Protein 4RK0 (pdb70)

B-factor: mean 39.03, std 18.85, range [16.07, 200.0]

Sequence (1072 aa):
SKTIGVIVPDITNPFFAQLIRGIESVLYKENFILILCNADQDVTREHEYLTELIRRSVDGFVIASSEISNQQTINETLRAKKIPFIVLDQKKAEGFSDAVLTDDYRGGQLAAKHLQEQRHEQVIVVMPPHAPVNIQQRLKGFCSVYTEKVQLIETELSKTGGYQAVPEILKTESTGIFAINDEIAFGLYRGLAEAGKKIPEDYSIIGYDNVDMCEYVSPPLTTIAQPVFQLGQTTATLLLERIHQPAKDWEEQTLPVQLIERFSTAPLKKTIGVIVPDITNPFFAQLIRGIESVLYKENFILILCNADQDVTREHEYLTELIRRSVDGFVIASSEISNQTINETLRAKKIPFIVLDQKKAEGFSDAVLTDDYRGGQLAAKHLQQEQRHEQQVIVVMPPHAPVNIQQRLKGFCSVYTEKVQLIETELSKTGGYQQAVPEILKTESTGIFAINDEIAFGLYRGLAEAGKKIPEDYSIIGYDNVDDMCEYVSPPLTTIAQPVFQLGQTTATLLLERIHQPAKDWEEQTLPVQLIERFSTAPLKSKTIGVIVPDITNPFFAQLIRGIESVLYKENFILILCNADQDVTREHEYLTELIRRRSVDGFVIASSEISNQQTINETLRAKKIPFIVLDQKKAEGFSDAVLTDDYRGGQLAAKHLQEQRHEQVIVVMPPHAPVNIQQRLKGFCSVYTEKVQLIETELSKTGGYQAVPEILKTESTGIFAINDEIAFGLYRGLAEAGKKIPEDYSIIGYDNVDMCEYVSPPLTTIAQPVFQLGQTTATLLLERIHQPAKDWEEQTLPVQLIERFSTAPLKKSKTIGVIVPDITNPFFAQLIRGIESVLYKENFILILCNADQDVTREHEYLTELIRRSVDGFVIASSEISNQTINETLRAKKIPFIVLDQKKAEGFSDAVLTDDYRGGQLAAKHLQEQRHEQVIVVMPPHAPVNIQQRLKGFCSVYTEKVQLIETELSKTGGYQAVPEILKTESTGIFAINDEIAFGLYRGLAEAGKKIPEDYSIIGYDNVDMCEYVSSPPLTTIAQPVFQLGQTTATLLLERIHQPAKDWEEQTLPVQLIERFSTAPLK

Radius of gyration: 39.19 Å; Cα contacts (8 Å, |Δi|>4): 2428; chains: 4; bounding box: 61×109×114 Å

Solvent-accessible surface area: 43331 Å² total; per-residue (Å²): 97,107,16,0,0,0,1,0,22,29,1,46,10,41,6,8,1,39,0,0,61,0,0,0,20,26,1,17,181,81,53,6,5,0,5,0,0,0,6,56,12,11,99,32,218,141,53,110,9,1,52,87,1,0,114,50,99,17,46,0,0,0,0,0,3,66,74,3,49,56,135,19,1,68,94,6,0,67,71,93,182,16,26,9,0,3,2,22,24,16,119,14,84,38,140,3,0,0,0,66,11,46,10,51,95,0,0,12,27,0,0,81,5,0,8,86,15,65,5,49,63,1,0,0,0,4,14,62,189,15,27,72,18,6,70,53,7,29,95,0,0,60,7,13,10,32,32,148,53,80,79,14,102,16,105,52,23,20,61,0,0,61,115,4,4,79,92,0,62,166,33,139,13,30,0,0,0,0,0,6,0,15,0,0,2,0,0,12,54,6,0,63,117,41,62,86,131,23,28,130,66,20,1,0,0,0,0,8,47,13,87,11,0,62,12,4,58,24,43,0,0,0,0,12,12,34,21,72,87,2,0,62,25,0,1,58,8,1,9,70,10,37,118,105,104,103,35,124,120,63,104,58,77,14,98,19,111,53,43,107,37,143,0,14,32,70,70,135,122,33,0,0,0,0,0,16,12,1,42,26,35,7,10,1,47,0,0,51,0,0,0,30,29,0,11,133,88,44,5,11,0,6,0,0,0,5,86,24,5,136,62,241,132,56,99,6,3,49,63,2,0,145,49,105,17,60,0,1,0,0,0,3,64,89,4,52,62,125,34,4,68,89,11,0,84,78,98,188,17,25,12,0,4,1,23,25,16,114,30,91,42,136,5,0,0,0,74,13,43,12,81,107,0,0,40,31,0,0,103,4,0,106,126,18,152,8,113,63,0,0,0,0,3,12,62,178,14,30,75,18,5,52,59,8,25,112,0,0,45,49,40,18,112,124,113,42,84,80,13,101,15,101,55,27,33,64,0,0,63,117,3,4,76,81,0,66,153,27,140,11,31,0,0,0,0,0,6,0,15,0,0,1,0,0,13,53,5,0,58,114,45,56,86,128,24,30,130,65,17,1,0,0,0,0,7,49,11,83,15,0,63,11,5,65,21,44,0,0,0,0,15,9,37,23,71,107,2,0,62,23,0,0,58,7,1,14,75,8,38,137,98,96,91,50,125,98,65,84,78,79,10,98,6,108,53,47,102,37,144,0,13,23,47,67,203,89,82,16,0,0,0,0,0,24,28,1,39,10,31,7,8,2,46,0,0,63,0,0,0,21,20,1,21,171,89,61,17,0,0,9,0,0,0,6,56,14,11,105,35,226,140,58,111,12,0,53,68,5,0,88,61,98,13,43,0,0,0,0,0,3,65,76,3,52,59,121,24,4,54,104,8,0,70,77,95,186,20,26,12,0,4,2,22,25,16,129,32,73,37,123,3,1,0,0,80,12,45,9,89,103,0,0,41,32,0,0,89,8,0,89,136,25,160,8,125,58,0,0,0,0,6,12,64,185,17,25,76,18,5,56,66,8,19,114,0,0,50,54,27,16,118,135,103,37,84,88,13,112,17,108,49,22,22,68,0,0,70,104,1,5,66,81,0,64,165,28,143,10,32,0,0,0,0,0,6,0,16,0,0,2,0,0,10,67,5,0,71,118,43,60,83,127,24,28,129,66,15,1,0,0,0,0,9,47,12,59,8,0,66,15,4,61,24,43,0,0,0,0,11,11,36,20,70,89,3,0,65,20,0,1,55,7,1,16,68,7,54,148,105,99,104,42,127,102,59,99,68,83,14,92,5,107,54,41,118,44,138,0,16,30,77,64,239,248,49,71,23,0,0,0,0,0,16,28,1,37,18,30,7,7,1,45,0,0,54,0,0,0,24,27,0,11,132,81,59,3,12,0,11,0,0,0,3,79,26,6,131,63,229,132,58,111,7,4,47,57,0,0,147,66,103,11,56,0,1,0,0,0,3,62,93,4,50,51,124,38,2,59,116,14,0,74,76,96,185,19,28,14,0,4,2,22,26,15,126,28,71,52,136,8,0,2,0,66,11,7,9,32,25,0,0,2,27,0,0,65,13,0,94,133,25,166,11,108,76,0,0,0,0,4,14,55,176,16,27,69,18,5,54,51,8,21,109,0,0,45,17,21,19,110,119,109,44,83,79,16,107,16,100,54,26,29,63,0,0,66,102,3,3,76,82,0,66,158,28,141,11,35,0,0,0,0,0,6,0,10,0,0,1,0,0,10,57,4,0,71,115,47,62,86,116,22,31,114,61,15,1,0,0,0,0,7,50,11,58,11,0,57,22,4,66,22,40,0,0,0,0,14,11,33,23,50,90,3,0,66,29,0,0,52,5,0,17,73,9,45,139,99,100,95,42,115,120,49,40,61,22,15,78,15,108,52,50,114,37,140,0,15,30,82,74,144

InterPro domains:
  IPR000843 LacI-type HTH domain [PF00356] (7-53)
  IPR000843 LacI-type HTH domain [PS50932] (6-61)
  IPR000843 LacI-type HTH domain [SM00354] (5-76)
  IPR000843 LacI-type HTH domain [cd01392] (9-60)
  IPR001387 Cro/C1-type, helix-turn-helix domain [PS50943] (4-55)
  IPR010982 Lambda repressor-like, DNA-binding domain superfamily [G3DSA:1.10.260.40] (3-64)
  IPR010982 Lambda repressor-like, DNA-binding domain superfamily [SSF47413] (4-64)
  IPR028082 Periplasmic binding protein-like I [SSF53822] (65-329)
  IPR046335 Transcriptional regulator LacI/GalR-like, sensor domain [PF13377] (174-327)

Foldseek 3Di:
DQEEEEEAQDCVPLLVVLLVLLQCVQSVVVVHYYHYHHQPVQPDPLSVVVLVVLQDDHQEYEAAACSCDPVSCCVHCVVVLRAYEYEHLHDDPQQHAYEYAQLLVQLLQLLVVVVVLPWQEEEEEEAPPGRPSLVSSVVSVVVPRDHHYHYHHFDPALCGLLVCQVVVVVDPGAEYEYSAVRSVNNVLVNCVVVVHDFNVRHAYEHEAPRVCQVVDVPRHKYKHDPSSNSSNVRNVVRVVCSVPVPDGHHYYYHYIGIDDTGRHHRDD/DEEEEEAQDCVPLLVVLLVLLQCVPCVVVPYHYHYDNQNPQPDPVSVVVLVVLQDDDQEYEAAAPVCDVVNCCVRCVVVVRAYEYEHLHDDDQQHAYEYAQLLVQLLQLLVVVVVLPWQAEEEEEAPPGRPSLVSSVVNVCVRVVDNYHYHHFDLALCRLLVRQVVVVPDPGAEYEYSAVRSVNNVVVNCVVVVHDFNVRHFYEHEAPRVCLVVDVPRHKYKHDPSSVSSNVRSVVRVVCSVPVVDRHHYHYHYIGIDDTGRHHRDD/DQEEEEEAQACPPLLVVLLVVLQVVQSVVVVHYYHYHHQPPQPDPLSVVVLVVLQDDGQEYEEAACSCDPVSCVVHCVVVLRAYEYEHLHDDPQQHAYEYAQLLQFLLQLLVVQVVLPWQAEEEEEAPPGRPSLVSSVNSVCVRNVPRYHYDHFDLALCRLLVRQVVVVVDPGAEYEYSAVRSVNNVVVNCVVVVHDFNVRHFYEHEAPRVCLVVDVPRHKYKHDPSSVSSNVRNVVSVVCSVVVPDRHHYHYHYIGIDDTGRHHRDD/DAAEEEEEAQACPPLLVVLLVLLQCVPQVVVRYHYHYHNQVPQPDPLSVVVLVVLQDPHQEYEAAACSCDPVNCVVHCVVVVRAYEYEHLHDDPPQAAYEAAQLLCFLLQLLVVVVVLVWQAEEEEEAPPGRPSLVSSVNSVCVRVVDNYHYDHFDLALCRLLVCQVVVVPDPGAEYEYSAVRSVNSVVVNCVVVVHDFNVRHAYEHEAPRVCLVVDVPRHKYKHDPSSNSSNVRSVVSVVCSVPVVDGHHYYYHYIDIDDTGRHHRDD

CATH classification: 3.40.50.2300 (+1 more: 3.40.50.2300)

Secondary structure (DSSP, 8-state):
--EEEEEES-SSSHHHHHHHHHHHHHHHHTT-EEEEEEGGG--STT-HHHHHHTTS--SEEEE--TTS-HHHHIIIIIHHT--EEEETTS---SSSEEEEE-HHHHHHHHHHHHHHTT--EEEEEE-SS--HHHHHHHHHHHHH--SEEEEEE--SSHHHHHHHHHHHHTS---EEEESSHHHHHHHHHHHHHTT--TTTT-EEE-SB--GGGGTSSSPPBEEEP-HHHHHHHHHHHHHHHHHSTTPPP-EEEE--EEE--SS-----/-EEEEEES-TTSHHHHHHHHHHHHHHTTTT-EEEEEEGGG--STT-HHHHHHHTS--SEEEE--TTS-HHHIIIIIIHHT--EEEETTS---TTSEEEEE-HHHHHHHHHHHHHHTT--SEEEEE-TT--HHHHHHHHHHHHH--SSEEEEE--SSHHHHHHHHHHHHTS---EEEESSHHHHHHHHHHHHHTT--TTTT-EEE-SB--GGGGTSSSPPBEEE--HHHHHHHHHHHHHHHHH-TT----EEEE--EEE--SS-----/--EEEEEES-SSSHHHHHHHHHHHHHHHHHT-EEEEEEGGG--STT-HHHHHHTTS--SEEEE--TTS-HHHHIIIIIHHT--EEEETTS---SSSEEEEE-HHHHHHHHHHHHHHTT--SEEEEE-SS--HHHHHHHHHHHTT--SSEEEEE--SSHHHHHHTHHHHHHS---EEEESSHHHHHHHHHHHHHTT--TTTT-EEE-SB--GGGGTSSSPPBEEEP-HHHHHHHHHHHHHHHHHSTTSPP-EEEE--EEE--SS-----/--EEEEEEES-TTSHHHHHHHHHHHHHHTTTTEEEEEEEGGG--STT-HHHHHHHTS--SEEEE--TTS-HHHIIIIIIHHT--EEEETTS---SSSEEEEE-HHHHHHHHHHHHHHTT--SEEEEE-SS--HHHHHHHHHHHTT--SSEEEEE--SSHHHHHHHHHHHHTS---EEEESSHHHHHHHHHHHHHTT--TTTT-EEEEEE--GGGGTSSSPPEEEEP-HHHHHHHHHHHHHHHHH-TTPPP-EEEE--EEE--SS-----

Organism: Enterococcus faecalis (strain ATCC 700802 / V583) (NCBI:txid226185)

Structure (mmCIF, N/CA/C/O backbone):
data_4RK0
#
_entry.id   4RK0
#
_cell.length_a   36.919
_cell.length_b   77.234
_cell.length_c   91.805
_cell.angle_alpha   87.72
_cell.angle_beta   82.57
_cell.angle_gamma   84.33
#
_symmetry.space_group_name_H-M   'P 1'
#
loop_
_entity.id
_entity.type
_entity.pdbx_description
1 polymer 'LacI family sugar-binding transcriptional regulator'
2 non-polymer alpha-D-ribofuranose
3 water water
#
loop_
_atom_site.group_PDB
_atom_site.id
_atom_site.type_symbol
_atom_site.label_atom_id
_atom_site.label_alt_id
_atom_site.label_comp_id
_atom_site.label_asym_id
_atom_site.label_entity_id
_atom_site.label_seq_id
_atom_site.pdbx_PDB_ins_code
_atom_site.Cartn_x
_atom_site.Cartn_y
_atom_site.Cartn_z
_atom_site.occupancy
_atom_site.B_iso_or_equiv
_atom_site.auth_seq_id
_atom_site.auth_comp_id
_atom_site.auth_asym_id
_atom_site.auth_atom_id
_atom_site.pdbx_PDB_model_num
ATOM 1 N N . SER A 1 7 ? -0.669 -1.393 10.500 1.00 70.53 69 SER A N 1
ATOM 2 C CA . SER A 1 7 ? -0.613 -0.727 9.155 1.00 75.25 69 SER A CA 1
ATOM 3 C C . SER A 1 7 ? 0.606 0.197 8.990 1.00 54.58 69 SER A C 1
ATOM 4 O O . SER A 1 7 ? 1.100 0.374 7.874 1.00 57.53 69 SER A O 1
ATOM 7 N N . LYS A 1 8 ? 1.092 0.765 10.099 1.00 66.72 70 LYS A N 1
ATOM 8 C CA . LYS A 1 8 ? 2.249 1.681 10.100 1.00 46.70 70 LYS A CA 1
ATOM 9 C C . LYS A 1 8 ? 2.010 2.904 9.188 1.00 49.93 70 LYS A C 1
ATOM 10 O O . LYS A 1 8 ? 2.804 3.223 8.314 1.00 39.73 70 LYS A O 1
ATOM 16 N N . THR A 1 9 ? 0.895 3.578 9.425 1.00 37.89 71 THR A N 1
ATOM 17 C CA . THR A 1 9 ? 0.474 4.720 8.627 1.00 43.48 71 THR A CA 1
ATOM 18 C C . THR A 1 9 ? 0.498 5.984 9.479 1.00 33.92 71 THR A C 1
ATOM 19 O O . THR A 1 9 ? 0.073 5.969 10.630 1.00 39.04 71 THR A O 1
ATOM 23 N N . ILE A 1 10 ? 1.007 7.091 8.923 1.00 29.40 72 ILE A N 1
ATOM 24 C CA . ILE A 1 10 ? 0.929 8.392 9.576 1.00 24.60 72 ILE A CA 1
ATOM 25 C C . ILE A 1 10 ? 0.179 9.423 8.717 1.00 41.45 72 ILE A C 1
ATOM 26 O O . ILE A 1 10 ? 0.570 9.673 7.584 1.00 39.57 72 ILE A O 1
ATOM 31 N N . GLY A 1 11 ? -0.865 10.053 9.257 1.00 30.58 73 GLY A N 1
ATOM 32 C CA . GLY A 1 11 ? -1.592 11.105 8.507 1.00 32.61 73 GLY A CA 1
ATOM 33 C C . GLY A 1 11 ? -0.970 12.473 8.687 1.00 36.60 73 GLY A C 1
ATOM 34 O O . GLY A 1 11 ? -0.651 12.839 9.786 1.00 30.37 73 GLY A O 1
ATOM 35 N N . VAL A 1 12 ? -0.752 13.212 7.594 1.00 33.04 74 VAL A N 1
ATOM 36 C CA . VAL A 1 12 ? -0.099 14.498 7.676 1.00 30.47 74 VAL A CA 1
ATOM 37 C C . VAL A 1 12 ? -1.005 15.541 7.060 1.00 26.25 74 VAL A C 1
ATOM 38 O O . VAL A 1 12 ? -1.353 15.420 5.896 1.00 31.32 74 VAL A O 1
ATOM 42 N N . ILE A 1 13 ? -1.412 16.509 7.877 1.00 27.66 75 ILE A N 1
ATOM 43 C CA . ILE A 1 13 ? -2.366 17.521 7.501 1.00 28.31 75 ILE A CA 1
ATOM 44 C C . ILE A 1 13 ? -1.650 18.861 7.446 1.00 28.10 75 ILE A C 1
ATOM 45 O O . ILE A 1 13 ? -1.250 19.416 8.465 1.00 30.62 75 ILE A O 1
ATOM 50 N N . VAL A 1 14 ? -1.484 19.394 6.237 1.00 28.56 76 VAL A N 1
ATOM 51 C CA . VAL A 1 14 ? -0.843 20.698 6.080 1.00 22.49 76 VAL A CA 1
ATOM 52 C C . VAL A 1 14 ? -1.766 21.636 5.287 1.00 20.63 76 VAL A C 1
ATOM 53 O O . VAL A 1 14 ? -2.666 21.160 4.613 1.00 32.04 76 VAL A O 1
ATOM 57 N N . PRO A 1 15 ? -1.522 22.944 5.364 1.00 28.36 77 PRO A N 1
ATOM 58 C CA . PRO A 1 15 ? -2.334 23.917 4.658 1.00 41.85 77 PRO A CA 1
ATOM 59 C C . PRO A 1 15 ? -2.294 23.755 3.156 1.00 37.99 77 PRO A C 1
ATOM 60 O O . PRO A 1 15 ? -3.323 23.917 2.521 1.00 41.71 77 PRO A O 1
ATOM 64 N N . ASP A 1 16 ? -1.113 23.471 2.601 1.00 33.00 78 ASP A N 1
ATOM 65 C CA . ASP A 1 16 ? -0.944 23.279 1.172 1.00 27.11 78 ASP A CA 1
ATOM 66 C C . ASP A 1 16 ? 0.386 22.583 0.894 1.00 38.82 78 ASP A C 1
ATOM 67 O O . ASP A 1 16 ? 1.204 22.428 1.792 1.00 42.89 78 ASP A O 1
ATOM 72 N N . ILE A 1 17 ? 0.603 22.166 -0.347 1.00 34.66 79 ILE A N 1
ATOM 73 C CA . ILE A 1 17 ? 1.886 21.585 -0.731 1.00 42.59 79 ILE A CA 1
ATOM 74 C C . ILE A 1 17 ? 2.590 22.383 -1.827 1.00 35.23 79 ILE A C 1
ATOM 75 O O . ILE A 1 17 ? 3.687 22.038 -2.252 1.00 37.73 79 ILE A O 1
ATOM 80 N N . THR A 1 18 ? 1.967 23.451 -2.263 1.00 29.01 80 THR A N 1
ATOM 81 C CA . THR A 1 18 ? 2.547 24.273 -3.315 1.00 33.15 80 THR A CA 1
ATOM 82 C C . THR A 1 18 ? 3.522 25.289 -2.747 1.00 36.29 80 THR A C 1
ATOM 83 O O . THR A 1 18 ? 4.412 25.751 -3.461 1.00 36.52 80 THR A O 1
ATOM 87 N N . ASN A 1 19 ? 3.361 25.637 -1.467 1.00 28.30 81 ASN A N 1
ATOM 88 C CA . ASN A 1 19 ? 4.285 26.541 -0.823 1.00 25.32 81 ASN A CA 1
ATOM 89 C C . ASN A 1 19 ? 5.538 25.701 -0.558 1.00 29.73 81 ASN A C 1
ATOM 90 O O . ASN A 1 19 ? 5.463 24.663 0.117 1.00 29.75 81 ASN A O 1
ATOM 95 N N . PRO A 1 20 ? 6.672 26.094 -1.130 1.00 28.14 82 PRO A N 1
ATOM 96 C CA . PRO A 1 20 ? 7.909 25.306 -0.899 1.00 30.36 82 PRO A CA 1
ATOM 97 C C . PRO A 1 20 ? 8.175 25.039 0.593 1.00 28.31 82 PRO A C 1
ATOM 98 O O . PRO A 1 20 ? 8.815 24.047 0.920 1.00 24.26 82 PRO A O 1
ATOM 102 N N . PHE A 1 21 ? 7.717 25.927 1.483 1.00 25.16 83 PHE A N 1
ATOM 103 C CA . PHE A 1 21 ? 7.835 25.674 2.919 1.00 23.45 83 PHE A CA 1
ATOM 104 C C . PHE A 1 21 ? 7.237 24.336 3.312 1.00 24.12 83 PHE A C 1
ATOM 105 O O . PHE A 1 21 ? 7.893 23.547 4.018 1.00 24.77 83 PHE A O 1
ATOM 113 N N . PHE A 1 22 ? 6.000 24.067 2.910 1.00 27.89 84 PHE A N 1
ATOM 114 C CA . PHE A 1 22 ? 5.323 22.840 3.355 1.00 25.67 84 PHE A CA 1
ATOM 115 C C . PHE A 1 22 ? 5.800 21.639 2.583 1.00 23.28 84 PHE A C 1
ATOM 116 O O . PHE A 1 22 ? 5.806 20.544 3.098 1.00 23.76 84 PHE A O 1
ATOM 124 N N . ALA A 1 23 ? 6.293 21.856 1.379 1.00 25.29 85 ALA A N 1
ATOM 125 C CA . ALA A 1 23 ? 6.904 20.736 0.657 1.00 29.85 85 ALA A CA 1
ATOM 126 C C . ALA A 1 23 ? 8.163 20.240 1.360 1.00 29.99 85 ALA A C 1
ATOM 127 O O . ALA A 1 23 ? 8.390 19.027 1.448 1.00 26.01 85 ALA A O 1
ATOM 129 N N . GLN A 1 24 ? 8.972 21.170 1.877 1.00 25.37 86 GLN A N 1
ATOM 130 C CA . GLN A 1 24 ? 10.200 20.797 2.578 1.00 30.49 86 GLN A CA 1
ATOM 131 C C . GLN A 1 24 ? 9.883 20.226 3.937 1.00 29.43 86 GLN A C 1
ATOM 132 O O . GLN A 1 24 ? 10.577 19.344 4.419 1.00 25.12 86 GLN A O 1
ATOM 138 N N . LEU A 1 25 ? 8.831 20.720 4.580 1.00 26.94 87 LEU A N 1
ATOM 139 C CA . LEU A 1 25 ? 8.322 20.057 5.804 1.00 25.65 87 LEU A CA 1
ATOM 140 C C . LEU A 1 25 ? 8.020 18.587 5.557 1.00 24.18 87 LEU A C 1
ATOM 141 O O . LEU A 1 25 ? 8.423 17.673 6.350 1.00 25.18 87 LEU A O 1
ATOM 146 N N . ILE A 1 26 ? 7.304 18.312 4.479 1.00 28.56 88 ILE A N 1
ATOM 147 C CA . ILE A 1 26 ? 6.965 16.948 4.136 1.00 24.28 88 ILE A CA 1
ATOM 148 C C . ILE A 1 26 ? 8.234 16.090 3.885 1.00 32.33 88 ILE A C 1
ATOM 149 O O . ILE A 1 26 ? 8.335 14.999 4.408 1.00 28.50 88 ILE A O 1
ATOM 154 N N . ARG A 1 27 ? 9.190 16.575 3.104 1.00 24.85 89 ARG A N 1
ATOM 155 C CA . ARG A 1 27 ? 10.460 15.847 2.967 1.00 23.96 89 ARG A CA 1
ATOM 156 C C . ARG A 1 27 ? 11.128 15.526 4.295 1.00 27.77 89 ARG A C 1
ATOM 157 O O . ARG A 1 27 ? 11.683 14.450 4.471 1.00 30.73 89 ARG A O 1
ATOM 165 N N . GLY A 1 28 ? 11.123 16.490 5.200 1.00 27.68 90 GLY A N 1
ATOM 166 C CA . GLY A 1 28 ? 11.668 16.295 6.542 1.00 28.79 90 GLY A CA 1
ATOM 167 C C . GLY A 1 28 ? 10.989 15.137 7.238 1.00 41.20 90 GLY A C 1
ATOM 168 O O . GLY A 1 28 ? 11.643 14.234 7.738 1.00 30.53 90 GLY A O 1
ATOM 169 N N . ILE A 1 29 ? 9.666 15.130 7.215 1.00 34.60 91 ILE A N 1
ATOM 170 C CA . ILE A 1 29 ? 8.884 14.026 7.797 1.00 30.46 91 ILE A CA 1
ATOM 171 C C . ILE A 1 29 ? 9.139 12.709 7.082 1.00 35.70 91 ILE A C 1
ATOM 172 O O . ILE A 1 29 ? 9.392 11.669 7.736 1.00 33.95 91 ILE A O 1
ATOM 177 N N . GLU A 1 30 ? 9.091 12.747 5.749 1.00 27.30 92 GLU A N 1
ATOM 178 C CA . GLU A 1 30 ? 9.269 11.553 4.919 1.00 31.24 92 GLU A CA 1
ATOM 179 C C . GLU A 1 30 ? 10.607 10.899 5.242 1.00 36.25 92 GLU A C 1
ATOM 180 O O . GLU A 1 30 ? 10.743 9.664 5.208 1.00 39.40 92 GLU A O 1
ATOM 186 N N . SER A 1 31 ? 11.604 11.728 5.519 1.00 31.81 93 SER A N 1
ATOM 187 C CA . SER A 1 31 ? 12.967 11.218 5.725 1.00 39.65 93 SER A CA 1
ATOM 188 C C . SER A 1 31 ? 13.047 10.339 6.947 1.00 39.33 93 SER A C 1
ATOM 189 O O . SER A 1 31 ? 13.850 9.412 7.003 1.00 35.69 93 SER A O 1
ATOM 192 N N . VAL A 1 32 ? 12.243 10.662 7.951 1.00 35.36 94 VAL A N 1
ATOM 193 C CA . VAL A 1 32 ? 12.204 9.882 9.190 1.00 37.17 94 VAL A CA 1
ATOM 194 C C . VAL A 1 32 ? 11.330 8.648 9.037 1.00 37.55 94 VAL A C 1
ATOM 195 O O . VAL A 1 32 ? 11.768 7.518 9.340 1.00 34.90 94 VAL A O 1
ATOM 199 N N . LEU A 1 33 ? 10.115 8.845 8.531 1.00 32.16 95 LEU A N 1
ATOM 200 C CA . LEU A 1 33 ? 9.177 7.749 8.276 1.00 37.17 95 LEU A CA 1
ATOM 201 C C . LEU A 1 33 ? 9.759 6.625 7.432 1.00 29.64 95 LEU A C 1
ATOM 202 O O . LEU A 1 33 ? 9.561 5.468 7.772 1.00 39.26 95 LEU A O 1
ATOM 207 N N . TYR A 1 34 ? 10.448 6.958 6.343 1.00 34.05 96 TYR A N 1
ATOM 208 C CA . TYR A 1 34 ? 11.017 5.948 5.410 1.00 35.19 96 TYR A CA 1
ATOM 209 C C . TYR A 1 34 ? 11.876 4.941 6.122 1.00 38.43 96 TYR A C 1
ATOM 210 O O . TYR A 1 34 ? 11.858 3.748 5.805 1.00 33.93 96 TYR A O 1
ATOM 219 N N . LYS A 1 35 ? 12.630 5.429 7.080 1.00 32.20 97 LYS A N 1
ATOM 220 C CA . LYS A 1 35 ? 13.593 4.581 7.774 1.00 50.42 97 LYS A CA 1
ATOM 221 C C . LYS A 1 35 ? 12.912 3.559 8.667 1.00 43.07 97 LYS A C 1
ATOM 222 O O . LYS A 1 35 ? 13.524 2.550 9.014 1.00 42.24 97 LYS A O 1
ATOM 228 N N . GLU A 1 36 ? 11.642 3.786 9.004 1.00 41.80 98 GLU A N 1
ATOM 229 C CA . GLU A 1 36 ? 10.911 2.882 9.890 1.00 34.99 98 GLU A CA 1
ATOM 230 C C . GLU A 1 36 ? 9.787 2.162 9.188 1.00 39.36 98 GLU A C 1
ATOM 231 O O . GLU A 1 36 ? 8.976 1.493 9.840 1.00 43.11 98 GLU A O 1
ATOM 237 N N . ASN A 1 37 ? 9.734 2.293 7.854 1.00 32.61 99 ASN A N 1
ATOM 238 C CA . ASN A 1 37 ? 8.688 1.684 7.014 1.00 52.26 99 ASN A CA 1
ATOM 239 C C . ASN A 1 37 ? 7.262 2.185 7.318 1.00 49.09 99 ASN A C 1
ATOM 240 O O . ASN A 1 37 ? 6.280 1.453 7.126 1.00 52.97 99 ASN A O 1
ATOM 245 N N . PHE A 1 38 ? 7.161 3.438 7.768 1.00 35.28 100 PHE A N 1
ATOM 246 C CA . PHE A 1 38 ? 5.857 4.116 7.869 1.00 33.32 100 PHE A CA 1
ATOM 247 C C . PHE A 1 38 ? 5.494 4.782 6.557 1.00 38.78 100 PHE A C 1
ATOM 248 O O . PHE A 1 38 ? 6.370 5.312 5.856 1.00 35.18 100 PHE A O 1
ATOM 256 N N . ILE A 1 39 ? 4.207 4.742 6.216 1.00 35.31 101 ILE A N 1
ATOM 257 C CA . ILE A 1 39 ? 3.724 5.413 5.021 1.00 29.81 101 ILE A CA 1
ATOM 258 C C . ILE A 1 39 ? 2.982 6.719 5.389 1.00 47.54 101 ILE A C 1
ATOM 259 O O . ILE A 1 39 ? 2.333 6.812 6.428 1.00 36.99 101 ILE A O 1
ATOM 264 N N . LEU A 1 40 ? 3.122 7.729 4.533 1.00 29.83 102 LEU A N 1
ATOM 265 C CA . LEU A 1 40 ? 2.616 9.069 4.791 1.00 32.95 102 LEU A CA 1
ATOM 266 C C . LEU A 1 40 ? 1.307 9.231 4.049 1.00 29.47 102 LEU A C 1
ATOM 267 O O . LEU A 1 40 ? 1.261 9.096 2.832 1.00 33.85 102 LEU A O 1
ATOM 272 N N . ILE A 1 41 ? 0.244 9.460 4.801 1.00 29.19 103 ILE A N 1
ATOM 273 C CA . ILE A 1 41 ? -1.069 9.789 4.233 1.00 28.99 103 ILE A CA 1
ATOM 274 C C . ILE A 1 41 ? -1.128 11.302 4.100 1.00 26.26 103 ILE A C 1
ATOM 275 O O . ILE A 1 41 ? -1.032 12.003 5.084 1.00 29.77 103 ILE A O 1
ATOM 280 N N . LEU A 1 42 ? -1.278 11.802 2.879 1.00 33.09 104 LEU A N 1
ATOM 281 C CA . LEU A 1 42 ? -1.158 13.227 2.675 1.00 34.14 104 LEU A CA 1
ATOM 282 C C . LEU A 1 42 ? -2.521 13.875 2.583 1.00 27.97 104 LEU A C 1
ATOM 283 O O . LEU A 1 42 ? -3.345 13.493 1.755 1.00 33.86 104 LEU A O 1
ATOM 288 N N . CYS A 1 43 ? -2.700 14.909 3.384 1.00 30.76 105 CYS A N 1
ATOM 289 C CA . CYS A 1 43 ? -3.913 15.693 3.367 1.00 30.08 105 CYS A CA 1
ATOM 290 C C . CYS A 1 43 ? -3.566 17.180 3.388 1.00 30.44 105 CYS A C 1
ATOM 291 O O . CYS A 1 43 ? -3.309 17.765 4.427 1.00 37.19 105 CYS A O 1
ATOM 294 N N . ASN A 1 44 ? -3.581 17.806 2.225 1.00 33.27 106 ASN A N 1
ATOM 295 C CA . ASN A 1 44 ? -3.404 19.243 2.210 1.00 34.94 106 ASN A CA 1
ATOM 296 C C . ASN A 1 44 ? -4.767 19.888 2.128 1.00 31.92 106 ASN A C 1
ATOM 297 O O . ASN A 1 44 ? -5.594 19.566 1.260 1.00 35.06 106 ASN A O 1
ATOM 302 N N . ALA A 1 45 ? -4.988 20.806 3.052 1.00 31.08 107 ALA A N 1
ATOM 303 C CA . ALA A 1 45 ? -6.318 21.322 3.299 1.00 52.46 107 ALA A CA 1
ATOM 304 C C . ALA A 1 45 ? -6.867 22.146 2.133 1.00 47.98 107 ALA A C 1
ATOM 305 O O . ALA A 1 45 ? -8.080 22.169 1.908 1.00 42.26 107 ALA A O 1
ATOM 307 N N . ASP A 1 46 ? -5.981 22.793 1.373 1.00 42.13 108 ASP A N 1
ATOM 308 C CA . ASP A 1 46 ? -6.401 23.663 0.259 1.00 50.91 108 ASP A CA 1
ATOM 309 C C . ASP A 1 46 ? -7.188 22.910 -0.816 1.00 39.53 108 ASP A C 1
ATOM 310 O O . ASP A 1 46 ? -8.033 23.506 -1.497 1.00 44.05 108 ASP A O 1
ATOM 315 N N . GLN A 1 47 ? -6.945 21.611 -0.973 1.00 32.58 109 GLN A N 1
ATOM 316 C CA . GLN A 1 47 ? -7.666 20.822 -1.980 1.00 36.36 109 GLN A CA 1
ATOM 317 C C . GLN A 1 47 ? -8.964 20.199 -1.485 1.00 39.85 109 GLN A C 1
ATOM 318 O O . GLN A 1 47 ? -9.613 19.472 -2.246 1.00 36.73 109 GLN A O 1
ATOM 324 N N . ASP A 1 48 ? -9.304 20.446 -0.222 1.00 39.41 110 ASP A N 1
ATOM 325 C CA . ASP A 1 48 ? -10.634 20.139 0.324 1.00 41.08 110 ASP A CA 1
ATOM 326 C C . ASP A 1 48 ? -11.468 21.398 0.112 1.00 25.15 110 ASP A C 1
ATOM 327 O O . ASP A 1 48 ? -11.407 22.360 0.901 1.00 38.36 110 ASP A O 1
ATOM 332 N N . VAL A 1 49 ? -12.192 21.398 -1.015 1.00 36.32 111 VAL A N 1
ATOM 333 C CA . VAL A 1 49 ? -12.929 22.598 -1.462 1.00 59.61 111 VAL A CA 1
ATOM 334 C C . VAL A 1 49 ? -14.317 22.727 -0.850 1.00 57.95 111 VAL A C 1
ATOM 335 O O . VAL A 1 49 ? -14.987 23.749 -1.035 1.00 53.12 111 VAL A O 1
ATOM 339 N N . THR A 1 50 ? -14.756 21.705 -0.125 1.00 47.00 112 THR A N 1
ATOM 340 C CA . THR A 1 50 ? -16.016 21.819 0.610 1.00 42.69 112 THR A CA 1
ATOM 341 C C . THR A 1 50 ? -15.931 22.907 1.663 1.00 44.79 112 THR A C 1
ATOM 342 O O . THR A 1 50 ? -14.882 23.148 2.251 1.00 49.65 112 THR A O 1
ATOM 346 N N . ARG A 1 51 ? -17.079 23.533 1.901 1.00 36.52 113 ARG A N 1
ATOM 347 C CA . ARG A 1 51 ? -17.256 24.596 2.869 1.00 43.48 113 ARG A CA 1
ATOM 348 C C . ARG A 1 51 ? -16.854 24.273 4.285 1.00 49.14 113 ARG A C 1
ATOM 349 O O . ARG A 1 51 ? -16.360 25.133 4.989 1.00 34.18 113 ARG A O 1
ATOM 357 N N . GLU A 1 52 ? -17.136 23.052 4.723 1.00 46.45 114 GLU A N 1
ATOM 358 C CA . GLU A 1 52 ? -16.902 22.696 6.116 1.00 38.66 114 GLU A CA 1
ATOM 359 C C . GLU A 1 52 ? -15.901 21.558 6.264 1.00 39.40 114 GLU A C 1
ATOM 360 O O . GLU A 1 52 ? -15.941 20.823 7.227 1.00 37.81 114 GLU A O 1
ATOM 366 N N . HIS A 1 53 ? -15.010 21.451 5.295 1.00 34.64 115 HIS A N 1
ATOM 367 C CA . HIS A 1 53 ? -13.854 20.583 5.355 1.00 37.77 115 HIS A CA 1
ATOM 368 C C . HIS A 1 53 ? -14.259 19.151 5.614 1.00 38.39 115 HIS A C 1
ATOM 369 O O . HIS A 1 53 ? -13.747 18.516 6.523 1.00 43.28 115 HIS A O 1
ATOM 376 N N . GLU A 1 54 ? -15.163 18.646 4.777 1.00 33.69 116 GLU A N 1
ATOM 377 C CA . GLU A 1 54 ? -15.732 17.316 4.918 1.00 35.31 116 GLU A CA 1
ATOM 378 C C . GLU A 1 54 ? -14.661 16.237 4.811 1.00 45.91 116 GLU A C 1
ATOM 379 O O . GLU A 1 54 ? -14.708 15.199 5.476 1.00 39.21 116 GLU A O 1
ATOM 385 N N . TYR A 1 55 ? -13.691 16.468 3.946 1.00 35.68 117 TYR A N 1
ATOM 386 C CA . TYR A 1 55 ? -12.648 15.482 3.761 1.00 42.11 117 TYR A CA 1
ATOM 387 C C . TYR A 1 55 ? -11.732 15.419 4.968 1.00 32.78 117 TYR A C 1
ATOM 388 O O . TYR A 1 55 ? -11.331 14.315 5.397 1.00 37.32 117 TYR A O 1
ATOM 397 N N . LEU A 1 56 ? -11.391 16.585 5.507 1.00 28.68 118 LEU A N 1
ATOM 398 C CA . LEU A 1 56 ? -10.598 16.660 6.718 1.00 35.13 118 LEU A CA 1
ATOM 399 C C . LEU A 1 56 ? -11.286 15.963 7.872 1.00 55.12 118 LEU A C 1
ATOM 400 O O . LEU A 1 56 ? -10.667 15.155 8.538 1.00 33.41 118 LEU A O 1
ATOM 405 N N . THR A 1 57 ? -12.560 16.278 8.114 1.00 34.11 119 THR A N 1
ATOM 406 C CA . THR A 1 57 ? -13.291 15.651 9.227 1.00 31.39 119 THR A CA 1
ATOM 407 C C . THR A 1 57 ? -13.386 14.138 9.062 1.00 33.52 119 THR A C 1
ATOM 408 O O . THR A 1 57 ? -13.338 13.402 10.045 1.00 47.06 119 THR A O 1
ATOM 412 N N . GLU A 1 58 ? -13.483 13.651 7.835 1.00 30.96 120 GLU A N 1
ATOM 413 C CA . GLU A 1 58 ? -13.519 12.213 7.605 1.00 33.84 120 GLU A CA 1
ATOM 414 C C . GLU A 1 58 ? -12.128 11.584 7.715 1.00 49.04 120 GLU A C 1
ATOM 415 O O . GLU A 1 58 ? -11.976 10.439 8.143 1.00 35.04 120 GLU A O 1
ATOM 421 N N . LEU A 1 59 ? -11.103 12.334 7.335 1.00 39.08 121 LEU A N 1
ATOM 422 C CA . LEU A 1 59 ? -9.750 11.814 7.428 1.00 36.03 121 LEU A CA 1
ATOM 423 C C . LEU A 1 59 ? -9.317 11.698 8.881 1.00 39.81 121 LEU A C 1
ATOM 424 O O . LEU A 1 59 ? -8.783 10.653 9.310 1.00 36.20 121 LEU A O 1
ATOM 429 N N . ILE A 1 60 ? -9.563 12.736 9.667 1.00 34.77 122 ILE A N 1
ATOM 430 C CA . ILE A 1 60 ? -9.163 12.711 11.064 1.00 43.84 122 ILE A CA 1
ATOM 431 C C . ILE A 1 60 ? -9.834 11.546 11.824 1.00 56.96 122 ILE A C 1
ATOM 432 O O . ILE A 1 60 ? -9.373 11.194 12.891 1.00 38.46 122 ILE A O 1
ATOM 437 N N . ARG A 1 61 ? -10.873 10.916 11.256 1.00 41.08 123 ARG A N 1
ATOM 438 C CA . ARG A 1 61 ? -11.545 9.784 11.909 1.00 47.38 123 ARG A CA 1
ATOM 439 C C . ARG A 1 61 ? -11.067 8.391 11.424 1.00 44.25 123 ARG A C 1
ATOM 440 O O . ARG A 1 61 ? -11.629 7.380 11.837 1.00 48.57 123 ARG A O 1
ATOM 448 N N . ARG A 1 62 ? -10.085 8.342 10.529 1.00 42.56 124 ARG A N 1
ATOM 449 C CA . ARG A 1 62 ? -9.518 7.073 10.082 1.00 52.07 124 ARG A CA 1
ATOM 450 C C . ARG A 1 62 ? -8.658 6.511 11.190 1.00 44.61 124 ARG A C 1
ATOM 451 O O . ARG A 1 62 ? -8.092 7.274 11.992 1.00 47.19 124 ARG A O 1
ATOM 459 N N . SER A 1 63 ? -8.515 5.188 11.196 1.00 46.68 125 SER A N 1
ATOM 460 C CA . SER A 1 63 ? -7.712 4.514 12.217 1.00 73.82 125 SER A CA 1
ATOM 461 C C . SER A 1 63 ? -6.250 4.335 11.754 1.00 63.80 125 SER A C 1
ATOM 462 O O . SER A 1 63 ? -5.817 3.252 11.343 1.00 53.48 125 SER A O 1
ATOM 465 N N . VAL A 1 64 ? -5.502 5.432 11.828 1.00 48.75 126 VAL A N 1
ATOM 466 C CA . VAL A 1 64 ? -4.074 5.437 11.508 1.00 47.84 126 VAL A CA 1
ATOM 467 C C . VAL A 1 64 ? -3.301 5.380 12.800 1.00 41.80 126 VAL A C 1
ATOM 468 O O . VAL A 1 64 ? -3.844 5.605 13.888 1.00 42.61 126 VAL A O 1
ATOM 472 N N . ASP A 1 65 ? -2.006 5.113 12.668 1.00 43.20 127 ASP A N 1
ATOM 473 C CA . ASP A 1 65 ? -1.142 4.993 13.813 1.00 33.78 127 ASP A CA 1
ATOM 474 C C . ASP A 1 65 ? -0.809 6.341 14.421 1.00 34.37 127 ASP A C 1
ATOM 475 O O . ASP A 1 65 ? -0.510 6.434 15.609 1.00 38.97 127 ASP A O 1
ATOM 480 N N . GLY A 1 66 ? -0.895 7.417 13.639 1.00 34.10 128 GLY A N 1
ATOM 481 C CA . GLY A 1 66 ? -0.626 8.730 14.218 1.00 30.02 128 GLY A CA 1
ATOM 482 C C . GLY A 1 66 ? -0.821 9.861 13.214 1.00 28.70 128 GLY A C 1
ATOM 483 O O . GLY A 1 66 ? -0.868 9.609 12.017 1.00 33.46 128 GLY A O 1
ATOM 484 N N . PHE A 1 67 ? -0.992 11.065 13.739 1.00 28.70 129 PHE A N 1
ATOM 485 C CA . PHE A 1 67 ? -1.276 12.267 12.930 1.00 34.73 129 PHE A CA 1
ATOM 486 C C . PHE A 1 67 ? -0.301 13.396 13.214 1.00 39.08 129 PHE A C 1
ATOM 487 O O . PHE A 1 67 ? -0.034 13.727 14.360 1.00 32.32 129 PHE A O 1
ATOM 495 N N . VAL A 1 68 ? 0.202 14.016 12.147 1.00 30.27 130 VAL A N 1
ATOM 496 C CA . VAL A 1 68 ? 0.897 15.301 12.265 1.00 30.62 130 VAL A CA 1
ATOM 497 C C . VAL A 1 68 ? -0.097 16.379 11.786 1.00 28.34 130 VAL A C 1
ATOM 498 O O . VAL A 1 68 ? -0.574 16.275 10.662 1.00 28.87 130 VAL A O 1
ATOM 502 N N . ILE A 1 69 ? -0.336 17.386 12.611 1.00 25.84 131 ILE A N 1
ATOM 503 C CA . ILE A 1 69 ? -1.373 18.406 12.371 1.00 27.59 131 ILE A CA 1
ATOM 504 C C . ILE A 1 69 ? -0.734 19.788 12.345 1.00 24.99 131 ILE A C 1
ATOM 505 O O . ILE A 1 69 ? -0.315 20.330 13.344 1.00 29.48 131 ILE A O 1
ATOM 510 N N . ALA A 1 70 ? -0.640 20.335 11.134 1.00 29.82 132 ALA A N 1
ATOM 511 C CA . ALA A 1 70 ? -0.041 21.619 10.925 1.00 26.78 132 ALA A CA 1
ATOM 512 C C . ALA A 1 70 ? -1.084 22.673 10.498 1.00 34.57 132 ALA A C 1
ATOM 513 O O . ALA A 1 70 ? -0.707 23.808 10.246 1.00 31.01 132 ALA A O 1
ATOM 515 N N . SER A 1 71 ? -2.358 22.284 10.384 1.00 29.65 133 SER A N 1
ATOM 516 C CA . SER A 1 71 ? -3.438 23.164 9.887 1.00 25.21 133 SER A CA 1
ATOM 517 C C . SER A 1 71 ? -4.392 23.486 11.028 1.00 34.41 133 SER A C 1
ATOM 518 O O . SER A 1 71 ? -4.757 22.593 11.780 1.00 33.26 133 SER A O 1
ATOM 521 N N . SER A 1 72 ? -4.788 24.755 11.152 1.00 30.65 134 SER A N 1
ATOM 522 C CA . SER A 1 72 ? -5.768 25.208 12.165 1.00 37.57 134 SER A CA 1
ATOM 523 C C . SER A 1 72 ? -7.218 24.816 11.848 1.00 40.22 134 SER A C 1
ATOM 524 O O . SER A 1 72 ? -8.094 25.064 12.661 1.00 39.12 134 SER A O 1
ATOM 527 N N . GLU A 1 73 ? -7.451 24.222 10.680 1.00 32.02 135 GLU A N 1
ATOM 528 C CA . GLU A 1 73 ? -8.743 23.672 10.258 1.00 39.14 135 GLU A CA 1
ATOM 529 C C . GLU A 1 73 ? -9.147 22.416 11.030 1.00 38.38 135 GLU A C 1
ATOM 530 O O . GLU A 1 73 ? -10.311 22.060 11.036 1.00 44.04 135 GLU A O 1
ATOM 536 N N . ILE A 1 74 ? -8.210 21.771 11.727 1.00 30.64 136 ILE A N 1
ATOM 537 C CA . ILE A 1 74 ? -8.587 20.718 12.679 1.00 41.24 136 ILE A CA 1
ATOM 538 C C . ILE A 1 74 ? -8.775 21.349 14.057 1.00 29.07 136 ILE A C 1
ATOM 539 O O . ILE A 1 74 ? -7.858 21.970 14.602 1.00 39.66 136 ILE A O 1
ATOM 544 N N . SER A 1 75 ? -9.992 21.243 14.620 1.00 30.11 137 SER A N 1
ATOM 545 C CA . SER A 1 75 ? -10.292 21.955 15.842 1.00 40.54 137 SER A CA 1
ATOM 546 C C . SER A 1 75 ? -9.874 21.113 17.034 1.00 35.86 137 SER A C 1
ATOM 547 O O . SER A 1 75 ? -9.820 19.890 16.947 1.00 40.00 137 SER A O 1
ATOM 550 N N . ASN A 1 76 ? -9.589 21.798 18.130 1.00 36.57 138 ASN A N 1
ATOM 551 C CA . ASN A 1 76 ? -9.353 21.174 19.428 1.00 45.82 138 ASN A CA 1
ATOM 552 C C . ASN A 1 76 ? -10.516 20.289 19.851 1.00 44.59 138 ASN A C 1
ATOM 553 O O . ASN A 1 76 ? -10.289 19.210 20.380 1.00 42.96 138 ASN A O 1
ATOM 558 N N . GLN A 1 77 ? -11.749 20.712 19.576 1.00 55.05 139 GLN A N 1
ATOM 559 C CA A GLN A 1 77 ? -12.920 19.884 19.865 0.50 46.00 139 GLN A CA 1
ATOM 560 C CA B GLN A 1 77 ? -12.907 19.878 19.879 0.50 46.36 139 GLN A CA 1
ATOM 561 C C . GLN A 1 77 ? -12.864 18.607 19.041 1.00 46.08 139 GLN A C 1
ATOM 562 O O . GLN A 1 77 ? -13.031 17.522 19.564 1.00 43.83 139 GLN A O 1
ATOM 573 N N . THR A 1 78 ? -12.612 18.735 17.740 1.00 41.90 140 THR A N 1
ATOM 574 C CA . THR A 1 78 ? -12.492 17.535 16.897 1.00 44.79 140 THR A CA 1
ATOM 575 C C . THR A 1 78 ? -11.409 16.586 17.412 1.00 41.52 140 THR A C 1
ATOM 576 O O . THR A 1 78 ? -11.569 15.370 17.390 1.00 43.69 140 THR A O 1
ATOM 580 N N . ILE A 1 79 ? -10.291 17.151 17.850 1.00 37.28 141 ILE A N 1
ATOM 581 C CA . ILE A 1 79 ? -9.169 16.336 18.281 1.00 47.68 141 ILE A CA 1
ATOM 582 C C . ILE A 1 79 ? -9.550 15.514 19.533 1.00 53.22 141 ILE A C 1
ATOM 583 O O . ILE A 1 79 ? -9.303 14.301 19.607 1.00 48.39 141 ILE A O 1
ATOM 588 N N . ASN A 1 80 ? -10.177 16.181 20.489 1.00 49.36 142 ASN A N 1
ATOM 589 C CA . ASN A 1 80 ? -10.652 15.526 21.707 1.00 55.32 142 ASN A CA 1
ATOM 590 C C . ASN A 1 80 ? -11.624 14.375 21.451 1.00 49.23 142 ASN A C 1
ATOM 591 O O . ASN A 1 80 ? -11.453 13.291 22.004 1.00 59.69 142 ASN A O 1
ATOM 596 N N . GLU A 1 81 ? -12.611 14.593 20.592 1.00 45.08 143 GLU A N 1
ATOM 597 C CA . GLU A 1 81 ? -13.624 13.584 20.314 1.00 53.32 143 GLU A CA 1
ATOM 598 C C . GLU A 1 81 ? -13.178 12.431 19.403 1.00 52.66 143 GLU A C 1
ATOM 599 O O . GLU A 1 81 ? -13.825 11.384 19.373 1.00 52.73 143 GLU A O 1
ATOM 605 N N . THR A 1 82 ? -12.080 12.604 18.665 1.00 40.60 144 THR A N 1
ATOM 606 C CA . THR A 1 82 ? -11.615 11.572 17.756 1.00 43.82 144 THR A CA 1
ATOM 607 C C . THR A 1 82 ? -10.328 10.933 18.268 1.00 67.35 144 THR A C 1
ATOM 608 O O . THR A 1 82 ? -10.303 9.748 18.596 1.00 58.06 144 THR A O 1
ATOM 612 N N . LEU A 1 83 ? -9.262 11.722 18.341 1.00 46.77 145 LEU A N 1
ATOM 613 C CA . LEU A 1 83 ? -7.945 11.176 18.606 1.00 37.62 145 LEU A CA 1
ATOM 614 C C . LEU A 1 83 ? -7.685 10.938 20.103 1.00 35.41 145 LEU A C 1
ATOM 615 O O . LEU A 1 83 ? -7.139 9.904 20.459 1.00 39.17 145 LEU A O 1
ATOM 620 N N . ARG A 1 84 ? -7.988 11.899 20.974 1.00 41.45 146 ARG A N 1
ATOM 621 C CA . ARG A 1 84 ? -7.771 11.659 22.412 1.00 56.86 146 ARG A CA 1
ATOM 622 C C . ARG A 1 84 ? -8.720 10.577 22.911 1.00 44.81 146 ARG A C 1
ATOM 623 O O . ARG A 1 84 ? -8.330 9.752 23.726 1.00 56.58 146 ARG A O 1
ATOM 631 N N . ALA A 1 85 ? -9.949 10.582 22.410 1.00 50.97 147 ALA A N 1
ATOM 632 C CA . ALA A 1 85 ? -10.929 9.567 22.773 1.00 73.43 147 ALA A CA 1
ATOM 633 C C . ALA A 1 85 ? -10.521 8.176 22.291 1.00 84.28 147 ALA A C 1
ATOM 634 O O . ALA A 1 85 ? -10.864 7.181 22.916 1.00 47.70 147 ALA A O 1
ATOM 636 N N . LYS A 1 86 ? -9.788 8.091 21.188 1.00 36.11 148 LYS A N 1
ATOM 637 C CA . LYS A 1 86 ? -9.403 6.772 20.640 1.00 51.85 148 LYS A CA 1
ATOM 638 C C . LYS A 1 86 ? -7.954 6.409 20.983 1.00 33.57 148 LYS A C 1
ATOM 639 O O . LYS A 1 86 ? -7.469 5.344 20.603 1.00 42.97 148 LYS A O 1
ATOM 645 N N . LYS A 1 87 ? -7.285 7.308 21.716 1.00 30.75 149 LYS A N 1
ATOM 646 C CA . LYS A 1 87 ? -5.859 7.164 22.070 1.00 46.38 149 LYS A CA 1
ATOM 647 C C . LYS A 1 87 ? -4.961 7.132 20.825 1.00 49.81 149 LYS A C 1
ATOM 648 O O . LYS A 1 87 ? -3.986 6.361 20.764 1.00 37.66 149 LYS A O 1
ATOM 654 N N . ILE A 1 88 ? -5.283 7.947 19.822 1.00 37.69 150 ILE A N 1
ATOM 655 C CA . ILE A 1 88 ? -4.450 7.980 18.620 1.00 37.43 150 ILE A CA 1
ATOM 656 C C . ILE A 1 88 ? -3.517 9.147 18.823 1.00 31.67 150 ILE A C 1
ATOM 657 O O . ILE A 1 88 ? -3.952 10.266 19.024 1.00 39.73 150 ILE A O 1
ATOM 662 N N . PRO A 1 89 ? -2.218 8.863 18.846 1.00 32.66 151 PRO A N 1
ATOM 663 C CA . PRO A 1 89 ? -1.264 9.914 19.130 1.00 35.42 151 PRO A CA 1
ATOM 664 C C . PRO A 1 89 ? -1.170 10.916 17.966 1.00 25.60 151 PRO A C 1
ATOM 665 O O . PRO A 1 89 ? -1.431 10.559 16.816 1.00 32.58 151 PRO A O 1
ATOM 669 N N . PHE A 1 90 ? -0.873 12.144 18.319 1.00 27.11 152 PHE A N 1
ATOM 670 C CA . PHE A 1 90 ? -0.687 13.221 17.359 1.00 37.92 152 PHE A CA 1
ATOM 671 C C . PHE A 1 90 ? 0.299 14.278 17.851 1.00 40.24 152 PHE A C 1
ATOM 672 O O . PHE A 1 90 ? 0.723 14.298 19.000 1.00 36.72 152 PHE A O 1
ATOM 680 N N . ILE A 1 91 ? 0.679 15.166 16.937 1.00 29.36 153 ILE A N 1
ATOM 681 C CA . ILE A 1 91 ? 1.591 16.235 17.230 1.00 21.88 153 ILE A CA 1
ATOM 682 C C . ILE A 1 91 ? 1.176 17.431 16.351 1.00 23.02 153 ILE A C 1
ATOM 683 O O . ILE A 1 91 ? 0.706 17.232 15.249 1.00 28.40 153 ILE A O 1
ATOM 688 N N . VAL A 1 92 ? 1.277 18.617 16.923 1.00 27.35 154 VAL A N 1
ATOM 689 C CA . VAL A 1 92 ? 0.889 19.868 16.268 1.00 34.53 154 VAL A CA 1
ATOM 690 C C . VAL A 1 92 ? 2.097 20.792 16.040 1.00 36.39 154 VAL A C 1
ATOM 691 O O . VAL A 1 92 ? 3.123 20.740 16.720 1.00 31.60 154 VAL A O 1
ATOM 695 N N . LEU A 1 93 ? 1.963 21.647 15.049 1.00 26.47 155 LEU A N 1
ATOM 696 C CA . LEU A 1 93 ? 2.988 22.563 14.718 1.00 31.46 155 LEU A CA 1
ATOM 697 C C . LEU A 1 93 ? 2.408 23.601 13.780 1.00 32.85 155 LEU A C 1
ATOM 698 O O . LEU A 1 93 ? 1.272 23.485 13.283 1.00 27.27 155 LEU A O 1
ATOM 703 N N . ASP A 1 94 ? 3.227 24.609 13.580 1.00 25.23 156 ASP A N 1
ATOM 704 C CA . ASP A 1 94 ? 3.024 25.634 12.571 1.00 29.82 156 ASP A CA 1
ATOM 705 C C . ASP A 1 94 ? 1.701 26.383 12.807 1.00 22.63 156 ASP A C 1
ATOM 706 O O . ASP A 1 94 ? 1.546 27.000 13.874 1.00 28.58 156 ASP A O 1
ATOM 711 N N . GLN A 1 95 ? 0.788 26.366 11.836 1.00 29.30 157 GLN A N 1
ATOM 712 C CA . GLN A 1 95 ? -0.492 27.113 11.950 1.00 26.46 157 GLN A CA 1
ATOM 713 C C . GLN A 1 95 ? -1.457 26.489 12.930 1.00 33.71 157 GLN A C 1
ATOM 714 O O . GLN A 1 95 ? -2.418 27.142 13.284 1.00 30.37 157 GLN A O 1
ATOM 720 N N . LYS A 1 96 ? -1.237 25.239 13.326 1.00 28.83 158 LYS A N 1
ATOM 721 C CA . LYS A 1 96 ? -2.051 24.630 14.403 1.00 27.44 158 LYS A CA 1
ATOM 722 C C . LYS A 1 96 ? -1.517 24.993 15.771 1.00 32.34 158 LYS A C 1
ATOM 723 O O . LYS A 1 96 ? -0.425 24.569 16.155 1.00 35.33 158 LYS A O 1
ATOM 729 N N . LYS A 1 97 ? -2.303 25.770 16.508 1.00 29.08 159 LYS A N 1
ATOM 730 C CA . LYS A 1 97 ? -1.964 26.218 17.828 1.00 33.70 159 LYS A CA 1
ATOM 731 C C . LYS A 1 97 ? -2.073 25.073 18.865 1.00 40.22 159 LYS A C 1
ATOM 732 O O . LYS A 1 97 ? -3.012 24.293 18.831 1.00 36.94 159 LYS A O 1
ATOM 738 N N . ALA A 1 98 ? -1.073 24.965 19.739 1.00 35.72 160 ALA A N 1
ATOM 739 C CA . ALA A 1 98 ? -1.049 23.939 20.769 1.00 50.96 160 ALA A CA 1
ATOM 740 C C . ALA A 1 98 ? -1.851 24.413 21.973 1.00 43.32 160 ALA A C 1
ATOM 741 O O . ALA A 1 98 ? -1.683 25.540 22.440 1.00 49.35 160 ALA A O 1
ATOM 743 N N . GLU A 1 99 ? -2.695 23.533 22.489 1.00 55.91 161 GLU A N 1
ATOM 744 C CA . GLU A 1 99 ? -3.361 23.789 23.769 1.00 91.31 161 GLU A CA 1
ATOM 745 C C . GLU A 1 99 ? -2.388 23.574 24.951 1.00 159.53 161 GLU A C 1
ATOM 746 O O . GLU A 1 99 ? -2.428 24.309 25.944 1.00 59.83 161 GLU A O 1
ATOM 752 N N . GLY A 1 100 ? -1.491 22.599 24.831 1.00 59.06 162 GLY A N 1
ATOM 753 C CA . GLY A 1 100 ? -0.531 22.303 25.902 1.00 101.08 162 GLY A CA 1
ATOM 754 C C . GLY A 1 100 ? -0.678 20.930 26.541 1.00 122.08 162 GLY A C 1
ATOM 755 O O . GLY A 1 100 ? 0.089 20.586 27.445 1.00 59.51 162 GLY A O 1
ATOM 756 N N . PHE A 1 101 ? -1.669 20.154 26.096 1.00 56.82 163 PHE A N 1
ATOM 757 C CA . PHE A 1 101 ? -1.765 18.726 26.442 1.00 58.10 163 PHE A CA 1
ATOM 758 C C . PHE A 1 101 ? -1.528 17.863 25.200 1.00 37.69 163 PHE A C 1
ATOM 759 O O . PHE A 1 101 ? -2.303 16.980 24.851 1.00 40.99 163 PHE A O 1
ATOM 767 N N . SER A 1 102 ? -0.449 18.177 24.508 1.00 44.30 164 SER A N 1
ATOM 768 C CA . SER A 1 102 ? -0.028 17.391 23.390 1.00 38.50 164 SER A CA 1
ATOM 769 C C . SER A 1 102 ? 1.429 17.703 23.128 1.00 28.30 164 SER A C 1
ATOM 770 O O . SER A 1 102 ? 2.022 18.620 23.707 1.00 35.16 164 SER A O 1
ATOM 773 N N . ASP A 1 103 ? 1.984 16.901 22.246 1.00 37.18 165 ASP A N 1
ATOM 774 C CA . ASP A 1 103 ? 3.250 17.211 21.683 1.00 28.49 165 ASP A CA 1
ATOM 775 C C . ASP A 1 103 ? 3.078 18.365 20.693 1.00 41.87 165 ASP A C 1
ATOM 776 O O . ASP A 1 103 ? 2.013 18.518 20.090 1.00 34.60 165 ASP A O 1
ATOM 781 N N . ALA A 1 104 ? 4.138 19.144 20.537 1.00 35.43 166 ALA A N 1
ATOM 782 C CA . ALA A 1 104 ? 4.200 20.253 19.566 1.00 37.75 166 ALA A CA 1
ATOM 783 C C . ALA A 1 104 ? 5.642 20.640 19.256 1.00 51.50 166 ALA A C 1
ATOM 784 O O . ALA A 1 104 ? 6.517 20.622 20.124 1.00 35.46 166 ALA A O 1
ATOM 786 N N . VAL A 1 105 ? 5.901 21.013 18.013 1.00 28.26 167 VAL A N 1
ATOM 787 C CA . VAL A 1 105 ? 7.220 21.575 17.679 1.00 27.92 167 VAL A CA 1
ATOM 788 C C . VAL A 1 105 ? 7.006 22.932 17.029 1.00 32.22 167 VAL A C 1
ATOM 789 O O . VAL A 1 105 ? 6.409 22.993 15.967 1.00 30.90 167 VAL A O 1
ATOM 793 N N . LEU A 1 106 ? 7.465 23.994 17.683 1.00 26.55 168 LEU A N 1
ATOM 794 C CA . LEU A 1 106 ? 7.317 25.343 17.187 1.00 37.29 168 LEU A CA 1
ATOM 795 C C . LEU A 1 106 ? 8.637 25.825 16.610 1.00 39.04 168 LEU A C 1
ATOM 796 O O . LEU A 1 106 ? 9.687 25.210 16.827 1.00 29.94 168 LEU A O 1
ATOM 801 N N . THR A 1 107 ? 8.596 26.918 15.855 1.00 23.35 169 THR A N 1
ATOM 802 C CA . THR A 1 107 ? 9.791 27.656 15.600 1.00 31.32 169 THR A CA 1
ATOM 803 C C . THR A 1 107 ? 9.578 29.024 16.209 1.00 29.65 169 THR A C 1
ATOM 804 O O . THR A 1 107 ? 8.439 29.410 16.544 1.00 34.28 169 THR A O 1
ATOM 808 N N . ASP A 1 108 ? 10.661 29.768 16.365 1.00 30.58 170 ASP A N 1
ATOM 809 C CA . ASP A 1 108 ? 10.595 30.959 17.168 1.00 29.23 170 ASP A CA 1
ATOM 810 C C . ASP A 1 108 ? 10.115 32.196 16.402 1.00 30.75 170 ASP A C 1
ATOM 811 O O . ASP A 1 108 ? 10.890 33.085 16.114 1.00 28.18 170 ASP A O 1
ATOM 816 N N . ASP A 1 109 ? 8.814 32.251 16.141 1.00 28.35 171 ASP A N 1
ATOM 817 C CA . ASP A 1 109 ? 8.211 33.302 15.319 1.00 31.92 171 ASP A CA 1
ATOM 818 C C . ASP A 1 109 ? 8.401 34.681 15.906 1.00 28.88 171 ASP A C 1
ATOM 819 O O . ASP A 1 109 ? 8.646 35.664 15.205 1.00 30.14 171 ASP A O 1
ATOM 824 N N . TYR A 1 110 ? 8.273 34.758 17.225 1.00 24.87 172 TYR A N 1
ATOM 825 C CA . TYR A 1 110 ? 8.447 36.009 17.907 1.00 23.19 172 TYR A CA 1
ATOM 826 C C . TYR A 1 110 ? 9.829 36.586 17.722 1.00 27.57 172 TYR A C 1
ATOM 827 O O . TYR A 1 110 ? 9.990 37.762 17.426 1.00 25.17 172 TYR A O 1
ATOM 836 N N . ARG A 1 111 ? 10.839 35.761 17.940 1.00 28.84 173 ARG A N 1
ATOM 837 C CA . ARG A 1 111 ? 12.214 36.234 17.756 1.00 30.89 173 ARG A CA 1
ATOM 838 C C . ARG A 1 111 ? 12.482 36.562 16.270 1.00 30.09 173 ARG A C 1
ATOM 839 O O . ARG A 1 111 ? 13.163 37.510 15.973 1.00 27.25 173 ARG A O 1
ATOM 847 N N . GLY A 1 112 ? 11.913 35.789 15.352 1.00 27.85 174 GLY A N 1
ATOM 848 C CA . GLY A 1 112 ? 12.078 36.116 13.910 1.00 32.22 174 GLY A CA 1
ATOM 849 C C . GLY A 1 112 ? 11.562 37.516 13.583 1.00 27.01 174 GLY A C 1
ATOM 850 O O . GLY A 1 112 ? 12.166 38.258 12.827 1.00 26.55 174 GLY A O 1
ATOM 851 N N . GLY A 1 113 ? 10.424 37.882 14.172 1.00 24.71 175 GLY A N 1
ATOM 852 C CA . GLY A 1 113 ? 9.877 39.196 13.943 1.00 23.36 175 GLY A CA 1
ATOM 853 C C . GLY A 1 113 ? 10.772 40.278 14.507 1.00 23.48 175 GLY A C 1
ATOM 854 O O . GLY A 1 113 ? 10.945 41.330 13.882 1.00 25.33 175 GLY A O 1
ATOM 855 N N . GLN A 1 114 ? 11.358 40.008 15.679 1.00 27.08 176 GLN A N 1
ATOM 856 C CA . GLN A 1 114 ? 12.351 40.907 16.273 1.00 30.82 176 GLN A CA 1
ATOM 857 C C . GLN A 1 114 ? 13.576 41.107 15.362 1.00 25.60 176 GLN A C 1
ATOM 858 O O . GLN A 1 114 ? 14.038 42.199 15.186 1.00 26.60 176 GLN A O 1
ATOM 864 N N . LEU A 1 115 ? 14.073 40.029 14.765 1.00 28.91 177 LEU A N 1
ATOM 865 C CA . LEU A 1 115 ? 15.259 40.130 13.911 1.00 22.98 177 LEU A CA 1
ATOM 866 C C . LEU A 1 115 ? 14.976 40.924 12.656 1.00 28.46 177 LEU A C 1
ATOM 867 O O . LEU A 1 115 ? 15.827 41.683 12.207 1.00 29.86 177 LEU A O 1
ATOM 872 N N . ALA A 1 116 ? 13.761 40.769 12.129 1.00 25.51 178 ALA A N 1
ATOM 873 C CA . ALA A 1 116 ? 13.334 41.487 10.929 1.00 24.07 178 ALA A CA 1
ATOM 874 C C . ALA A 1 116 ? 13.266 42.972 11.230 1.00 29.73 178 ALA A C 1
ATOM 875 O O . ALA A 1 116 ? 13.823 43.795 10.504 1.00 29.95 178 ALA A O 1
ATOM 877 N N . ALA A 1 117 ? 12.606 43.312 12.329 1.00 30.13 179 ALA A N 1
ATOM 878 C CA . ALA A 1 117 ? 12.600 44.683 12.823 1.00 27.74 179 ALA A CA 1
ATOM 879 C C . ALA A 1 117 ? 14.005 45.264 13.028 1.00 29.76 179 ALA A C 1
ATOM 880 O O . ALA A 1 117 ? 14.224 46.402 12.671 1.00 29.47 179 ALA A O 1
ATOM 882 N N . LYS A 1 118 ? 14.927 44.482 13.596 1.00 24.80 180 LYS A N 1
ATOM 883 C CA . LYS A 1 118 ? 16.249 44.961 13.944 1.00 34.24 180 LYS A CA 1
ATOM 884 C C . LYS A 1 118 ? 16.977 45.250 12.671 1.00 33.29 180 LYS A C 1
ATOM 885 O O . LYS A 1 118 ? 17.702 46.210 12.573 1.00 28.47 180 LYS A O 1
ATOM 891 N N . HIS A 1 119 ? 16.789 44.388 11.695 1.00 32.59 181 HIS A N 1
ATOM 892 C CA . HIS A 1 119 ? 17.431 44.613 10.429 1.00 29.14 181 HIS A CA 1
ATOM 893 C C . HIS A 1 119 ? 16.989 45.905 9.756 1.00 29.57 181 HIS A C 1
ATOM 894 O O . HIS A 1 119 ? 17.838 46.677 9.278 1.00 29.66 181 HIS A O 1
ATOM 901 N N . LEU A 1 120 ? 15.672 46.140 9.682 1.00 33.50 182 LEU A N 1
ATOM 902 C CA . LEU A 1 120 ? 15.177 47.369 9.020 1.00 29.11 182 LEU A CA 1
ATOM 903 C C . LEU A 1 120 ? 15.613 48.614 9.785 1.00 32.66 182 LEU A C 1
ATOM 904 O O . LEU A 1 120 ? 15.935 49.643 9.188 1.00 31.62 182 LEU A O 1
ATOM 909 N N . GLN A 1 121 ? 15.658 48.516 11.100 1.00 30.52 183 GLN A N 1
ATOM 910 C CA . GLN A 1 121 ? 16.246 49.611 11.915 1.00 29.37 183 GLN A CA 1
ATOM 911 C C . GLN A 1 121 ? 17.734 49.861 11.603 1.00 25.36 183 GLN A C 1
ATOM 912 O O . GLN A 1 121 ? 18.138 51.019 11.455 1.00 29.67 183 GLN A O 1
ATOM 918 N N . GLU A 1 122 ? 18.559 48.807 11.574 1.00 26.05 184 GLU A N 1
ATOM 919 C CA . GLU A 1 122 ? 19.958 48.941 11.148 1.00 31.99 184 GLU A CA 1
ATOM 920 C C . GLU A 1 122 ? 20.112 49.623 9.761 1.00 32.39 184 GLU A C 1
ATOM 921 O O . GLU A 1 122 ? 21.013 50.410 9.552 1.00 37.78 184 GLU A O 1
ATOM 927 N N . GLN A 1 123 ? 19.180 49.367 8.859 1.00 31.74 185 GLN A N 1
ATOM 928 C CA . GLN A 1 123 ? 19.147 50.029 7.557 1.00 34.36 185 GLN A CA 1
ATOM 929 C C . GLN A 1 123 ? 18.420 51.374 7.598 1.00 34.24 185 GLN A C 1
ATOM 930 O O . GLN A 1 123 ? 18.168 51.991 6.570 1.00 33.60 185 GLN A O 1
ATOM 936 N N . ARG A 1 124 ? 18.064 51.829 8.797 1.00 34.81 186 ARG A N 1
ATOM 937 C CA . ARG A 1 124 ? 17.549 53.186 9.023 1.00 35.10 186 ARG A CA 1
ATOM 938 C C . ARG A 1 124 ? 16.183 53.482 8.446 1.00 32.28 186 ARG A C 1
ATOM 939 O O . ARG A 1 124 ? 15.841 54.650 8.252 1.00 34.52 186 ARG A O 1
ATOM 947 N N . HIS A 1 125 ? 15.378 52.458 8.202 1.00 32.16 187 HIS A N 1
ATOM 948 C CA . HIS A 1 125 ? 14.005 52.689 7.758 1.00 28.50 187 HIS A CA 1
ATOM 949 C C . HIS A 1 125 ? 13.123 53.102 8.923 1.00 34.44 187 HIS A C 1
ATOM 950 O O . HIS A 1 125 ? 13.147 52.463 9.961 1.00 35.96 187 HIS A O 1
ATOM 957 N N . GLU A 1 126 ? 12.330 54.153 8.716 1.00 32.61 188 GLU A N 1
ATOM 958 C CA . GLU A 1 126 ? 11.554 54.776 9.762 1.00 36.85 188 GLU A CA 1
ATOM 959 C C . GLU A 1 126 ? 10.066 54.607 9.530 1.00 41.05 188 GLU A C 1
ATOM 960 O O . GLU A 1 126 ? 9.258 54.730 10.468 1.00 34.55 188 GLU A O 1
ATOM 966 N N . GLN A 1 127 ? 9.698 54.339 8.279 1.00 38.60 189 GLN A N 1
ATOM 967 C CA . GLN A 1 127 ? 8.322 54.060 7.915 1.00 29.42 189 GLN A CA 1
ATOM 968 C C . GLN A 1 127 ? 8.302 52.755 7.170 1.00 32.78 189 GLN A C 1
ATOM 969 O O . GLN A 1 127 ? 8.891 52.645 6.085 1.00 29.20 189 GLN A O 1
ATOM 975 N N . VAL A 1 128 ? 7.673 51.770 7.777 1.00 28.42 190 VAL A N 1
ATOM 976 C CA . VAL A 1 128 ? 7.612 50.428 7.207 1.00 35.40 190 VAL A CA 1
ATOM 977 C C . VAL A 1 128 ? 6.213 49.877 7.139 1.00 37.83 190 VAL A C 1
ATOM 978 O O . VAL A 1 128 ? 5.310 50.310 7.848 1.00 35.98 190 VAL A O 1
ATOM 982 N N . ILE A 1 129 ? 6.060 48.884 6.273 1.00 27.07 191 ILE A N 1
ATOM 983 C CA . ILE A 1 129 ? 4.816 48.197 6.078 1.00 29.55 191 ILE A CA 1
ATOM 984 C C . ILE A 1 129 ? 5.045 46.755 6.439 1.00 28.06 191 ILE A C 1
ATOM 985 O O . ILE A 1 129 ? 6.077 46.191 6.083 1.00 29.07 191 ILE A O 1
ATOM 990 N N . VAL A 1 130 ? 4.084 46.155 7.124 1.00 25.90 192 VAL A N 1
ATOM 991 C CA . VAL A 1 130 ? 4.070 44.722 7.328 1.00 31.39 192 VAL A CA 1
ATOM 992 C C . VAL A 1 130 ? 2.933 44.165 6.502 1.00 30.92 192 VAL A C 1
ATOM 993 O O . VAL A 1 130 ? 1.788 44.619 6.616 1.00 31.78 192 VAL A O 1
ATOM 997 N N . VAL A 1 131 ? 3.234 43.197 5.638 1.00 31.29 193 VAL A N 1
ATOM 998 C CA . VAL A 1 131 ? 2.222 42.654 4.745 1.00 30.36 193 VAL A CA 1
ATOM 999 C C . VAL A 1 131 ? 1.918 41.250 5.211 1.00 35.71 193 VAL A C 1
ATOM 1000 O O . VAL A 1 131 ? 2.821 40.372 5.267 1.00 28.34 193 VAL A O 1
ATOM 1004 N N . MET A 1 132 ? 0.654 41.014 5.542 1.00 31.57 194 MET A N 1
ATOM 1005 C CA . MET A 1 132 ? 0.259 39.744 6.187 1.00 26.33 194 MET A CA 1
ATOM 1006 C C . MET A 1 132 ? -1.211 39.410 5.977 1.00 27.08 194 MET A C 1
ATOM 1007 O O . MET A 1 132 ? -1.956 40.283 5.585 1.00 30.67 194 MET A O 1
ATOM 1012 N N . PRO A 1 133 ? -1.636 38.154 6.249 1.00 27.40 195 PRO A N 1
ATOM 1013 C CA . PRO A 1 133 ? -3.032 37.806 6.066 1.00 24.37 195 PRO A CA 1
ATOM 1014 C C . PRO A 1 133 ? -3.894 38.305 7.193 1.00 42.54 195 PRO A C 1
ATOM 1015 O O . PRO A 1 133 ? -3.374 38.565 8.274 1.00 29.19 195 PRO A O 1
ATOM 1019 N N . PRO A 1 134 ? -5.202 38.467 6.929 1.00 36.52 196 PRO A N 1
ATOM 1020 C CA . PRO A 1 134 ? -6.138 38.763 8.017 1.00 32.58 196 PRO A CA 1
ATOM 1021 C C . PRO A 1 134 ? -6.393 37.536 8.843 1.00 25.89 196 PRO A C 1
ATOM 1022 O O . PRO A 1 134 ? -6.170 36.435 8.361 1.00 29.61 196 PRO A O 1
ATOM 1026 N N . HIS A 1 135 ? -6.867 37.706 10.091 1.00 32.51 197 HIS A N 1
ATOM 1027 C CA . HIS A 1 135 ? -7.143 36.590 11.019 1.00 39.83 197 HIS A CA 1
ATOM 1028 C C . HIS A 1 135 ? -6.068 35.542 10.892 1.00 33.05 197 HIS A C 1
ATOM 1029 O O . HIS A 1 135 ? -6.315 34.366 10.634 1.00 34.67 197 HIS A O 1
ATOM 1036 N N . ALA A 1 136 ? -4.857 36.011 11.087 1.00 30.36 198 ALA A N 1
ATOM 1037 C CA . ALA A 1 136 ? -3.674 35.200 10.870 1.00 37.46 198 ALA A CA 1
ATOM 1038 C C . ALA A 1 136 ? -3.600 34.071 11.885 1.00 37.49 198 ALA A C 1
ATOM 1039 O O . ALA A 1 136 ? -4.017 34.254 13.022 1.00 30.39 198 ALA A O 1
ATOM 1041 N N . PRO A 1 137 ? -3.045 32.903 11.496 1.00 33.40 199 PRO A N 1
ATOM 1042 C CA . PRO A 1 137 ? -2.714 31.884 12.486 1.00 30.35 199 PRO A CA 1
ATOM 1043 C C . PRO A 1 137 ? -1.798 32.433 13.554 1.00 30.52 199 PRO A C 1
ATOM 1044 O O . PRO A 1 137 ? -1.107 33.422 13.321 1.00 26.27 199 PRO A O 1
ATOM 1048 N N . VAL A 1 138 ? -1.822 31.824 14.745 1.00 29.24 200 VAL A N 1
ATOM 1049 C CA . VAL A 1 138 ? -1.095 32.395 15.879 1.00 34.35 200 VAL A CA 1
ATOM 1050 C C . VAL A 1 138 ? 0.420 32.511 15.644 1.00 28.19 200 VAL A C 1
ATOM 1051 O O . VAL A 1 138 ? 1.009 33.530 15.979 1.00 25.38 200 VAL A O 1
ATOM 1055 N N . ASN A 1 139 ? 1.018 31.497 15.018 1.00 26.27 201 ASN A N 1
ATOM 1056 C CA . ASN A 1 139 ? 2.429 31.522 14.735 1.00 31.80 201 ASN A CA 1
ATOM 1057 C C . ASN A 1 139 ? 2.797 32.727 13.880 1.00 30.00 201 ASN A C 1
ATOM 1058 O O . ASN A 1 139 ? 3.781 33.406 14.141 1.00 28.04 201 ASN A O 1
ATOM 1063 N N . ILE A 1 140 ? 1.944 33.047 12.917 1.00 23.87 202 ILE A N 1
ATOM 1064 C CA . ILE A 1 140 ? 2.197 34.170 12.036 1.00 26.14 202 ILE A CA 1
ATOM 1065 C C . ILE A 1 140 ? 1.979 35.487 12.769 1.00 28.33 202 ILE A C 1
ATOM 1066 O O . ILE A 1 140 ? 2.812 36.379 12.666 1.00 25.38 202 ILE A O 1
ATOM 1071 N N . GLN A 1 141 ? 0.919 35.548 13.587 1.00 29.06 203 GLN A N 1
ATOM 1072 C CA . GLN A 1 141 ? 0.628 36.715 14.376 1.00 37.78 203 GLN A CA 1
ATOM 1073 C C . GLN A 1 141 ? 1.807 37.020 15.281 1.00 31.75 203 GLN A C 1
ATOM 1074 O O . GLN A 1 141 ? 2.180 38.164 15.428 1.00 29.23 203 GLN A O 1
ATOM 1080 N N . GLN A 1 142 ? 2.408 35.988 15.873 1.00 31.77 204 GLN A N 1
ATOM 1081 C CA . GLN A 1 142 ? 3.616 36.201 16.678 1.00 41.31 204 GLN A CA 1
ATOM 1082 C C . GLN A 1 142 ? 4.763 36.932 15.963 1.00 25.67 204 GLN A C 1
ATOM 1083 O O . GLN A 1 142 ? 5.574 37.594 16.606 1.00 28.12 204 GLN A O 1
ATOM 1089 N N . ARG A 1 143 ? 4.875 36.808 14.647 1.00 28.36 205 ARG A N 1
ATOM 1090 C CA . ARG A 1 143 ? 5.918 37.532 13.941 1.00 28.91 205 ARG A CA 1
ATOM 1091 C C . ARG A 1 143 ? 5.662 39.030 13.972 1.00 28.71 205 ARG A C 1
ATOM 1092 O O . ARG A 1 143 ? 6.577 39.845 14.149 1.00 29.05 205 ARG A O 1
ATOM 1100 N N . LEU A 1 144 ? 4.407 39.418 13.782 1.00 28.62 206 LEU A N 1
ATOM 1101 C CA . LEU A 1 144 ? 4.061 40.816 13.927 1.00 24.46 206 LEU A CA 1
ATOM 1102 C C . LEU A 1 144 ? 4.321 41.277 15.366 1.00 24.68 206 LEU A C 1
ATOM 1103 O O . LEU A 1 144 ? 4.892 42.376 15.605 1.00 35.43 206 LEU A O 1
ATOM 1108 N N . LYS A 1 145 ? 3.854 40.459 16.313 1.00 28.75 207 LYS A N 1
ATOM 1109 C CA . LYS A 1 145 ? 4.035 40.783 17.763 1.00 33.59 207 LYS A CA 1
ATOM 1110 C C . LYS A 1 145 ? 5.511 40.968 18.096 1.00 34.42 207 LYS A C 1
ATOM 1111 O O . LYS A 1 145 ? 5.898 41.940 18.740 1.00 27.41 207 LYS A O 1
ATOM 1117 N N . GLY A 1 146 ? 6.362 40.063 17.622 1.00 29.99 208 GLY A N 1
ATOM 1118 C CA . GLY A 1 146 ? 7.800 40.234 17.866 1.00 26.10 208 GLY A CA 1
ATOM 1119 C C . GLY A 1 146 ? 8.348 41.457 17.168 1.00 28.28 208 GLY A C 1
ATOM 1120 O O . GLY A 1 146 ? 9.171 42.203 17.723 1.00 30.32 208 GLY A O 1
ATOM 1121 N N . PHE A 1 147 ? 7.891 41.694 15.939 1.00 33.37 209 PHE A N 1
ATOM 1122 C CA . PHE A 1 147 ? 8.284 42.884 15.202 1.00 27.07 209 PHE A CA 1
ATOM 1123 C C . PHE A 1 147 ? 7.974 44.163 16.007 1.00 39.04 209 PHE A C 1
ATOM 1124 O O . PHE A 1 147 ? 8.840 45.028 16.188 1.00 32.73 209 PHE A O 1
ATOM 1132 N N . CYS A 1 148 ? 6.755 44.264 16.527 1.00 30.05 210 CYS A N 1
ATOM 1133 C CA . CYS A 1 148 ? 6.346 45.488 17.242 1.00 36.58 210 CYS A CA 1
ATOM 1134 C C . CYS A 1 148 ? 6.918 45.534 18.670 1.00 46.91 210 CYS A C 1
ATOM 1135 O O . CYS A 1 148 ? 6.923 46.577 19.301 1.00 32.67 210 CYS A O 1
ATOM 1138 N N . SER A 1 149 ? 7.445 44.420 19.164 1.00 32.37 211 SER A N 1
ATOM 1139 C CA . SER A 1 149 ? 8.084 44.411 20.488 1.00 33.45 211 SER A CA 1
ATOM 1140 C C . SER A 1 149 ? 9.358 45.281 20.547 1.00 46.20 211 SER A C 1
ATOM 1141 O O . SER A 1 149 ? 9.745 45.747 21.634 1.00 34.71 211 SER A O 1
ATOM 1144 N N . VAL A 1 150 ? 9.996 45.499 19.392 1.00 32.53 212 VAL A N 1
ATOM 1145 C CA . VAL A 1 150 ? 11.262 46.242 19.322 1.00 35.48 212 VAL A CA 1
ATOM 1146 C C . VAL A 1 150 ? 11.266 47.425 18.371 1.00 37.91 212 VAL A C 1
ATOM 1147 O O . VAL A 1 150 ? 12.112 48.307 18.516 1.00 36.38 212 VAL A O 1
ATOM 1151 N N . TYR A 1 151 ? 10.324 47.467 17.432 1.00 37.64 213 TYR A N 1
ATOM 1152 C CA . TYR A 1 151 ? 10.255 48.574 16.469 1.00 44.12 213 TYR A CA 1
ATOM 1153 C C . TYR A 1 151 ? 9.320 49.658 16.977 1.00 46.70 213 TYR A C 1
ATOM 1154 O O . TYR A 1 151 ? 8.135 49.404 17.193 1.00 38.28 213 TYR A O 1
ATOM 1163 N N . THR A 1 152 ? 9.850 50.866 17.154 1.00 42.67 214 THR A N 1
ATOM 1164 C CA . THR A 1 152 ? 9.113 51.958 17.799 1.00 41.66 214 THR A CA 1
ATOM 1165 C C . THR A 1 152 ? 8.838 53.125 16.861 1.00 42.95 214 THR A C 1
ATOM 1166 O O . THR A 1 152 ? 8.338 54.136 17.307 1.00 38.51 214 THR A O 1
ATOM 1170 N N . GLU A 1 153 ? 9.164 52.981 15.577 1.00 32.25 215 GLU A N 1
ATOM 1171 C CA . GLU A 1 153 ? 8.823 53.995 14.562 1.00 37.58 215 GLU A CA 1
ATOM 1172 C C . GLU A 1 153 ? 7.478 53.635 13.868 1.00 32.68 215 GLU A C 1
ATOM 1173 O O . GLU A 1 153 ? 6.721 52.840 14.393 1.00 38.41 215 GLU A O 1
ATOM 1179 N N . LYS A 1 154 ? 7.168 54.249 12.730 1.00 39.73 216 LYS A N 1
ATOM 1180 C CA . LYS A 1 154 ? 5.828 54.148 12.120 1.00 46.34 216 LYS A CA 1
ATOM 1181 C C . LYS A 1 154 ? 5.705 52.844 11.344 1.00 31.27 216 LYS A C 1
ATOM 1182 O O . LYS A 1 154 ? 6.528 52.550 10.476 1.00 41.62 216 LYS A O 1
ATOM 1188 N N . VAL A 1 155 ? 4.720 52.041 11.723 1.00 28.20 217 VAL A N 1
ATOM 1189 C CA . VAL A 1 155 ? 4.423 50.768 11.081 1.00 28.25 217 VAL A CA 1
ATOM 1190 C C . VAL A 1 155 ? 3.007 50.790 10.557 1.00 36.32 217 VAL A C 1
ATOM 1191 O O . VAL A 1 155 ? 2.089 51.149 11.289 1.00 40.06 217 VAL A O 1
ATOM 1195 N N . GLN A 1 156 ? 2.831 50.416 9.289 1.00 28.91 218 GLN A N 1
ATOM 1196 C CA . GLN A 1 156 ? 1.523 50.193 8.747 1.00 32.56 218 GLN A CA 1
ATOM 1197 C C . GLN A 1 156 ? 1.336 48.747 8.303 1.00 40.98 218 GLN A C 1
ATOM 1198 O O . GLN A 1 156 ? 2.229 48.100 7.763 1.00 38.36 218 GLN A O 1
ATOM 1204 N N . LEU A 1 157 ? 0.142 48.272 8.566 1.00 33.60 219 LEU A N 1
ATOM 1205 C CA . LEU A 1 157 ? -0.285 46.910 8.294 1.00 34.75 219 LEU A CA 1
ATOM 1206 C C . LEU A 1 157 ? -1.093 46.880 7.002 1.00 47.08 219 LEU A C 1
ATOM 1207 O O . LEU A 1 157 ? -2.073 47.619 6.867 1.00 40.47 219 LEU A O 1
ATOM 1212 N N . ILE A 1 158 ? -0.685 46.052 6.046 1.00 33.02 220 ILE A N 1
ATOM 1213 C CA . ILE A 1 158 ? -1.551 45.756 4.891 1.00 33.06 220 ILE A CA 1
ATOM 1214 C C . ILE A 1 158 ? -1.903 44.290 4.899 1.00 38.18 220 ILE A C 1
ATOM 1215 O O . ILE A 1 158 ? -1.022 43.443 4.936 1.00 35.57 220 ILE A O 1
ATOM 1220 N N . GLU A 1 159 ? -3.200 43.989 4.905 1.00 28.49 221 GLU A N 1
ATOM 1221 C CA . GLU A 1 159 ? -3.663 42.598 4.895 1.00 27.33 221 GLU A CA 1
ATOM 1222 C C . GLU A 1 159 ? -3.894 42.142 3.486 1.00 40.62 221 GLU A C 1
ATOM 1223 O O . GLU A 1 159 ? -4.405 42.887 2.624 1.00 38.38 221 GLU A O 1
ATOM 1229 N N . THR A 1 160 ? -3.493 40.908 3.245 1.00 29.17 222 THR A N 1
ATOM 1230 C CA . THR A 1 160 ? -3.589 40.340 1.939 1.00 34.27 222 THR A CA 1
ATOM 1231 C C . THR A 1 160 ? -3.453 38.849 2.095 1.00 34.29 222 THR A C 1
ATOM 1232 O O . THR A 1 160 ? -2.995 38.376 3.124 1.00 47.18 222 THR A O 1
ATOM 1236 N N . GLU A 1 161 ? -3.890 38.104 1.084 1.00 25.44 223 GLU A N 1
ATOM 1237 C CA . GLU A 1 161 ? -3.784 36.651 1.087 1.00 25.33 223 GLU A CA 1
ATOM 1238 C C . GLU A 1 161 ? -2.315 36.190 1.265 1.00 26.22 223 GLU A C 1
ATOM 1239 O O . GLU A 1 161 ? -1.364 36.777 0.711 1.00 31.59 223 GLU A O 1
ATOM 1245 N N . LEU A 1 162 ? -2.164 35.124 2.034 1.00 26.71 224 LEU A N 1
ATOM 1246 C CA . LEU A 1 162 ? -0.852 34.515 2.304 1.00 33.26 224 LEU A CA 1
ATOM 1247 C C . LEU A 1 162 ? -0.411 33.687 1.103 1.00 21.85 224 LEU A C 1
ATOM 1248 O O . LEU A 1 162 ? -0.580 32.456 1.067 1.00 32.76 224 LEU A O 1
ATOM 1253 N N . SER A 1 163 ? 0.111 34.370 0.087 1.00 23.26 225 SER A N 1
ATOM 1254 C CA . SER A 1 163 ? 0.389 33.755 -1.189 1.00 22.44 225 SER A CA 1
ATOM 1255 C C . SER A 1 163 ? 1.131 34.754 -2.103 1.00 20.81 225 SER A C 1
ATOM 1256 O O . SER A 1 163 ? 1.202 35.951 -1.800 1.00 25.76 225 SER A O 1
ATOM 1259 N N . LYS A 1 164 ? 1.678 34.246 -3.199 1.00 32.10 226 LYS A N 1
ATOM 1260 C CA . LYS A 1 164 ? 2.329 35.120 -4.163 1.00 32.79 226 LYS A CA 1
ATOM 1261 C C . LYS A 1 164 ? 1.320 36.105 -4.738 1.00 30.27 226 LYS A C 1
ATOM 1262 O O . LYS A 1 164 ? 1.601 37.271 -4.839 1.00 29.02 226 LYS A O 1
ATOM 1268 N N . THR A 1 165 ? 0.118 35.650 -5.097 1.00 30.25 227 THR A N 1
ATOM 1269 C CA . THR A 1 165 ? -0.905 36.563 -5.625 1.00 27.86 227 THR A CA 1
ATOM 1270 C C . THR A 1 165 ? -1.268 37.617 -4.596 1.00 33.48 227 THR A C 1
ATOM 1271 O O . THR A 1 165 ? -1.534 38.785 -4.918 1.00 29.68 227 THR A O 1
ATOM 1275 N N . GLY A 1 166 ? -1.291 37.218 -3.330 1.00 28.80 228 GLY A N 1
ATOM 1276 C CA . GLY A 1 166 ? -1.506 38.190 -2.269 1.00 26.29 228 GLY A CA 1
ATOM 1277 C C . GLY A 1 166 ? -0.508 39.326 -2.203 1.00 23.56 228 GLY A C 1
ATOM 1278 O O . GLY A 1 166 ? -0.889 40.499 -2.055 1.00 25.88 228 GLY A O 1
ATOM 1279 N N . GLY A 1 167 ? 0.783 39.004 -2.262 1.00 25.86 229 GLY A N 1
ATOM 1280 C CA . GLY A 1 167 ? 1.817 40.045 -2.239 1.00 26.29 229 GLY A CA 1
ATOM 1281 C C . GLY A 1 167 ? 1.687 40.952 -3.484 1.00 28.86 229 GLY A C 1
ATOM 1282 O O . GLY A 1 167 ? 1.815 42.182 -3.412 1.00 28.05 229 GLY A O 1
ATOM 1283 N N . TYR A 1 168 ? 1.398 40.328 -4.607 1.00 25.07 230 TYR A N 1
ATOM 1284 C CA . TYR A 1 168 ? 1.180 41.062 -5.863 1.00 29.11 230 TYR A CA 1
ATOM 1285 C C . TYR A 1 168 ? 0.049 42.057 -5.744 1.00 26.09 230 TYR A C 1
ATOM 1286 O O . TYR A 1 168 ? 0.181 43.209 -6.146 1.00 27.46 230 TYR A O 1
ATOM 1295 N N . GLN A 1 169 ? -1.076 41.610 -5.184 1.00 30.62 231 GLN A N 1
ATOM 1296 C CA . GLN A 1 169 ? -2.254 42.457 -5.047 1.00 41.43 231 GLN A CA 1
ATOM 1297 C C . GLN A 1 169 ? -2.107 43.526 -3.984 1.00 37.76 231 GLN A C 1
ATOM 1298 O O . GLN A 1 169 ? -2.900 44.447 -3.964 1.00 33.42 231 GLN A O 1
ATOM 1304 N N . ALA A 1 170 ? -1.108 43.408 -3.097 1.00 29.98 232 ALA A N 1
ATOM 1305 C CA . ALA A 1 170 ? -0.814 44.492 -2.119 1.00 47.40 232 ALA A CA 1
ATOM 1306 C C . ALA A 1 170 ? -0.050 45.689 -2.712 1.00 34.08 232 ALA A C 1
ATOM 1307 O O . ALA A 1 170 ? 0.051 46.761 -2.093 1.00 27.32 232 ALA A O 1
ATOM 1309 N N . VAL A 1 171 ? 0.535 45.521 -3.893 1.00 30.81 233 VAL A N 1
ATOM 1310 C CA . VAL A 1 171 ? 1.458 46.525 -4.379 1.00 23.48 233 VAL A CA 1
ATOM 1311 C C . VAL A 1 171 ? 0.794 47.884 -4.644 1.00 31.68 233 VAL A C 1
ATOM 1312 O O . VAL A 1 171 ? 1.354 48.925 -4.282 1.00 31.04 233 VAL A O 1
ATOM 1316 N N . PRO A 1 172 ? -0.414 47.885 -5.209 1.00 31.17 234 PRO A N 1
ATOM 1317 C CA . PRO A 1 172 ? -1.066 49.199 -5.419 1.00 31.03 234 PRO A CA 1
ATOM 1318 C C . PRO A 1 172 ? -1.248 50.014 -4.132 1.00 42.99 234 PRO A C 1
ATOM 1319 O O . PRO A 1 172 ? -0.997 51.219 -4.118 1.00 37.41 234 PRO A O 1
ATOM 1323 N N . GLU A 1 173 ? -1.644 49.367 -3.040 1.00 36.82 235 GLU A N 1
ATOM 1324 C CA . GLU A 1 173 ? -1.807 50.091 -1.796 1.00 31.76 235 GLU A CA 1
ATOM 1325 C C . GLU A 1 173 ? -0.451 50.582 -1.272 1.00 31.23 235 GLU A C 1
ATOM 1326 O O . GLU A 1 173 ? -0.313 51.717 -0.821 1.00 37.86 235 GLU A O 1
ATOM 1332 N N . ILE A 1 174 ? 0.573 49.748 -1.362 1.00 30.11 236 ILE A N 1
ATOM 1333 C CA . ILE A 1 174 ? 1.908 50.175 -0.895 1.00 38.84 236 ILE A CA 1
ATOM 1334 C C . ILE A 1 174 ? 2.417 51.421 -1.611 1.00 38.72 236 ILE A C 1
ATOM 1335 O O . ILE A 1 174 ? 3.036 52.313 -1.011 1.00 38.39 236 ILE A O 1
ATOM 1340 N N . LEU A 1 175 ? 2.161 51.480 -2.911 1.00 31.77 237 LEU A N 1
ATOM 1341 C CA . LEU A 1 175 ? 2.613 52.605 -3.703 1.00 34.26 237 LEU A CA 1
ATOM 1342 C C . LEU A 1 175 ? 1.962 53.932 -3.314 1.00 36.64 237 LEU A C 1
ATOM 1343 O O . LEU A 1 175 ? 2.509 54.986 -3.605 1.00 41.97 237 LEU A O 1
ATOM 1348 N N . LYS A 1 176 ? 0.818 53.879 -2.635 1.00 38.31 238 LYS A N 1
ATOM 1349 C CA . LYS A 1 176 ? 0.165 55.076 -2.118 1.00 39.80 238 LYS A CA 1
ATOM 1350 C C . LYS A 1 176 ? 0.769 55.583 -0.806 1.00 52.27 238 LYS A C 1
ATOM 1351 O O . LYS A 1 176 ? 0.426 56.665 -0.378 1.00 45.23 238 LYS A O 1
ATOM 1357 N N . THR A 1 177 ? 1.669 54.822 -0.182 1.00 41.56 239 THR A N 1
ATOM 1358 C CA . THR A 1 177 ? 2.180 55.150 1.163 1.00 38.36 239 THR A CA 1
ATOM 1359 C C . THR A 1 177 ? 3.533 55.833 1.058 1.00 39.43 239 THR A C 1
ATOM 1360 O O . THR A 1 177 ? 4.124 55.866 -0.020 1.00 41.33 239 THR A O 1
ATOM 1364 N N . GLU A 1 178 ? 4.024 56.344 2.196 1.00 46.23 240 GLU A N 1
ATOM 1365 C CA . GLU A 1 178 ? 5.361 56.947 2.324 1.00 40.17 240 GLU A CA 1
ATOM 1366 C C . GLU A 1 178 ? 6.434 55.962 2.821 1.00 36.94 240 GLU A C 1
ATOM 1367 O O . GLU A 1 178 ? 7.573 56.360 3.114 1.00 39.87 240 GLU A O 1
ATOM 1373 N N . SER A 1 179 ? 6.064 54.693 2.942 1.00 33.71 241 SER A N 1
ATOM 1374 C CA . SER A 1 179 ? 6.964 53.674 3.482 1.00 35.85 241 SER A CA 1
ATOM 1375 C C . SER A 1 179 ? 8.158 53.359 2.563 1.00 34.65 241 SER A C 1
ATOM 1376 O O . SER A 1 179 ? 8.099 53.544 1.336 1.00 41.07 241 SER A O 1
ATOM 1379 N N . THR A 1 180 ? 9.252 52.910 3.167 1.00 30.88 242 THR A N 1
ATOM 1380 C CA . THR A 1 180 ? 10.491 52.639 2.459 1.00 30.18 242 THR A CA 1
ATOM 1381 C C . THR A 1 180 ? 10.965 51.202 2.639 1.00 32.16 242 THR A C 1
ATOM 1382 O O . THR A 1 180 ? 11.817 50.732 1.899 1.00 30.28 242 THR A O 1
ATOM 1386 N N . GLY A 1 181 ? 10.405 50.501 3.616 1.00 29.87 243 GLY A N 1
ATOM 1387 C CA . GLY A 1 181 ? 10.839 49.156 3.986 1.00 26.90 243 GLY A CA 1
ATOM 1388 C C . GLY A 1 181 ? 9.613 48.284 4.155 1.00 29.25 243 GLY A C 1
ATOM 1389 O O . GLY A 1 181 ? 8.620 48.725 4.675 1.00 26.61 243 GLY A O 1
ATOM 1390 N N . ILE A 1 182 ? 9.681 47.028 3.744 1.00 26.39 244 ILE A N 1
ATOM 1391 C CA . ILE A 1 182 ? 8.510 46.181 3.808 1.00 28.18 244 ILE A CA 1
ATOM 1392 C C . ILE A 1 182 ? 8.917 44.881 4.448 1.00 26.75 244 ILE A C 1
ATOM 1393 O O . ILE A 1 182 ? 9.910 44.285 4.034 1.00 28.29 244 ILE A O 1
ATOM 1398 N N . PHE A 1 183 ? 8.188 44.474 5.497 1.00 24.10 245 PHE A N 1
ATOM 1399 C CA . PHE A 1 183 ? 8.324 43.113 6.062 1.00 26.08 245 PHE A CA 1
ATOM 1400 C C . PHE A 1 183 ? 7.225 42.239 5.501 1.00 31.94 245 PHE A C 1
ATOM 1401 O O . PHE A 1 183 ? 6.063 42.413 5.853 1.00 25.07 245 PHE A O 1
ATOM 1409 N N . ALA A 1 184 ? 7.583 41.298 4.619 1.00 21.96 246 ALA A N 1
ATOM 1410 C CA . ALA A 1 184 ? 6.646 40.360 4.074 1.00 28.22 246 ALA A CA 1
ATOM 1411 C C . ALA A 1 184 ? 6.604 39.163 5.001 1.00 30.77 246 ALA A C 1
ATOM 1412 O O . ALA A 1 184 ? 7.642 38.579 5.296 1.00 27.78 246 ALA A O 1
ATOM 1414 N N . ILE A 1 185 ? 5.409 38.785 5.452 1.00 24.54 247 ILE A N 1
ATOM 1415 C CA . ILE A 1 185 ? 5.315 37.811 6.538 1.00 22.89 247 ILE A CA 1
ATOM 1416 C C . ILE A 1 185 ? 5.633 36.400 6.085 1.00 24.00 247 ILE A C 1
ATOM 1417 O O . ILE A 1 185 ? 5.834 35.518 6.909 1.00 27.49 247 ILE A O 1
ATOM 1422 N N . ASN A 1 186 ? 5.698 36.176 4.774 1.00 26.60 248 ASN A N 1
ATOM 1423 C CA . ASN A 1 186 ? 6.380 34.992 4.266 1.00 21.74 248 ASN A CA 1
ATOM 1424 C C . ASN A 1 186 ? 7.040 35.286 2.917 1.00 25.94 248 ASN A C 1
ATOM 1425 O O . ASN A 1 186 ? 6.778 36.339 2.305 1.00 21.89 248 ASN A O 1
ATOM 1430 N N . ASP A 1 187 ? 7.903 34.371 2.485 1.00 24.06 249 ASP A N 1
ATOM 1431 C CA . ASP A 1 187 ? 8.673 34.570 1.243 1.00 27.65 249 ASP A CA 1
ATOM 1432 C C . ASP A 1 187 ? 7.734 34.605 0.025 1.00 24.02 249 ASP A C 1
ATOM 1433 O O . ASP A 1 187 ? 7.965 35.369 -0.909 1.00 24.62 249 ASP A O 1
ATOM 1438 N N . GLU A 1 188 ? 6.686 33.809 0.023 1.00 26.14 250 GLU A N 1
ATOM 1439 C CA . GLU A 1 188 ? 5.725 33.850 -1.092 1.00 29.89 250 GLU A CA 1
ATOM 1440 C C . GLU A 1 188 ? 5.089 35.240 -1.257 1.00 29.22 250 GLU A C 1
ATOM 1441 O O . GLU A 1 188 ? 5.005 35.761 -2.371 1.00 25.00 250 GLU A O 1
ATOM 1447 N N . ILE A 1 189 ? 4.665 35.870 -0.163 1.00 24.53 251 ILE A N 1
ATOM 1448 C CA . ILE A 1 189 ? 4.231 37.269 -0.259 1.00 25.16 251 ILE A CA 1
ATOM 1449 C C . ILE A 1 189 ? 5.308 38.172 -0.865 1.00 25.37 251 ILE A C 1
ATOM 1450 O O . ILE A 1 189 ? 4.999 39.057 -1.677 1.00 27.65 251 ILE A O 1
ATOM 1455 N N . ALA A 1 190 ? 6.544 38.027 -0.389 1.00 26.23 252 ALA A N 1
ATOM 1456 C CA . ALA A 1 190 ? 7.654 38.807 -0.881 1.00 29.47 252 ALA A CA 1
ATOM 1457 C C . ALA A 1 190 ? 7.847 38.639 -2.399 1.00 26.15 252 ALA A C 1
ATOM 1458 O O . ALA A 1 190 ? 8.148 39.612 -3.107 1.00 24.23 252 ALA A O 1
ATOM 1460 N N . PHE A 1 191 ? 7.737 37.410 -2.871 1.00 23.91 253 PHE A N 1
ATOM 1461 C CA . PHE A 1 191 ? 7.850 37.185 -4.327 1.00 25.42 253 PHE A CA 1
ATOM 1462 C C . PHE A 1 191 ? 6.762 37.930 -5.085 1.00 21.60 253 PHE A C 1
ATOM 1463 O O . PHE A 1 191 ? 6.993 38.477 -6.195 1.00 24.64 253 PHE A O 1
ATOM 1471 N N . GLY A 1 192 ? 5.593 38.024 -4.487 1.00 23.46 254 GLY A N 1
ATOM 1472 C CA . GLY A 1 192 ? 4.474 38.748 -5.095 1.00 26.70 254 GLY A CA 1
ATOM 1473 C C . GLY A 1 192 ? 4.749 40.222 -5.192 1.00 30.47 254 GLY A C 1
ATOM 1474 O O . GLY A 1 192 ? 4.491 40.841 -6.216 1.00 24.31 254 GLY A O 1
ATOM 1475 N N . LEU A 1 193 ? 5.262 40.777 -4.100 1.00 24.44 255 LEU A N 1
ATOM 1476 C CA . LEU A 1 193 ? 5.782 42.146 -4.061 1.00 21.41 255 LEU A CA 1
ATOM 1477 C C . LEU A 1 193 ? 6.783 42.442 -5.146 1.00 23.73 255 LEU A C 1
ATOM 1478 O O . LEU A 1 193 ? 6.651 43.467 -5.861 1.00 24.69 255 LEU A O 1
ATOM 1483 N N . TYR A 1 194 ? 7.779 41.582 -5.263 1.00 23.78 256 TYR A N 1
ATOM 1484 C CA . TYR A 1 194 ? 8.786 41.712 -6.335 1.00 27.27 256 TYR A CA 1
ATOM 1485 C C . TYR A 1 194 ? 8.109 41.896 -7.700 1.00 31.77 256 TYR A C 1
ATOM 1486 O O . TYR A 1 194 ? 8.447 42.813 -8.440 1.00 31.68 256 TYR A O 1
ATOM 1495 N N . ARG A 1 195 ? 7.178 41.009 -8.037 1.00 25.71 257 ARG A N 1
ATOM 1496 C CA . ARG A 1 195 ? 6.504 41.067 -9.323 1.00 27.32 257 ARG A CA 1
ATOM 1497 C C . ARG A 1 195 ? 5.698 42.363 -9.477 1.00 34.13 257 ARG A C 1
ATOM 1498 O O . ARG A 1 195 ? 5.757 43.002 -10.508 1.00 30.91 257 ARG A O 1
ATOM 1506 N N . GLY A 1 196 ? 4.945 42.757 -8.466 1.00 22.88 258 GLY A N 1
ATOM 1507 C CA . GLY A 1 196 ? 4.121 43.934 -8.602 1.00 23.82 258 GLY A CA 1
ATOM 1508 C C . GLY A 1 196 ? 4.954 45.192 -8.684 1.00 32.36 258 GLY A C 1
ATOM 1509 O O . GLY A 1 196 ? 4.653 46.123 -9.475 1.00 31.45 258 GLY A O 1
ATOM 1510 N N . LEU A 1 197 ? 6.008 45.239 -7.862 1.00 33.31 259 LEU A N 1
ATOM 1511 C CA . LEU A 1 197 ? 6.900 46.383 -7.892 1.00 36.01 259 LEU A CA 1
ATOM 1512 C C . LEU A 1 197 ? 7.598 46.463 -9.271 1.00 29.15 259 LEU A C 1
ATOM 1513 O O . LEU A 1 197 ? 7.756 47.554 -9.814 1.00 30.11 259 LEU A O 1
ATOM 1518 N N . ALA A 1 198 ? 7.987 45.325 -9.832 1.00 30.50 260 ALA A N 1
ATOM 1519 C CA . ALA A 1 198 ? 8.644 45.328 -11.135 1.00 33.69 260 ALA A CA 1
ATOM 1520 C C . ALA A 1 198 ? 7.687 45.931 -12.196 1.00 27.79 260 ALA A C 1
ATOM 1521 O O . ALA A 1 198 ? 8.101 46.736 -13.013 1.00 34.10 260 ALA A O 1
ATOM 1523 N N . GLU A 1 199 ? 6.425 45.545 -12.155 1.00 29.82 261 GLU A N 1
ATOM 1524 C CA . GLU A 1 199 ? 5.439 46.075 -13.113 1.00 32.30 261 GLU A CA 1
ATOM 1525 C C . GLU A 1 199 ? 5.246 47.575 -12.978 1.00 49.40 261 GLU A C 1
ATOM 1526 O O . GLU A 1 199 ? 4.858 48.264 -13.931 1.00 29.29 261 GLU A O 1
ATOM 1532 N N . ALA A 1 200 ? 5.539 48.086 -11.795 1.00 30.48 262 ALA A N 1
ATOM 1533 C CA . ALA A 1 200 ? 5.461 49.497 -11.550 1.00 34.24 262 ALA A CA 1
ATOM 1534 C C . ALA A 1 200 ? 6.771 50.212 -11.798 1.00 24.06 262 ALA A C 1
ATOM 1535 O O . ALA A 1 200 ? 6.881 51.392 -11.485 1.00 35.32 262 ALA A O 1
ATOM 1537 N N . GLY A 1 201 ? 7.804 49.513 -12.265 1.00 29.68 263 GLY A N 1
ATOM 1538 C CA . GLY A 1 201 ? 9.133 50.107 -12.459 1.00 35.53 263 GLY A CA 1
ATOM 1539 C C . GLY A 1 201 ? 9.805 50.600 -11.179 1.00 44.74 263 GLY A C 1
ATOM 1540 O O . GLY A 1 201 ? 10.577 51.551 -11.204 1.00 35.03 263 GLY A O 1
ATOM 1541 N N . LYS A 1 202 ? 9.507 49.960 -10.055 1.00 32.54 264 LYS A N 1
ATOM 1542 C CA . LYS A 1 202 ? 10.128 50.331 -8.788 1.00 38.52 264 LYS A CA 1
ATOM 1543 C C . LYS A 1 202 ? 11.237 49.341 -8.514 1.00 40.45 264 LYS A C 1
ATOM 1544 O O . LYS A 1 202 ? 11.110 48.153 -8.768 1.00 42.61 264 LYS A O 1
ATOM 1550 N N . LYS A 1 203 ? 12.352 49.857 -8.045 1.00 32.60 265 LYS A N 1
ATOM 1551 C CA . LYS A 1 203 ? 13.526 49.070 -7.818 1.00 27.36 265 LYS A CA 1
ATOM 1552 C C . LYS A 1 203 ? 13.643 48.558 -6.370 1.00 24.78 265 LYS A C 1
ATOM 1553 O O . LYS A 1 203 ? 13.229 49.223 -5.445 1.00 32.39 265 LYS A O 1
ATOM 1559 N N . ILE A 1 204 ? 14.228 47.382 -6.231 1.00 27.14 266 ILE A N 1
ATOM 1560 C CA . ILE A 1 204 ? 14.569 46.802 -4.941 1.00 29.48 266 ILE A CA 1
ATOM 1561 C C . ILE A 1 204 ? 16.076 46.557 -4.949 1.00 37.85 266 ILE A C 1
ATOM 1562 O O . ILE A 1 204 ? 16.561 45.784 -5.782 1.00 27.36 266 ILE A O 1
ATOM 1567 N N . PRO A 1 205 ? 16.844 47.135 -4.019 1.00 34.61 267 PRO A N 1
ATOM 1568 C CA . PRO A 1 205 ? 16.364 47.868 -2.823 1.00 28.57 267 PRO A CA 1
ATOM 1569 C C . PRO A 1 205 ? 16.374 49.378 -2.983 1.00 39.93 267 PRO A C 1
ATOM 1570 O O . PRO A 1 205 ? 16.127 50.087 -2.004 1.00 34.51 267 PRO A O 1
ATOM 1574 N N . GLU A 1 206 ? 16.649 49.882 -4.190 1.00 30.59 268 GLU A N 1
ATOM 1575 C CA . GLU A 1 206 ? 16.774 51.340 -4.375 1.00 36.57 268 GLU A CA 1
ATOM 1576 C C . GLU A 1 206 ? 15.506 52.101 -4.022 1.00 42.68 268 GLU A C 1
ATOM 1577 O O . GLU A 1 206 ? 15.602 53.191 -3.440 1.00 33.98 268 GLU A O 1
ATOM 1583 N N . ASP A 1 207 ? 14.336 51.576 -4.401 1.00 27.97 269 ASP A N 1
ATOM 1584 C CA . ASP A 1 207 ? 13.063 52.195 -4.026 1.00 32.83 269 ASP A CA 1
ATOM 1585 C C . ASP A 1 207 ? 12.446 51.586 -2.768 1.00 43.14 269 ASP A C 1
ATOM 1586 O O . ASP A 1 207 ? 11.908 52.313 -1.939 1.00 29.68 269 ASP A O 1
ATOM 1591 N N . TYR A 1 208 ? 12.482 50.257 -2.653 1.00 30.92 270 TYR A N 1
ATOM 1592 C CA . TYR A 1 208 ? 11.948 49.589 -1.477 1.00 30.65 270 TYR A CA 1
ATOM 1593 C C . TYR A 1 208 ? 12.877 48.507 -1.011 1.00 33.20 270 TYR A C 1
ATOM 1594 O O . TYR A 1 208 ? 13.381 47.739 -1.806 1.00 33.46 270 TYR A O 1
ATOM 1603 N N . SER A 1 209 ? 13.099 48.495 0.301 1.00 37.78 271 SER A N 1
ATOM 1604 C CA . SER A 1 209 ? 13.826 47.451 0.989 1.00 32.11 271 SER A CA 1
ATOM 1605 C C . SER A 1 209 ? 12.777 46.467 1.412 1.00 26.38 271 SER A C 1
ATOM 1606 O O . SER A 1 209 ? 11.738 46.865 1.967 1.00 30.12 271 SER A O 1
ATOM 1609 N N . ILE A 1 210 ? 13.031 45.189 1.131 1.00 29.73 272 ILE A N 1
ATOM 1610 C CA . ILE A 1 210 ? 12.142 44.124 1.510 1.00 30.37 272 ILE A CA 1
ATOM 1611 C C . ILE A 1 210 ? 12.869 43.023 2.259 1.00 30.90 272 ILE A C 1
ATOM 1612 O O . ILE A 1 210 ? 13.917 42.553 1.832 1.00 28.29 272 ILE A O 1
ATOM 1617 N N . ILE A 1 211 ? 12.229 42.569 3.335 1.00 24.02 273 ILE A N 1
ATOM 1618 C CA . ILE A 1 211 ? 12.657 41.382 4.074 1.00 25.62 273 ILE A CA 1
ATOM 1619 C C . ILE A 1 211 ? 11.486 40.409 4.165 1.00 25.81 273 ILE A C 1
ATOM 1620 O O . ILE A 1 211 ? 10.342 40.801 4.512 1.00 25.91 273 ILE A O 1
ATOM 1625 N N . GLY A 1 212 ? 11.788 39.151 3.854 1.00 22.94 274 GLY A N 1
ATOM 1626 C CA . GLY A 1 212 ? 10.860 38.072 3.852 1.00 21.04 274 GLY A CA 1
ATOM 1627 C C . GLY A 1 212 ? 10.860 37.222 5.107 1.00 22.07 274 GLY A C 1
ATOM 1628 O O . GLY A 1 212 ? 11.437 37.592 6.115 1.00 28.68 274 GLY A O 1
ATOM 1629 N N . TYR A 1 213 ? 10.218 36.056 5.021 1.00 24.48 275 TYR A N 1
ATOM 1630 C CA . TYR A 1 213 ? 10.248 35.082 6.073 1.00 26.77 275 TYR A CA 1
ATOM 1631 C C . TYR A 1 213 ? 10.128 33.638 5.538 1.00 23.34 275 TYR A C 1
ATOM 1632 O O . TYR A 1 213 ? 9.201 33.306 4.789 1.00 28.10 275 TYR A O 1
ATOM 1641 N N . ASP A 1 214 ? 11.091 32.814 5.926 1.00 20.25 276 ASP A N 1
ATOM 1642 C CA . ASP A 1 214 ? 11.143 31.343 5.749 1.00 20.00 276 ASP A CA 1
ATOM 1643 C C . ASP A 1 214 ? 12.510 30.866 5.268 1.00 26.59 276 ASP A C 1
ATOM 1644 O O . ASP A 1 214 ? 12.999 29.822 5.691 1.00 21.95 276 ASP A O 1
ATOM 1649 N N . ASN A 1 215 ? 13.059 31.598 4.324 1.00 24.68 277 ASN A N 1
ATOM 1650 C CA . ASN A 1 215 ? 14.238 31.193 3.587 1.00 22.27 277 ASN A CA 1
ATOM 1651 C C . ASN A 1 215 ? 14.019 29.997 2.724 1.00 33.95 277 ASN A C 1
ATOM 1652 O O . ASN A 1 215 ? 14.824 29.086 2.703 1.00 24.62 277 ASN A O 1
ATOM 1657 N N . VAL A 1 216 ? 12.962 30.042 1.933 1.00 27.24 278 VAL A N 1
ATOM 1658 C CA . VAL A 1 216 ? 12.700 28.959 0.995 1.00 29.20 278 VAL A CA 1
ATOM 1659 C C . VAL A 1 216 ? 13.802 29.037 -0.085 1.00 31.07 278 VAL A C 1
ATOM 1660 O O . VAL A 1 216 ? 14.515 30.027 -0.196 1.00 24.88 278 VAL A O 1
ATOM 1664 N N . ASP A 1 217 ? 13.939 27.994 -0.868 1.00 31.20 279 ASP A N 1
ATOM 1665 C CA . ASP A 1 217 ? 15.102 27.889 -1.763 1.00 37.92 279 ASP A CA 1
ATOM 1666 C C . ASP A 1 217 ? 15.115 28.983 -2.819 1.00 27.65 279 ASP A C 1
ATOM 1667 O O . ASP A 1 217 ? 16.186 29.515 -3.162 1.00 30.70 279 ASP A O 1
ATOM 1672 N N . MET A 1 218 ? 13.925 29.361 -3.283 1.00 28.23 280 MET A N 1
ATOM 1673 C CA . MET A 1 218 ? 13.765 30.429 -4.276 1.00 29.68 280 MET A CA 1
ATOM 1674 C C . MET A 1 218 ? 14.344 31.793 -3.889 1.00 29.29 280 MET A C 1
ATOM 1675 O O . MET A 1 218 ? 14.489 32.642 -4.765 1.00 25.80 280 MET A O 1
ATOM 1680 N N . CYS A 1 219 ? 14.615 32.025 -2.594 1.00 28.55 281 CYS A N 1
ATOM 1681 C CA . CYS A 1 219 ? 15.145 33.318 -2.150 1.00 22.82 281 CYS A CA 1
ATOM 1682 C C . CYS A 1 219 ? 16.426 33.714 -2.913 1.00 19.58 281 CYS A C 1
ATOM 1683 O O . CYS A 1 219 ? 16.687 34.889 -3.150 1.00 24.79 281 CYS A O 1
ATOM 1686 N N . GLU A 1 220 ? 17.227 32.713 -3.253 1.00 23.36 282 GLU A N 1
ATOM 1687 C CA . GLU A 1 220 ? 18.527 32.930 -3.922 1.00 26.72 282 GLU A CA 1
ATOM 1688 C C . GLU A 1 220 ? 18.404 33.036 -5.448 1.00 32.28 282 GLU A C 1
ATOM 1689 O O . GLU A 1 220 ? 19.374 33.362 -6.110 1.00 35.58 282 GLU A O 1
ATOM 1695 N N . TYR A 1 221 ? 17.219 32.760 -5.990 1.00 27.71 283 TYR A N 1
ATOM 1696 C CA . TYR A 1 221 ? 16.941 32.822 -7.432 1.00 29.89 283 TYR A CA 1
ATOM 1697 C C . TYR A 1 221 ? 16.113 34.007 -7.918 1.00 38.03 283 TYR A C 1
ATOM 1698 O O . TYR A 1 221 ? 15.964 34.228 -9.116 1.00 38.64 283 TYR A O 1
ATOM 1707 N N . VAL A 1 222 ? 15.588 34.798 -7.005 1.00 28.42 284 VAL A N 1
ATOM 1708 C CA . VAL A 1 222 ? 14.930 36.040 -7.369 1.00 26.78 284 VAL A CA 1
ATOM 1709 C C . VAL A 1 222 ? 15.982 37.163 -7.440 1.00 25.70 284 VAL A C 1
ATOM 1710 O O . VAL A 1 222 ? 17.113 36.977 -6.994 1.00 28.65 284 VAL A O 1
ATOM 1714 N N . SER A 1 223 ? 15.583 38.303 -7.996 1.00 30.59 285 SER A N 1
ATOM 1715 C CA . SER A 1 223 ? 16.490 39.414 -8.252 1.00 40.74 285 SER A CA 1
ATOM 1716 C C . SER A 1 223 ? 15.912 40.674 -7.668 1.00 32.55 285 SER A C 1
ATOM 1717 O O . SER A 1 223 ? 14.834 41.125 -8.082 1.00 31.24 285 SER A O 1
ATOM 1720 N N . PRO A 1 224 ? 16.578 41.218 -6.651 1.00 27.02 286 PRO A N 1
ATOM 1721 C CA . PRO A 1 224 ? 17.794 40.683 -6.057 1.00 28.89 286 PRO A CA 1
ATOM 1722 C C . PRO A 1 224 ? 17.544 39.533 -5.067 1.00 25.75 286 PRO A C 1
ATOM 1723 O O . PRO A 1 224 ? 16.413 39.367 -4.627 1.00 28.56 286 PRO A O 1
ATOM 1727 N N . PRO A 1 225 ? 18.598 38.771 -4.691 1.00 26.17 287 PRO A N 1
ATOM 1728 C CA . PRO A 1 225 ? 18.398 37.711 -3.714 1.00 23.89 287 PRO A CA 1
ATOM 1729 C C . PRO A 1 225 ? 17.782 38.285 -2.430 1.00 26.53 287 PRO A C 1
ATOM 1730 O O . PRO A 1 225 ? 18.174 39.386 -1.978 1.00 26.79 287 PRO A O 1
ATOM 1734 N N . LEU A 1 226 ? 16.827 37.534 -1.890 1.00 27.03 288 LEU A N 1
ATOM 1735 C CA . LEU A 1 226 ? 15.912 38.017 -0.836 1.00 26.30 288 LEU A CA 1
ATOM 1736 C C . LEU A 1 226 ? 16.480 37.751 0.576 1.00 23.76 288 LEU A C 1
ATOM 1737 O O . LEU A 1 226 ? 16.794 36.601 0.964 1.00 25.23 288 LEU A O 1
ATOM 1742 N N . THR A 1 227 ? 16.592 38.853 1.310 1.00 29.18 289 THR A N 1
ATOM 1743 C CA . THR A 1 227 ? 16.939 38.890 2.716 1.00 22.89 289 THR A CA 1
ATOM 1744 C C . THR A 1 227 ? 15.725 38.404 3.433 1.00 27.64 289 THR A C 1
ATOM 1745 O O . THR A 1 227 ? 14.598 38.847 3.129 1.00 24.44 289 THR A O 1
ATOM 1749 N N . THR A 1 228 ? 15.928 37.507 4.391 1.00 22.62 290 THR A N 1
ATOM 1750 C CA . THR A 1 228 ? 14.811 36.790 4.978 1.00 19.38 290 THR A CA 1
ATOM 1751 C C . THR A 1 228 ? 15.163 36.209 6.347 1.00 26.39 290 THR A C 1
ATOM 1752 O O . THR A 1 228 ? 16.308 36.242 6.765 1.00 31.42 290 THR A O 1
ATOM 1756 N N . ILE A 1 229 ? 14.155 35.734 7.052 1.00 28.68 291 ILE A N 1
ATOM 1757 C CA . ILE A 1 229 ? 14.342 35.010 8.304 1.00 18.30 291 ILE A CA 1
ATOM 1758 C C . ILE A 1 229 ? 14.240 33.553 8.023 1.00 22.27 291 ILE A C 1
ATOM 1759 O O . ILE A 1 229 ? 13.225 33.111 7.499 1.00 26.82 291 ILE A O 1
ATOM 1764 N N . ALA A 1 230 ? 15.281 32.789 8.350 1.00 23.18 292 ALA A N 1
ATOM 1765 C CA . ALA A 1 230 ? 15.289 31.382 8.048 1.00 24.21 292 ALA A CA 1
ATOM 1766 C C . ALA A 1 230 ? 14.636 30.541 9.148 1.00 26.61 292 ALA A C 1
ATOM 1767 O O . ALA A 1 230 ? 15.026 30.610 10.303 1.00 28.56 292 ALA A O 1
ATOM 1769 N N . GLN A 1 231 ? 13.664 29.737 8.747 1.00 24.79 293 GLN A N 1
ATOM 1770 C CA . GLN A 1 231 ? 13.123 28.657 9.579 1.00 33.01 293 GLN A CA 1
ATOM 1771 C C . GLN A 1 231 ? 13.789 27.353 9.193 1.00 32.23 293 GLN A C 1
ATOM 1772 O O . GLN A 1 231 ? 13.968 27.108 8.022 1.00 28.77 293 GLN A O 1
ATOM 1778 N N . PRO A 1 232 ? 14.100 26.492 10.180 1.00 26.90 294 PRO A N 1
ATOM 1779 C CA . PRO A 1 232 ? 14.741 25.213 9.921 1.00 31.65 294 PRO A CA 1
ATOM 1780 C C . PRO A 1 232 ? 13.723 24.150 9.600 1.00 30.64 294 PRO A C 1
ATOM 1781 O O . PRO A 1 232 ? 13.468 23.264 10.418 1.00 33.42 294 PRO A O 1
ATOM 1785 N N . VAL A 1 233 ? 13.139 24.256 8.413 1.00 27.97 295 VAL A N 1
ATOM 1786 C CA . VAL A 1 233 ? 11.924 23.515 8.073 1.00 25.50 295 VAL A CA 1
ATOM 1787 C C . VAL A 1 233 ? 12.145 22.056 7.856 1.00 25.56 295 VAL A C 1
ATOM 1788 O O . VAL A 1 233 ? 11.308 21.247 8.267 1.00 28.21 295 VAL A O 1
ATOM 1792 N N . PHE A 1 234 ? 13.271 21.692 7.244 1.00 22.21 296 PHE A N 1
ATOM 1793 C CA . PHE A 1 234 ? 13.597 20.266 7.065 1.00 23.38 296 PHE A CA 1
ATOM 1794 C C . PHE A 1 234 ? 13.711 19.642 8.430 1.00 30.76 296 PHE A C 1
ATOM 1795 O O . PHE A 1 234 ? 13.103 18.594 8.706 1.00 28.99 296 PHE A O 1
ATOM 1803 N N . GLN A 1 235 ? 14.456 20.327 9.295 1.00 25.39 297 GLN A N 1
ATOM 1804 C CA . GLN A 1 235 ? 14.668 19.865 10.658 1.00 32.56 297 GLN A CA 1
ATOM 1805 C C . GLN A 1 235 ? 13.393 19.878 11.476 1.00 36.18 297 GLN A C 1
ATOM 1806 O O . GLN A 1 235 ? 13.212 19.033 12.335 1.00 34.00 297 GLN A O 1
ATOM 1812 N N . LEU A 1 236 ? 12.516 20.846 11.232 1.00 31.17 298 LEU A N 1
ATOM 1813 C CA . LEU A 1 236 ? 11.191 20.837 11.860 1.00 27.37 298 LEU A CA 1
ATOM 1814 C C . LEU A 1 236 ? 10.415 19.574 11.487 1.00 27.81 298 LEU A C 1
ATOM 1815 O O . LEU A 1 236 ? 9.823 18.944 12.379 1.00 29.55 298 LEU A O 1
ATOM 1820 N N . GLY A 1 237 ? 10.461 19.170 10.207 1.00 25.08 299 GLY A N 1
ATOM 1821 C CA . GLY A 1 237 ? 9.780 17.976 9.759 1.00 28.35 299 GLY A CA 1
ATOM 1822 C C . GLY A 1 237 ? 10.407 16.714 10.360 1.00 35.32 299 GLY A C 1
ATOM 1823 O O . GLY A 1 237 ? 9.703 15.804 10.775 1.00 28.72 299 GLY A O 1
ATOM 1824 N N . GLN A 1 238 ? 11.730 16.657 10.411 1.00 34.63 300 GLN A N 1
ATOM 1825 C CA . GLN A 1 238 ? 12.384 15.511 11.043 1.00 42.25 300 GLN A CA 1
ATOM 1826 C C . GLN A 1 238 ? 12.026 15.383 12.536 1.00 27.37 300 GLN A C 1
ATOM 1827 O O . GLN A 1 238 ? 11.711 14.280 13.028 1.00 29.41 300 GLN A O 1
ATOM 1833 N N . THR A 1 239 ? 12.110 16.482 13.253 1.00 28.86 301 THR A N 1
ATOM 1834 C CA . THR A 1 239 ? 11.867 16.486 14.678 1.00 41.21 301 THR A CA 1
ATOM 1835 C C . THR A 1 239 ? 10.407 16.130 15.000 1.00 56.79 301 THR A C 1
ATOM 1836 O O . THR A 1 239 ? 10.113 15.378 15.937 1.00 28.37 301 THR A O 1
ATOM 1840 N N . THR A 1 240 ? 9.495 16.680 14.209 1.00 30.55 302 THR A N 1
ATOM 1841 C CA . THR A 1 240 ? 8.070 16.383 14.345 1.00 27.19 302 THR A CA 1
ATOM 1842 C C . THR A 1 240 ? 7.746 14.899 14.179 1.00 35.09 302 THR A C 1
ATOM 1843 O O . THR A 1 240 ? 7.031 14.326 14.993 1.00 35.93 302 THR A O 1
ATOM 1847 N N . ALA A 1 241 ? 8.285 14.270 13.137 1.00 24.51 303 ALA A N 1
ATOM 1848 C CA . ALA A 1 241 ? 8.067 12.839 12.896 1.00 29.21 303 ALA A CA 1
ATOM 1849 C C . ALA A 1 241 ? 8.717 12.024 14.000 1.00 38.63 303 ALA A C 1
ATOM 1850 O O . ALA A 1 241 ? 8.180 11.001 14.428 1.00 40.92 303 ALA A O 1
ATOM 1852 N N . THR A 1 242 ? 9.872 12.481 14.452 1.00 34.64 304 THR A N 1
ATOM 1853 C CA . THR A 1 242 ? 10.661 11.689 15.401 1.00 35.60 304 THR A CA 1
ATOM 1854 C C . THR A 1 242 ? 9.884 11.621 16.679 1.00 32.81 304 THR A C 1
ATOM 1855 O O . THR A 1 242 ? 9.708 10.548 17.242 1.00 32.60 304 THR A O 1
ATOM 1859 N N . LEU A 1 243 ? 9.406 12.772 17.134 1.00 40.46 305 LEU A N 1
ATOM 1860 C CA . LEU A 1 243 ? 8.608 12.823 18.351 1.00 34.24 305 LEU A CA 1
ATOM 1861 C C . LEU A 1 243 ? 7.324 12.052 18.251 1.00 35.20 305 LEU A C 1
ATOM 1862 O O . LEU A 1 243 ? 6.913 11.429 19.224 1.00 49.50 305 LEU A O 1
ATOM 1867 N N . LEU A 1 244 ? 6.700 12.021 17.075 1.00 38.98 306 LEU A N 1
ATOM 1868 C CA . LEU A 1 244 ? 5.455 11.273 16.938 1.00 41.41 306 LEU A CA 1
ATOM 1869 C C . LEU A 1 244 ? 5.727 9.791 16.986 1.00 55.46 306 LEU A C 1
ATOM 1870 O O . LEU A 1 244 ? 5.009 9.051 17.637 1.00 32.50 306 LEU A O 1
ATOM 1875 N N . LEU A 1 245 ? 6.754 9.340 16.282 1.00 35.03 307 LEU A N 1
ATOM 1876 C CA . LEU A 1 245 ? 7.072 7.907 16.312 1.00 30.63 307 LEU A CA 1
ATOM 1877 C C . LEU A 1 245 ? 7.473 7.434 17.714 1.00 39.13 307 LEU A C 1
ATOM 1878 O O . LEU A 1 245 ? 7.259 6.254 18.062 1.00 39.89 307 LEU A O 1
ATOM 1883 N N . GLU A 1 246 ? 8.008 8.350 18.520 1.00 32.13 308 GLU A N 1
ATOM 1884 C CA . GLU A 1 246 ? 8.336 8.040 19.906 1.00 46.22 308 GLU A CA 1
ATOM 1885 C C . GLU A 1 246 ? 7.094 7.775 20.727 1.00 64.86 308 GLU A C 1
ATOM 1886 O O . GLU A 1 246 ? 7.125 6.935 21.616 1.00 40.12 308 GLU A O 1
ATOM 1892 N N . ARG A 1 247 ? 6.011 8.506 20.462 1.00 36.95 309 ARG A N 1
ATOM 1893 C CA . ARG A 1 247 ? 4.772 8.280 21.197 1.00 31.10 309 ARG A CA 1
ATOM 1894 C C . ARG A 1 247 ? 4.111 6.992 20.702 1.00 40.00 309 ARG A C 1
ATOM 1895 O O . ARG A 1 247 ? 3.555 6.226 21.470 1.00 42.69 309 ARG A O 1
ATOM 1903 N N . ILE A 1 248 ? 4.203 6.734 19.419 1.00 28.63 310 ILE A N 1
ATOM 1904 C CA . ILE A 1 248 ? 3.632 5.519 18.863 1.00 34.55 310 ILE A CA 1
ATOM 1905 C C . ILE A 1 248 ? 4.284 4.325 19.555 1.00 57.93 310 ILE A C 1
ATOM 1906 O O . ILE A 1 248 ? 3.616 3.363 19.863 1.00 37.89 310 ILE A O 1
ATOM 1911 N N . HIS A 1 249 ? 5.579 4.414 19.833 1.00 52.35 311 HIS A N 1
ATOM 1912 C CA . HIS A 1 249 ? 6.307 3.289 20.409 1.00 56.95 311 HIS A CA 1
ATOM 1913 C C . HIS A 1 249 ? 6.205 3.238 21.929 1.00 47.52 311 HIS A C 1
ATOM 1914 O O . HIS A 1 249 ? 6.311 2.154 22.497 1.00 49.22 311 HIS A O 1
ATOM 1921 N N . GLN A 1 250 ? 6.012 4.389 22.580 1.00 40.47 312 GLN A N 1
ATOM 1922 C CA . GLN A 1 250 ? 5.690 4.414 24.014 1.00 46.06 312 GLN A CA 1
ATOM 1923 C C . GLN A 1 250 ? 4.562 5.428 24.327 1.00 42.46 312 GLN A C 1
ATOM 1924 O O . GLN A 1 250 ? 4.808 6.614 24.668 1.00 35.52 312 GLN A O 1
ATOM 1930 N N . PRO A 1 251 ? 3.300 4.953 24.206 1.00 35.98 313 PRO A N 1
ATOM 1931 C CA . PRO A 1 251 ? 2.130 5.832 24.247 1.00 40.08 313 PRO A CA 1
ATOM 1932 C C . PRO A 1 251 ? 2.019 6.745 25.451 1.00 38.65 313 PRO A C 1
ATOM 1933 O O . PRO A 1 251 ? 1.379 7.801 25.378 1.00 40.18 313 PRO A O 1
ATOM 1937 N N . ALA A 1 252 ? 2.632 6.369 26.554 1.00 42.49 314 ALA A N 1
ATOM 1938 C CA . ALA A 1 252 ? 2.414 7.104 27.796 1.00 60.58 314 ALA A CA 1
ATOM 1939 C C . ALA A 1 252 ? 3.508 8.116 28.101 1.00 44.97 314 ALA A C 1
ATOM 1940 O O . ALA A 1 252 ? 3.504 8.698 29.188 1.00 38.85 314 ALA A O 1
ATOM 1942 N N . LYS A 1 253 ? 4.427 8.359 27.160 1.00 35.72 315 LYS A N 1
ATOM 1943 C CA . LYS A 1 253 ? 5.495 9.347 27.410 1.00 31.55 315 LYS A CA 1
ATOM 1944 C C . LYS A 1 253 ? 4.997 10.764 27.616 1.00 37.72 315 LYS A C 1
ATOM 1945 O O . LYS A 1 253 ? 3.877 11.102 27.209 1.00 45.09 315 LYS A O 1
ATOM 1951 N N . ASP A 1 254 ? 5.804 11.605 28.278 1.00 33.30 316 ASP A N 1
ATOM 1952 C CA . ASP A 1 254 ? 5.344 12.942 28.618 1.00 33.24 316 ASP A CA 1
ATOM 1953 C C . ASP A 1 254 ? 5.144 13.789 27.368 1.00 39.29 316 ASP A C 1
ATOM 1954 O O . ASP A 1 254 ? 5.817 13.594 26.362 1.00 46.90 316 ASP A O 1
ATOM 1959 N N . TRP A 1 255 ? 4.237 14.755 27.491 1.00 39.91 317 TRP A N 1
ATOM 1960 C CA . TRP A 1 255 ? 3.975 15.744 26.462 1.00 42.57 317 TRP A CA 1
ATOM 1961 C C . TRP A 1 255 ? 5.204 16.614 26.292 1.00 62.91 317 TRP A C 1
ATOM 1962 O O . TRP A 1 255 ? 5.729 17.133 27.276 1.00 50.95 317 TRP A O 1
ATOM 1973 N N . GLU A 1 256 ? 5.638 16.801 25.048 1.00 41.89 318 GLU A N 1
ATOM 1974 C CA . GLU A 1 256 ? 6.863 17.529 24.782 1.00 39.15 318 GLU A CA 1
ATOM 1975 C C . GLU A 1 256 ? 6.577 18.657 23.801 1.00 39.98 318 GLU A C 1
ATOM 1976 O O . GLU A 1 256 ? 5.924 18.454 22.777 1.00 58.05 318 GLU A O 1
ATOM 1982 N N . GLU A 1 257 ? 7.036 19.845 24.144 1.00 36.32 319 GLU A N 1
ATOM 1983 C CA . GLU A 1 257 ? 6.887 20.980 23.267 1.00 56.07 319 GLU A CA 1
ATOM 1984 C C . GLU A 1 257 ? 8.228 21.702 23.119 1.00 57.35 319 GLU A C 1
ATOM 1985 O O . GLU A 1 257 ? 8.706 22.358 24.044 1.00 57.33 319 GLU A O 1
ATOM 1991 N N . GLN A 1 258 ? 8.842 21.551 21.945 1.00 37.33 320 GLN A N 1
ATOM 1992 C CA . GLN A 1 258 ? 10.130 22.189 21.638 1.00 39.30 320 GLN A CA 1
ATOM 1993 C C . GLN A 1 258 ? 9.965 23.384 20.711 1.00 39.23 320 GLN A C 1
ATOM 1994 O O . GLN A 1 258 ? 9.096 23.379 19.864 1.00 42.78 320 GLN A O 1
ATOM 2000 N N . THR A 1 259 ? 10.823 24.375 20.869 1.00 34.45 321 THR A N 1
ATOM 2001 C CA . THR A 1 259 ? 10.930 25.486 19.935 1.00 39.53 321 THR A CA 1
ATOM 2002 C C . THR A 1 259 ? 12.285 25.494 19.242 1.00 42.88 321 THR A C 1
ATOM 2003 O O . THR A 1 259 ? 13.313 25.574 19.899 1.00 39.44 321 THR A O 1
ATOM 2007 N N . LEU A 1 260 ? 12.285 25.438 17.911 1.00 33.00 322 LEU A N 1
ATOM 2008 C CA . LEU A 1 260 ? 13.514 25.532 17.124 1.00 27.31 322 LEU A CA 1
ATOM 2009 C C . LEU A 1 260 ? 13.813 26.995 16.802 1.00 29.12 322 LEU A C 1
ATOM 2010 O O . LEU A 1 260 ? 12.868 27.803 16.540 1.00 36.73 322 LEU A O 1
ATOM 2015 N N . PRO A 1 261 ? 15.104 27.364 16.801 1.00 38.52 323 PRO A N 1
ATOM 2016 C CA . PRO A 1 261 ? 15.518 28.734 16.581 1.00 28.27 323 PRO A CA 1
ATOM 2017 C C . PRO A 1 261 ? 15.452 29.172 15.105 1.00 21.05 323 PRO A C 1
ATOM 2018 O O . PRO A 1 261 ? 15.347 28.348 14.224 1.00 27.49 323 PRO A O 1
ATOM 2022 N N . VAL A 1 262 ? 15.446 30.474 14.900 1.00 27.60 324 VAL A N 1
ATOM 2023 C CA . VAL A 1 262 ? 15.475 31.073 13.556 1.00 32.62 324 VAL A CA 1
ATOM 2024 C C . VAL A 1 262 ? 16.657 32.044 13.475 1.00 34.83 324 VAL A C 1
ATOM 2025 O O . VAL A 1 262 ? 17.194 32.454 14.506 1.00 33.14 324 VAL A O 1
ATOM 2029 N N . GLN A 1 263 ? 17.058 32.441 12.266 1.00 29.63 325 GLN A N 1
ATOM 2030 C CA . GLN A 1 263 ? 18.105 33.475 12.107 1.00 23.49 325 GLN A CA 1
ATOM 2031 C C . GLN A 1 263 ? 17.898 34.303 10.852 1.00 26.05 325 GLN A C 1
ATOM 2032 O O . GLN A 1 263 ? 17.247 33.842 9.884 1.00 33.48 325 GLN A O 1
ATOM 2038 N N . LEU A 1 264 ? 18.419 35.515 10.892 1.00 24.64 326 LEU A N 1
ATOM 2039 C CA . LEU A 1 264 ? 18.437 36.424 9.754 1.00 26.10 326 LEU A CA 1
ATOM 2040 C C . LEU A 1 264 ? 19.447 35.961 8.714 1.00 36.06 326 LEU A C 1
ATOM 2041 O O . LEU A 1 264 ? 20.572 35.603 9.048 1.00 29.37 326 LEU A O 1
ATOM 2046 N N . ILE A 1 265 ? 19.020 35.956 7.468 1.00 24.18 327 ILE A N 1
ATOM 2047 C CA . ILE A 1 265 ? 19.887 35.682 6.316 1.00 27.95 327 ILE A CA 1
ATOM 2048 C C . ILE A 1 265 ? 19.920 36.919 5.507 1.00 28.97 327 ILE A C 1
ATOM 2049 O O . ILE A 1 265 ? 18.935 37.247 4.872 1.00 26.95 327 ILE A O 1
ATOM 2054 N N . GLU A 1 266 ? 21.038 37.635 5.538 1.00 28.46 328 GLU A N 1
ATOM 2055 C CA . GLU A 1 266 ? 21.141 38.878 4.822 1.00 27.72 328 GLU A CA 1
ATOM 2056 C C . GLU A 1 266 ? 21.614 38.624 3.408 1.00 23.33 328 GLU A C 1
ATOM 2057 O O . GLU A 1 266 ? 22.655 37.983 3.187 1.00 31.06 328 GLU A O 1
ATOM 2063 N N . ARG A 1 267 ? 20.824 39.113 2.461 1.00 24.72 329 ARG A N 1
ATOM 2064 C CA . ARG A 1 267 ? 21.158 39.034 1.050 1.00 29.43 329 ARG A CA 1
ATOM 2065 C C . ARG A 1 267 ? 21.181 40.430 0.471 1.00 32.10 329 ARG A C 1
ATOM 2066 O O . ARG A 1 267 ? 21.911 41.315 0.996 1.00 31.46 329 ARG A O 1
ATOM 2074 N N . PHE A 1 268 ? 20.411 40.688 -0.586 1.00 28.18 330 PHE A N 1
ATOM 2075 C CA . PHE A 1 268 ? 20.589 41.905 -1.332 1.00 31.29 330 PHE A CA 1
ATOM 2076 C C . PHE A 1 268 ? 19.329 42.705 -1.527 1.00 27.82 330 PHE A C 1
ATOM 2077 O O . PHE A 1 268 ? 19.304 43.686 -2.286 1.00 26.60 330 PHE A O 1
ATOM 2085 N N . SER A 1 269 ? 18.289 42.380 -0.778 1.00 25.69 331 SER A N 1
ATOM 2086 C CA . SER A 1 269 ? 17.010 43.057 -1.001 1.00 27.42 331 SER A CA 1
ATOM 2087 C C . SER A 1 269 ? 16.720 44.234 -0.055 1.00 32.91 331 SER A C 1
ATOM 2088 O O . SER A 1 269 ? 15.674 44.825 -0.132 1.00 23.31 331 SER A O 1
ATOM 2091 N N . THR A 1 270 ? 17.650 44.547 0.832 1.00 30.45 332 THR A N 1
ATOM 2092 C CA . THR A 1 270 ? 17.571 45.781 1.612 1.00 24.44 332 THR A CA 1
ATOM 2093 C C . THR A 1 270 ? 18.793 46.653 1.438 1.00 31.26 332 THR A C 1
ATOM 2094 O O . THR A 1 270 ? 19.867 46.178 1.084 1.00 32.40 332 THR A O 1
ATOM 2098 N N . ALA A 1 271 ? 18.626 47.941 1.724 1.00 31.76 333 ALA A N 1
ATOM 2099 C CA . ALA A 1 271 ? 19.726 48.864 1.715 1.00 24.37 333 ALA A CA 1
ATOM 2100 C C . ALA A 1 271 ? 19.493 50.019 2.688 1.00 31.56 333 ALA A C 1
ATOM 2101 O O . ALA A 1 271 ? 18.353 50.351 3.003 1.00 28.39 333 ALA A O 1
ATOM 2103 N N . PRO A 1 272 ? 20.583 50.649 3.155 1.00 32.62 334 PRO A N 1
ATOM 2104 C CA . PRO A 1 272 ? 20.354 51.754 4.099 1.00 32.04 334 PRO A CA 1
ATOM 2105 C C . PRO A 1 272 ? 19.615 52.892 3.459 1.00 31.66 334 PRO A C 1
ATOM 2106 O O . PRO A 1 272 ? 19.888 53.271 2.312 1.00 38.37 334 PRO A O 1
ATOM 2110 N N . LEU A 1 273 ? 18.646 53.441 4.170 1.00 31.94 335 LEU A N 1
ATOM 2111 C CA . LEU A 1 273 ? 17.951 54.614 3.654 1.00 42.22 335 LEU A CA 1
ATOM 2112 C C . LEU A 1 273 ? 18.951 55.761 3.545 1.00 58.99 335 LEU A C 1
ATOM 2113 O O . LEU A 1 273 ? 19.642 56.081 4.520 1.00 45.82 335 LEU A O 1
ATOM 2118 N N . LYS A 1 274 ? 19.019 56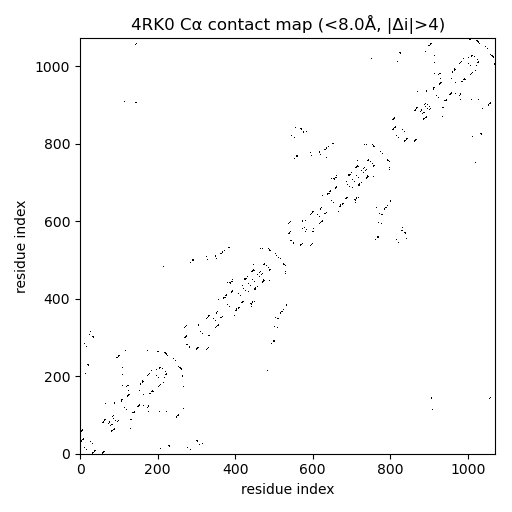.357 2.356 1.00 61.45 336 LYS A N 1
ATOM 2119 C CA . LYS A 1 274 ? 20.021 57.372 2.029 1.00 116.90 336 LYS A CA 1
ATOM 2120 C C . LYS A 1 274 ? 19.384 58.755 2.025 1.00 91.86 336 LYS A C 1
ATOM 2121 O O . LYS A 1 274 ? 18.293 58.942 2.565 1.00 72.53 336 LYS A O 1
ATOM 2123 N N . LYS B 1 8 ? -10.194 2.934 1.574 1.00 45.50 70 LYS B N 1
ATOM 2124 C CA . LYS B 1 8 ? -9.955 3.208 0.121 1.00 37.11 70 LYS B CA 1
ATOM 2125 C C . LYS B 1 8 ? -8.690 4.035 -0.098 1.00 37.38 70 LYS B C 1
ATOM 2126 O O . LYS B 1 8 ? -8.633 5.194 0.272 1.00 43.31 70 LYS B O 1
ATOM 2132 N N . THR B 1 9 ? -7.687 3.427 -0.721 1.00 37.37 71 THR B N 1
ATOM 2133 C CA . THR B 1 9 ? -6.343 4.017 -0.725 1.00 33.94 71 THR B CA 1
ATOM 2134 C C . THR B 1 9 ? -5.715 3.994 -2.092 1.00 24.48 71 THR B C 1
ATOM 2135 O O . THR B 1 9 ? -5.863 3.029 -2.858 1.00 39.45 71 THR B O 1
ATOM 2139 N N . ILE B 1 10 ? -5.003 5.084 -2.407 1.00 38.00 72 ILE B N 1
ATOM 2140 C CA . ILE B 1 10 ? -4.279 5.206 -3.666 1.00 32.29 72 ILE B CA 1
ATOM 2141 C C . ILE B 1 10 ? -2.840 5.597 -3.360 1.00 26.63 72 ILE B C 1
ATOM 2142 O O . ILE B 1 10 ? -2.583 6.570 -2.688 1.00 31.45 72 ILE B O 1
ATOM 2147 N N . GLY B 1 11 ? -1.891 4.823 -3.861 1.00 33.85 73 GLY B N 1
ATOM 2148 C CA . GLY B 1 11 ? -0.497 5.150 -3.603 1.00 33.76 73 GLY B CA 1
ATOM 2149 C C . GLY B 1 11 ? -0.050 5.994 -4.775 1.00 30.71 73 GLY B C 1
ATOM 2150 O O . GLY B 1 11 ? -0.378 5.675 -5.916 1.00 31.09 73 GLY B O 1
ATOM 2151 N N . VAL B 1 12 ? 0.649 7.091 -4.487 1.00 31.15 74 VAL B N 1
ATOM 2152 C CA . VAL B 1 12 ? 1.121 8.009 -5.536 1.00 30.02 74 VAL B CA 1
ATOM 2153 C C . VAL B 1 12 ? 2.633 8.156 -5.424 1.00 29.49 74 VAL B C 1
ATOM 2154 O O . VAL B 1 12 ? 3.158 8.633 -4.433 1.00 29.59 74 VAL B O 1
ATOM 2158 N N . ILE B 1 13 ? 3.320 7.710 -6.452 1.00 27.19 75 ILE B N 1
ATOM 2159 C CA . ILE B 1 13 ? 4.752 7.715 -6.471 1.00 28.04 75 ILE B CA 1
ATOM 2160 C C . ILE B 1 13 ? 5.241 8.776 -7.462 1.00 30.42 75 ILE B C 1
ATOM 2161 O O . ILE B 1 13 ? 5.009 8.670 -8.660 1.00 29.75 75 ILE B O 1
ATOM 2166 N N . VAL B 1 14 ? 5.858 9.827 -6.918 1.00 28.50 76 VAL B N 1
ATOM 2167 C CA . VAL B 1 14 ? 6.422 10.923 -7.712 1.00 37.00 76 VAL B CA 1
ATOM 2168 C C . VAL B 1 14 ? 7.894 11.077 -7.392 1.00 34.34 76 VAL B C 1
ATOM 2169 O O . VAL B 1 14 ? 8.344 10.678 -6.309 1.00 30.91 76 VAL B O 1
ATOM 2173 N N . PRO B 1 15 ? 8.657 11.665 -8.330 1.00 31.77 77 PRO B N 1
ATOM 2174 C CA . PRO B 1 15 ? 10.074 11.885 -8.089 1.00 33.90 77 PRO B CA 1
ATOM 2175 C C . PRO B 1 15 ? 10.327 12.753 -6.842 1.00 35.09 77 PRO B C 1
ATOM 2176 O O . PRO B 1 15 ? 11.014 12.304 -5.918 1.00 35.17 77 PRO B O 1
ATOM 2180 N N . ASP B 1 16 ? 9.747 13.945 -6.784 1.00 35.88 78 ASP B N 1
ATOM 2181 C CA . ASP B 1 16 ? 9.784 14.747 -5.582 1.00 40.55 78 ASP B CA 1
ATOM 2182 C C . ASP B 1 16 ? 8.783 15.894 -5.603 1.00 47.58 78 ASP B C 1
ATOM 2183 O O . ASP B 1 16 ? 8.703 16.665 -6.558 1.00 42.24 78 ASP B O 1
ATOM 2188 N N . ILE B 1 17 ? 8.085 16.018 -4.484 1.00 37.32 79 ILE B N 1
ATOM 2189 C CA . ILE B 1 17 ? 7.046 17.017 -4.237 1.00 35.93 79 ILE B CA 1
ATOM 2190 C C . ILE B 1 17 ? 7.570 18.465 -4.110 1.00 32.64 79 ILE B C 1
ATOM 2191 O O . ILE B 1 17 ? 6.797 19.416 -4.203 1.00 36.00 79 ILE B O 1
ATOM 2196 N N . THR B 1 18 ? 8.868 18.638 -3.902 1.00 22.69 80 THR B N 1
ATOM 2197 C CA . THR B 1 18 ? 9.443 19.975 -3.866 1.00 36.23 80 THR B CA 1
ATOM 2198 C C . THR B 1 18 ? 9.557 20.607 -5.239 1.00 44.65 80 THR B C 1
ATOM 2199 O O . THR B 1 18 ? 9.818 21.787 -5.336 1.00 30.55 80 THR B O 1
ATOM 2203 N N . ASN B 1 19 ? 9.346 19.846 -6.295 1.00 33.35 81 ASN B N 1
ATOM 2204 C CA . ASN B 1 19 ? 9.224 20.461 -7.604 1.00 32.96 81 ASN B CA 1
ATOM 2205 C C . ASN B 1 19 ? 7.794 20.859 -7.804 1.00 26.83 81 ASN B C 1
ATOM 2206 O O . ASN B 1 19 ? 6.908 19.998 -7.817 1.00 32.92 81 ASN B O 1
ATOM 2211 N N . PRO B 1 20 ? 7.545 22.165 -7.989 1.00 28.06 82 PRO B N 1
ATOM 2212 C CA . PRO B 1 20 ? 6.181 22.647 -8.083 1.00 34.36 82 PRO B CA 1
ATOM 2213 C C . PRO B 1 20 ? 5.377 21.880 -9.096 1.00 36.07 82 PRO B C 1
ATOM 2214 O O . PRO B 1 20 ? 4.190 21.697 -8.883 1.00 34.69 82 PRO B O 1
ATOM 2218 N N . PHE B 1 21 ? 6.005 21.427 -10.195 1.00 29.12 83 PHE B N 1
ATOM 2219 C CA . PHE B 1 21 ? 5.298 20.575 -11.143 1.00 21.37 83 PHE B CA 1
ATOM 2220 C C . PHE B 1 21 ? 4.585 19.378 -10.427 1.00 25.70 83 PHE B C 1
ATOM 2221 O O . PHE B 1 21 ? 3.374 19.165 -10.589 1.00 27.84 83 PHE B O 1
ATOM 2229 N N . PHE B 1 22 ? 5.331 18.642 -9.620 1.00 28.65 84 PHE B N 1
ATOM 2230 C CA . PHE B 1 22 ? 4.780 17.496 -8.946 1.00 28.65 84 PHE B CA 1
ATOM 2231 C C . PHE B 1 22 ? 3.782 17.859 -7.849 1.00 24.46 84 PHE B C 1
ATOM 2232 O O . PHE B 1 22 ? 2.803 17.112 -7.647 1.00 32.09 84 PHE B O 1
ATOM 2240 N N . ALA B 1 23 ? 3.995 18.975 -7.172 1.00 28.28 85 ALA B N 1
ATOM 2241 C CA . ALA B 1 23 ? 2.985 19.515 -6.241 1.00 27.63 85 ALA B CA 1
ATOM 2242 C C . ALA B 1 23 ? 1.647 19.731 -6.948 1.00 30.06 85 ALA B C 1
ATOM 2243 O O . ALA B 1 23 ? 0.594 19.343 -6.434 1.00 31.50 85 ALA B O 1
ATOM 2245 N N . GLN B 1 24 ? 1.683 20.346 -8.135 1.00 30.96 86 GLN B N 1
ATOM 2246 C CA . GLN B 1 24 ? 0.454 20.636 -8.860 1.00 27.93 86 GLN B CA 1
ATOM 2247 C C . GLN B 1 24 ? -0.165 19.352 -9.430 1.00 30.75 86 GLN B C 1
ATOM 2248 O O . GLN B 1 24 ? -1.370 19.212 -9.500 1.00 35.27 86 GLN B O 1
ATOM 2254 N N . LEU B 1 25 ? 0.662 18.400 -9.803 1.00 27.83 87 LEU B N 1
ATOM 2255 C CA . LEU B 1 25 ? 0.137 17.115 -10.251 1.00 37.45 87 LEU B CA 1
ATOM 2256 C C . LEU B 1 25 ? -0.706 16.493 -9.129 1.00 33.79 87 LEU B C 1
ATOM 2257 O O . LEU B 1 25 ? -1.805 16.017 -9.364 1.00 28.92 87 LEU B O 1
ATOM 2262 N N . ILE B 1 26 ? -0.161 16.510 -7.922 1.00 31.60 88 ILE B N 1
ATOM 2263 C CA . ILE B 1 26 ? -0.807 15.894 -6.776 1.00 35.54 88 ILE B CA 1
ATOM 2264 C C . ILE B 1 26 ? -2.121 16.593 -6.512 1.00 43.51 88 ILE B C 1
ATOM 2265 O O . ILE B 1 26 ? -3.129 15.948 -6.253 1.00 31.03 88 ILE B O 1
ATOM 2270 N N . ARG B 1 27 ? -2.109 17.913 -6.630 1.00 30.87 89 ARG B N 1
ATOM 2271 C CA . ARG B 1 27 ? -3.337 18.687 -6.515 1.00 31.75 89 ARG B CA 1
ATOM 2272 C C . ARG B 1 27 ? -4.406 18.262 -7.498 1.00 33.13 89 ARG B C 1
ATOM 2273 O O . ARG B 1 27 ? -5.577 18.134 -7.109 1.00 36.01 89 ARG B O 1
ATOM 2281 N N . GLY B 1 28 ? -4.009 17.999 -8.743 1.00 31.68 90 GLY B N 1
ATOM 2282 C CA . GLY B 1 28 ? -4.948 17.506 -9.739 1.00 32.90 90 GLY B CA 1
ATOM 2283 C C . GLY B 1 28 ? -5.528 16.165 -9.322 1.00 41.00 90 GLY B C 1
ATOM 2284 O O . GLY B 1 28 ? -6.739 15.954 -9.372 1.00 32.02 90 GLY B O 1
ATOM 2285 N N . ILE B 1 29 ? -4.643 15.260 -8.913 1.00 28.12 91 ILE B N 1
ATOM 2286 C CA . ILE B 1 29 ? -5.046 13.931 -8.424 1.00 32.38 91 ILE B CA 1
ATOM 2287 C C . ILE B 1 29 ? -6.072 14.031 -7.293 1.00 32.56 91 ILE B C 1
ATOM 2288 O O . ILE B 1 29 ? -7.155 13.417 -7.352 1.00 30.65 91 ILE B O 1
ATOM 2293 N N . GLU B 1 30 ? -5.732 14.843 -6.302 1.00 28.41 92 GLU B N 1
ATOM 2294 C CA . GLU B 1 30 ? -6.540 15.068 -5.143 1.00 30.20 92 GLU B CA 1
ATOM 2295 C C . GLU B 1 30 ? -7.914 15.653 -5.431 1.00 48.42 92 GLU B C 1
ATOM 2296 O O . GLU B 1 30 ? -8.859 15.421 -4.668 1.00 34.88 92 GLU B O 1
ATOM 2302 N N . SER B 1 31 ? -8.030 16.445 -6.487 1.00 39.46 93 SER B N 1
ATOM 2303 C CA . SER B 1 31 ? -9.328 17.064 -6.793 1.00 39.32 93 SER B CA 1
ATOM 2304 C C . SER B 1 31 ? -10.361 15.999 -7.129 1.00 37.01 93 SER B C 1
ATOM 2305 O O . SER B 1 31 ? -11.565 16.200 -6.931 1.00 42.18 93 SER B O 1
ATOM 2308 N N . VAL B 1 32 ? -9.877 14.887 -7.677 1.00 35.67 94 VAL B N 1
ATOM 2309 C CA . VAL B 1 32 ? -10.698 13.719 -7.925 1.00 42.11 94 VAL B CA 1
ATOM 2310 C C . VAL B 1 32 ? -10.807 12.865 -6.641 1.00 63.76 94 VAL B C 1
ATOM 2311 O O . VAL B 1 32 ? -11.898 12.648 -6.139 1.00 42.55 94 VAL B O 1
ATOM 2315 N N . LEU B 1 33 ? -9.675 12.419 -6.096 1.00 34.29 95 LEU B N 1
ATOM 2316 C CA . LEU B 1 33 ? -9.663 11.467 -4.980 1.00 41.72 95 LEU B CA 1
ATOM 2317 C C . LEU B 1 33 ? -10.360 11.942 -3.735 1.00 35.46 95 LEU B C 1
ATOM 2318 O O . LEU B 1 33 ? -11.060 11.160 -3.086 1.00 34.23 95 LEU B O 1
ATOM 2323 N N . TYR B 1 34 ? -10.186 13.205 -3.369 1.00 33.68 96 TYR B N 1
ATOM 2324 C CA . TYR B 1 34 ? -10.802 13.702 -2.142 1.00 30.87 96 TYR B CA 1
ATOM 2325 C C . TYR B 1 34 ? -12.342 13.623 -2.149 1.00 45.94 96 TYR B C 1
ATOM 2326 O O . TYR B 1 34 ? -12.961 13.232 -1.158 1.00 37.41 96 TYR B O 1
ATOM 2335 N N . LYS B 1 35 ? -12.940 14.046 -3.247 1.00 49.97 97 LYS B N 1
ATOM 2336 C CA . LYS B 1 35 ? -14.396 14.034 -3.399 1.00 52.08 97 LYS B CA 1
ATOM 2337 C C . LYS B 1 35 ? -14.975 12.619 -3.343 1.00 44.00 97 LYS B C 1
ATOM 2338 O O . LYS B 1 35 ? -16.102 12.432 -2.916 1.00 52.32 97 LYS B O 1
ATOM 2344 N N . GLU B 1 36 ? -14.188 11.634 -3.776 1.00 44.34 98 GLU B N 1
ATOM 2345 C CA . GLU B 1 36 ? -14.571 10.217 -3.746 1.00 41.87 98 GLU B CA 1
ATOM 2346 C C . GLU B 1 36 ? -14.080 9.500 -2.474 1.00 47.38 98 GLU B C 1
ATOM 2347 O O . GLU B 1 36 ? -14.036 8.259 -2.397 1.00 41.38 98 GLU B O 1
ATOM 2353 N N . ASN B 1 37 ? -13.730 10.302 -1.479 1.00 42.39 99 ASN B N 1
ATOM 2354 C CA . ASN B 1 37 ? -13.216 9.852 -0.205 1.00 48.82 99 ASN B CA 1
ATOM 2355 C C . ASN B 1 37 ? -12.060 8.848 -0.213 1.00 40.76 99 ASN B C 1
ATOM 2356 O O . ASN B 1 37 ? -11.992 7.959 0.651 1.00 34.59 99 ASN B O 1
ATOM 2361 N N . PHE B 1 38 ? -11.127 8.993 -1.141 1.00 39.63 100 PHE B N 1
ATOM 2362 C CA . PHE B 1 38 ? -9.932 8.149 -1.101 1.00 36.37 100 PHE B CA 1
ATOM 2363 C C . PHE B 1 38 ? -8.846 8.769 -0.210 1.00 47.17 100 PHE B C 1
ATOM 2364 O O . PHE B 1 38 ? -8.807 9.988 0.052 1.00 37.55 100 PHE B O 1
ATOM 2372 N N . ILE B 1 39 ? -7.968 7.892 0.252 1.00 28.78 101 ILE B N 1
ATOM 2373 C CA . ILE B 1 39 ? -6.781 8.246 1.040 1.00 46.88 101 ILE B CA 1
ATOM 2374 C C . ILE B 1 39 ? -5.665 8.307 0.017 1.00 27.89 101 ILE B C 1
ATOM 2375 O O . ILE B 1 39 ? -5.621 7.427 -0.862 1.00 30.16 101 ILE B O 1
ATOM 2380 N N . LEU B 1 40 ? -4.775 9.294 0.127 1.00 32.08 102 LEU B N 1
ATOM 2381 C CA . LEU B 1 40 ? -3.613 9.406 -0.779 1.00 32.95 102 LEU B CA 1
ATOM 2382 C C . LEU B 1 40 ? -2.316 9.158 0.012 1.00 24.30 102 LEU B C 1
ATOM 2383 O O . LEU B 1 40 ? -1.978 9.883 0.925 1.00 30.27 102 LEU B O 1
ATOM 2388 N N . ILE B 1 41 ? -1.648 8.068 -0.347 1.00 31.69 103 ILE B N 1
ATOM 2389 C CA . ILE B 1 41 ? -0.389 7.713 0.248 1.00 33.59 103 ILE B CA 1
ATOM 2390 C C . ILE B 1 41 ? 0.683 8.276 -0.667 1.00 30.05 103 ILE B C 1
ATOM 2391 O O . ILE B 1 41 ? 0.697 7.981 -1.852 1.00 32.36 103 ILE B O 1
ATOM 2396 N N . LEU B 1 42 ? 1.542 9.122 -0.109 1.00 24.10 104 LEU B N 1
ATOM 2397 C CA . LEU B 1 42 ? 2.534 9.781 -0.917 1.00 25.98 104 LEU B CA 1
ATOM 2398 C C . LEU B 1 42 ? 3.831 9.002 -0.794 1.00 30.69 104 LEU B C 1
ATOM 2399 O O . LEU B 1 42 ? 4.201 8.581 0.290 1.00 39.74 104 LEU B O 1
ATOM 2404 N N . CYS B 1 43 ? 4.538 8.866 -1.906 1.00 28.19 105 CYS B N 1
ATOM 2405 C CA . CYS B 1 43 ? 5.916 8.401 -1.868 1.00 28.64 105 CYS B CA 1
ATOM 2406 C C . CYS B 1 43 ? 6.728 9.327 -2.748 1.00 33.16 105 CYS B C 1
ATOM 2407 O O . CYS B 1 43 ? 6.430 9.450 -3.946 1.00 33.61 105 CYS B O 1
ATOM 2410 N N . ASN B 1 44 ? 7.678 10.045 -2.153 1.00 34.82 106 ASN B N 1
ATOM 2411 C CA . ASN B 1 44 ? 8.681 10.776 -2.932 1.00 35.75 106 ASN B CA 1
ATOM 2412 C C . ASN B 1 44 ? 9.803 9.837 -3.259 1.00 28.90 106 ASN B C 1
ATOM 2413 O O . ASN B 1 44 ? 10.671 9.568 -2.426 1.00 31.50 106 ASN B O 1
ATOM 2418 N N . ALA B 1 45 ? 9.833 9.373 -4.486 1.00 29.71 107 ALA B N 1
ATOM 2419 C CA . ALA B 1 45 ? 10.811 8.362 -4.854 1.00 39.30 107 ALA B CA 1
ATOM 2420 C C . ALA B 1 45 ? 12.242 8.834 -4.652 1.00 41.73 107 ALA B C 1
ATOM 2421 O O . ALA B 1 45 ? 13.107 8.022 -4.345 1.00 37.29 107 ALA B O 1
ATOM 2423 N N . ASP B 1 46 ? 12.472 10.145 -4.813 1.00 37.84 108 ASP B N 1
ATOM 2424 C CA . ASP B 1 46 ? 13.772 10.774 -4.592 1.00 50.98 108 ASP B CA 1
ATOM 2425 C C . ASP B 1 46 ? 14.364 10.467 -3.247 1.00 45.76 108 ASP B C 1
ATOM 2426 O O . ASP B 1 46 ? 15.577 10.463 -3.103 1.00 37.32 108 ASP B O 1
ATOM 2431 N N . GLN B 1 47 ? 13.528 10.317 -2.228 1.00 33.01 109 GLN B N 1
ATOM 2432 C CA . GLN B 1 47 ? 14.071 10.202 -0.887 1.00 35.60 109 GLN B CA 1
ATOM 2433 C C . GLN B 1 47 ? 14.412 8.780 -0.442 1.00 37.33 109 GLN B C 1
ATOM 2434 O O . GLN B 1 47 ? 14.860 8.601 0.687 1.00 42.74 109 GLN B O 1
ATOM 2440 N N . ASP B 1 48 ? 14.194 7.781 -1.303 1.00 39.15 110 ASP B N 1
ATOM 2441 C CA . ASP B 1 48 ? 14.651 6.426 -0.984 1.00 33.73 110 ASP B CA 1
ATOM 2442 C C . ASP B 1 48 ? 16.022 6.280 -1.605 1.00 46.05 110 ASP B C 1
ATOM 2443 O O . ASP B 1 48 ? 16.159 6.015 -2.801 1.00 36.60 110 ASP B O 1
ATOM 2448 N N . VAL B 1 49 ? 17.030 6.489 -0.772 1.00 42.59 111 VAL B N 1
ATOM 2449 C CA . VAL B 1 49 ? 18.421 6.423 -1.211 1.00 58.23 111 VAL B CA 1
ATOM 2450 C C . VAL B 1 49 ? 19.112 5.146 -0.746 1.00 74.84 111 VAL B C 1
ATOM 2451 O O . VAL B 1 49 ? 20.330 5.081 -0.748 1.00 44.55 111 VAL B O 1
ATOM 2455 N N . THR B 1 50 ? 18.344 4.127 -0.371 1.00 49.32 112 THR B N 1
ATOM 2456 C CA . THR B 1 50 ? 18.933 2.836 0.006 1.00 41.54 112 THR B CA 1
ATOM 2457 C C . THR B 1 50 ? 19.470 2.135 -1.233 1.00 39.55 112 THR B C 1
ATOM 2458 O O . THR B 1 50 ? 19.035 2.398 -2.350 1.00 36.96 112 THR B O 1
ATOM 2462 N N . ARG B 1 51 ? 20.428 1.232 -1.037 1.00 38.45 113 ARG B N 1
ATOM 2463 C CA . ARG B 1 51 ? 21.049 0.533 -2.160 1.00 46.05 113 ARG B CA 1
ATOM 2464 C C . ARG B 1 51 ? 19.993 -0.209 -2.982 1.00 40.39 113 ARG B C 1
ATOM 2465 O O . ARG B 1 51 ? 19.978 -0.138 -4.218 1.00 42.54 113 ARG B O 1
ATOM 2473 N N . GLU B 1 52 ? 19.115 -0.934 -2.287 1.00 39.11 114 GLU B N 1
ATOM 2474 C CA . GLU B 1 52 ? 18.089 -1.746 -2.960 1.00 54.80 114 GLU B CA 1
ATOM 2475 C C . GLU B 1 52 ? 16.749 -1.023 -3.212 1.00 60.52 114 GLU B C 1
ATOM 2476 O O . GLU B 1 52 ? 15.814 -1.639 -3.702 1.00 40.09 114 GLU B O 1
ATOM 2482 N N . HIS B 1 53 ? 16.653 0.271 -2.912 1.00 45.83 115 HIS B N 1
ATOM 2483 C CA . HIS B 1 53 ? 15.349 0.973 -2.911 1.00 53.08 115 HIS B CA 1
ATOM 2484 C C . HIS B 1 53 ? 14.312 0.185 -2.080 1.00 40.17 115 HIS B C 1
ATOM 2485 O O . HIS B 1 53 ? 13.207 -0.126 -2.540 1.00 43.34 115 HIS B O 1
ATOM 2492 N N . GLU B 1 54 ? 14.682 -0.108 -0.843 1.00 42.22 116 GLU B N 1
ATOM 2493 C CA . GLU B 1 54 ? 13.901 -1.002 0.014 1.00 41.44 116 GLU B CA 1
ATOM 2494 C C . GLU B 1 54 ? 12.553 -0.398 0.363 1.00 40.38 116 GLU B C 1
ATOM 2495 O O . GLU B 1 54 ? 11.581 -1.150 0.523 1.00 35.84 116 GLU B O 1
ATOM 2501 N N . TYR B 1 55 ? 12.476 0.941 0.447 1.00 39.31 117 TYR B N 1
ATOM 2502 C CA . TYR B 1 55 ? 11.206 1.625 0.777 1.00 42.97 117 TYR B CA 1
ATOM 2503 C C . TYR B 1 55 ? 10.241 1.511 -0.373 1.00 44.97 117 TYR B C 1
ATOM 2504 O O . TYR B 1 55 ? 9.066 1.232 -0.178 1.00 39.36 117 TYR B O 1
ATOM 2513 N N . LEU B 1 56 ? 10.731 1.737 -1.586 1.00 41.03 118 LEU B N 1
ATOM 2514 C CA . LEU B 1 56 ? 9.875 1.598 -2.772 1.00 34.58 118 LEU B CA 1
ATOM 2515 C C . LEU B 1 56 ? 9.343 0.158 -2.919 1.00 34.86 118 LEU B C 1
ATOM 2516 O O . LEU B 1 56 ? 8.191 -0.029 -3.284 1.00 41.63 118 LEU B O 1
ATOM 2521 N N . THR B 1 57 ? 10.178 -0.836 -2.647 1.00 43.96 119 THR B N 1
ATOM 2522 C CA . THR B 1 57 ? 9.733 -2.240 -2.634 1.00 43.28 119 THR B CA 1
ATOM 2523 C C . THR B 1 57 ? 8.677 -2.446 -1.534 1.00 39.72 119 THR B C 1
ATOM 2524 O O . THR B 1 57 ? 7.578 -2.947 -1.794 1.00 48.34 119 THR B O 1
ATOM 2528 N N . GLU B 1 58 ? 8.987 -2.029 -0.315 1.00 36.71 120 GLU B N 1
ATOM 2529 C CA . GLU B 1 58 ? 8.026 -2.132 0.782 1.00 38.52 120 GLU B CA 1
ATOM 2530 C C . GLU B 1 58 ? 6.685 -1.535 0.336 1.00 54.85 120 GLU B C 1
ATOM 2531 O O . GLU B 1 58 ? 5.636 -2.164 0.490 1.00 39.24 120 GLU B O 1
ATOM 2537 N N . LEU B 1 59 ? 6.726 -0.343 -0.257 1.00 39.08 121 LEU B N 1
ATOM 2538 C CA . LEU B 1 59 ? 5.487 0.418 -0.544 1.00 43.95 121 LEU B CA 1
ATOM 2539 C C . LEU B 1 59 ? 4.676 -0.229 -1.648 1.00 39.68 121 LEU B C 1
ATOM 2540 O O . LEU B 1 59 ? 3.448 -0.368 -1.541 1.00 44.49 121 LEU B O 1
ATOM 2545 N N . ILE B 1 60 ? 5.366 -0.639 -2.701 1.00 32.90 122 ILE B N 1
ATOM 2546 C CA . ILE B 1 60 ? 4.721 -1.205 -3.871 1.00 36.13 122 ILE B CA 1
ATOM 2547 C C . ILE B 1 60 ? 4.075 -2.558 -3.577 1.00 45.37 122 ILE B C 1
ATOM 2548 O O . ILE B 1 60 ? 3.192 -3.006 -4.302 1.00 44.28 122 ILE B O 1
ATOM 2553 N N . ARG B 1 61 ? 4.501 -3.185 -2.497 1.00 39.54 123 ARG B N 1
ATOM 2554 C CA . ARG B 1 61 ? 3.886 -4.411 -2.051 1.00 60.29 123 ARG B CA 1
ATOM 2555 C C . ARG B 1 61 ? 2.663 -4.219 -1.162 1.00 43.77 123 ARG B C 1
ATOM 2556 O O . ARG B 1 61 ? 2.075 -5.191 -0.740 1.00 42.51 123 ARG B O 1
ATOM 2564 N N . ARG B 1 62 ? 2.300 -2.981 -0.852 1.00 41.51 124 ARG B N 1
ATOM 2565 C CA . ARG B 1 62 ? 1.165 -2.725 0.001 1.00 39.15 124 ARG B CA 1
ATOM 2566 C C . ARG B 1 62 ? -0.139 -3.007 -0.753 1.00 33.76 124 ARG B C 1
ATOM 2567 O O . ARG B 1 62 ? -0.231 -2.783 -1.972 1.00 44.64 124 ARG B O 1
ATOM 2575 N N . SER B 1 63 ? -1.116 -3.531 -0.011 1.00 40.73 125 SER B N 1
ATOM 2576 C CA . SER B 1 63 ? -2.485 -3.733 -0.501 1.00 93.81 125 SER B CA 1
ATOM 2577 C C . SER B 1 63 ? -3.259 -2.421 -0.573 1.00 42.35 125 SER B C 1
ATOM 2578 O O . SER B 1 63 ? -3.885 -2.011 0.404 1.00 51.83 125 SER B O 1
ATOM 2581 N N . VAL B 1 64 ? -3.222 -1.763 -1.728 1.00 55.86 126 VAL B N 1
ATOM 2582 C CA . VAL B 1 64 ? -4.029 -0.566 -1.940 1.00 42.61 126 VAL B CA 1
ATOM 2583 C C . VAL B 1 64 ? -5.061 -0.839 -3.027 1.00 36.43 126 VAL B C 1
ATOM 2584 O O . VAL B 1 64 ? -5.069 -1.899 -3.655 1.00 36.73 126 VAL B O 1
ATOM 2588 N N . ASP B 1 65 ? -5.935 0.131 -3.254 1.00 38.06 127 ASP B N 1
ATOM 2589 C CA . ASP B 1 65 ? -6.873 0.026 -4.348 1.00 42.11 127 ASP B CA 1
ATOM 2590 C C . ASP B 1 65 ? -6.255 0.361 -5.667 1.00 45.50 127 ASP B C 1
ATOM 2591 O O . ASP B 1 65 ? -6.700 -0.132 -6.716 1.00 36.27 127 ASP B O 1
ATOM 2596 N N . GLY B 1 66 ? -5.196 1.166 -5.639 1.00 37.69 128 GLY B N 1
ATOM 2597 C CA . GLY B 1 66 ? -4.483 1.412 -6.862 1.00 37.18 128 GLY B CA 1
ATOM 2598 C C . GLY B 1 66 ? -3.249 2.270 -6.707 1.00 28.32 128 GLY B C 1
ATOM 2599 O O . GLY B 1 66 ? -3.072 2.947 -5.680 1.00 32.46 128 GLY B O 1
ATOM 2600 N N . PHE B 1 67 ? -2.417 2.231 -7.746 1.00 34.16 129 PHE B N 1
ATOM 2601 C CA . PHE B 1 67 ? -1.214 3.060 -7.789 1.00 36.04 129 PHE B CA 1
ATOM 2602 C C . PHE B 1 67 ? -1.204 4.027 -8.967 1.00 29.89 129 PHE B C 1
ATOM 2603 O O . PHE B 1 67 ? -1.540 3.674 -10.107 1.00 33.50 129 PHE B O 1
ATOM 2611 N N . VAL B 1 68 ? -0.755 5.238 -8.672 1.00 30.74 130 VAL B N 1
ATOM 2612 C CA . VAL B 1 68 ? -0.291 6.179 -9.697 1.00 35.64 130 VAL B CA 1
ATOM 2613 C C . VAL B 1 68 ? 1.232 6.207 -9.680 1.00 31.28 130 VAL B C 1
ATOM 2614 O O . VAL B 1 68 ? 1.852 6.475 -8.645 1.00 28.89 130 VAL B O 1
ATOM 2618 N N . ILE B 1 69 ? 1.829 5.934 -10.829 1.00 33.48 131 ILE B N 1
ATOM 2619 C CA . ILE B 1 69 ? 3.257 5.754 -10.929 1.00 32.45 131 ILE B CA 1
ATOM 2620 C C . ILE B 1 69 ? 3.815 6.741 -11.958 1.00 32.73 131 ILE B C 1
ATOM 2621 O O . ILE B 1 69 ? 3.611 6.599 -13.154 1.00 33.25 131 ILE B O 1
ATOM 2626 N N . ALA B 1 70 ? 4.507 7.745 -11.442 1.00 28.31 132 ALA B N 1
ATOM 2627 C CA . ALA B 1 70 ? 5.115 8.778 -12.265 1.00 28.59 132 ALA B CA 1
ATOM 2628 C C . ALA B 1 70 ? 6.629 8.719 -12.185 1.00 40.77 132 ALA B C 1
ATOM 2629 O O . ALA B 1 70 ? 7.310 9.636 -12.662 1.00 34.55 132 ALA B O 1
ATOM 2631 N N . SER B 1 71 ? 7.154 7.638 -11.598 1.00 34.20 133 SER B N 1
ATOM 2632 C CA . SER B 1 71 ? 8.584 7.457 -11.398 1.00 40.25 133 SER B CA 1
ATOM 2633 C C . SER B 1 71 ? 9.038 6.246 -12.160 1.00 40.53 133 SER B C 1
ATOM 2634 O O . SER B 1 71 ? 8.386 5.200 -12.146 1.00 43.38 133 SER B O 1
ATOM 2637 N N . SER B 1 72 ? 10.189 6.356 -12.790 1.00 31.01 134 SER B N 1
ATOM 2638 C CA . SER B 1 72 ? 10.767 5.225 -13.493 1.00 38.89 134 SER B CA 1
ATOM 2639 C C . SER B 1 72 ? 11.423 4.221 -12.561 1.00 41.11 134 SER B C 1
ATOM 2640 O O . SER B 1 72 ? 11.845 3.158 -13.028 1.00 34.73 134 SER B O 1
ATOM 2643 N N . GLU B 1 73 ? 11.509 4.556 -11.266 1.00 34.25 135 GLU B N 1
ATOM 2644 C CA . GLU B 1 73 ? 12.121 3.689 -10.256 1.00 39.45 135 GLU B CA 1
ATOM 2645 C C . GLU B 1 73 ? 11.269 2.467 -9.895 1.00 50.63 135 GLU B C 1
ATOM 2646 O O . GLU B 1 73 ? 11.688 1.630 -9.106 1.00 38.33 135 GLU B O 1
ATOM 2652 N N . ILE B 1 74 ? 10.051 2.392 -10.396 1.00 38.12 136 ILE B N 1
ATOM 2653 C CA . ILE B 1 74 ? 9.305 1.157 -10.278 1.00 50.21 136 ILE B CA 1
ATOM 2654 C C . ILE B 1 74 ? 9.399 0.416 -11.596 1.00 51.37 136 ILE B C 1
ATOM 2655 O O . ILE B 1 74 ? 8.842 0.882 -12.581 1.00 40.95 136 ILE B O 1
ATOM 2660 N N . SER B 1 75 ? 10.092 -0.728 -11.613 1.00 37.09 137 SER B N 1
ATOM 2661 C CA . SER B 1 75 ? 10.351 -1.435 -12.865 1.00 48.28 137 SER B CA 1
ATOM 2662 C C . SER B 1 75 ? 9.101 -2.152 -13.315 1.00 41.39 137 SER B C 1
ATOM 2663 O O . SER B 1 75 ? 8.205 -2.412 -12.515 1.00 41.20 137 SER B O 1
ATOM 2666 N N . ASN B 1 76 ? 9.062 -2.497 -14.593 1.00 43.79 138 ASN B N 1
ATOM 2667 C CA . ASN B 1 76 ? 7.943 -3.238 -15.138 1.00 53.65 138 ASN B CA 1
ATOM 2668 C C . ASN B 1 76 ? 7.889 -4.620 -14.540 1.00 55.41 138 ASN B C 1
ATOM 2669 O O . ASN B 1 76 ? 6.813 -5.165 -14.354 1.00 48.89 138 ASN B O 1
ATOM 2674 N N . GLN B 1 77 ? 9.048 -5.179 -14.230 1.00 42.87 139 GLN B N 1
ATOM 2675 C CA . GLN B 1 77 ? 9.068 -6.479 -13.598 1.00 62.38 139 GLN B CA 1
ATOM 2676 C C . GLN B 1 77 ? 8.372 -6.380 -12.252 1.00 58.37 139 GLN B C 1
ATOM 2677 O O . GLN B 1 77 ? 7.460 -7.149 -11.960 1.00 48.31 139 GLN B O 1
ATOM 2683 N N . THR B 1 78 ? 8.780 -5.406 -11.448 1.00 48.58 140 THR B N 1
ATOM 2684 C CA . THR B 1 78 ? 8.174 -5.202 -10.135 1.00 46.06 140 THR B CA 1
ATOM 2685 C C . THR B 1 78 ? 6.664 -5.044 -10.257 1.00 52.24 140 THR B C 1
ATOM 2686 O O . THR B 1 78 ? 5.902 -5.601 -9.468 1.00 43.63 140 THR B O 1
ATOM 2690 N N . ILE B 1 79 ? 6.234 -4.293 -11.258 1.00 47.04 141 ILE B N 1
ATOM 2691 C CA . ILE B 1 79 ? 4.809 -4.097 -11.504 1.00 37.89 141 ILE B CA 1
ATOM 2692 C C . ILE B 1 79 ? 4.099 -5.397 -11.881 1.00 53.56 141 ILE B C 1
ATOM 2693 O O . ILE B 1 79 ? 2.997 -5.682 -11.407 1.00 41.38 141 ILE B O 1
ATOM 2698 N N . ASN B 1 80 ? 4.722 -6.156 -12.773 1.00 40.71 142 ASN B N 1
ATOM 2699 C CA . ASN B 1 80 ? 4.104 -7.367 -13.280 1.00 56.52 142 ASN B CA 1
ATOM 2700 C C . ASN B 1 80 ? 3.959 -8.379 -12.159 1.00 80.01 142 ASN B C 1
ATOM 2701 O O . ASN B 1 80 ? 2.883 -8.939 -11.963 1.00 51.12 142 ASN B O 1
ATOM 2706 N N . GLU B 1 81 ? 5.033 -8.569 -11.396 1.00 55.16 143 GLU B N 1
ATOM 2707 C CA . GLU B 1 81 ? 5.034 -9.564 -10.338 1.00 51.01 143 GLU B CA 1
ATOM 2708 C C . GLU B 1 81 ? 4.194 -9.114 -9.144 1.00 62.92 143 GLU B C 1
ATOM 2709 O O . GLU B 1 81 ? 3.518 -9.919 -8.533 1.00 54.79 143 GLU B O 1
ATOM 2715 N N . THR B 1 82 ? 4.226 -7.832 -8.806 1.00 49.34 144 THR B N 1
ATOM 2716 C CA . THR B 1 82 ? 3.491 -7.370 -7.645 1.00 40.24 144 THR B CA 1
ATOM 2717 C C . THR B 1 82 ? 2.086 -6.901 -8.009 1.00 49.22 144 THR B C 1
ATOM 2718 O O . THR B 1 82 ? 1.114 -7.421 -7.474 1.00 65.13 144 THR B O 1
ATOM 2722 N N . LEU B 1 83 ? 1.949 -5.944 -8.922 1.00 33.94 145 LEU B N 1
ATOM 2723 C CA . LEU B 1 83 ? 0.630 -5.362 -9.119 1.00 30.22 145 LEU B CA 1
ATOM 2724 C C . LEU B 1 83 ? -0.277 -6.207 -10.007 1.00 36.01 145 LEU B C 1
ATOM 2725 O O . LEU B 1 83 ? -1.422 -6.463 -9.643 1.00 43.41 145 LEU B O 1
ATOM 2730 N N . ARG B 1 84 ? 0.220 -6.616 -11.168 1.00 35.16 146 ARG B N 1
ATOM 2731 C CA . ARG B 1 84 ? -0.569 -7.422 -12.086 1.00 54.99 146 ARG B CA 1
ATOM 2732 C C . ARG B 1 84 ? -1.002 -8.724 -11.427 1.00 61.55 146 ARG B C 1
ATOM 2733 O O . ARG B 1 84 ? -2.187 -9.051 -11.419 1.00 53.67 146 ARG B O 1
ATOM 2741 N N . ALA B 1 85 ? -0.042 -9.442 -10.856 1.00 52.63 147 ALA B N 1
ATOM 2742 C CA . ALA B 1 85 ? -0.320 -10.718 -10.185 1.00 66.72 147 ALA B CA 1
ATOM 2743 C C . ALA B 1 85 ? -1.348 -10.610 -9.051 1.00 71.72 147 ALA B C 1
ATOM 2744 O O . ALA B 1 85 ? -2.047 -11.572 -8.779 1.00 51.77 147 ALA B O 1
ATOM 2746 N N . LYS B 1 86 ? -1.433 -9.451 -8.397 1.00 48.32 148 LYS B N 1
ATOM 2747 C CA . LYS B 1 86 ? -2.389 -9.229 -7.306 1.00 37.01 148 LYS B CA 1
ATOM 2748 C C . LYS B 1 86 ? -3.657 -8.496 -7.754 1.00 38.16 148 LYS B C 1
ATOM 2749 O O . LYS B 1 86 ? -4.564 -8.210 -6.948 1.00 39.39 148 LYS B O 1
ATOM 2755 N N . LYS B 1 87 ? -3.703 -8.193 -9.048 1.00 45.06 149 LYS B N 1
ATOM 2756 C CA . LYS B 1 87 ? -4.799 -7.462 -9.660 1.00 50.15 149 LYS B CA 1
ATOM 2757 C C . LYS B 1 87 ? -5.073 -6.127 -8.958 1.00 73.64 149 LYS B C 1
ATOM 2758 O O . LYS B 1 87 ? -6.220 -5.730 -8.712 1.00 44.86 149 LYS B O 1
ATOM 2764 N N . ILE B 1 88 ? -3.990 -5.416 -8.657 1.00 38.37 150 ILE B N 1
ATOM 2765 C CA . ILE B 1 88 ? -4.127 -4.041 -8.194 1.00 43.70 150 ILE B CA 1
ATOM 2766 C C . ILE B 1 88 ? -3.953 -3.168 -9.444 1.00 35.93 150 ILE B C 1
ATOM 2767 O O . ILE B 1 88 ? -2.943 -3.274 -10.146 1.00 40.54 150 ILE B O 1
ATOM 2772 N N . PRO B 1 89 ? -4.971 -2.367 -9.760 1.00 35.43 151 PRO B N 1
ATOM 2773 C CA . PRO B 1 89 ? -4.893 -1.520 -10.941 1.00 35.30 151 PRO B CA 1
ATOM 2774 C C . PRO B 1 89 ? -3.887 -0.394 -10.752 1.00 54.29 151 PRO B C 1
ATOM 2775 O O . PRO B 1 89 ? -3.681 0.070 -9.622 1.00 33.53 151 PRO B O 1
ATOM 2779 N N . PHE B 1 90 ? -3.294 0.057 -11.849 1.00 46.07 152 PHE B N 1
ATOM 2780 C CA . PHE B 1 90 ? -2.371 1.182 -11.790 1.00 46.95 152 PHE B CA 1
ATOM 2781 C C . PHE B 1 90 ? -2.356 1.951 -13.105 1.00 43.66 152 PHE B C 1
ATOM 2782 O O . PHE B 1 90 ? -2.883 1.507 -14.138 1.00 38.42 152 PHE B O 1
ATOM 2790 N N . ILE B 1 91 ? -1.707 3.104 -13.071 1.00 44.60 153 ILE B N 1
ATOM 2791 C CA . ILE B 1 91 ? -1.599 3.939 -14.264 1.00 33.96 153 ILE B CA 1
ATOM 2792 C C . ILE B 1 91 ? -0.235 4.608 -14.220 1.00 34.31 153 ILE B C 1
ATOM 2793 O O . ILE B 1 91 ? 0.261 4.871 -13.135 1.00 29.47 153 ILE B O 1
ATOM 2798 N N . VAL B 1 92 ? 0.387 4.777 -15.389 1.00 36.37 154 VAL B N 1
ATOM 2799 C CA . VAL B 1 92 ? 1.728 5.348 -15.475 1.00 30.35 154 VAL B CA 1
ATOM 2800 C C . VAL B 1 92 ? 1.668 6.691 -16.173 1.00 41.80 154 VAL B C 1
ATOM 2801 O O . VAL B 1 92 ? 0.755 6.946 -16.921 1.00 32.61 154 VAL B O 1
ATOM 2805 N N . LEU B 1 93 ? 2.643 7.540 -15.883 1.00 39.15 155 LEU B N 1
ATOM 2806 C CA . LEU B 1 93 ? 2.710 8.871 -16.494 1.00 40.22 155 LEU B CA 1
ATOM 2807 C C . LEU B 1 93 ? 4.069 9.480 -16.301 1.00 41.80 155 LEU B C 1
ATOM 2808 O O . LEU B 1 93 ? 4.858 9.003 -15.500 1.00 31.00 155 LEU B O 1
ATOM 2813 N N . ASP B 1 94 ? 4.336 10.551 -17.035 1.00 35.37 156 ASP B N 1
ATOM 2814 C CA . ASP B 1 94 ? 5.560 11.328 -16.842 1.00 29.78 156 ASP B CA 1
ATOM 2815 C C . ASP B 1 94 ? 6.837 10.510 -17.030 1.00 27.45 156 ASP B C 1
ATOM 2816 O O . ASP B 1 94 ? 7.053 9.999 -18.120 1.00 33.01 156 ASP B O 1
ATOM 2821 N N . GLN B 1 95 ? 7.678 10.358 -16.003 1.00 24.47 157 GLN B N 1
ATOM 2822 C CA . GLN B 1 95 ? 8.946 9.710 -16.152 1.00 24.43 157 GLN B CA 1
ATOM 2823 C C . GLN B 1 95 ? 8.839 8.188 -16.229 1.00 27.32 157 GLN B C 1
ATOM 2824 O O . GLN B 1 95 ? 9.830 7.533 -16.509 1.00 33.32 157 GLN B O 1
ATOM 2830 N N . LYS B 1 96 ? 7.666 7.647 -15.928 1.00 35.72 158 LYS B N 1
ATOM 2831 C CA . LYS B 1 96 ? 7.409 6.225 -16.190 1.00 36.07 158 LYS B CA 1
ATOM 2832 C C . LYS B 1 96 ? 6.788 6.020 -17.575 1.00 28.78 158 LYS B C 1
ATOM 2833 O O . LYS B 1 96 ? 5.638 6.394 -17.824 1.00 39.21 158 LYS B O 1
ATOM 2839 N N . LYS B 1 97 ? 7.605 5.407 -18.440 1.00 41.82 159 LYS B N 1
ATOM 2840 C CA . LYS B 1 97 ? 7.229 5.028 -19.793 1.00 53.06 159 LYS B CA 1
ATOM 2841 C C . LYS B 1 97 ? 6.085 4.034 -19.752 1.00 58.15 159 LYS B C 1
ATOM 2842 O O . LYS B 1 97 ? 6.085 3.107 -18.925 1.00 44.91 159 LYS B O 1
ATOM 2848 N N . ALA B 1 98 ? 5.119 4.247 -20.642 1.00 57.03 160 ALA B N 1
ATOM 2849 C CA . ALA B 1 98 ? 4.005 3.326 -20.845 1.00 56.48 160 ALA B CA 1
ATOM 2850 C C . ALA B 1 98 ? 4.325 2.329 -21.944 1.00 53.95 160 ALA B C 1
ATOM 2851 O O . ALA B 1 98 ? 4.910 2.688 -22.983 1.00 54.88 160 ALA B O 1
ATOM 2853 N N . GLU B 1 99 ? 3.944 1.077 -21.697 1.00 104.11 161 GLU B N 1
ATOM 2854 C CA . GLU B 1 99 ? 3.827 0.061 -22.732 1.00 81.73 161 GLU B CA 1
ATOM 2855 C C . GLU B 1 99 ? 2.338 -0.043 -23.104 1.00 59.63 161 GLU B C 1
ATOM 2856 O O . GLU B 1 99 ? 1.493 0.745 -22.611 1.00 60.19 161 GLU B O 1
ATOM 2862 N N . GLY B 1 100 ? 2.011 -1.010 -23.964 1.00 46.18 162 GLY B N 1
ATOM 2863 C CA . GLY B 1 100 ? 0.637 -1.198 -24.426 1.00 70.09 162 GLY B CA 1
ATOM 2864 C C . GLY B 1 100 ? -0.355 -1.680 -23.387 1.00 134.36 162 GLY B C 1
ATOM 2865 O O . GLY B 1 100 ? -1.558 -1.390 -23.474 1.00 79.12 162 GLY B O 1
ATOM 2866 N N . PHE B 1 101 ? 0.148 -2.388 -22.383 1.00 52.26 163 PHE B N 1
ATOM 2867 C CA . PHE B 1 101 ? -0.711 -3.170 -21.502 1.00 63.54 163 PHE B CA 1
ATOM 2868 C C . PHE B 1 101 ? -0.926 -2.484 -20.182 1.00 60.46 163 PHE B C 1
ATOM 2869 O O . PHE B 1 101 ? -0.867 -3.109 -19.131 1.00 38.81 163 PHE B O 1
ATOM 2877 N N . SER B 1 102 ? -1.145 -1.182 -20.238 1.00 43.67 164 SER B N 1
ATOM 2878 C CA . SER B 1 102 ? -1.418 -0.421 -19.043 1.00 44.10 164 SER B CA 1
ATOM 2879 C C . SER B 1 102 ? -2.004 0.867 -19.522 1.00 54.19 164 SER B C 1
ATOM 2880 O O . SER B 1 102 ? -1.766 1.297 -20.666 1.00 41.20 164 SER B O 1
ATOM 2883 N N . ASP B 1 103 ? -2.786 1.462 -18.652 1.00 34.85 165 ASP B N 1
ATOM 2884 C CA . ASP B 1 103 ? -3.254 2.819 -18.843 1.00 46.81 165 ASP B CA 1
ATOM 2885 C C . ASP B 1 103 ? -2.058 3.772 -18.709 1.00 39.73 165 ASP B C 1
ATOM 2886 O O . ASP B 1 103 ? -1.059 3.451 -18.052 1.00 39.91 165 ASP B O 1
ATOM 2891 N N . ALA B 1 104 ? -2.182 4.942 -19.333 1.00 59.85 166 ALA B N 1
ATOM 2892 C CA . ALA B 1 104 ? -1.136 5.968 -19.297 1.00 31.92 166 ALA B CA 1
ATOM 2893 C C . ALA B 1 104 ? -1.703 7.281 -19.749 1.00 47.13 166 ALA B C 1
ATOM 2894 O O . ALA B 1 104 ? -2.498 7.323 -20.693 1.00 46.06 166 ALA B O 1
ATOM 2896 N N . VAL B 1 105 ? -1.288 8.356 -19.070 1.00 64.03 167 VAL B N 1
ATOM 2897 C CA . VAL B 1 105 ? -1.551 9.727 -19.521 1.00 45.73 167 VAL B CA 1
ATOM 2898 C C . VAL B 1 105 ? -0.216 10.410 -19.830 1.00 43.87 167 VAL B C 1
ATOM 2899 O O . VAL B 1 105 ? 0.647 10.530 -18.964 1.00 37.42 167 VAL B O 1
ATOM 2903 N N . LEU B 1 106 ? -0.028 10.814 -21.081 1.00 45.47 168 LEU B N 1
ATOM 2904 C CA . LEU B 1 106 ? 1.193 11.483 -21.481 1.00 37.35 168 LEU B CA 1
ATOM 2905 C C . LEU B 1 106 ? 0.920 12.972 -21.732 1.00 27.66 168 LEU B C 1
ATOM 2906 O O . LEU B 1 106 ? -0.259 13.431 -21.764 1.00 33.86 168 LEU B O 1
ATOM 2911 N N . THR B 1 107 ? 2.020 13.718 -21.848 1.00 37.19 169 THR B N 1
ATOM 2912 C CA . THR B 1 107 ? 1.976 15.019 -22.473 1.00 35.58 169 THR B CA 1
ATOM 2913 C C . THR B 1 107 ? 2.943 14.967 -23.645 1.00 29.31 169 THR B C 1
ATOM 2914 O O . THR B 1 107 ? 3.899 14.158 -23.692 1.00 31.48 169 THR B O 1
ATOM 2918 N N . ASP B 1 108 ? 2.699 15.844 -24.610 1.00 34.12 170 ASP B N 1
ATOM 2919 C CA . ASP B 1 108 ? 3.422 15.811 -25.861 1.00 26.74 170 ASP B CA 1
ATOM 2920 C C . ASP B 1 108 ? 4.820 16.455 -25.725 1.00 33.36 170 ASP B C 1
ATOM 2921 O O . ASP B 1 108 ? 5.031 17.603 -26.121 1.00 34.05 170 ASP B O 1
ATOM 2926 N N . ASP B 1 109 ? 5.765 15.684 -25.190 1.00 32.19 171 ASP B N 1
ATOM 2927 C CA . ASP B 1 109 ? 7.118 16.166 -24.948 1.00 33.02 171 ASP B CA 1
ATOM 2928 C C . ASP B 1 109 ? 7.849 16.489 -26.247 1.00 50.83 171 ASP B C 1
ATOM 2929 O O . ASP B 1 109 ? 8.528 17.499 -26.326 1.00 27.95 171 ASP B O 1
ATOM 2934 N N . TYR B 1 110 ? 7.720 15.641 -27.267 1.00 25.16 172 TYR B N 1
ATOM 2935 C CA . TYR B 1 110 ? 8.325 15.922 -28.564 1.00 28.36 172 TYR B CA 1
ATOM 2936 C C . TYR B 1 110 ? 7.879 17.242 -29.166 1.00 29.34 172 TYR B C 1
ATOM 2937 O O . TYR B 1 110 ? 8.734 18.062 -29.546 1.00 31.98 172 TYR B O 1
ATOM 2946 N N . ARG B 1 111 ? 6.574 17.469 -29.238 1.00 26.96 173 ARG B N 1
ATOM 2947 C CA . ARG B 1 111 ? 6.072 18.709 -29.782 1.00 31.72 173 ARG B CA 1
ATOM 2948 C C . ARG B 1 111 ? 6.491 19.901 -28.934 1.00 41.64 173 ARG B C 1
ATOM 2949 O O . ARG B 1 111 ? 6.734 20.976 -29.455 1.00 29.41 173 ARG B O 1
ATOM 2957 N N . GLY B 1 112 ? 6.547 19.708 -27.630 1.00 28.89 174 GLY B N 1
ATOM 2958 C CA . GLY B 1 112 ? 7.046 20.771 -26.733 1.00 38.14 174 GLY B CA 1
ATOM 2959 C C . GLY B 1 112 ? 8.445 21.212 -27.081 1.00 36.72 174 GLY B C 1
ATOM 2960 O O . GLY B 1 112 ? 8.760 22.401 -27.106 1.00 26.13 174 GLY B O 1
ATOM 2961 N N . GLY B 1 113 ? 9.320 20.257 -27.329 1.00 26.24 175 GLY B N 1
ATOM 2962 C CA . GLY B 1 113 ? 10.663 20.557 -27.733 1.00 31.27 175 GLY B CA 1
ATOM 2963 C C . GLY B 1 113 ? 10.684 21.272 -29.060 1.00 44.36 175 GLY B C 1
ATOM 2964 O O . GLY B 1 113 ? 11.456 22.210 -29.259 1.00 29.52 175 GLY B O 1
ATOM 2965 N N . GLN B 1 114 ? 9.831 20.837 -29.979 1.00 24.96 176 GLN B N 1
ATOM 2966 C CA . GLN B 1 114 ? 9.749 21.511 -31.280 1.00 24.75 176 GLN B CA 1
ATOM 2967 C C . GLN B 1 114 ? 9.252 22.956 -31.148 1.00 29.62 176 GLN B C 1
ATOM 2968 O O . GLN B 1 114 ? 9.709 23.848 -31.874 1.00 27.98 176 GLN B O 1
ATOM 2974 N N . LEU B 1 115 ? 8.316 23.169 -30.244 1.00 24.42 177 LEU B N 1
ATOM 2975 C CA . LEU B 1 115 ? 7.742 24.514 -30.012 1.00 24.32 177 LEU B CA 1
ATOM 2976 C C . LEU B 1 115 ? 8.787 25.468 -29.405 1.00 27.37 177 LEU B C 1
ATOM 2977 O O . LEU B 1 115 ? 8.828 26.640 -29.806 1.00 24.50 177 LEU B O 1
ATOM 2982 N N . ALA B 1 116 ? 9.604 24.973 -28.466 1.00 28.86 178 ALA B N 1
ATOM 2983 C CA . ALA B 1 116 ? 10.692 25.771 -27.883 1.00 30.44 178 ALA B CA 1
ATOM 2984 C C . ALA B 1 116 ? 11.674 26.107 -28.975 1.00 32.20 178 ALA B C 1
ATOM 2985 O O . ALA B 1 116 ? 12.094 27.259 -29.089 1.00 25.84 178 ALA B O 1
ATOM 2987 N N . ALA B 1 117 ? 12.001 25.134 -29.830 1.00 25.71 179 ALA B N 1
ATOM 2988 C CA . ALA B 1 117 ? 12.952 25.395 -30.907 1.00 27.86 179 ALA B CA 1
ATOM 2989 C C . ALA B 1 117 ? 12.401 26.377 -31.919 1.00 25.49 179 ALA B C 1
ATOM 2990 O O . ALA B 1 117 ? 13.145 27.280 -32.395 1.00 27.44 179 ALA B O 1
ATOM 2992 N N . LYS B 1 118 ? 11.124 26.230 -32.268 1.00 21.48 180 LYS B N 1
ATOM 2993 C CA . LYS B 1 118 ? 10.533 27.139 -33.237 1.00 27.53 180 LYS B CA 1
ATOM 2994 C C . LYS B 1 118 ? 10.540 28.561 -32.682 1.00 28.29 180 LYS B C 1
ATOM 2995 O O . LYS B 1 118 ? 10.697 29.509 -33.425 1.00 24.64 180 LYS B O 1
ATOM 3001 N N . HIS B 1 119 ? 10.330 28.703 -31.387 1.00 26.00 181 HIS B N 1
ATOM 3002 C CA . HIS B 1 119 ? 10.328 30.025 -30.803 1.00 26.59 181 HIS B CA 1
ATOM 3003 C C . HIS B 1 119 ? 11.739 30.651 -30.914 1.00 23.51 181 HIS B C 1
ATOM 3004 O O . HIS B 1 119 ? 11.876 31.799 -31.380 1.00 23.74 181 HIS B O 1
ATOM 3011 N N . LEU B 1 120 ? 12.794 29.894 -30.576 1.00 21.64 182 LEU B N 1
ATOM 3012 C CA . LEU B 1 120 ? 14.146 30.430 -30.623 1.00 31.65 182 LEU B CA 1
ATOM 3013 C C . LEU B 1 120 ? 14.555 30.749 -32.071 1.00 28.31 182 LEU B C 1
ATOM 3014 O O . LEU B 1 120 ? 15.284 31.688 -32.323 1.00 22.30 182 LEU B O 1
ATOM 3019 N N . GLN B 1 121 ? 14.030 29.986 -33.020 1.00 24.90 183 GLN B N 1
ATOM 3020 C CA A GLN B 1 121 ? 14.284 30.208 -34.452 0.50 29.98 183 GLN B CA 1
ATOM 3021 C CA B GLN B 1 121 ? 14.312 30.263 -34.433 0.50 19.30 183 GLN B CA 1
ATOM 3022 C C . GLN B 1 121 ? 13.597 31.479 -34.946 1.00 20.48 183 GLN B C 1
ATOM 3023 O O . GLN B 1 121 ? 14.185 32.245 -35.711 1.00 25.95 183 GLN B O 1
ATOM 3034 N N . GLU B 1 122 ? 12.354 31.678 -34.518 1.00 22.34 184 GLU B N 1
ATOM 3035 C CA . GLU B 1 122 ? 11.599 32.908 -34.829 1.00 27.94 184 GLU B CA 1
ATOM 3036 C C . GLU B 1 122 ? 12.287 34.144 -34.232 1.00 30.34 184 GLU B C 1
ATOM 3037 O O . GLU B 1 122 ? 12.201 35.235 -34.809 1.00 21.56 184 GLU B O 1
ATOM 3043 N N . GLN B 1 123 ? 12.947 33.928 -33.093 1.00 24.24 185 GLN B N 1
ATOM 3044 C CA . GLN B 1 123 ? 13.741 34.949 -32.390 1.00 22.87 185 GLN B CA 1
ATOM 3045 C C . GLN B 1 123 ? 15.175 35.036 -32.924 1.00 22.18 185 GLN B C 1
ATOM 3046 O O . GLN B 1 123 ? 16.030 35.699 -32.341 1.00 25.03 185 GLN B O 1
ATOM 3052 N N . ARG B 1 124 ? 15.419 34.368 -34.049 1.00 20.23 186 ARG B N 1
ATOM 3053 C CA . ARG B 1 124 ? 16.628 34.491 -34.886 1.00 19.65 186 ARG B CA 1
ATOM 3054 C C . ARG B 1 124 ? 17.874 33.915 -34.330 1.00 21.06 186 ARG B C 1
ATOM 3055 O O . ARG B 1 124 ? 18.974 34.213 -34.833 1.00 27.32 186 ARG B O 1
ATOM 3063 N N . HIS B 1 125 ? 17.762 33.075 -33.307 1.00 23.94 187 HIS B N 1
ATOM 3064 C CA . HIS B 1 125 ? 18.964 32.446 -32.730 1.00 24.86 187 HIS B CA 1
ATOM 3065 C C . HIS B 1 125 ? 19.458 31.296 -33.589 1.00 28.14 187 HIS B C 1
ATOM 3066 O O . HIS B 1 125 ? 18.696 30.415 -33.922 1.00 24.59 187 HIS B O 1
ATOM 3073 N N . GLU B 1 126 ? 20.752 31.284 -33.854 1.00 28.31 188 GLU B N 1
ATOM 3074 C CA . GLU B 1 126 ? 21.370 30.253 -34.716 1.00 26.64 188 GLU B CA 1
ATOM 3075 C C . GLU B 1 126 ? 22.191 29.272 -33.904 1.00 30.10 188 GLU B C 1
ATOM 3076 O O . GLU B 1 126 ? 22.188 28.086 -34.212 1.00 28.18 188 GLU B O 1
ATOM 3082 N N . GLN B 1 127 ? 22.930 29.751 -32.902 1.00 24.76 189 GLN B N 1
ATOM 3083 C CA A GLN B 1 127 ? 23.711 28.854 -32.035 0.50 23.68 189 GLN B CA 1
ATOM 3084 C CA B GLN B 1 127 ? 23.714 28.852 -32.027 0.50 24.06 189 GLN B CA 1
ATOM 3085 C C . GLN B 1 127 ? 22.999 28.734 -30.689 1.00 30.94 189 GLN B C 1
ATOM 3086 O O . GLN B 1 127 ? 22.873 29.702 -29.954 1.00 26.70 189 GLN B O 1
ATOM 3097 N N . VAL B 1 128 ? 22.521 27.542 -30.384 1.00 25.95 190 VAL B N 1
ATOM 3098 C CA . VAL B 1 128 ? 21.770 27.316 -29.164 1.00 25.46 190 VAL B CA 1
ATOM 3099 C C . VAL B 1 128 ? 22.320 26.173 -28.331 1.00 34.28 190 VAL B C 1
ATOM 3100 O O . VAL B 1 128 ? 23.039 25.291 -28.821 1.00 26.63 190 VAL B O 1
ATOM 3104 N N . ILE B 1 129 ? 21.937 26.198 -27.058 1.00 26.17 191 ILE B N 1
ATOM 3105 C CA . ILE B 1 129 ? 22.280 25.195 -26.091 1.00 26.61 191 ILE B CA 1
ATOM 3106 C C . ILE B 1 129 ? 21.011 24.607 -25.466 1.00 32.78 191 ILE B C 1
ATOM 3107 O O . ILE B 1 129 ? 20.011 25.324 -25.237 1.00 30.10 191 ILE B O 1
ATOM 3112 N N . VAL B 1 130 ? 21.074 23.313 -25.147 1.00 24.43 192 VAL B N 1
ATOM 3113 C CA . VAL B 1 130 ? 20.030 22.647 -24.397 1.00 21.88 192 VAL B CA 1
ATOM 3114 C C . VAL B 1 130 ? 20.650 22.186 -23.102 1.00 33.96 192 VAL B C 1
ATOM 3115 O O . VAL B 1 130 ? 21.715 21.549 -23.096 1.00 31.16 192 VAL B O 1
ATOM 3119 N N . VAL B 1 131 ? 19.993 22.524 -21.996 1.00 31.16 193 VAL B N 1
ATOM 3120 C CA . VAL B 1 131 ? 20.509 22.174 -20.695 1.00 33.02 193 VAL B CA 1
ATOM 3121 C C . VAL B 1 131 ? 19.615 21.116 -20.116 1.00 27.01 193 VAL B C 1
ATOM 3122 O O . VAL B 1 131 ? 18.434 21.343 -19.906 1.00 29.24 193 VAL B O 1
ATOM 3126 N N . MET B 1 132 ? 20.180 19.939 -19.817 1.00 31.27 194 MET B N 1
ATOM 3127 C CA . MET B 1 132 ? 19.353 18.838 -19.378 1.00 25.67 194 MET B CA 1
ATOM 3128 C C . MET B 1 132 ? 20.107 17.761 -18.564 1.00 29.32 194 MET B C 1
ATOM 3129 O O . MET B 1 132 ? 21.330 17.736 -18.561 1.00 33.70 194 MET B O 1
ATOM 3134 N N . PRO B 1 133 ? 19.356 16.860 -17.901 1.00 28.12 195 PRO B N 1
ATOM 3135 C CA . PRO B 1 133 ? 20.042 15.858 -17.067 1.00 29.59 195 PRO B CA 1
ATOM 3136 C C . PRO B 1 133 ? 20.552 14.711 -17.916 1.00 39.66 195 PRO B C 1
ATOM 3137 O O . PRO B 1 133 ? 19.933 14.412 -18.955 1.00 31.79 195 PRO B O 1
ATOM 3141 N N . PRO B 1 134 ? 21.652 14.070 -17.481 1.00 54.45 196 PRO B N 1
ATOM 3142 C CA . PRO B 1 134 ? 22.157 12.890 -18.183 1.00 44.36 196 PRO B CA 1
ATOM 3143 C C . PRO B 1 134 ? 21.243 11.692 -17.952 1.00 40.29 196 PRO B C 1
ATOM 3144 O O . PRO B 1 134 ? 20.450 11.704 -17.005 1.00 49.31 196 PRO B O 1
ATOM 3148 N N . HIS B 1 135 ? 21.361 10.678 -18.812 1.00 69.82 197 HIS B N 1
ATOM 3149 C CA . HIS B 1 135 ? 20.425 9.536 -18.873 1.00 54.43 197 HIS B CA 1
ATOM 3150 C C . HIS B 1 135 ? 19.013 9.946 -18.504 1.00 55.87 197 HIS B C 1
ATOM 3151 O O . HIS B 1 135 ? 18.418 9.432 -17.560 1.00 38.94 197 HIS B O 1
ATOM 3158 N N . ALA B 1 136 ? 18.472 10.885 -19.266 1.00 55.48 198 ALA B N 1
ATOM 3159 C CA . ALA B 1 136 ? 17.223 11.503 -18.884 1.00 51.13 198 ALA B CA 1
ATOM 3160 C C . ALA B 1 136 ? 16.089 10.503 -18.978 1.00 41.89 198 ALA B C 1
ATOM 3161 O O . ALA B 1 136 ? 16.124 9.583 -19.810 1.00 51.86 198 ALA B O 1
ATOM 3163 N N . PRO B 1 137 ? 15.062 10.683 -18.136 1.00 40.28 199 PRO B N 1
ATOM 3164 C CA . PRO B 1 137 ? 13.824 9.973 -18.359 1.00 35.56 199 PRO B CA 1
ATOM 3165 C C . PRO B 1 137 ? 13.386 10.162 -19.779 1.00 40.90 199 PRO B C 1
ATOM 3166 O O . PRO B 1 137 ? 13.739 11.166 -20.426 1.00 38.50 199 PRO B O 1
ATOM 3170 N N . VAL B 1 138 ? 12.618 9.199 -20.256 1.00 30.07 200 VAL B N 1
ATOM 3171 C CA . VAL B 1 138 ? 12.278 9.133 -21.658 1.00 42.57 200 VAL B CA 1
ATOM 3172 C C . VAL B 1 138 ? 11.434 10.309 -22.096 1.00 36.86 200 VAL B C 1
ATOM 3173 O O . VAL B 1 138 ? 11.686 10.869 -23.162 1.00 37.98 200 VAL B O 1
ATOM 3177 N N . ASN B 1 139 ? 10.476 10.705 -21.264 1.00 30.08 201 ASN B N 1
ATOM 3178 C CA . ASN B 1 139 ? 9.656 11.844 -21.564 1.00 32.98 201 ASN B CA 1
ATOM 3179 C C . ASN B 1 139 ? 10.520 13.114 -21.738 1.00 31.81 201 ASN B C 1
ATOM 3180 O O . ASN B 1 139 ? 10.247 13.895 -22.613 1.00 30.59 201 ASN B O 1
ATOM 3185 N N . ILE B 1 140 ? 11.541 13.310 -20.907 1.00 32.27 202 ILE B N 1
ATOM 3186 C CA . ILE B 1 140 ? 12.418 14.474 -21.017 1.00 38.69 202 ILE B CA 1
ATOM 3187 C C . ILE B 1 140 ? 13.292 14.362 -22.248 1.00 49.01 202 ILE B C 1
ATOM 3188 O O . ILE B 1 140 ? 13.441 15.310 -23.008 1.00 30.95 202 ILE B O 1
ATOM 3193 N N . GLN B 1 141 ? 13.821 13.178 -22.477 1.00 30.44 203 GLN B N 1
ATOM 3194 C CA . GLN B 1 141 ? 14.661 12.933 -23.647 1.00 32.06 203 GLN B CA 1
ATOM 3195 C C . GLN B 1 141 ? 13.970 13.350 -24.934 1.00 30.83 203 GLN B C 1
ATOM 3196 O O . GLN B 1 141 ? 14.616 13.798 -25.884 1.00 34.77 203 GLN B O 1
ATOM 3202 N N . GLN B 1 142 ? 12.660 13.154 -24.968 1.00 27.53 204 GLN B N 1
ATOM 3203 C CA . GLN B 1 142 ? 11.816 13.483 -26.111 1.00 28.21 204 GLN B CA 1
ATOM 3204 C C . GLN B 1 142 ? 11.796 14.958 -26.392 1.00 36.83 204 GLN B C 1
ATOM 3205 O O . GLN B 1 142 ? 11.586 15.348 -27.527 1.00 30.09 204 GLN B O 1
ATOM 3211 N N . ARG B 1 143 ? 11.989 15.770 -25.356 1.00 31.18 205 ARG B N 1
ATOM 3212 C CA . ARG B 1 143 ? 12.032 17.214 -25.548 1.00 26.84 205 ARG B CA 1
ATOM 3213 C C . ARG B 1 143 ? 13.235 17.572 -26.368 1.00 23.60 205 ARG B C 1
ATOM 3214 O O . ARG B 1 143 ? 13.152 18.425 -27.280 1.00 30.96 205 ARG B O 1
ATOM 3222 N N . LEU B 1 144 ? 14.359 16.929 -26.067 1.00 27.89 206 LEU B N 1
ATOM 3223 C CA . LEU B 1 144 ? 15.588 17.141 -26.807 1.00 35.21 206 LEU B CA 1
ATOM 3224 C C . LEU B 1 144 ? 15.407 16.683 -28.244 1.00 39.47 206 LEU B C 1
ATOM 3225 O O . LEU B 1 144 ? 15.800 17.395 -29.182 1.00 27.40 206 LEU B O 1
ATOM 3230 N N . LYS B 1 145 ? 14.807 15.505 -28.418 1.00 32.24 207 LYS B N 1
ATOM 3231 C CA . LYS B 1 145 ? 14.543 14.991 -29.775 1.00 45.95 207 LYS B CA 1
ATOM 3232 C C . LYS B 1 145 ? 13.711 15.971 -30.620 1.00 30.79 207 LYS B C 1
ATOM 3233 O O . LYS B 1 145 ? 14.077 16.314 -31.749 1.00 33.01 207 LYS B O 1
ATOM 3239 N N . GLY B 1 146 ? 12.602 16.426 -30.062 1.00 29.30 208 GLY B N 1
ATOM 3240 C CA . GLY B 1 146 ? 11.780 17.430 -30.691 1.00 31.15 208 GLY B CA 1
ATOM 3241 C C . GLY B 1 146 ? 12.545 18.702 -31.045 1.00 35.32 208 GLY B C 1
ATOM 3242 O O . GLY B 1 146 ? 12.407 19.243 -32.146 1.00 31.44 208 GLY B O 1
ATOM 3243 N N . PHE B 1 147 ? 13.309 19.208 -30.085 1.00 33.74 209 PHE B N 1
ATOM 3244 C CA . PHE B 1 147 ? 14.075 20.436 -30.280 1.00 35.76 209 PHE B CA 1
ATOM 3245 C C . PHE B 1 147 ? 15.080 20.311 -31.430 1.00 32.22 209 PHE B C 1
ATOM 3246 O O . PHE B 1 147 ? 15.204 21.211 -32.252 1.00 33.00 209 PHE B O 1
ATOM 3254 N N . CYS B 1 148 ? 15.762 19.161 -31.499 1.00 32.55 210 CYS B N 1
ATOM 3255 C CA . CYS B 1 148 ? 16.766 18.892 -32.511 1.00 36.50 210 CYS B CA 1
ATOM 3256 C C . CYS B 1 148 ? 16.147 18.538 -33.883 1.00 38.29 210 CYS B C 1
ATOM 3257 O O . CYS B 1 148 ? 16.850 18.535 -34.883 1.00 39.42 210 CYS B O 1
ATOM 3260 N N . SER B 1 149 ? 14.847 18.269 -33.936 1.00 33.04 211 SER B N 1
ATOM 3261 C CA . SER B 1 149 ? 14.151 18.074 -35.213 1.00 32.25 211 SER B CA 1
ATOM 3262 C C . SER B 1 149 ? 14.112 19.391 -35.969 1.00 51.25 211 SER B C 1
ATOM 3263 O O . SER B 1 149 ? 13.961 19.405 -37.179 1.00 39.11 211 SER B O 1
ATOM 3266 N N . VAL B 1 150 ? 14.249 20.490 -35.232 1.00 41.30 212 VAL B N 1
ATOM 3267 C CA . VAL B 1 150 ? 14.186 21.843 -35.774 1.00 30.23 212 VAL B CA 1
ATOM 3268 C C . VAL B 1 150 ? 15.581 22.435 -35.900 1.00 40.27 212 VAL B C 1
ATOM 3269 O O . VAL B 1 150 ? 15.964 22.889 -36.984 1.00 32.91 212 VAL B O 1
ATOM 3273 N N . TYR B 1 151 ? 16.336 22.440 -34.799 1.00 29.19 213 TYR B N 1
ATOM 3274 C CA . TYR B 1 151 ? 17.754 22.738 -34.841 1.00 33.79 213 TYR B CA 1
ATOM 3275 C C . TYR B 1 151 ? 18.580 21.487 -35.140 1.00 41.44 213 TYR B C 1
ATOM 3276 O O . TYR B 1 151 ? 19.052 20.824 -34.212 1.00 33.84 213 TYR B O 1
ATOM 3285 N N . THR B 1 152 ? 18.828 21.229 -36.430 1.00 35.85 214 THR B N 1
ATOM 3286 C CA . THR B 1 152 ? 19.508 20.014 -36.897 1.00 52.99 214 THR B CA 1
ATOM 3287 C C . THR B 1 152 ? 21.035 20.148 -36.908 1.00 50.84 214 THR B C 1
ATOM 3288 O O . THR B 1 152 ? 21.747 19.203 -37.218 1.00 52.20 214 THR B O 1
ATOM 3292 N N . GLU B 1 153 ? 21.518 21.341 -36.593 1.00 41.12 215 GLU B N 1
ATOM 3293 C CA . GLU B 1 153 ? 22.928 21.604 -36.366 1.00 47.47 215 GLU B CA 1
ATOM 3294 C C . GLU B 1 153 ? 23.019 22.828 -35.436 1.00 42.68 215 GLU B C 1
ATOM 3295 O O . GLU B 1 153 ? 22.007 23.504 -35.201 1.00 49.56 215 GLU B O 1
ATOM 3301 N N . LYS B 1 154 ? 24.236 23.125 -34.976 1.00 45.94 216 LYS B N 1
ATOM 3302 C CA . LYS B 1 154 ? 24.539 24.248 -34.072 1.00 45.72 216 LYS B CA 1
ATOM 3303 C C . LYS B 1 154 ? 23.769 24.183 -32.729 1.00 62.20 216 LYS B C 1
ATOM 3304 O O . LYS B 1 154 ? 23.431 25.245 -32.140 1.00 36.80 216 LYS B O 1
ATOM 3310 N N . VAL B 1 155 ? 23.504 22.946 -32.272 1.00 40.98 217 VAL B N 1
ATOM 3311 C CA . VAL B 1 155 ? 22.984 22.669 -30.911 1.00 38.34 217 VAL B CA 1
ATOM 3312 C C . VAL B 1 155 ? 24.054 22.067 -30.025 1.00 48.21 217 VAL B C 1
ATOM 3313 O O . VAL B 1 155 ? 24.601 21.023 -30.338 1.00 42.27 217 VAL B O 1
ATOM 3317 N N . GLN B 1 156 ? 24.347 22.703 -28.899 1.00 30.52 218 GLN B N 1
ATOM 3318 C CA . GLN B 1 156 ? 25.228 22.092 -27.929 1.00 25.06 218 GLN B CA 1
ATOM 3319 C C . GLN B 1 156 ? 24.411 21.604 -26.731 1.00 46.57 218 GLN B C 1
ATOM 3320 O O . GLN B 1 156 ? 23.434 22.233 -26.332 1.00 33.11 218 GLN B O 1
ATOM 3326 N N . LEU B 1 157 ? 24.830 20.490 -26.152 1.00 33.37 219 LEU B N 1
ATOM 3327 C CA . LEU B 1 157 ? 24.138 19.921 -24.990 1.00 30.28 219 LEU B CA 1
ATOM 3328 C C . LEU B 1 157 ? 24.988 20.162 -23.738 1.00 45.62 219 LEU B C 1
ATOM 3329 O O . LEU B 1 157 ? 26.176 19.850 -23.719 1.00 33.01 219 LEU B O 1
ATOM 3334 N N . ILE B 1 158 ? 24.391 20.743 -22.698 1.00 39.05 220 ILE B N 1
ATOM 3335 C CA . ILE B 1 158 ? 25.059 20.830 -21.403 1.00 27.38 220 ILE B CA 1
ATOM 3336 C C . ILE B 1 158 ? 24.311 19.966 -20.421 1.00 35.53 220 ILE B C 1
ATOM 3337 O O . ILE B 1 158 ? 23.107 20.144 -20.194 1.00 37.69 220 ILE B O 1
ATOM 3342 N N . GLU B 1 159 ? 25.008 18.962 -19.880 1.00 30.77 221 GLU B N 1
ATOM 3343 C CA . GLU B 1 159 ? 24.404 18.035 -18.953 1.00 31.41 221 GLU B CA 1
ATOM 3344 C C . GLU B 1 159 ? 24.610 18.481 -17.505 1.00 28.39 221 GLU B C 1
ATOM 3345 O O . GLU B 1 159 ? 25.711 18.880 -17.096 1.00 39.75 221 GLU B O 1
ATOM 3351 N N . THR B 1 160 ? 23.517 18.431 -16.757 1.00 35.48 222 THR B N 1
ATOM 3352 C CA . THR B 1 160 ? 23.518 18.904 -15.402 1.00 42.67 222 THR B CA 1
ATOM 3353 C C . THR B 1 160 ? 22.307 18.364 -14.688 1.00 30.59 222 THR B C 1
ATOM 3354 O O . THR B 1 160 ? 21.347 17.890 -15.280 1.00 41.71 222 THR B O 1
ATOM 3358 N N . GLU B 1 161 ? 22.338 18.429 -13.379 1.00 34.21 223 GLU B N 1
ATOM 3359 C CA . GLU B 1 161 ? 21.244 17.931 -12.566 1.00 34.31 223 GLU B CA 1
ATOM 3360 C C . GLU B 1 161 ? 19.911 18.634 -12.869 1.00 30.57 223 GLU B C 1
ATOM 3361 O O . GLU B 1 161 ? 19.883 19.817 -13.184 1.00 33.13 223 GLU B O 1
ATOM 3367 N N . LEU B 1 162 ? 18.822 17.886 -12.772 1.00 30.73 224 LEU B N 1
ATOM 3368 C CA . LEU B 1 162 ? 17.483 18.402 -13.056 1.00 29.11 224 LEU B CA 1
ATOM 3369 C C . LEU B 1 162 ? 16.939 19.183 -11.836 1.00 28.19 224 LEU B C 1
ATOM 3370 O O . LEU B 1 162 ? 16.110 18.682 -11.082 1.00 33.40 224 LEU B O 1
ATOM 3375 N N . SER B 1 163 ? 17.415 20.413 -11.678 1.00 25.29 225 SER B N 1
ATOM 3376 C CA . SER B 1 163 ? 17.154 21.203 -10.496 1.00 32.84 225 SER B CA 1
ATOM 3377 C C . SER B 1 163 ? 17.688 22.612 -10.701 1.00 23.46 225 SER B C 1
ATOM 3378 O O . SER B 1 163 ? 18.440 22.893 -11.644 1.00 29.31 225 SER B O 1
ATOM 3381 N N . LYS B 1 164 ? 17.317 23.488 -9.773 1.00 23.89 226 LYS B N 1
ATOM 3382 C CA . LYS B 1 164 ? 17.829 24.828 -9.748 1.00 26.13 226 LYS B CA 1
ATOM 3383 C C . LYS B 1 164 ? 19.340 24.836 -9.590 1.00 30.43 226 LYS B C 1
ATOM 3384 O O . LYS B 1 164 ? 20.000 25.545 -10.316 1.00 24.77 226 LYS B O 1
ATOM 3390 N N . THR B 1 165 ? 19.896 24.039 -8.660 1.00 27.99 227 THR B N 1
ATOM 3391 C CA . THR B 1 165 ? 21.347 24.034 -8.474 1.00 31.65 227 THR B CA 1
ATOM 3392 C C . THR B 1 165 ? 22.042 23.531 -9.765 1.00 28.50 227 THR B C 1
ATOM 3393 O O . THR B 1 165 ? 23.118 23.981 -10.091 1.00 31.42 227 THR B O 1
ATOM 3397 N N . GLY B 1 166 ? 21.414 22.594 -10.472 1.00 25.85 228 GLY B N 1
ATOM 3398 C CA . GLY B 1 166 ? 21.933 22.102 -11.751 1.00 32.75 228 GLY B CA 1
ATOM 3399 C C . GLY B 1 166 ? 22.048 23.194 -12.802 1.00 25.40 228 GLY B C 1
ATOM 3400 O O . GLY B 1 166 ? 23.082 23.338 -13.499 1.00 27.64 228 GLY B O 1
ATOM 3401 N N . GLY B 1 167 ? 20.996 23.981 -12.937 1.00 31.00 229 GLY B N 1
ATOM 3402 C CA . GLY B 1 167 ? 21.041 25.101 -13.874 1.00 27.34 229 GLY B CA 1
ATOM 3403 C C . GLY B 1 167 ? 22.128 26.088 -13.471 1.00 24.09 229 GLY B C 1
ATOM 3404 O O . GLY B 1 167 ? 22.891 26.554 -14.304 1.00 28.63 229 GLY B O 1
ATOM 3405 N N . TYR B 1 168 ? 22.200 26.404 -12.184 1.00 25.20 230 TYR B N 1
ATOM 3406 C CA . TYR B 1 168 ? 23.244 27.289 -11.664 1.00 26.12 230 TYR B CA 1
ATOM 3407 C C . TYR B 1 168 ? 24.661 26.784 -12.022 1.00 26.31 230 TYR B C 1
ATOM 3408 O O . TYR B 1 168 ? 25.505 27.539 -12.538 1.00 25.04 230 TYR B O 1
ATOM 3417 N N . GLN B 1 169 ? 24.886 25.495 -11.797 1.00 29.69 231 GLN B N 1
ATOM 3418 C CA A GLN B 1 169 ? 26.178 24.849 -12.049 0.50 25.91 231 GLN B CA 1
ATOM 3419 C CA B GLN B 1 169 ? 26.219 24.938 -12.024 0.50 37.44 231 GLN B CA 1
ATOM 3420 C C . GLN B 1 169 ? 26.594 24.850 -13.507 1.00 32.52 231 GLN B C 1
ATOM 3421 O O . GLN B 1 169 ? 27.794 24.819 -13.822 1.00 30.22 231 GLN B O 1
ATOM 3432 N N . ALA B 1 170 ? 25.598 24.894 -14.399 1.00 35.06 232 ALA B N 1
ATOM 3433 C CA . ALA B 1 170 ? 25.802 24.848 -15.856 1.00 28.43 232 ALA B CA 1
ATOM 3434 C C . ALA B 1 170 ? 26.273 26.166 -16.464 1.00 28.61 232 ALA B C 1
ATOM 3435 O O . ALA B 1 170 ? 26.780 26.208 -17.589 1.00 26.66 232 ALA B O 1
ATOM 3437 N N . VAL B 1 171 ? 26.112 27.262 -15.736 1.00 22.93 233 VAL B N 1
ATOM 3438 C CA . VAL B 1 171 ? 26.403 28.563 -16.320 1.00 27.44 233 VAL B CA 1
ATOM 3439 C C . VAL B 1 171 ? 27.857 28.760 -16.753 1.00 32.01 233 VAL B C 1
ATOM 3440 O O . VAL B 1 171 ? 28.115 29.331 -17.820 1.00 27.20 233 VAL B O 1
ATOM 3444 N N . PRO B 1 172 ? 28.806 28.276 -15.962 1.00 32.05 234 PRO B N 1
ATOM 3445 C CA . PRO B 1 172 ? 30.204 28.407 -16.448 1.00 27.87 234 PRO B CA 1
ATOM 3446 C C . PRO B 1 172 ? 30.478 27.770 -17.799 1.00 26.52 234 PRO B C 1
ATOM 3447 O O . PRO B 1 172 ? 31.244 28.334 -18.606 1.00 30.16 234 PRO B O 1
ATOM 3451 N N . GLU B 1 173 ? 29.849 26.638 -18.076 1.00 24.09 235 GLU B N 1
ATOM 3452 C CA . GLU B 1 173 ? 29.998 26.001 -19.369 1.00 26.64 235 GLU B CA 1
ATOM 3453 C C . GLU B 1 173 ? 29.316 26.787 -20.485 1.00 38.44 235 GLU B C 1
ATOM 3454 O O . GLU B 1 173 ? 29.787 26.884 -21.638 1.00 29.63 235 GLU B O 1
ATOM 3460 N N . ILE B 1 174 ? 28.182 27.353 -20.148 1.00 27.98 236 ILE B N 1
ATOM 3461 C CA . ILE B 1 174 ? 27.466 28.191 -21.122 1.00 26.08 236 ILE B CA 1
ATOM 3462 C C . ILE B 1 174 ? 28.336 29.381 -21.559 1.00 28.57 236 ILE B C 1
ATOM 3463 O O . ILE B 1 174 ? 28.428 29.737 -22.757 1.00 26.56 236 ILE B O 1
ATOM 3468 N N . LEU B 1 175 ? 28.967 30.006 -20.576 1.00 27.20 237 LEU B N 1
ATOM 3469 C CA . LEU B 1 175 ? 29.766 31.195 -20.801 1.00 26.34 237 LEU B CA 1
ATOM 3470 C C . LEU B 1 175 ? 30.946 30.967 -21.745 1.00 31.97 237 LEU B C 1
ATOM 3471 O O . LEU B 1 175 ? 31.385 31.901 -22.447 1.00 34.58 237 LEU B O 1
ATOM 3476 N N . LYS B 1 176 ? 31.424 29.726 -21.797 1.00 30.98 238 LYS B N 1
ATOM 3477 C CA . LYS B 1 176 ? 32.499 29.341 -22.735 1.00 28.82 238 LYS B CA 1
ATOM 3478 C C . LYS B 1 176 ? 32.069 29.071 -24.187 1.00 40.37 238 LYS B C 1
ATOM 3479 O O . LYS B 1 176 ? 32.907 28.795 -25.030 1.00 38.53 238 LYS B O 1
ATOM 3485 N N . THR B 1 177 ? 30.783 29.159 -24.489 1.00 41.53 239 THR B N 1
ATOM 3486 C CA . THR B 1 177 ? 30.292 28.862 -25.825 1.00 40.58 239 THR B CA 1
ATOM 3487 C C . THR B 1 177 ? 29.964 30.159 -26.547 1.00 36.50 239 THR B C 1
ATOM 3488 O O . THR B 1 177 ? 29.979 31.223 -25.953 1.00 32.39 239 THR B O 1
ATOM 3492 N N . GLU B 1 178 ? 29.592 30.053 -27.819 1.00 33.63 240 GLU B N 1
ATOM 3493 C CA . GLU B 1 178 ? 29.144 31.219 -28.573 1.00 34.29 240 GLU B CA 1
ATOM 3494 C C . GLU B 1 178 ? 27.621 31.210 -28.707 1.00 31.16 240 GLU B C 1
ATOM 3495 O O . GLU B 1 178 ? 27.089 31.936 -29.538 1.00 31.50 240 GLU B O 1
ATOM 3501 N N . SER B 1 179 ? 26.921 30.395 -27.908 1.00 26.42 241 SER B N 1
ATOM 3502 C CA . SER B 1 179 ? 25.484 30.298 -28.029 1.00 26.79 241 SER B CA 1
ATOM 3503 C C . SER B 1 179 ? 24.785 31.558 -27.520 1.00 31.20 241 SER B C 1
ATOM 3504 O O . SER B 1 179 ? 25.334 32.330 -26.729 1.00 34.26 241 SER B O 1
ATOM 3507 N N . THR B 1 180 ? 23.591 31.782 -28.038 1.00 26.79 242 THR B N 1
ATOM 3508 C CA . THR B 1 180 ? 22.830 32.992 -27.684 1.00 27.87 242 THR B CA 1
ATOM 3509 C C . THR B 1 180 ? 21.444 32.706 -27.102 1.00 28.69 242 THR B C 1
ATOM 3510 O O . THR B 1 180 ? 20.811 33.593 -26.469 1.00 25.20 242 THR B O 1
ATOM 3514 N N . GLY B 1 181 ? 20.978 31.477 -27.352 1.00 25.06 243 GLY B N 1
ATOM 3515 C CA . GLY B 1 181 ? 19.669 30.979 -26.969 1.00 25.48 243 GLY B CA 1
ATOM 3516 C C . GLY B 1 181 ? 19.830 29.666 -26.209 1.00 23.02 243 GLY B C 1
ATOM 3517 O O . GLY B 1 181 ? 20.690 28.821 -26.538 1.00 25.25 243 GLY B O 1
ATOM 3518 N N . ILE B 1 182 ? 19.036 29.522 -25.159 1.00 24.94 244 ILE B N 1
ATOM 3519 C CA . ILE B 1 182 ? 19.148 28.373 -24.244 1.00 23.80 244 ILE B CA 1
ATOM 3520 C C . ILE B 1 182 ? 17.790 27.809 -23.988 1.00 22.04 244 ILE B C 1
ATOM 3521 O O . ILE B 1 182 ? 16.911 28.519 -23.568 1.00 23.70 244 ILE B O 1
ATOM 3526 N N . PHE B 1 183 ? 17.618 26.504 -24.225 1.00 22.22 245 PHE B N 1
ATOM 3527 C CA . PHE B 1 183 ? 16.450 25.781 -23.830 1.00 22.49 245 PHE B CA 1
ATOM 3528 C C . PHE B 1 183 ? 16.759 24.993 -22.561 1.00 26.62 245 PHE B C 1
ATOM 3529 O O . PHE B 1 183 ? 17.577 24.050 -22.556 1.00 24.27 245 PHE B O 1
ATOM 3537 N N . ALA B 1 184 ? 16.131 25.428 -21.475 1.00 23.26 246 ALA B N 1
ATOM 3538 C CA . ALA B 1 184 ? 16.180 24.744 -20.182 1.00 26.39 246 ALA B CA 1
ATOM 3539 C C . ALA B 1 184 ? 15.089 23.704 -20.159 1.00 28.60 246 ALA B C 1
ATOM 3540 O O . ALA B 1 184 ? 13.891 23.993 -20.341 1.00 24.86 246 ALA B O 1
ATOM 3542 N N . ILE B 1 185 ? 15.490 22.471 -19.911 1.00 24.23 247 ILE B N 1
ATOM 3543 C CA . ILE B 1 185 ? 14.563 21.349 -20.092 1.00 23.93 247 ILE B CA 1
ATOM 3544 C C . ILE B 1 185 ? 13.504 21.317 -19.036 1.00 30.59 247 ILE B C 1
ATOM 3545 O O . ILE B 1 185 ? 12.520 20.657 -19.198 1.00 28.14 247 ILE B O 1
ATOM 3550 N N . ASN B 1 186 ? 13.662 22.111 -17.981 1.00 26.74 248 ASN B N 1
ATOM 3551 C CA . ASN B 1 186 ? 12.523 22.470 -17.124 1.00 28.66 248 ASN B CA 1
ATOM 3552 C C . ASN B 1 186 ? 12.743 23.838 -16.481 1.00 23.71 248 ASN B C 1
ATOM 3553 O O . ASN B 1 186 ? 13.825 24.404 -16.588 1.00 21.98 248 ASN B O 1
ATOM 3558 N N . ASP B 1 187 ? 11.690 24.366 -15.877 1.00 27.12 249 ASP B N 1
ATOM 3559 C CA . ASP B 1 187 ? 11.731 25.711 -15.318 1.00 24.78 249 ASP B CA 1
ATOM 3560 C C . ASP B 1 187 ? 12.720 25.808 -14.148 1.00 25.25 249 ASP B C 1
ATOM 3561 O O . ASP B 1 187 ? 13.387 26.821 -13.983 1.00 23.84 249 ASP B O 1
ATOM 3566 N N . GLU B 1 188 ? 12.828 24.760 -13.347 1.00 26.05 250 GLU B N 1
ATOM 3567 C CA . GLU B 1 188 ? 13.789 24.741 -12.284 1.00 23.47 250 GLU B CA 1
ATOM 3568 C C . GLU B 1 188 ? 15.213 24.970 -12.825 1.00 25.51 250 GLU B C 1
ATOM 3569 O O . GLU B 1 188 ? 15.911 25.832 -12.310 1.00 21.81 250 GLU B O 1
ATOM 3575 N N . ILE B 1 189 ? 15.616 24.297 -13.909 1.00 22.17 251 ILE B N 1
ATOM 3576 C CA . ILE B 1 189 ? 16.931 24.541 -14.470 1.00 22.46 251 ILE B CA 1
ATOM 3577 C C . ILE B 1 189 ? 17.014 26.008 -14.917 1.00 21.91 251 ILE B C 1
ATOM 3578 O O . ILE B 1 189 ? 18.016 26.655 -14.724 1.00 21.12 251 ILE B O 1
ATOM 3583 N N . ALA B 1 190 ? 15.928 26.547 -15.470 1.00 21.85 252 ALA B N 1
ATOM 3584 C CA . ALA B 1 190 ? 15.977 27.921 -15.969 1.00 19.81 252 ALA B CA 1
ATOM 3585 C C . ALA B 1 190 ? 16.220 28.906 -14.850 1.00 19.26 252 ALA B C 1
ATOM 3586 O O . ALA B 1 190 ? 16.992 29.856 -15.012 1.00 21.17 252 ALA B O 1
ATOM 3588 N N . PHE B 1 191 ? 15.565 28.693 -13.715 1.00 21.83 253 PHE B N 1
ATOM 3589 C CA . PHE B 1 191 ? 15.795 29.546 -12.575 1.00 22.06 253 PHE B CA 1
ATOM 3590 C C . PHE B 1 191 ? 17.246 29.506 -12.145 1.00 21.39 253 PHE B C 1
ATOM 3591 O O . PHE B 1 191 ? 17.806 30.539 -11.793 1.00 22.20 253 PHE B O 1
ATOM 3599 N N . GLY B 1 192 ? 17.840 28.318 -12.090 1.00 22.00 254 GLY B N 1
ATOM 3600 C CA . GLY B 1 192 ? 19.279 28.206 -11.910 1.00 26.23 254 GLY B CA 1
ATOM 3601 C C . GLY B 1 192 ? 20.104 29.038 -12.886 1.00 26.90 254 GLY B C 1
ATOM 3602 O O . GLY B 1 192 ? 21.034 29.693 -12.476 1.00 23.95 254 GLY B O 1
ATOM 3603 N N . LEU B 1 193 ? 19.741 29.025 -14.175 1.00 22.98 255 LEU B N 1
ATOM 3604 C CA . LEU B 1 193 ? 20.439 29.817 -15.169 1.00 26.30 255 LEU B CA 1
ATOM 3605 C C . LEU B 1 193 ? 20.371 31.292 -14.814 1.00 22.31 255 LEU B C 1
ATOM 3606 O O . LEU B 1 193 ? 21.363 31.997 -14.920 1.00 25.90 255 LEU B O 1
ATOM 3611 N N . TYR B 1 194 ? 19.173 31.760 -14.456 1.00 27.42 256 TYR B N 1
ATOM 3612 C CA . TYR B 1 194 ? 18.992 33.158 -14.024 1.00 24.92 256 TYR B CA 1
ATOM 3613 C C . TYR B 1 194 ? 19.983 33.533 -12.925 1.00 22.55 256 TYR B C 1
ATOM 3614 O O . TYR B 1 194 ? 20.666 34.542 -13.040 1.00 26.29 256 TYR B O 1
ATOM 3623 N N . ARG B 1 195 ? 20.026 32.744 -11.848 1.00 23.22 257 ARG B N 1
ATOM 3624 C CA . ARG B 1 195 ? 20.945 33.057 -10.728 1.00 29.60 257 ARG B CA 1
ATOM 3625 C C . ARG B 1 195 ? 22.401 33.143 -11.208 1.00 23.11 257 ARG B C 1
ATOM 3626 O O . ARG B 1 195 ? 23.116 34.126 -10.915 1.00 25.95 257 ARG B O 1
ATOM 3634 N N . GLY B 1 196 ? 22.834 32.135 -11.962 1.00 25.90 258 GLY B N 1
ATOM 3635 C CA . GLY B 1 196 ? 24.207 32.050 -12.410 1.00 30.70 258 GLY B CA 1
ATOM 3636 C C . GLY B 1 196 ? 24.584 33.162 -13.371 1.00 26.42 258 GLY B C 1
ATOM 3637 O O . GLY B 1 196 ? 25.668 33.738 -13.266 1.00 28.18 258 GLY B O 1
ATOM 3638 N N . LEU B 1 197 ? 23.673 33.492 -14.290 1.00 23.25 259 LEU B N 1
ATOM 3639 C CA . LEU B 1 197 ? 23.983 34.491 -15.277 1.00 25.34 259 LEU B CA 1
ATOM 3640 C C . LEU B 1 197 ? 24.005 35.877 -14.569 1.00 24.20 259 LEU B C 1
ATOM 3641 O O . LEU B 1 197 ? 24.823 36.699 -14.927 1.00 23.76 259 LEU B O 1
ATOM 3646 N N . ALA B 1 198 ? 23.148 36.082 -13.569 1.00 28.06 260 ALA B N 1
ATOM 3647 C CA . ALA B 1 198 ? 23.159 37.337 -12.785 1.00 25.43 260 ALA B CA 1
ATOM 3648 C C . ALA B 1 198 ? 24.546 37.491 -12.153 1.00 30.11 260 ALA B C 1
ATOM 3649 O O . ALA B 1 198 ? 25.193 38.513 -12.275 1.00 31.98 260 ALA B O 1
ATOM 3651 N N . GLU B 1 199 ? 25.017 36.435 -11.517 1.00 31.30 261 GLU B N 1
ATOM 3652 C CA . GLU B 1 199 ? 26.344 36.435 -10.884 1.00 32.33 261 GLU B CA 1
ATOM 3653 C C . GLU B 1 199 ? 27.484 36.738 -11.853 1.00 41.44 261 GLU B C 1
ATOM 3654 O O . GLU B 1 199 ? 28.426 37.458 -11.503 1.00 33.15 261 GLU B O 1
ATOM 3660 N N . ALA B 1 200 ? 27.376 36.260 -13.093 1.00 29.83 262 ALA B N 1
ATOM 3661 C CA . ALA B 1 200 ? 28.398 36.518 -14.087 1.00 36.69 262 ALA B CA 1
ATOM 3662 C C . ALA B 1 200 ? 28.280 37.885 -14.768 1.00 29.88 262 ALA B C 1
ATOM 3663 O O . ALA B 1 200 ? 29.032 38.186 -15.668 1.00 33.51 262 ALA B O 1
ATOM 3665 N N . GLY B 1 201 ? 27.271 38.658 -14.404 1.00 30.14 263 GLY B N 1
ATOM 3666 C CA . GLY B 1 201 ? 27.026 39.960 -14.977 1.00 35.77 263 GLY B CA 1
ATOM 3667 C C . GLY B 1 201 ? 26.361 39.961 -16.332 1.00 41.35 263 GLY B C 1
ATOM 3668 O O . GLY B 1 201 ? 26.441 40.945 -17.047 1.00 33.98 263 GLY B O 1
ATOM 3669 N N . LYS B 1 202 ? 25.700 38.860 -16.673 1.00 26.12 264 LYS B N 1
ATOM 3670 C CA . LYS B 1 202 ? 24.996 38.712 -17.938 1.00 31.83 264 LYS B CA 1
ATOM 3671 C C . LYS B 1 202 ? 23.504 39.012 -17.851 1.00 28.25 264 LYS B C 1
ATOM 3672 O O . LYS B 1 202 ? 22.849 38.760 -16.836 1.00 35.96 264 LYS B O 1
ATOM 3678 N N . LYS B 1 203 ? 22.946 39.570 -18.910 1.00 27.19 265 LYS B N 1
ATOM 3679 C CA . LYS B 1 203 ? 21.569 39.961 -18.869 1.00 28.03 265 LYS B CA 1
ATOM 3680 C C . LYS B 1 203 ? 20.667 39.031 -19.684 1.00 24.89 265 LYS B C 1
ATOM 3681 O O . LYS B 1 203 ? 21.112 38.508 -20.706 1.00 25.04 265 LYS B O 1
ATOM 3687 N N . ILE B 1 204 ? 19.411 38.885 -19.233 1.00 23.00 266 ILE B N 1
ATOM 3688 C CA . ILE B 1 204 ? 18.377 38.141 -19.991 1.00 22.37 266 ILE B CA 1
ATOM 3689 C C . ILE B 1 204 ? 17.240 39.138 -20.296 1.00 22.93 266 ILE B C 1
ATOM 3690 O O . ILE B 1 204 ? 16.685 39.740 -19.351 1.00 23.12 266 ILE B O 1
ATOM 3695 N N . PRO B 1 205 ? 16.817 39.299 -21.553 1.00 28.22 267 PRO B N 1
ATOM 3696 C CA . PRO B 1 205 ? 17.292 38.563 -22.726 1.00 23.24 267 PRO B CA 1
ATOM 3697 C C . PRO B 1 205 ? 18.453 39.194 -23.493 1.00 25.62 267 PRO B C 1
ATOM 3698 O O . PRO B 1 205 ? 18.876 38.670 -24.542 1.00 25.73 267 PRO B O 1
ATOM 3702 N N . GLU B 1 206 ? 19.006 40.313 -23.001 1.00 22.30 268 GLU B N 1
ATOM 3703 C CA . GLU B 1 206 ? 19.985 41.026 -23.799 1.00 23.86 268 GLU B CA 1
ATOM 3704 C C . GLU B 1 206 ? 21.229 40.224 -24.178 1.00 25.02 268 GLU B C 1
ATOM 3705 O O . GLU B 1 206 ? 21.720 40.364 -25.290 1.00 25.56 268 GLU B O 1
ATOM 3711 N N . ASP B 1 207 ? 21.739 39.417 -23.273 1.00 25.27 269 ASP B N 1
ATOM 3712 C CA . ASP B 1 207 ? 22.876 38.552 -23.605 1.00 30.26 269 ASP B CA 1
ATOM 3713 C C . ASP B 1 207 ? 22.474 37.111 -23.918 1.00 27.62 269 ASP B C 1
ATOM 3714 O O . ASP B 1 207 ? 23.097 36.507 -24.751 1.00 25.70 269 ASP B O 1
ATOM 3719 N N . TYR B 1 208 ? 21.511 36.570 -23.185 1.00 25.79 270 TYR B N 1
ATOM 3720 C CA . TYR B 1 208 ? 20.968 35.233 -23.456 1.00 27.40 270 TYR B CA 1
ATOM 3721 C C . TYR B 1 208 ? 19.457 35.232 -23.462 1.00 25.95 270 TYR B C 1
ATOM 3722 O O . TYR B 1 208 ? 18.829 35.742 -22.539 1.00 25.87 270 TYR B O 1
ATOM 3731 N N . SER B 1 209 ? 18.871 34.649 -24.496 1.00 19.83 271 SER B N 1
ATOM 3732 C CA . SER B 1 209 ? 17.440 34.334 -24.514 1.00 22.00 271 SER B CA 1
ATOM 3733 C C . SER B 1 209 ? 17.262 32.949 -23.889 1.00 25.47 271 SER B C 1
ATOM 3734 O O . SER B 1 209 ? 18.009 32.043 -24.219 1.00 23.66 271 SER B O 1
ATOM 3737 N N . ILE B 1 210 ? 16.306 32.809 -22.980 1.00 19.28 272 ILE B N 1
ATOM 3738 C CA . ILE B 1 210 ? 16.064 31.541 -22.291 1.00 22.20 272 ILE B CA 1
ATOM 3739 C C . ILE B 1 210 ? 14.591 31.129 -22.431 1.00 28.91 272 ILE B C 1
ATOM 3740 O O . ILE B 1 210 ? 13.679 31.926 -22.228 1.00 24.05 272 ILE B O 1
ATOM 3745 N N . ILE B 1 211 ? 14.367 29.856 -22.749 1.00 21.40 273 ILE B N 1
ATOM 3746 C CA . ILE B 1 211 ? 13.029 29.256 -22.700 1.00 19.49 273 ILE B CA 1
ATOM 3747 C C . ILE B 1 211 ? 13.094 27.977 -21.828 1.00 19.92 273 ILE B C 1
ATOM 3748 O O . ILE B 1 211 ? 14.018 27.161 -21.920 1.00 23.37 273 ILE B O 1
ATOM 3753 N N . GLY B 1 212 ? 12.112 27.885 -20.951 1.00 20.31 274 GLY B N 1
ATOM 3754 C CA . GLY B 1 212 ? 12.002 26.820 -19.972 1.00 19.47 274 GLY B CA 1
ATOM 3755 C C . GLY B 1 212 ? 11.015 25.775 -20.411 1.00 24.02 274 GLY B C 1
ATOM 3756 O O . GLY B 1 212 ? 10.700 25.704 -21.586 1.00 24.96 274 GLY B O 1
ATOM 3757 N N . TYR B 1 213 ? 10.505 25.001 -19.447 1.00 21.67 275 TYR B N 1
ATOM 3758 C CA . TYR B 1 213 ? 9.524 23.947 -19.714 1.00 19.73 275 TYR B CA 1
ATOM 3759 C C . TYR B 1 213 ? 8.762 23.617 -18.399 1.00 22.76 275 TYR B C 1
ATOM 3760 O O . TYR B 1 213 ? 9.387 23.359 -17.398 1.00 27.43 275 TYR B O 1
ATOM 3769 N N . ASP B 1 214 ? 7.438 23.674 -18.455 1.00 24.26 276 ASP B N 1
ATOM 3770 C CA . ASP B 1 214 ? 6.471 23.281 -17.396 1.00 28.65 276 ASP B CA 1
ATOM 3771 C C . ASP B 1 214 ? 5.412 24.374 -17.224 1.00 30.38 276 ASP B C 1
ATOM 3772 O O . ASP B 1 214 ? 4.222 24.081 -17.112 1.00 27.50 276 ASP B O 1
ATOM 3777 N N . ASN B 1 215 ? 5.824 25.647 -17.191 1.00 25.49 277 ASN B N 1
ATOM 3778 C CA . ASN B 1 215 ? 4.952 26.748 -16.785 1.00 26.67 277 ASN B CA 1
ATOM 3779 C C . ASN B 1 215 ? 4.541 26.673 -15.296 1.00 28.83 277 ASN B C 1
ATOM 3780 O O . ASN B 1 215 ? 3.380 26.884 -14.969 1.00 26.84 277 ASN B O 1
ATOM 3785 N N . VAL B 1 216 ? 5.499 26.443 -14.407 1.00 28.60 278 VAL B N 1
ATOM 3786 C CA . VAL B 1 216 ? 5.224 26.505 -12.958 1.00 28.17 278 VAL B CA 1
ATOM 3787 C C . VAL B 1 216 ? 4.901 27.958 -12.581 1.00 33.08 278 VAL B C 1
ATOM 3788 O O . VAL B 1 216 ? 5.255 28.883 -13.304 1.00 28.49 278 VAL B O 1
ATOM 3792 N N . ASP B 1 217 ? 4.211 28.151 -11.456 1.00 30.03 279 ASP B N 1
ATOM 3793 C CA A ASP B 1 217 ? 3.759 29.470 -10.956 0.50 56.00 279 ASP B CA 1
ATOM 3794 C CA B ASP B 1 217 ? 3.749 29.502 -11.097 0.50 26.89 279 ASP B CA 1
ATOM 3795 C C . ASP B 1 217 ? 4.886 30.508 -10.967 1.00 32.77 279 ASP B C 1
ATOM 3796 O O . ASP B 1 217 ? 4.721 31.691 -11.328 1.00 28.72 279 ASP B O 1
ATOM 3805 N N . MET B 1 218 ? 6.042 30.055 -10.511 1.00 24.46 280 MET B N 1
ATOM 3806 C CA . MET B 1 218 ? 7.190 30.956 -10.297 1.00 27.93 280 MET B CA 1
ATOM 3807 C C . MET B 1 218 ? 7.658 31.623 -11.618 1.00 29.75 280 MET B C 1
ATOM 3808 O O . MET B 1 218 ? 8.361 32.614 -11.595 1.00 23.09 280 MET B O 1
ATOM 3813 N N . CYS B 1 219 ? 7.264 31.092 -12.776 1.00 22.51 281 CYS B N 1
ATOM 3814 C CA . CYS B 1 219 ? 7.687 31.730 -14.051 1.00 24.66 281 CYS B CA 1
ATOM 3815 C C . CYS B 1 219 ? 7.280 33.220 -14.079 1.00 26.68 281 CYS B C 1
ATOM 3816 O O . CYS B 1 219 ? 7.941 34.058 -14.697 1.00 23.00 281 CYS B O 1
ATOM 3819 N N . GLU B 1 220 ? 6.158 33.525 -13.442 1.00 22.50 282 GLU B N 1
ATOM 3820 C CA . GLU B 1 220 ? 5.645 34.882 -13.430 1.00 23.59 282 GLU B CA 1
ATOM 3821 C C . GLU B 1 220 ? 6.325 35.827 -12.448 1.00 25.70 282 GLU B C 1
ATOM 3822 O O . GLU B 1 220 ? 6.111 37.053 -12.509 1.00 31.45 282 GLU B O 1
ATOM 3828 N N . TYR B 1 221 ? 7.188 35.282 -11.600 1.00 23.18 283 TYR B N 1
ATOM 3829 C CA . TYR B 1 221 ? 7.759 36.033 -10.504 1.00 25.66 283 TYR B CA 1
ATOM 3830 C C . TYR B 1 221 ? 9.277 36.185 -10.575 1.00 33.07 283 TYR B C 1
ATOM 3831 O O . TYR B 1 221 ? 9.893 36.793 -9.700 1.00 29.83 283 TYR B O 1
ATOM 3840 N N . VAL B 1 222 ? 9.891 35.613 -11.608 1.00 27.03 284 VAL B N 1
ATOM 3841 C CA . VAL B 1 222 ? 11.304 35.853 -11.860 1.00 23.32 284 VAL B CA 1
ATOM 3842 C C . VAL B 1 222 ? 11.437 37.036 -12.787 1.00 26.85 284 VAL B C 1
ATOM 3843 O O . VAL B 1 222 ? 10.448 37.532 -13.323 1.00 25.78 284 VAL B O 1
ATOM 3847 N N . SER B 1 223 ? 12.661 37.497 -12.953 1.00 25.32 285 SER B N 1
ATOM 3848 C CA . SER B 1 223 ? 12.892 38.719 -13.705 1.00 24.58 285 SER B CA 1
ATOM 3849 C C . SER B 1 223 ? 13.993 38.483 -14.759 1.00 27.86 285 SER B C 1
ATOM 3850 O O . SER B 1 223 ? 15.122 38.183 -14.404 1.00 28.37 285 SER B O 1
ATOM 3853 N N . PRO B 1 224 ? 13.673 38.526 -16.048 1.00 27.02 286 PRO B N 1
ATOM 3854 C CA . PRO B 1 224 ? 12.334 38.742 -16.567 1.00 31.64 286 PRO B CA 1
ATOM 3855 C C . PRO B 1 224 ? 11.395 37.521 -16.406 1.00 21.22 286 PRO B C 1
ATOM 3856 O O . PRO B 1 224 ? 11.863 36.389 -16.259 1.00 24.68 286 PRO B O 1
ATOM 3860 N N . PRO B 1 225 ? 10.088 37.757 -16.482 1.00 20.49 287 PRO B N 1
ATOM 3861 C CA . PRO B 1 225 ? 9.165 36.611 -16.481 1.00 18.23 287 PRO B CA 1
ATOM 3862 C C . PRO B 1 225 ? 9.520 35.621 -17.589 1.00 20.02 287 PRO B C 1
ATOM 3863 O O . PRO B 1 225 ? 9.920 36.001 -18.711 1.00 22.07 287 PRO B O 1
ATOM 3867 N N . LEU B 1 226 ? 9.465 34.343 -17.228 1.00 21.46 288 LEU B N 1
ATOM 3868 C CA . LEU B 1 226 ? 10.054 33.307 -18.026 1.00 20.46 288 LEU B CA 1
ATOM 3869 C C . LEU B 1 226 ? 9.089 32.724 -19.110 1.00 21.57 288 LEU B C 1
ATOM 3870 O O . LEU B 1 226 ? 7.967 32.277 -18.827 1.00 24.58 288 LEU B O 1
ATOM 3875 N N . THR B 1 227 ? 9.553 32.767 -20.355 1.00 21.15 289 THR B N 1
ATOM 3876 C CA . THR B 1 227 ? 8.891 32.122 -21.478 1.00 19.68 289 THR B CA 1
ATOM 3877 C C . THR B 1 227 ? 9.155 30.627 -21.327 1.00 21.63 289 THR B C 1
ATOM 3878 O O . THR B 1 227 ? 10.259 30.209 -20.978 1.00 21.46 289 THR B O 1
ATOM 3882 N N . TH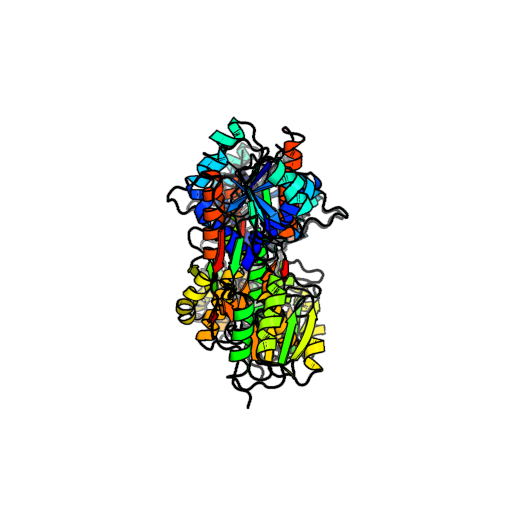R B 1 228 ? 8.154 29.821 -21.658 1.00 23.32 290 THR B N 1
ATOM 3883 C CA . THR B 1 228 ? 8.230 28.432 -21.328 1.00 22.92 290 THR B CA 1
ATOM 3884 C C . THR B 1 228 ? 7.156 27.646 -22.091 1.00 22.46 290 THR B C 1
ATOM 3885 O O . THR B 1 228 ? 6.267 28.231 -22.732 1.00 24.63 290 THR B O 1
ATOM 3889 N N . ILE B 1 229 ? 7.277 26.342 -22.011 1.00 21.18 291 ILE B N 1
ATOM 3890 C CA . ILE B 1 229 ? 6.284 25.426 -22.607 1.00 24.63 291 ILE B CA 1
ATOM 3891 C C . ILE B 1 229 ? 5.380 24.906 -21.468 1.00 22.72 291 ILE B C 1
ATOM 3892 O O . ILE B 1 229 ? 5.850 24.273 -20.540 1.00 25.23 291 ILE B O 1
ATOM 3897 N N . ALA B 1 230 ? 4.097 25.238 -21.511 1.00 23.24 292 ALA B N 1
ATOM 3898 C CA . ALA B 1 230 ? 3.174 24.867 -20.449 1.00 24.85 292 ALA B CA 1
ATOM 3899 C C . ALA B 1 230 ? 2.759 23.409 -20.583 1.00 43.79 292 ALA B C 1
ATOM 3900 O O . ALA B 1 230 ? 2.383 22.978 -21.649 1.00 28.19 292 ALA B O 1
ATOM 3902 N N . GLN B 1 231 ? 2.863 22.662 -19.498 1.00 38.24 293 GLN B N 1
ATOM 3903 C CA . GLN B 1 231 ? 2.212 21.367 -19.394 1.00 33.94 293 GLN B CA 1
ATOM 3904 C C . GLN B 1 231 ? 0.944 21.589 -18.627 1.00 29.63 293 GLN B C 1
ATOM 3905 O O . GLN B 1 231 ? 0.931 22.315 -17.655 1.00 34.61 293 GLN B O 1
ATOM 3911 N N . PRO B 1 232 ? -0.160 20.927 -19.043 1.00 31.86 294 PRO B N 1
ATOM 3912 C CA . PRO B 1 232 ? -1.435 21.114 -18.332 1.00 32.00 294 PRO B CA 1
ATOM 3913 C C . PRO B 1 232 ? -1.456 20.193 -17.121 1.00 56.25 294 PRO B C 1
ATOM 3914 O O . PRO B 1 232 ? -2.047 19.115 -17.178 1.00 37.20 294 PRO B O 1
ATOM 3918 N N . VAL B 1 233 ? -0.794 20.600 -16.045 1.00 37.69 295 VAL B N 1
ATOM 3919 C CA . VAL B 1 233 ? -0.336 19.605 -15.053 1.00 36.07 295 VAL B CA 1
ATOM 3920 C C . VAL B 1 233 ? -1.462 19.243 -14.084 1.00 38.64 295 VAL B C 1
ATOM 3921 O O . VAL B 1 233 ? -1.576 18.075 -13.692 1.00 32.53 295 VAL B O 1
ATOM 3925 N N . PHE B 1 234 ? -2.290 20.221 -13.717 1.00 31.04 296 PHE B N 1
ATOM 3926 C CA . PHE B 1 234 ? -3.483 19.967 -12.879 1.00 42.68 296 PHE B CA 1
ATOM 3927 C C . PHE B 1 234 ? -4.428 18.990 -13.577 1.00 41.38 296 PHE B C 1
ATOM 3928 O O . PHE B 1 234 ? -4.885 18.006 -12.990 1.00 36.56 296 PHE B O 1
ATOM 3936 N N . GLN B 1 235 ? -4.696 19.255 -14.847 1.00 36.27 297 GLN B N 1
ATOM 3937 C CA . GLN B 1 235 ? -5.514 18.374 -15.663 1.00 47.24 297 GLN B CA 1
ATOM 3938 C C . GLN B 1 235 ? -4.864 17.000 -15.897 1.00 38.87 297 GLN B C 1
ATOM 3939 O O . GLN B 1 235 ? -5.567 15.990 -15.965 1.00 38.50 297 GLN B O 1
ATOM 3945 N N . LEU B 1 236 ? -3.538 16.949 -16.008 1.00 32.08 298 LEU B N 1
ATOM 3946 C CA . LEU B 1 236 ? -2.837 15.666 -16.077 1.00 40.27 298 LEU B CA 1
ATOM 3947 C C . LEU B 1 236 ? -3.159 14.858 -14.816 1.00 42.49 298 LEU B C 1
ATOM 3948 O O . LEU B 1 236 ? -3.484 13.663 -14.892 1.00 34.54 298 LEU B O 1
ATOM 3953 N N . GLY B 1 237 ? -3.023 15.514 -13.673 1.00 30.70 299 GLY B N 1
ATOM 3954 C CA . GLY B 1 237 ? -3.445 14.944 -12.368 1.00 35.39 299 GLY B CA 1
ATOM 3955 C C . GLY B 1 237 ? -4.865 14.409 -12.362 1.00 49.31 299 GLY B C 1
ATOM 3956 O O . GLY B 1 237 ? -5.113 13.260 -11.985 1.00 35.69 299 GLY B O 1
ATOM 3957 N N . GLN B 1 238 ? -5.801 15.232 -12.812 1.00 36.43 300 GLN B N 1
ATOM 3958 C CA . GLN B 1 238 ? -7.228 14.835 -12.882 1.00 29.64 300 GLN B CA 1
ATOM 3959 C C . GLN B 1 238 ? -7.529 13.653 -13.752 1.00 42.46 300 GLN B C 1
ATOM 3960 O O . GLN B 1 238 ? -8.288 12.771 -13.366 1.00 51.21 300 GLN B O 1
ATOM 3966 N N . THR B 1 239 ? -6.947 13.646 -14.933 1.00 33.76 301 THR B N 1
ATOM 3967 C CA . THR B 1 239 ? -7.217 12.619 -15.909 1.00 43.74 301 THR B CA 1
ATOM 3968 C C . THR B 1 239 ? -6.631 11.285 -15.478 1.00 57.34 301 THR B C 1
ATOM 3969 O O . THR B 1 239 ? -7.219 10.219 -15.745 1.00 35.96 301 THR B O 1
ATOM 3973 N N . THR B 1 240 ? -5.466 11.356 -14.834 1.00 43.85 302 THR B N 1
ATOM 3974 C CA . THR B 1 240 ? -4.758 10.182 -14.323 1.00 40.82 302 THR B CA 1
ATOM 3975 C C . THR B 1 240 ? -5.598 9.476 -13.261 1.00 43.79 302 THR B C 1
ATOM 3976 O O . THR B 1 240 ? -5.825 8.267 -13.329 1.00 31.94 302 THR B O 1
ATOM 3980 N N . ALA B 1 241 ? -6.072 10.255 -12.302 1.00 30.83 303 ALA B N 1
ATOM 3981 C CA . ALA B 1 241 ? -6.946 9.770 -11.235 1.00 45.89 303 ALA B CA 1
ATOM 3982 C C . ALA B 1 241 ? -8.291 9.289 -11.766 1.00 57.21 303 ALA B C 1
ATOM 3983 O O . ALA B 1 241 ? -8.883 8.370 -11.223 1.00 37.19 303 ALA B O 1
ATOM 3985 N N . THR B 1 242 ? -8.784 9.902 -12.828 1.00 41.27 304 THR B N 1
ATOM 3986 C CA . THR B 1 242 ? -10.030 9.442 -13.401 1.00 38.84 304 THR B CA 1
ATOM 3987 C C . THR B 1 242 ? -9.829 8.072 -14.072 1.00 30.99 304 THR B C 1
ATOM 3988 O O . THR B 1 242 ? -10.588 7.127 -13.809 1.00 49.73 304 THR B O 1
ATOM 3992 N N . LEU B 1 243 ? -8.823 7.947 -14.923 1.00 31.21 305 LEU B N 1
ATOM 3993 C CA . LEU B 1 243 ? -8.582 6.682 -15.583 1.00 35.50 305 LEU B CA 1
ATOM 3994 C C . LEU B 1 243 ? -8.379 5.528 -14.588 1.00 46.88 305 LEU B C 1
ATOM 3995 O O . LEU B 1 243 ? -8.814 4.394 -14.858 1.00 36.09 305 LEU B O 1
ATOM 4000 N N . LEU B 1 244 ? -7.726 5.800 -13.452 1.00 49.81 306 LEU B N 1
ATOM 4001 C CA . LEU B 1 244 ? -7.440 4.735 -12.466 1.00 43.78 306 LEU B CA 1
ATOM 4002 C C . LEU B 1 244 ? -8.737 4.241 -11.831 1.00 48.39 306 LEU B C 1
ATOM 4003 O O . LEU B 1 244 ? -9.026 3.049 -11.815 1.00 42.50 306 LEU B O 1
ATOM 4008 N N . LEU B 1 245 ? -9.525 5.173 -11.329 1.00 43.58 307 LEU B N 1
ATOM 4009 C CA . LEU B 1 245 ? -10.834 4.852 -10.773 1.00 47.28 307 LEU B CA 1
ATOM 4010 C C . LEU B 1 245 ? -11.770 4.196 -11.794 1.00 62.82 307 LEU B C 1
ATOM 4011 O O . LEU B 1 245 ? -12.630 3.388 -11.436 1.00 48.19 307 LEU B O 1
ATOM 4016 N N . GLU B 1 246 ? -11.609 4.539 -13.064 1.00 47.83 308 GLU B N 1
ATOM 4017 C CA . GLU B 1 246 ? -12.383 3.876 -14.109 1.00 47.18 308 GLU B CA 1
ATOM 4018 C C . GLU B 1 246 ? -12.007 2.403 -14.208 1.00 55.05 308 GLU B C 1
ATOM 4019 O O . GLU B 1 246 ? -12.884 1.562 -14.366 1.00 50.15 308 GLU B O 1
ATOM 4025 N N . ARG B 1 247 ? -10.707 2.102 -14.118 1.00 36.27 309 ARG B N 1
ATOM 4026 C CA . ARG B 1 247 ? -10.215 0.721 -14.155 1.00 41.43 309 ARG B CA 1
ATOM 4027 C C . ARG B 1 247 ? -10.621 -0.041 -12.894 1.00 56.45 309 ARG B C 1
ATOM 4028 O O . ARG B 1 247 ? -10.837 -1.264 -12.917 1.00 48.33 309 ARG B O 1
ATOM 4036 N N . ILE B 1 248 ? -10.757 0.682 -11.797 1.00 46.72 310 ILE B N 1
ATOM 4037 C CA . ILE B 1 248 ? -11.151 0.061 -10.546 1.00 57.82 310 ILE B CA 1
ATOM 4038 C C . ILE B 1 248 ? -12.570 -0.480 -10.644 1.00 57.18 310 ILE B C 1
ATOM 4039 O O . ILE B 1 248 ? -12.836 -1.611 -10.261 1.00 60.14 310 ILE B O 1
ATOM 4044 N N . HIS B 1 249 ? -13.469 0.334 -11.172 1.00 61.24 311 HIS B N 1
ATOM 4045 C CA . HIS B 1 249 ? -14.864 -0.049 -11.276 1.00 52.82 311 HIS B CA 1
ATOM 4046 C C . HIS B 1 249 ? -15.166 -0.798 -12.547 1.00 48.09 311 HIS B C 1
ATOM 4047 O O . HIS B 1 249 ? -16.309 -1.223 -12.751 1.00 47.06 311 HIS B O 1
ATOM 4054 N N . GLN B 1 250 ? -14.158 -0.963 -13.405 1.00 47.61 312 GLN B N 1
ATOM 4055 C CA . GLN B 1 250 ? -14.278 -1.827 -14.550 1.00 40.25 312 GLN B CA 1
ATOM 4056 C C . GLN B 1 250 ? -12.950 -2.459 -14.959 1.00 53.33 312 GLN B C 1
ATOM 4057 O O . GLN B 1 250 ? -12.343 -2.080 -15.966 1.00 50.70 312 GLN B O 1
ATOM 4063 N N . PRO B 1 251 ? -12.500 -3.465 -14.201 1.00 50.62 313 PRO B N 1
ATOM 4064 C CA . PRO B 1 251 ? -11.143 -3.979 -14.460 1.00 43.06 313 PRO B CA 1
ATOM 4065 C C . PRO B 1 251 ? -10.843 -4.571 -15.848 1.00 62.60 313 PRO B C 1
ATOM 4066 O O . PRO B 1 251 ? -9.675 -4.686 -16.200 1.00 55.00 313 PRO B O 1
ATOM 4070 N N . ALA B 1 252 ? -11.870 -4.920 -16.624 1.00 58.17 314 ALA B N 1
ATOM 4071 C CA . ALA B 1 252 ? -11.691 -5.504 -17.950 1.00 71.90 314 ALA B CA 1
ATOM 4072 C C . ALA B 1 252 ? -11.472 -4.451 -19.033 1.00 73.08 314 ALA B C 1
ATOM 4073 O O . ALA B 1 252 ? -11.004 -4.778 -20.136 1.00 63.59 314 ALA B O 1
ATOM 4075 N N . LYS B 1 253 ? -11.834 -3.205 -18.722 1.00 70.69 315 LYS B N 1
ATOM 4076 C CA . LYS B 1 253 ? -11.561 -2.043 -19.578 1.00 38.13 315 LYS B CA 1
ATOM 4077 C C . LYS B 1 253 ? -10.363 -2.239 -20.483 1.00 31.33 315 LYS B C 1
ATOM 4078 O O . LYS B 1 253 ? -9.294 -2.680 -20.027 1.00 44.94 315 LYS B O 1
ATOM 4084 N N . ASP B 1 254 ? -10.502 -1.898 -21.760 1.00 39.14 316 ASP B N 1
ATOM 4085 C CA . ASP B 1 254 ? -9.355 -1.932 -22.682 1.00 51.14 316 ASP B CA 1
ATOM 4086 C C . ASP B 1 254 ? -8.342 -0.936 -22.116 1.00 53.03 316 ASP B C 1
ATOM 4087 O O . ASP B 1 254 ? -8.732 0.010 -21.454 1.00 39.52 316 ASP B O 1
ATOM 4092 N N . TRP B 1 255 ? -7.055 -1.161 -22.344 1.00 53.61 317 TRP B N 1
ATOM 4093 C CA . TRP B 1 255 ? -6.049 -0.216 -21.852 1.00 34.81 317 TRP B CA 1
ATOM 4094 C C . TRP B 1 255 ? -6.294 1.099 -22.577 1.00 50.05 317 TRP B C 1
ATOM 4095 O O . TRP B 1 255 ? -6.697 1.098 -23.751 1.00 54.67 317 TRP B O 1
ATOM 4106 N N . GLU B 1 256 ? -6.058 2.210 -21.884 1.00 49.86 318 GLU B N 1
ATOM 4107 C CA . GLU B 1 256 ? -6.295 3.538 -22.453 1.00 45.27 318 GLU B CA 1
ATOM 4108 C C . GLU B 1 256 ? -5.069 4.444 -22.284 1.00 55.78 318 GLU B C 1
ATOM 4109 O O . GLU B 1 256 ? -4.627 4.657 -21.152 1.00 46.05 318 GLU B O 1
ATOM 4115 N N . GLU B 1 257 ? -4.547 4.970 -23.403 1.00 135.65 319 GLU B N 1
ATOM 4116 C CA . GLU B 1 257 ? -3.261 5.703 -23.456 1.00 41.15 319 GLU B CA 1
ATOM 4117 C C . GLU B 1 257 ? -3.387 7.082 -24.162 1.00 90.60 319 GLU B C 1
ATOM 4118 O O . GLU B 1 257 ? -3.199 7.182 -25.380 1.00 106.21 319 GLU B O 1
ATOM 4124 N N . GLN B 1 258 ? -3.651 8.131 -23.370 1.00 78.57 320 GLN B N 1
ATOM 4125 C CA . GLN B 1 258 ? -4.122 9.461 -23.844 1.00 75.18 320 GLN B CA 1
ATOM 4126 C C . GLN B 1 258 ? -3.105 10.623 -23.734 1.00 124.24 320 GLN B C 1
ATOM 4127 O O . GLN B 1 258 ? -2.951 11.212 -22.657 1.00 44.73 320 GLN B O 1
ATOM 4133 N N . THR B 1 259 ? -2.459 10.998 -24.841 1.00 89.14 321 THR B N 1
ATOM 4134 C CA . THR B 1 259 ? -1.466 12.089 -24.812 1.00 49.83 321 THR B CA 1
ATOM 4135 C C . THR B 1 259 ? -2.093 13.510 -24.790 1.00 51.16 321 THR B C 1
ATOM 4136 O O . THR B 1 259 ? -2.725 13.916 -25.773 1.00 48.47 321 THR B O 1
ATOM 4140 N N . LEU B 1 260 ? -1.878 14.248 -23.684 1.00 49.21 322 LEU B N 1
ATOM 4141 C CA . LEU B 1 260 ? -2.328 15.655 -23.508 1.00 32.80 322 LEU B CA 1
ATOM 4142 C C . LEU B 1 260 ? -1.468 16.715 -24.255 1.00 43.69 322 LEU B C 1
ATOM 4143 O O . LEU B 1 260 ? -0.268 16.527 -24.469 1.00 39.63 322 LEU B O 1
ATOM 4148 N N . PRO B 1 261 ? -2.080 17.853 -24.616 1.00 49.41 323 PRO B N 1
ATOM 4149 C CA . PRO B 1 261 ? -1.366 18.834 -25.428 1.00 60.41 323 PRO B CA 1
ATOM 4150 C C . PRO B 1 261 ? -0.520 19.801 -24.596 1.00 42.15 323 PRO B C 1
ATOM 4151 O O . PRO B 1 261 ? -0.878 20.111 -23.467 1.00 43.60 323 PRO B O 1
ATOM 4155 N N . VAL B 1 262 ? 0.536 20.343 -25.202 1.00 38.84 324 VAL B N 1
ATOM 4156 C CA . VAL B 1 262 ? 1.321 21.431 -24.574 1.00 40.18 324 VAL B CA 1
ATOM 4157 C C . VAL B 1 262 ? 1.309 22.705 -25.407 1.00 46.05 324 VAL B C 1
ATOM 4158 O O . VAL B 1 262 ? 0.845 22.705 -26.567 1.00 33.11 324 VAL B O 1
ATOM 4162 N N . GLN B 1 263 ? 1.834 23.800 -24.850 1.00 38.33 325 GLN B N 1
ATOM 4163 C CA . GLN B 1 263 ? 1.966 24.998 -25.660 1.00 35.89 325 GLN B CA 1
ATOM 4164 C C . GLN B 1 263 ? 2.894 26.034 -25.117 1.00 30.89 325 GLN B C 1
ATOM 4165 O O . GLN B 1 263 ? 3.165 26.081 -23.935 1.00 31.36 325 GLN B O 1
ATOM 4171 N N . LEU B 1 264 ? 3.281 26.926 -26.014 1.00 26.27 326 LEU B N 1
ATOM 4172 C CA . LEU B 1 264 ? 4.187 27.984 -25.678 1.00 26.76 326 LEU B CA 1
ATOM 4173 C C . LEU B 1 264 ? 3.496 29.058 -24.884 1.00 21.22 326 LEU B C 1
ATOM 4174 O O . LEU B 1 264 ? 2.442 29.578 -25.304 1.00 27.93 326 LEU B O 1
ATOM 4179 N N . ILE B 1 265 ? 4.094 29.475 -23.767 1.00 25.34 327 ILE B N 1
ATOM 4180 C CA . ILE B 1 265 ? 3.629 30.678 -23.061 1.00 22.38 327 ILE B CA 1
ATOM 4181 C C . ILE B 1 265 ? 4.726 31.691 -23.236 1.00 30.95 327 ILE B C 1
ATOM 4182 O O . ILE B 1 265 ? 5.793 31.537 -22.663 1.00 24.71 327 ILE B O 1
ATOM 4187 N N . GLU B 1 266 ? 4.475 32.719 -24.035 1.00 28.95 328 GLU B N 1
ATOM 4188 C CA . GLU B 1 266 ? 5.500 33.701 -24.321 1.00 29.39 328 GLU B CA 1
ATOM 4189 C C . GLU B 1 266 ? 5.474 34.842 -23.279 1.00 25.07 328 GLU B C 1
ATOM 4190 O O . GLU B 1 266 ? 4.466 35.513 -23.117 1.00 29.68 328 GLU B O 1
ATOM 4196 N N . ARG B 1 267 ? 6.596 35.070 -22.611 1.00 25.33 329 ARG B N 1
ATOM 4197 C CA . ARG B 1 267 ? 6.705 36.161 -21.636 1.00 20.68 329 ARG B CA 1
ATOM 4198 C C . ARG B 1 267 ? 7.865 37.043 -22.132 1.00 27.05 329 ARG B C 1
ATOM 4199 O O . ARG B 1 267 ? 7.834 37.440 -23.325 1.00 24.68 329 ARG B O 1
ATOM 4207 N N . PHE B 1 268 ? 8.910 37.314 -21.306 1.00 19.91 330 PHE B N 1
ATOM 4208 C CA . PHE B 1 268 ? 9.893 38.307 -21.665 1.00 21.12 330 PHE B CA 1
ATOM 4209 C C . PHE B 1 268 ? 11.347 37.877 -21.528 1.00 23.01 330 PHE B C 1
ATOM 4210 O O . PHE B 1 268 ? 12.253 38.722 -21.484 1.00 24.06 330 PHE B O 1
ATOM 4218 N N . SER B 1 269 ? 11.584 36.571 -21.516 1.00 20.74 331 SER B N 1
ATOM 4219 C CA . SER B 1 269 ? 12.915 36.045 -21.365 1.00 19.87 331 SER B CA 1
ATOM 4220 C C . SER B 1 269 ? 13.617 35.726 -22.650 1.00 20.65 331 SER B C 1
ATOM 4221 O O . SER B 1 269 ? 14.723 35.221 -22.608 1.00 19.26 331 SER B O 1
ATOM 4224 N N . THR B 1 270 ? 12.985 35.980 -23.784 1.00 20.21 332 THR B N 1
ATOM 4225 C CA . THR B 1 270 ? 13.666 35.881 -25.066 1.00 19.00 332 THR B CA 1
ATOM 4226 C C . THR B 1 270 ? 13.472 37.162 -25.816 1.00 23.09 332 THR B C 1
ATOM 4227 O O . THR B 1 270 ? 12.507 37.877 -25.564 1.00 22.51 332 THR B O 1
ATOM 4231 N N . ALA B 1 271 ? 14.376 37.422 -26.766 1.00 22.85 333 ALA B N 1
ATOM 4232 C CA . ALA B 1 271 ? 14.255 38.532 -27.695 1.00 25.35 333 ALA B CA 1
ATOM 4233 C C . ALA B 1 271 ? 14.950 38.173 -29.011 1.00 20.04 333 ALA B C 1
ATOM 4234 O O . ALA B 1 271 ? 15.845 37.308 -29.020 1.00 24.25 333 ALA B O 1
ATOM 4236 N N . PRO B 1 272 ? 14.567 38.861 -30.095 1.00 22.98 334 PRO B N 1
ATOM 4237 C CA . PRO B 1 272 ? 15.222 38.626 -31.341 1.00 20.68 334 PRO B CA 1
ATOM 4238 C C . PRO B 1 272 ? 16.689 38.964 -31.257 1.00 21.99 334 PRO B C 1
ATOM 4239 O O . PRO B 1 272 ? 17.081 39.995 -30.687 1.00 22.70 334 PRO B O 1
ATOM 4243 N N . LEU B 1 273 ? 17.492 38.072 -31.816 1.00 22.21 335 LEU B N 1
ATOM 4244 C CA . LEU B 1 273 ? 18.925 38.222 -31.825 1.00 27.82 335 LEU B CA 1
ATOM 4245 C C . LEU B 1 273 ? 19.286 39.321 -32.806 1.00 39.22 335 LEU B C 1
ATOM 4246 O O . LEU B 1 273 ? 18.843 39.297 -33.941 1.00 37.09 335 LEU B O 1
ATOM 4251 N N . LYS B 1 274 ? 20.117 40.258 -32.381 1.00 31.31 336 LYS B N 1
ATOM 4252 C CA . LYS B 1 274 ? 20.328 41.486 -33.172 1.00 56.47 336 LYS B CA 1
ATOM 4253 C C . LYS B 1 274 ? 21.700 41.525 -33.829 1.00 110.36 336 LYS B C 1
ATOM 4254 O O . LYS B 1 274 ? 22.708 41.247 -33.187 1.00 64.43 336 LYS B O 1
ATOM 4260 N N . SER C 1 7 ? 13.108 40.501 61.144 1.00 41.10 69 SER C N 1
ATOM 4261 C CA . SER C 1 7 ? 12.288 41.347 60.186 1.00 56.06 69 SER C CA 1
ATOM 4262 C C . SER C 1 7 ? 13.167 42.391 59.483 1.00 38.05 69 SER C C 1
ATOM 4263 O O . SER C 1 7 ? 13.213 42.449 58.245 1.00 38.91 69 SER C O 1
ATOM 4266 N N . LYS C 1 8 ? 13.874 43.193 60.284 1.00 28.01 70 LYS C N 1
ATOM 4267 C CA . LYS C 1 8 ? 15.008 44.015 59.808 1.00 29.24 70 LYS C CA 1
ATOM 4268 C C . LYS C 1 8 ? 14.590 44.979 58.708 1.00 21.32 70 LYS C C 1
ATOM 4269 O O . LYS C 1 8 ? 15.237 45.071 57.659 1.00 28.56 70 LYS C O 1
ATOM 4275 N N . THR C 1 9 ? 13.488 45.674 58.968 1.00 22.60 71 THR C N 1
ATOM 4276 C CA . THR C 1 9 ? 12.904 46.614 58.019 1.00 25.76 71 THR C CA 1
ATOM 4277 C C . THR C 1 9 ? 12.823 47.987 58.654 1.00 25.50 71 THR C C 1
ATOM 4278 O O . THR C 1 9 ? 12.387 48.093 59.780 1.00 27.21 71 THR C O 1
ATOM 4282 N N . ILE C 1 10 ? 13.311 49.005 57.953 1.00 21.20 72 ILE C N 1
ATOM 4283 C CA . ILE C 1 10 ? 13.159 50.403 58.358 1.00 22.39 72 ILE C CA 1
ATOM 4284 C C . ILE C 1 10 ? 12.368 51.198 57.325 1.00 21.53 72 ILE C C 1
ATOM 4285 O O . ILE C 1 10 ? 12.704 51.187 56.124 1.00 24.15 72 ILE C O 1
ATOM 4290 N N . GLY C 1 11 ? 11.301 51.843 57.765 1.00 18.77 73 GLY C N 1
ATOM 4291 C CA . GLY C 1 11 ? 10.541 52.725 56.911 1.00 21.40 73 GLY C CA 1
ATOM 4292 C C . GLY C 1 11 ? 11.170 54.083 56.879 1.00 25.01 73 GLY C C 1
ATOM 4293 O O . GLY C 1 11 ? 11.460 54.646 57.926 1.00 23.87 73 GLY C O 1
ATOM 4294 N N . VAL C 1 12 ? 11.387 54.631 55.678 1.00 23.04 74 VAL C N 1
ATOM 4295 C CA . VAL C 1 12 ? 11.916 55.973 55.537 1.00 21.91 74 VAL C CA 1
ATOM 4296 C C . VAL C 1 12 ? 10.973 56.864 54.790 1.00 24.73 74 VAL C C 1
ATOM 4297 O O . VAL C 1 12 ? 10.661 56.586 53.638 1.00 22.49 74 VAL C O 1
ATOM 4301 N N . ILE C 1 13 ? 10.484 57.910 55.465 1.00 18.97 75 ILE C N 1
ATOM 4302 C CA . ILE C 1 13 ? 9.567 58.870 54.884 1.00 18.72 75 ILE C CA 1
ATOM 4303 C C . ILE C 1 13 ? 10.287 60.195 54.630 1.00 24.65 75 ILE C C 1
ATOM 4304 O O . ILE C 1 13 ? 10.797 60.852 55.578 1.00 24.33 75 ILE C O 1
ATOM 4309 N N . VAL C 1 14 ? 10.381 60.562 53.360 1.00 20.61 76 VAL C N 1
ATOM 4310 C CA . VAL C 1 14 ? 11.057 61.818 52.934 1.00 19.00 76 VAL C CA 1
ATOM 4311 C C . VAL C 1 14 ? 10.142 62.603 52.024 1.00 25.14 76 VAL C C 1
ATOM 4312 O O . VAL C 1 14 ? 9.207 62.034 51.417 1.00 25.61 76 VAL C O 1
ATOM 4316 N N . PRO C 1 15 ? 10.369 63.914 51.933 1.00 23.36 77 PRO C N 1
ATOM 4317 C CA . PRO C 1 15 ? 9.506 64.695 51.066 1.00 32.34 77 PRO C CA 1
ATOM 4318 C C . PRO C 1 15 ? 9.563 64.294 49.604 1.00 32.59 77 PRO C C 1
ATOM 4319 O O . PRO C 1 15 ? 8.545 64.307 48.938 1.00 33.05 77 PRO C O 1
ATOM 4323 N N . ASP C 1 16 ? 10.729 63.941 49.087 1.00 24.46 78 ASP C N 1
ATOM 4324 C CA . ASP C 1 16 ? 10.820 63.472 47.712 1.00 36.49 78 ASP C CA 1
ATOM 4325 C C . ASP C 1 16 ? 12.152 62.794 47.615 1.00 35.17 78 ASP C C 1
ATOM 4326 O O . ASP C 1 16 ? 12.881 62.780 48.589 1.00 42.78 78 ASP C O 1
ATOM 4331 N N . ILE C 1 17 ? 12.460 62.206 46.472 1.00 30.63 79 ILE C N 1
ATOM 4332 C CA . ILE C 1 17 ? 13.785 61.652 46.226 1.00 21.65 79 ILE C CA 1
ATOM 4333 C C . ILE C 1 17 ? 14.396 62.256 44.951 1.00 27.14 79 ILE C C 1
ATOM 4334 O O . ILE C 1 17 ? 15.488 61.890 44.550 1.00 29.97 79 ILE C O 1
ATOM 4339 N N . THR C 1 18 ? 13.678 63.173 44.320 1.00 26.15 80 THR C N 1
ATOM 4340 C CA . THR C 1 18 ? 14.171 63.836 43.139 1.00 24.62 80 THR C CA 1
ATOM 4341 C C . THR C 1 18 ? 15.100 64.972 43.467 1.00 29.38 80 THR C C 1
ATOM 4342 O O . THR C 1 18 ? 15.894 65.393 42.652 1.00 28.13 80 THR C O 1
ATOM 4346 N N . ASN C 1 19 ? 15.033 65.452 44.686 1.00 20.24 81 ASN C N 1
ATOM 4347 C CA . ASN C 1 19 ? 15.984 66.476 45.131 1.00 24.03 81 ASN C CA 1
ATOM 4348 C C . ASN C 1 19 ? 17.233 65.720 45.506 1.00 21.57 81 ASN C C 1
ATOM 4349 O O . ASN C 1 19 ? 17.216 64.842 46.381 1.00 21.27 81 ASN C O 1
ATOM 4354 N N . PRO C 1 20 ? 18.330 66.063 44.866 1.00 20.60 82 PRO C N 1
ATOM 4355 C CA . PRO C 1 20 ? 19.558 65.369 45.218 1.00 23.57 82 PRO C CA 1
ATOM 4356 C C . PRO C 1 20 ? 19.892 65.412 46.717 1.00 24.51 82 PRO C C 1
ATOM 4357 O O . PRO C 1 20 ? 20.570 64.529 47.202 1.00 21.02 82 PRO C O 1
ATOM 4361 N N . PHE C 1 21 ? 19.470 66.431 47.464 1.00 20.70 83 PHE C N 1
ATOM 4362 C CA . PHE C 1 21 ? 19.652 66.361 48.910 1.00 25.09 83 PHE C CA 1
ATOM 4363 C C . PHE C 1 21 ? 19.018 65.100 49.538 1.00 24.96 83 PHE C C 1
ATOM 4364 O O . PHE C 1 21 ? 19.628 64.430 50.372 1.00 19.65 83 PHE C O 1
ATOM 4372 N N . PHE C 1 22 ? 17.786 64.787 49.213 1.00 20.38 84 PHE C N 1
ATOM 4373 C CA . PHE C 1 22 ? 17.142 63.618 49.842 1.00 19.78 84 PHE C CA 1
ATOM 4374 C C . PHE C 1 22 ? 17.676 62.285 49.280 1.00 19.73 84 PHE C C 1
ATOM 4375 O O . PHE C 1 22 ? 17.696 61.237 49.980 1.00 20.42 84 PHE C O 1
ATOM 4383 N N . ALA C 1 23 ? 18.097 62.290 48.018 1.00 22.67 85 ALA C N 1
ATOM 4384 C CA . ALA C 1 23 ? 18.762 61.084 47.462 1.00 23.04 85 ALA C CA 1
ATOM 4385 C C . ALA C 1 23 ? 20.021 60.747 48.261 1.00 21.58 85 ALA C C 1
ATOM 4386 O O . ALA C 1 23 ? 20.324 59.584 48.559 1.00 20.41 85 ALA C O 1
ATOM 4388 N N . GLN C 1 24 ? 20.785 61.778 48.609 1.00 21.02 86 GLN C N 1
ATOM 4389 C CA . GLN C 1 24 ? 22.018 61.567 49.358 1.00 21.24 86 GLN C CA 1
ATOM 4390 C C . GLN C 1 24 ? 21.715 61.163 50.803 1.00 20.13 86 GLN C C 1
ATOM 4391 O O . GLN C 1 24 ? 22.431 60.338 51.375 1.00 17.06 86 GLN C O 1
ATOM 4397 N N . LEU C 1 25 ? 20.658 61.726 51.383 1.00 21.50 87 LEU C N 1
ATOM 4398 C CA . LEU C 1 25 ? 20.175 61.299 52.715 1.00 17.27 87 LEU C CA 1
ATOM 4399 C C . LEU C 1 25 ? 19.894 59.780 52.741 1.00 22.10 87 LEU C C 1
ATOM 4400 O O . LEU C 1 25 ? 20.329 59.074 53.634 1.00 20.45 87 LEU C O 1
ATOM 4405 N N . ILE C 1 26 ? 19.219 59.299 51.700 1.00 19.78 88 ILE C N 1
ATOM 4406 C CA . ILE C 1 26 ? 18.892 57.896 51.568 1.00 20.60 88 ILE C CA 1
ATOM 4407 C C . ILE C 1 26 ? 20.160 57.083 51.443 1.00 19.63 88 ILE C C 1
ATOM 4408 O O . ILE C 1 26 ? 20.275 55.991 52.088 1.00 21.88 88 ILE C O 1
ATOM 4413 N N . ARG C 1 27 ? 21.117 57.582 50.667 1.00 19.80 89 ARG C N 1
ATOM 4414 C CA . ARG C 1 27 ? 22.375 56.871 50.560 1.00 23.87 89 ARG C CA 1
ATOM 4415 C C . ARG C 1 27 ? 23.006 56.706 51.912 1.00 22.85 89 ARG C C 1
ATOM 4416 O O . ARG C 1 27 ? 23.571 55.651 52.215 1.00 24.41 89 ARG C O 1
ATOM 4424 N N . GLY C 1 28 ? 23.021 57.784 52.696 1.00 23.25 90 GLY C N 1
ATOM 4425 C CA . GLY C 1 28 ? 23.603 57.738 54.008 1.00 20.73 90 GLY C CA 1
ATOM 4426 C C . GLY C 1 28 ? 22.914 56.752 54.894 1.00 24.63 90 GLY C C 1
ATOM 4427 O O . GLY C 1 28 ? 23.557 55.976 55.589 1.00 20.72 90 GLY C O 1
ATOM 4428 N N . ILE C 1 29 ? 21.590 56.771 54.868 1.00 19.49 91 ILE C N 1
ATOM 4429 C CA . ILE C 1 29 ? 20.812 55.761 55.586 1.00 18.85 91 ILE C CA 1
ATOM 4430 C C . ILE C 1 29 ? 21.108 54.352 55.110 1.00 27.04 91 ILE C C 1
ATOM 4431 O O . ILE C 1 29 ? 21.317 53.440 55.911 1.00 25.08 91 ILE C O 1
ATOM 4436 N N . GLU C 1 30 ? 21.110 54.158 53.805 1.00 26.73 92 GLU C N 1
ATOM 4437 C CA . GLU C 1 30 ? 21.378 52.831 53.257 1.00 22.36 92 GLU C CA 1
ATOM 4438 C C . GLU C 1 30 ? 22.741 52.304 53.653 1.00 23.81 92 GLU C C 1
ATOM 4439 O O . GLU C 1 30 ? 22.871 51.093 53.914 1.00 27.19 92 GLU C O 1
ATOM 4445 N N . SER C 1 31 ? 23.739 53.193 53.759 1.00 23.20 93 SER C N 1
ATOM 4446 C CA . SER C 1 31 ? 25.115 52.766 54.051 1.00 24.15 93 SER C CA 1
ATOM 4447 C C . SER C 1 31 ? 25.120 52.038 55.395 1.00 29.15 93 SER C C 1
ATOM 4448 O O . SER C 1 31 ? 25.762 51.017 55.553 1.00 26.74 93 SER C O 1
ATOM 4451 N N . VAL C 1 32 ? 24.381 52.574 56.354 1.00 24.26 94 VAL C N 1
ATOM 4452 C CA . VAL C 1 32 ? 24.260 51.942 57.658 1.00 26.73 94 VAL C CA 1
ATOM 4453 C C . VAL C 1 32 ? 23.383 50.652 57.628 1.00 27.90 94 VAL C C 1
ATOM 4454 O O . VAL C 1 32 ? 23.764 49.593 58.129 1.00 24.82 94 VAL C O 1
ATOM 4458 N N . LEU C 1 33 ? 22.205 50.757 57.050 1.00 22.55 95 LEU C N 1
ATOM 4459 C CA . LEU C 1 33 ? 21.317 49.621 56.934 1.00 18.18 95 LEU C CA 1
ATOM 4460 C C . LEU C 1 33 ? 21.976 48.443 56.248 1.00 25.45 95 LEU C C 1
ATOM 4461 O O . LEU C 1 33 ? 21.822 47.320 56.704 1.00 26.81 95 LEU C O 1
ATOM 4466 N N . TYR C 1 34 ? 22.706 48.688 55.161 1.00 21.10 96 TYR C N 1
ATOM 4467 C CA . TYR C 1 34 ? 23.345 47.608 54.434 1.00 24.60 96 TYR C CA 1
ATOM 4468 C C . TYR C 1 34 ? 24.289 46.876 55.354 1.00 26.78 96 TYR C C 1
ATOM 4469 O O . TYR C 1 34 ? 24.361 45.664 55.327 1.00 25.41 96 TYR C O 1
ATOM 4478 N N . LYS C 1 35 ? 24.999 47.619 56.189 1.00 28.31 97 LYS C N 1
ATOM 4479 C CA . LYS C 1 35 ? 26.004 47.014 57.091 1.00 30.27 97 LYS C CA 1
ATOM 4480 C C . LYS C 1 35 ? 25.369 46.176 58.179 1.00 29.43 97 LYS C C 1
ATOM 4481 O O . LYS C 1 35 ? 26.023 45.338 58.795 1.00 29.40 97 LYS C O 1
ATOM 4487 N N . GLU C 1 36 ? 24.084 46.401 58.435 1.00 25.18 98 GLU C N 1
ATOM 4488 C CA . GLU C 1 36 ? 23.406 45.647 59.452 1.00 28.61 98 GLU C CA 1
ATOM 4489 C C . GLU C 1 36 ? 22.346 44.712 58.884 1.00 25.98 98 GLU C C 1
ATOM 4490 O O . GLU C 1 36 ? 21.600 44.082 59.661 1.00 27.76 98 GLU C O 1
ATOM 4496 N N . ASN C 1 37 ? 22.289 44.594 57.552 1.00 24.80 99 ASN C N 1
ATOM 4497 C CA . ASN C 1 37 ? 21.335 43.703 56.848 1.00 21.23 99 ASN C CA 1
ATOM 4498 C C . ASN C 1 37 ? 19.882 44.105 57.035 1.00 31.15 99 ASN C C 1
ATOM 4499 O O . ASN C 1 37 ? 18.992 43.240 57.074 1.00 28.24 99 ASN C O 1
ATOM 4504 N N . PHE C 1 38 ? 19.641 45.412 57.185 1.00 22.10 100 PHE C N 1
ATOM 4505 C CA . PHE C 1 38 ? 18.303 45.932 57.200 1.00 25.15 100 PHE C CA 1
ATOM 4506 C C . PHE C 1 38 ? 17.916 46.270 55.774 1.00 23.10 100 PHE C C 1
ATOM 4507 O O . PHE C 1 38 ? 18.774 46.592 54.938 1.00 25.38 100 PHE C O 1
ATOM 4515 N N . ILE C 1 39 ? 16.603 46.310 55.577 1.00 21.84 101 ILE C N 1
ATOM 4516 C CA . ILE C 1 39 ? 15.945 46.638 54.355 1.00 23.53 101 ILE C CA 1
ATOM 4517 C C . ILE C 1 39 ? 15.252 47.979 54.507 1.00 24.67 101 ILE C C 1
ATOM 4518 O O . ILE C 1 39 ? 14.639 48.289 55.533 1.00 24.81 101 ILE C O 1
ATOM 4523 N N . LEU C 1 40 ? 15.338 48.771 53.457 1.00 21.90 102 LEU C N 1
ATOM 4524 C CA . LEU C 1 40 ? 14.770 50.099 53.424 1.00 22.71 102 LEU C CA 1
ATOM 4525 C C . LEU C 1 40 ? 13.452 50.130 52.646 1.00 21.93 102 LEU C C 1
ATOM 4526 O O . LEU C 1 40 ? 13.392 49.769 51.479 1.00 25.46 102 LEU C O 1
ATOM 4531 N N . ILE C 1 41 ? 12.406 50.514 53.362 1.00 20.94 103 ILE C N 1
ATOM 4532 C CA . ILE C 1 41 ? 11.086 50.753 52.799 1.00 18.59 103 ILE C CA 1
ATOM 4533 C C . ILE C 1 41 ? 10.987 52.238 52.518 1.00 21.80 103 ILE C C 1
ATOM 4534 O O . ILE C 1 41 ? 11.042 53.048 53.445 1.00 24.55 103 ILE C O 1
ATOM 4539 N N . LEU C 1 42 ? 10.842 52.596 51.248 1.00 19.88 104 LEU C N 1
ATOM 4540 C CA . LEU C 1 42 ? 10.915 53.950 50.808 1.00 26.91 104 LEU C CA 1
ATOM 4541 C C . LEU C 1 42 ? 9.527 54.540 50.658 1.00 26.42 104 LEU C C 1
ATOM 4542 O O . LEU C 1 42 ? 8.681 54.014 49.943 1.00 30.52 104 LEU C O 1
ATOM 4547 N N . CYS C 1 43 ? 9.325 55.687 51.276 1.00 21.28 105 CYS C N 1
ATOM 4548 C CA . CYS C 1 43 ? 8.058 56.411 51.168 1.00 22.96 105 CYS C CA 1
ATOM 4549 C C . CYS C 1 43 ? 8.329 57.858 50.879 1.00 27.85 105 CYS C C 1
ATOM 4550 O O . CYS C 1 43 ? 8.638 58.635 51.772 1.00 32.73 105 CYS C O 1
ATOM 4553 N N . ASN C 1 44 ? 8.257 58.249 49.617 1.00 24.81 106 ASN C N 1
ATOM 4554 C CA . ASN C 1 44 ? 8.436 59.671 49.349 1.00 34.97 106 ASN C CA 1
ATOM 4555 C C . ASN C 1 44 ? 7.098 60.284 49.135 1.00 37.92 106 ASN C C 1
ATOM 4556 O O . ASN C 1 44 ? 6.332 59.899 48.270 1.00 28.22 106 ASN C O 1
ATOM 4561 N N . ALA C 1 45 ? 6.853 61.299 49.919 1.00 26.53 107 ALA C N 1
ATOM 4562 C CA . ALA C 1 45 ? 5.512 61.828 50.107 1.00 27.02 107 ALA C CA 1
ATOM 4563 C C . ALA C 1 45 ? 5.021 62.513 48.853 1.00 33.00 107 ALA C C 1
ATOM 4564 O O . ALA C 1 45 ? 3.818 62.533 48.583 1.00 32.92 107 ALA C O 1
ATOM 4566 N N . ASP C 1 46 ? 5.941 63.060 48.056 1.00 29.16 108 ASP C N 1
ATOM 4567 C CA . ASP C 1 46 ? 5.536 63.762 46.822 1.00 29.59 108 ASP C CA 1
ATOM 4568 C C . ASP C 1 46 ? 4.724 62.883 45.869 1.00 26.21 108 ASP C C 1
ATOM 4569 O O . ASP C 1 46 ? 3.880 63.387 45.115 1.00 32.05 108 ASP C O 1
ATOM 4574 N N . GLN C 1 47 ? 4.971 61.584 45.870 1.00 28.22 109 GLN C N 1
ATOM 4575 C CA . GLN C 1 47 ? 4.236 60.661 44.961 1.00 26.84 109 GLN C CA 1
ATOM 4576 C C . GLN C 1 47 ? 2.943 60.086 45.529 1.00 34.20 109 GLN C C 1
ATOM 4577 O O . GLN C 1 47 ? 2.277 59.253 44.885 1.00 29.05 109 GLN C O 1
ATOM 4583 N N . ASP C 1 48 ? 2.628 60.449 46.761 1.00 23.97 110 ASP C N 1
ATOM 4584 C CA . ASP C 1 48 ? 1.271 60.251 47.289 1.00 25.28 110 ASP C CA 1
ATOM 4585 C C . ASP C 1 48 ? 0.501 61.470 46.884 1.00 26.14 110 ASP C C 1
ATOM 4586 O O . ASP C 1 48 ? 0.585 62.534 47.539 1.00 30.05 110 ASP C O 1
ATOM 4591 N N . VAL C 1 49 ? -0.195 61.355 45.766 1.00 26.10 111 VAL C N 1
ATOM 4592 C CA . VAL C 1 49 ? -0.916 62.504 45.224 1.00 30.02 111 VAL C CA 1
ATOM 4593 C C . VAL C 1 49 ? -2.327 62.689 45.774 1.00 40.68 111 VAL C C 1
ATOM 4594 O O . VAL C 1 49 ? -3.061 63.579 45.331 1.00 36.10 111 VAL C O 1
ATOM 4598 N N . THR C 1 50 ? -2.689 61.913 46.778 1.00 37.87 112 THR C N 1
ATOM 4599 C CA . THR C 1 50 ? -4.017 62.039 47.351 1.00 42.20 112 THR C CA 1
ATOM 4600 C C . THR C 1 50 ? -4.034 63.316 48.194 1.00 39.33 112 THR C C 1
ATOM 4601 O O . THR C 1 50 ? -3.004 63.756 48.733 1.00 29.42 112 THR C O 1
ATOM 4605 N N . ARG C 1 51 ? -5.196 63.940 48.301 1.00 30.47 113 ARG C N 1
ATOM 4606 C CA . ARG C 1 51 ? -5.353 65.191 49.108 1.00 26.54 113 ARG C CA 1
ATOM 4607 C C . ARG C 1 51 ? -4.979 65.083 50.565 1.00 28.40 113 ARG C C 1
ATOM 4608 O O . ARG C 1 51 ? -4.425 66.011 51.171 1.00 32.07 113 ARG C O 1
ATOM 4616 N N . GLU C 1 52 ? -5.330 63.955 51.162 1.00 30.53 114 GLU C N 1
ATOM 4617 C CA . GLU C 1 52 ? -5.109 63.768 52.567 1.00 32.68 114 GLU C CA 1
ATOM 4618 C C . GLU C 1 52 ? -4.084 62.671 52.864 1.00 29.08 114 GLU C C 1
ATOM 4619 O O . GLU C 1 52 ? -4.078 62.110 53.951 1.00 30.04 114 GLU C O 1
ATOM 4625 N N . HIS C 1 53 ? -3.178 62.431 51.909 1.00 27.54 115 HIS C N 1
ATOM 4626 C CA . HIS C 1 53 ? -1.993 61.565 52.155 1.00 24.02 115 HIS C CA 1
ATOM 4627 C C . HIS C 1 53 ? -2.390 60.185 52.575 1.00 24.96 115 HIS C C 1
ATOM 4628 O O . HIS C 1 53 ? -1.868 59.640 53.564 1.00 27.29 115 HIS C O 1
ATOM 4635 N N . GLU C 1 54 ? -3.309 59.587 51.805 1.00 25.31 116 GLU C N 1
ATOM 4636 C CA . GLU C 1 54 ? -3.815 58.264 52.139 1.00 29.03 116 GLU C CA 1
ATOM 4637 C C . GLU C 1 54 ? -2.707 57.201 52.233 1.00 26.99 116 GLU C C 1
ATOM 4638 O O . GLU C 1 54 ? -2.779 56.258 53.042 1.00 29.25 116 GLU C O 1
ATOM 4644 N N . TYR C 1 55 ? -1.740 57.295 51.346 1.00 25.54 117 TYR C N 1
ATOM 4645 C CA . TYR C 1 55 ? -0.667 56.300 51.368 1.00 23.29 117 TYR C CA 1
ATOM 4646 C C . TYR C 1 55 ? 0.186 56.399 52.622 1.00 20.43 117 TYR C C 1
ATOM 4647 O O . TYR C 1 55 ? 0.496 55.382 53.295 1.00 24.98 117 TYR C O 1
ATOM 4656 N N . LEU C 1 56 ? 0.532 57.623 52.996 1.00 24.52 118 LEU C N 1
ATOM 4657 C CA . LEU C 1 56 ? 1.343 57.804 54.205 1.00 26.35 118 LEU C CA 1
ATOM 4658 C C . LEU C 1 56 ? 0.591 57.309 55.418 1.00 37.08 118 LEU C C 1
ATOM 4659 O O . LEU C 1 56 ? 1.169 56.746 56.317 1.00 29.11 118 LEU C O 1
ATOM 4664 N N . THR C 1 57 ? -0.716 57.541 55.464 1.00 26.67 119 THR C N 1
ATOM 4665 C CA . THR C 1 57 ? -1.487 57.088 56.608 1.00 27.36 119 THR C CA 1
ATOM 4666 C C . THR C 1 57 ? -1.538 55.556 56.687 1.00 28.79 119 THR C C 1
ATOM 4667 O O . THR C 1 57 ? -1.578 55.000 57.788 1.00 38.49 119 THR C O 1
ATOM 4671 N N . GLU C 1 58 ? -1.487 54.853 55.562 1.00 26.36 120 GLU C N 1
ATOM 4672 C CA . GLU C 1 58 ? -1.404 53.388 55.598 1.00 25.72 120 GLU C CA 1
ATOM 4673 C C . GLU C 1 58 ? 0.018 52.903 55.897 1.00 37.23 120 GLU C C 1
ATOM 4674 O O . GLU C 1 58 ? 0.231 51.905 56.608 1.00 34.83 120 GLU C O 1
ATOM 4680 N N . LEU C 1 59 ? 0.997 53.629 55.374 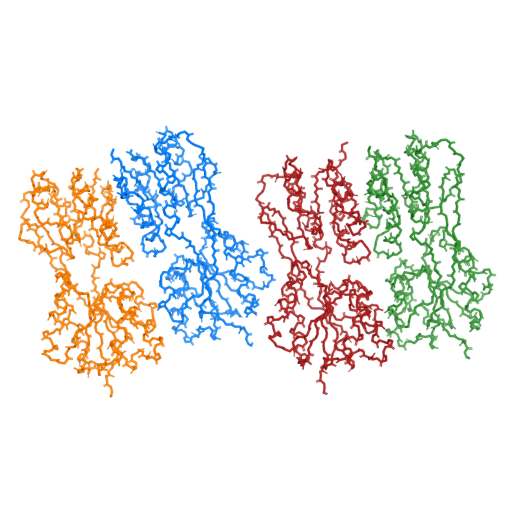1.00 25.50 121 LEU C N 1
ATOM 4681 C CA . LEU C 1 59 ? 2.368 53.188 55.475 1.00 25.07 121 LEU C CA 1
ATOM 4682 C C . LEU C 1 59 ? 2.832 53.293 56.933 1.00 24.20 121 LEU C C 1
ATOM 4683 O O . LEU C 1 59 ? 3.473 52.366 57.434 1.00 27.58 121 LEU C O 1
ATOM 4688 N N . ILE C 1 60 ? 2.445 54.371 57.626 1.00 23.15 122 ILE C N 1
ATOM 4689 C CA . ILE C 1 60 ? 2.876 54.574 59.011 1.00 26.37 122 ILE C CA 1
ATOM 4690 C C . ILE C 1 60 ? 2.300 53.508 59.956 1.00 35.01 122 ILE C C 1
ATOM 4691 O O . ILE C 1 60 ? 2.764 53.376 61.073 1.00 29.35 122 ILE C O 1
ATOM 4696 N N . ARG C 1 61 ? 1.271 52.780 59.518 1.00 27.61 123 ARG C N 1
ATOM 4697 C CA . ARG C 1 61 ? 0.630 51.723 60.332 1.00 27.91 123 ARG C CA 1
ATOM 4698 C C . ARG C 1 61 ? 1.233 50.364 60.087 1.00 32.25 123 ARG C C 1
ATOM 4699 O O . ARG C 1 61 ? 0.817 49.387 60.689 1.00 34.18 123 ARG C O 1
ATOM 4707 N N . ARG C 1 62 ? 2.214 50.260 59.214 1.00 28.31 124 ARG C N 1
ATOM 4708 C CA A ARG C 1 62 ? 2.803 48.943 58.986 0.50 30.12 124 ARG C CA 1
ATOM 4709 C CA B ARG C 1 62 ? 2.846 48.956 58.954 0.50 25.61 124 ARG C CA 1
ATOM 4710 C C . ARG C 1 62 ? 3.771 48.550 60.102 1.00 42.34 124 ARG C C 1
ATOM 4711 O O . ARG C 1 62 ? 4.365 49.408 60.772 1.00 30.47 124 ARG C O 1
ATOM 4726 N N . SER C 1 63 ? 3.892 47.236 60.313 1.00 32.27 125 SER C N 1
ATOM 4727 C CA . SER C 1 63 ? 4.741 46.692 61.374 1.00 36.63 125 SER C CA 1
ATOM 4728 C C . SER C 1 63 ? 6.202 46.529 60.893 1.00 40.57 125 SER C C 1
ATOM 4729 O O . SER C 1 63 ? 6.601 45.458 60.439 1.00 34.64 125 SER C O 1
ATOM 4732 N N . VAL C 1 64 ? 6.988 47.587 61.032 1.00 31.66 126 VAL C N 1
ATOM 4733 C CA . VAL C 1 64 ? 8.411 47.575 60.682 1.00 29.95 126 VAL C CA 1
ATOM 4734 C C . VAL C 1 64 ? 9.191 47.719 61.984 1.00 29.66 126 VAL C C 1
ATOM 4735 O O . VAL C 1 64 ? 8.600 47.950 63.027 1.00 29.15 126 VAL C O 1
ATOM 4739 N N . ASP C 1 65 ? 10.508 47.601 61.918 1.00 23.66 127 ASP C N 1
ATOM 4740 C CA . ASP C 1 65 ? 11.332 47.638 63.104 1.00 28.51 127 ASP C CA 1
ATOM 4741 C C . ASP C 1 65 ? 11.578 49.065 63.543 1.00 28.61 127 ASP C C 1
ATOM 4742 O O . ASP C 1 65 ? 11.910 49.298 64.698 1.00 25.59 127 ASP C O 1
ATOM 4747 N N . GLY C 1 66 ? 11.367 50.015 62.645 1.00 24.63 128 GLY C N 1
ATOM 4748 C CA . GLY C 1 66 ? 11.591 51.437 62.971 1.00 22.37 128 GLY C CA 1
ATOM 4749 C C . GLY C 1 66 ? 11.256 52.339 61.810 1.00 24.03 128 GLY C C 1
ATOM 4750 O O . GLY C 1 66 ? 11.230 51.876 60.678 1.00 22.85 128 GLY C O 1
ATOM 4751 N N . PHE C 1 67 ? 11.045 53.623 62.108 1.00 23.26 129 PHE C N 1
ATOM 4752 C CA . PHE C 1 67 ? 10.820 54.645 61.131 1.00 20.28 129 PHE C CA 1
ATOM 4753 C C . PHE C 1 67 ? 11.788 55.809 61.246 1.00 26.89 129 PHE C C 1
ATOM 4754 O O . PHE C 1 67 ? 12.082 56.285 62.340 1.00 22.35 129 PHE C O 1
ATOM 4762 N N . VAL C 1 68 ? 12.221 56.280 60.091 1.00 24.42 130 VAL C N 1
ATOM 4763 C CA . VAL C 1 68 ? 12.894 57.555 59.940 1.00 20.97 130 VAL C CA 1
ATOM 4764 C C . VAL C 1 68 ? 11.901 58.519 59.317 1.00 22.64 130 VAL C C 1
ATOM 4765 O O . VAL C 1 68 ? 11.409 58.272 58.226 1.00 23.27 130 VAL C O 1
ATOM 4769 N N . ILE C 1 69 ? 11.628 59.634 59.981 1.00 23.18 131 ILE C N 1
ATOM 4770 C CA . ILE C 1 69 ? 10.581 60.591 59.532 1.00 22.69 131 ILE C CA 1
ATOM 4771 C C . ILE C 1 69 ? 11.216 61.929 59.267 1.00 21.20 131 ILE C C 1
ATOM 4772 O O . ILE C 1 69 ? 11.627 62.657 60.218 1.00 23.19 131 ILE C O 1
ATOM 4777 N N . ALA C 1 70 ? 11.320 62.251 57.978 1.00 19.66 132 ALA C N 1
ATOM 4778 C CA . ALA C 1 70 ? 11.882 63.512 57.533 1.00 23.10 132 ALA C CA 1
ATOM 4779 C C . ALA C 1 70 ? 10.847 64.437 56.923 1.00 26.04 132 ALA C C 1
ATOM 4780 O O . ALA C 1 70 ? 11.194 65.509 56.423 1.00 28.79 132 ALA C O 1
ATOM 4782 N N . SER C 1 71 ? 9.578 64.060 57.019 1.00 27.07 133 SER C N 1
ATOM 4783 C CA . SER C 1 71 ? 8.474 64.848 56.452 1.00 24.39 133 SER C CA 1
ATOM 4784 C C . SER C 1 71 ? 7.523 65.395 57.539 1.00 23.71 133 SER C C 1
ATOM 4785 O O . SER C 1 71 ? 7.153 64.684 58.447 1.00 26.27 133 SER C O 1
ATOM 4788 N N . SER C 1 72 ? 7.056 66.615 57.353 1.00 24.67 134 SER C N 1
ATOM 4789 C CA . SER C 1 72 ? 6.104 67.196 58.266 1.00 31.93 134 SER C CA 1
ATOM 4790 C C . SER C 1 72 ? 4.701 66.633 58.017 1.00 40.21 134 SER C C 1
ATOM 4791 O O . SER C 1 72 ? 3.799 66.901 58.787 1.00 34.40 134 SER C O 1
ATOM 4794 N N . GLU C 1 73 ? 4.504 65.865 56.946 1.00 30.43 135 GLU C N 1
ATOM 4795 C CA . GLU C 1 73 ? 3.168 65.308 56.634 1.00 33.49 135 GLU C CA 1
ATOM 4796 C C . GLU C 1 73 ? 2.699 64.170 57.547 1.00 33.49 135 GLU C C 1
ATOM 4797 O O . GLU C 1 73 ? 1.529 63.779 57.508 1.00 35.67 135 GLU C O 1
ATOM 4803 N N . ILE C 1 74 ? 3.598 63.637 58.367 1.00 27.31 136 ILE C N 1
ATOM 4804 C CA . ILE C 1 74 ? 3.229 62.747 59.448 1.00 29.75 136 ILE C CA 1
ATOM 4805 C C . ILE C 1 74 ? 3.046 63.596 60.706 1.00 32.18 136 ILE C C 1
ATOM 4806 O O . ILE C 1 74 ? 4.011 64.061 61.283 1.00 28.97 136 ILE C O 1
ATOM 4811 N N . SER C 1 75 ? 1.807 63.747 61.172 1.00 25.16 137 SER C N 1
ATOM 4812 C CA . SER C 1 75 ? 1.569 64.518 62.402 1.00 30.27 137 SER C CA 1
ATOM 4813 C C . SER C 1 75 ? 1.955 63.797 63.693 1.00 28.40 137 SER C C 1
ATOM 4814 O O . SER C 1 75 ? 2.008 62.569 63.775 1.00 36.26 137 SER C O 1
ATOM 4817 N N . ASN C 1 76 ? 2.217 64.597 64.717 1.00 35.68 138 ASN C N 1
ATOM 4818 C CA . ASN C 1 76 ? 2.529 64.066 66.043 1.00 39.85 138 ASN C CA 1
ATOM 4819 C C . ASN C 1 76 ? 1.415 63.170 66.572 1.00 40.83 138 ASN C C 1
ATOM 4820 O O . ASN C 1 76 ? 1.680 62.131 67.185 1.00 41.30 138 ASN C O 1
ATOM 4825 N N . GLN C 1 77 ? 0.178 63.572 66.308 1.00 31.86 139 GLN C N 1
ATOM 4826 C CA A GLN C 1 77 ? -0.985 62.785 66.730 0.50 48.95 139 GLN C CA 1
ATOM 4827 C CA B GLN C 1 77 ? -1.008 62.799 66.703 0.50 43.90 139 GLN C CA 1
ATOM 4828 C C . GLN C 1 77 ? -0.909 61.384 66.141 1.00 34.61 139 GLN C C 1
ATOM 4829 O O . GLN C 1 77 ? -0.980 60.400 66.865 1.00 39.79 139 GLN C O 1
ATOM 4840 N N . THR C 1 78 ? -0.727 61.304 64.829 1.00 42.30 140 THR C N 1
ATOM 4841 C CA . THR C 1 78 ? -0.515 60.023 64.125 1.00 43.70 140 THR C CA 1
ATOM 4842 C C . THR C 1 78 ? 0.596 59.193 64.756 1.00 35.89 140 THR C C 1
ATOM 4843 O O . THR C 1 78 ? 0.442 57.991 64.999 1.00 42.70 140 THR C O 1
ATOM 4847 N N . ILE C 1 79 ? 1.722 59.839 65.038 1.00 32.72 141 ILE C N 1
ATOM 4848 C CA . ILE C 1 79 ? 2.836 59.153 65.646 1.00 34.54 141 ILE C CA 1
ATOM 4849 C C . ILE C 1 79 ? 2.458 58.564 67.003 1.00 34.41 141 ILE C C 1
ATOM 4850 O O . ILE C 1 79 ? 2.836 57.428 67.317 1.00 33.60 141 ILE C O 1
ATOM 4855 N N . ASN C 1 80 ? 1.731 59.343 67.794 1.00 44.83 142 ASN C N 1
ATOM 4856 C CA . ASN C 1 80 ? 1.382 58.925 69.139 1.00 56.54 142 ASN C CA 1
ATOM 4857 C C . ASN C 1 80 ? 0.483 57.717 69.104 1.00 40.58 142 ASN C C 1
ATOM 4858 O O . ASN C 1 80 ? 0.741 56.718 69.787 1.00 53.24 142 ASN C O 1
ATOM 4863 N N . GLU C 1 81 ? -0.563 57.807 68.301 1.00 35.12 143 GLU C N 1
ATOM 4864 C CA . GLU C 1 81 ? -1.565 56.744 68.249 1.00 50.43 143 GLU C CA 1
ATOM 4865 C C . GLU C 1 81 ? -1.105 55.502 67.506 1.00 51.16 143 GLU C C 1
ATOM 4866 O O . GLU C 1 81 ? -1.659 54.425 67.709 1.00 42.11 143 GLU C O 1
ATOM 4872 N N . THR C 1 82 ? -0.095 55.631 66.654 1.00 33.19 144 THR C N 1
ATOM 4873 C CA . THR C 1 82 ? 0.452 54.481 65.931 1.00 32.15 144 THR C CA 1
ATOM 4874 C C . THR C 1 82 ? 1.750 53.996 66.553 1.00 40.18 144 THR C C 1
ATOM 4875 O O . THR C 1 82 ? 1.750 53.014 67.297 1.00 49.48 144 THR C O 1
ATOM 4879 N N . LEU C 1 83 ? 2.854 54.695 66.290 1.00 37.14 145 LEU C N 1
ATOM 4880 C CA . LEU C 1 83 ? 4.174 54.191 66.678 1.00 30.43 145 LEU C CA 1
ATOM 4881 C C . LEU C 1 83 ? 4.376 54.042 68.193 1.00 31.22 145 LEU C C 1
ATOM 4882 O O . LEU C 1 83 ? 4.844 53.016 68.658 1.00 37.98 145 LEU C O 1
ATOM 4887 N N . ARG C 1 84 ? 4.077 55.088 68.945 1.00 35.97 146 ARG C N 1
ATOM 4888 C CA . ARG C 1 84 ? 4.341 55.039 70.386 1.00 58.44 146 ARG C CA 1
ATOM 4889 C C . ARG C 1 84 ? 3.512 53.921 71.020 1.00 44.49 146 ARG C C 1
ATOM 4890 O O . ARG C 1 84 ? 4.050 52.996 71.653 1.00 52.15 146 ARG C O 1
ATOM 4898 N N . ALA C 1 85 ? 2.212 53.984 70.766 1.00 42.55 147 ALA C N 1
ATOM 4899 C CA . ALA C 1 85 ? 1.269 52.955 71.178 1.00 58.00 147 ALA C CA 1
ATOM 4900 C C . ALA C 1 85 ? 1.730 51.543 70.869 1.00 66.31 147 ALA C C 1
ATOM 4901 O O . ALA C 1 85 ? 1.431 50.624 71.634 1.00 52.75 147 ALA C O 1
ATOM 4903 N N . LYS C 1 86 ? 2.430 51.358 69.750 1.00 46.15 148 LYS C N 1
ATOM 4904 C CA . LYS C 1 86 ? 2.896 50.031 69.351 1.00 32.99 148 LYS C CA 1
ATOM 4905 C C . LYS C 1 86 ? 4.351 49.726 69.715 1.00 30.31 148 LYS C C 1
ATOM 4906 O O . LYS C 1 86 ? 4.833 48.628 69.429 1.00 42.39 148 LYS C O 1
ATOM 4912 N N . LYS C 1 87 ? 5.017 50.687 70.368 1.00 35.23 149 LYS C N 1
ATOM 4913 C CA . LYS C 1 87 ? 6.417 50.578 70.772 1.00 39.65 149 LYS C CA 1
ATOM 4914 C C . LYS C 1 87 ? 7.362 50.456 69.578 1.00 37.07 149 LY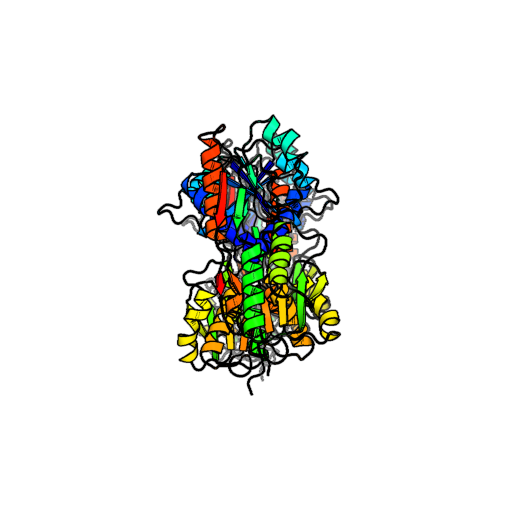S C C 1
ATOM 4915 O O . LYS C 1 87 ? 8.408 49.785 69.666 1.00 38.60 149 LYS C O 1
ATOM 4921 N N . ILE C 1 88 ? 6.998 51.098 68.459 1.00 33.43 150 ILE C N 1
ATOM 4922 C CA . ILE C 1 88 ? 7.847 51.089 67.274 1.00 34.18 150 ILE C CA 1
ATOM 4923 C C . ILE C 1 88 ? 8.714 52.344 67.335 1.00 25.09 150 ILE C C 1
ATOM 4924 O O . ILE C 1 88 ? 8.201 53.453 67.388 1.00 32.03 150 ILE C O 1
ATOM 4929 N N . PRO C 1 89 ? 10.043 52.160 67.368 1.00 26.15 151 PRO C N 1
ATOM 4930 C CA . PRO C 1 89 ? 10.884 53.336 67.521 1.00 37.52 151 PRO C CA 1
ATOM 4931 C C . PRO C 1 89 ? 10.903 54.150 66.257 1.00 26.72 151 PRO C C 1
ATOM 4932 O O . PRO C 1 89 ? 10.720 53.610 65.162 1.00 24.90 151 PRO C O 1
ATOM 4936 N N . PHE C 1 90 ? 11.161 55.430 66.418 1.00 26.21 152 PHE C N 1
ATOM 4937 C CA . PHE C 1 90 ? 11.294 56.326 65.301 1.00 27.93 152 PHE C CA 1
ATOM 4938 C C . PHE C 1 90 ? 12.303 57.431 65.597 1.00 27.14 152 PHE C C 1
ATOM 4939 O O . PHE C 1 90 ? 12.757 57.619 66.725 1.00 23.64 152 PHE C O 1
ATOM 4947 N N . ILE C 1 91 ? 12.713 58.118 64.548 1.00 22.15 153 ILE C N 1
ATOM 4948 C CA . ILE C 1 91 ? 13.597 59.273 64.687 1.00 20.17 153 ILE C CA 1
ATOM 4949 C C . ILE C 1 91 ? 13.180 60.314 63.681 1.00 24.86 153 ILE C C 1
ATOM 4950 O O . ILE C 1 91 ? 12.714 59.976 62.599 1.00 21.88 153 ILE C O 1
ATOM 4955 N N . VAL C 1 92 ? 13.283 61.581 64.076 1.00 21.50 154 VAL C N 1
ATOM 4956 C CA . VAL C 1 92 ? 12.887 62.667 63.220 1.00 23.19 154 VAL C CA 1
ATOM 4957 C C . VAL C 1 92 ? 14.051 63.530 62.796 1.00 24.64 154 VAL C C 1
ATOM 4958 O O . VAL C 1 92 ? 15.089 63.595 63.446 1.00 23.61 154 VAL C O 1
ATOM 4962 N N . LEU C 1 93 ? 13.865 64.218 61.684 1.00 22.10 155 LEU C N 1
ATOM 4963 C CA . LEU C 1 93 ? 14.860 65.133 61.193 1.00 20.66 155 LEU C CA 1
ATOM 4964 C C . LEU C 1 93 ? 14.256 65.987 60.116 1.00 19.60 155 LEU C C 1
ATOM 4965 O O . LEU C 1 93 ? 13.143 65.727 59.646 1.00 22.72 155 LEU C O 1
ATOM 4970 N N . ASP C 1 94 ? 15.046 66.982 59.729 1.00 18.74 156 ASP C N 1
ATOM 4971 C CA . ASP C 1 94 ? 14.806 67.804 58.575 1.00 23.00 156 ASP C CA 1
ATOM 4972 C C . ASP C 1 94 ? 13.467 68.513 58.660 1.00 19.69 156 ASP C C 1
ATOM 4973 O O . ASP C 1 94 ? 13.279 69.293 59.574 1.00 23.01 156 ASP C O 1
ATOM 4978 N N . GLN C 1 95 ? 12.518 68.242 57.755 1.00 20.42 157 GLN C N 1
ATOM 4979 C CA . GLN C 1 95 ? 11.265 68.966 57.735 1.00 26.80 157 GLN C CA 1
ATOM 4980 C C . GLN C 1 95 ? 10.341 68.523 58.841 1.00 26.60 157 GLN C C 1
ATOM 4981 O O . GLN C 1 95 ? 9.376 69.204 59.092 1.00 25.81 157 GLN C O 1
ATOM 4987 N N . LYS C 1 96 ? 10.599 67.371 59.465 1.00 24.54 158 LYS C N 1
ATOM 4988 C CA . LYS C 1 96 ? 9.836 66.983 60.641 1.00 28.68 158 LYS C CA 1
ATOM 4989 C C . LYS C 1 96 ? 10.429 67.582 61.929 1.00 24.35 158 LYS C C 1
ATOM 4990 O O . LYS C 1 96 ? 11.534 67.231 62.367 1.00 24.61 158 LYS C O 1
ATOM 4996 N N . LYS C 1 97 ? 9.657 68.460 62.564 1.00 26.45 159 LYS C N 1
ATOM 4997 C CA . LYS C 1 97 ? 10.044 69.118 63.816 1.00 36.30 159 LYS C CA 1
ATOM 4998 C C . LYS C 1 97 ? 10.041 68.138 64.988 1.00 30.09 159 LYS C C 1
ATOM 4999 O O . LYS C 1 97 ? 9.091 67.379 65.167 1.00 33.35 159 LYS C O 1
ATOM 5005 N N . ALA C 1 98 ? 11.140 68.135 65.735 1.00 33.95 160 ALA C N 1
ATOM 5006 C CA . ALA C 1 98 ? 11.277 67.348 66.953 1.00 39.06 160 ALA C CA 1
ATOM 5007 C C . ALA C 1 98 ? 10.519 68.056 68.082 1.00 44.51 160 ALA C C 1
ATOM 5008 O O . ALA C 1 98 ? 10.870 69.159 68.472 1.00 43.89 160 ALA C O 1
ATOM 5010 N N . GLU C 1 99 ? 9.501 67.370 68.571 1.00 40.88 161 GLU C N 1
ATOM 5011 C CA . GLU C 1 99 ? 8.676 67.747 69.711 1.00 71.91 161 GLU C CA 1
ATOM 5012 C C . GLU C 1 99 ? 9.423 67.668 71.076 1.00 68.04 161 GLU C C 1
ATOM 5013 O O . GLU C 1 99 ? 8.990 68.265 72.057 1.00 53.34 161 GLU C O 1
ATOM 5019 N N . GLY C 1 100 ? 10.535 66.936 71.141 1.00 56.83 162 GLY C N 1
ATOM 5020 C CA . GLY C 1 100 ? 11.304 66.781 72.385 1.00 65.83 162 GLY C CA 1
ATOM 5021 C C . GLY C 1 100 ? 11.128 65.414 73.035 1.00 51.90 162 GLY C C 1
ATOM 5022 O O . GLY C 1 100 ? 11.842 65.059 73.978 1.00 52.06 162 GLY C O 1
ATOM 5023 N N . PHE C 1 101 ? 10.174 64.640 72.540 1.00 41.67 163 PHE C N 1
ATOM 5024 C CA . PHE C 1 101 ? 9.896 63.324 73.113 1.00 34.35 163 PHE C CA 1
ATOM 5025 C C . PHE C 1 101 ? 10.236 62.257 72.086 1.00 33.80 163 PHE C C 1
ATOM 5026 O O . PHE C 1 101 ? 9.500 61.290 71.887 1.00 38.88 163 PHE C O 1
ATOM 5034 N N . SER C 1 102 ? 11.378 62.453 71.424 1.00 35.84 164 SER C N 1
ATOM 5035 C CA . SER C 1 102 ? 11.879 61.479 70.468 1.00 29.64 164 SER C CA 1
ATOM 5036 C C . SER C 1 102 ? 13.340 61.808 70.186 1.00 29.05 164 SER C C 1
ATOM 5037 O O . SER C 1 102 ? 13.861 62.859 70.601 1.00 31.21 164 SER C O 1
ATOM 5040 N N . ASP C 1 103 ? 14.028 60.877 69.549 1.00 23.05 165 ASP C N 1
ATOM 5041 C CA . ASP C 1 103 ? 15.346 61.137 69.071 1.00 25.96 165 ASP C CA 1
ATOM 5042 C C . ASP C 1 103 ? 15.204 62.042 67.861 1.00 22.78 165 ASP C C 1
ATOM 5043 O O . ASP C 1 103 ? 14.175 62.039 67.186 1.00 25.09 165 ASP C O 1
ATOM 5048 N N . ALA C 1 104 ? 16.273 62.756 67.567 1.00 21.43 166 ALA C N 1
ATOM 5049 C CA . ALA C 1 104 ? 16.268 63.757 66.472 1.00 23.35 166 ALA C CA 1
ATOM 5050 C C . ALA C 1 104 ? 17.706 63.987 66.019 1.00 24.46 166 ALA C C 1
ATOM 5051 O O . ALA C 1 104 ? 18.666 63.918 66.842 1.00 26.26 166 ALA C O 1
ATOM 5053 N N . VAL C 1 105 ? 17.884 64.274 64.728 1.00 21.48 167 VAL C N 1
ATOM 5054 C CA . VAL C 1 105 ? 19.166 64.701 64.236 1.00 24.50 167 VAL C CA 1
ATOM 5055 C C . VAL C 1 105 ? 18.924 65.952 63.415 1.00 28.28 167 VAL C C 1
ATOM 5056 O O . VAL C 1 105 ? 18.204 65.924 62.439 1.00 25.45 167 VAL C O 1
ATOM 5060 N N . LEU C 1 106 ? 19.501 67.063 63.861 1.00 23.58 168 LEU C N 1
ATOM 5061 C CA . LEU C 1 106 ? 19.319 68.350 63.225 1.00 22.64 168 LEU C CA 1
ATOM 5062 C C . LEU C 1 106 ? 20.624 68.804 62.529 1.00 25.05 168 LEU C C 1
ATOM 5063 O O . LEU C 1 106 ? 21.715 68.286 62.800 1.00 27.15 168 LEU C O 1
ATOM 5068 N N . THR C 1 107 ? 20.527 69.758 61.617 1.00 20.39 169 THR C N 1
ATOM 5069 C CA . THR C 1 107 ? 21.736 70.460 61.185 1.00 24.16 169 THR C CA 1
ATOM 5070 C C . THR C 1 107 ? 21.502 71.922 61.573 1.00 24.38 169 THR C C 1
ATOM 5071 O O . THR C 1 107 ? 20.406 72.286 61.948 1.00 26.25 169 THR C O 1
ATOM 5075 N N . ASP C 1 108 ? 22.537 72.734 61.507 1.00 23.37 170 ASP C N 1
ATOM 5076 C CA . ASP C 1 108 ? 22.497 74.050 62.113 1.00 28.14 170 ASP C CA 1
ATOM 5077 C C . ASP C 1 108 ? 21.971 75.062 61.132 1.00 22.20 170 ASP C C 1
ATOM 5078 O O . ASP C 1 108 ? 22.723 75.893 60.603 1.00 26.79 170 ASP C O 1
ATOM 5083 N N . ASP C 1 109 ? 20.652 74.981 60.929 1.00 22.15 171 ASP C N 1
ATOM 5084 C CA . ASP C 1 109 ? 19.937 75.879 60.026 1.00 23.34 171 ASP C CA 1
ATOM 5085 C C . ASP C 1 109 ? 20.128 77.369 60.349 1.00 31.09 171 ASP C C 1
ATOM 5086 O O . ASP C 1 109 ? 20.335 78.181 59.452 1.00 22.56 171 ASP C O 1
ATOM 5091 N N . TYR C 1 110 ? 20.018 77.707 61.618 1.00 23.78 172 TYR C N 1
ATOM 5092 C CA . TYR C 1 110 ? 20.234 79.100 62.059 1.00 27.33 172 TYR C CA 1
ATOM 5093 C C . TYR C 1 110 ? 21.594 79.621 61.665 1.00 23.77 172 TYR C C 1
ATOM 5094 O O . TYR C 1 110 ? 21.690 80.651 60.947 1.00 22.36 172 TYR C O 1
ATOM 5103 N N . ARG C 1 111 ? 22.649 78.897 62.029 1.00 24.61 173 ARG C N 1
ATOM 5104 C CA . ARG C 1 111 ? 23.980 79.309 61.669 1.00 27.36 173 ARG C CA 1
ATOM 5105 C C . ARG C 1 111 ? 24.155 79.322 60.175 1.00 29.78 173 ARG C C 1
ATOM 5106 O O . ARG C 1 111 ? 24.835 80.186 59.696 1.00 24.69 173 ARG C O 1
ATOM 5114 N N . GLY C 1 112 ? 23.592 78.364 59.429 1.00 26.19 174 GLY C N 1
ATOM 5115 C CA . GLY C 1 112 ? 23.706 78.417 57.958 1.00 23.68 174 GLY C CA 1
ATOM 5116 C C . GLY C 1 112 ? 23.131 79.718 57.359 1.00 21.01 174 GLY C C 1
ATOM 5117 O O . GLY C 1 112 ? 23.731 80.330 56.507 1.00 22.32 174 GLY C O 1
ATOM 5118 N N . GLY C 1 113 ? 21.930 80.099 57.767 1.00 19.00 175 GLY C N 1
ATOM 5119 C CA . GLY C 1 113 ? 21.349 81.308 57.257 1.00 26.77 175 GLY C CA 1
ATOM 5120 C C . GLY C 1 113 ? 22.205 82.507 57.620 1.00 27.36 175 GLY C C 1
ATOM 5121 O O . GLY C 1 113 ? 22.325 83.439 56.848 1.00 22.90 175 GLY C O 1
ATOM 5122 N N . GLN C 1 114 ? 22.837 82.447 58.780 1.00 27.29 176 GLN C N 1
ATOM 5123 C CA . GLN C 1 114 ? 23.709 83.533 59.254 1.00 25.47 176 GLN C CA 1
ATOM 5124 C C . GLN C 1 114 ? 24.952 83.609 58.415 1.00 34.83 176 GLN C C 1
ATOM 5125 O O . GLN C 1 114 ? 25.375 84.679 58.024 1.00 29.96 176 GLN C O 1
ATOM 5131 N N . LEU C 1 115 ? 25.546 82.459 58.131 1.00 25.10 177 LEU C N 1
ATOM 5132 C CA . LEU C 1 115 ? 26.704 82.397 57.285 1.00 21.28 177 LEU C CA 1
ATOM 5133 C C . LEU C 1 115 ? 26.402 82.937 55.857 1.00 26.20 177 LEU C C 1
ATOM 5134 O O . LEU C 1 115 ? 27.245 83.578 55.232 1.00 24.89 177 LEU C O 1
ATOM 5139 N N . ALA C 1 116 ? 25.198 82.676 55.338 1.00 28.95 178 ALA C N 1
ATOM 5140 C CA . ALA C 1 116 ? 24.833 83.134 53.999 1.00 24.76 178 ALA C CA 1
ATOM 5141 C C . ALA C 1 116 ? 24.700 84.672 53.996 1.00 20.51 178 ALA C C 1
ATOM 5142 O O . ALA C 1 116 ? 25.203 85.330 53.084 1.00 21.26 178 ALA C O 1
ATOM 5144 N N . ALA C 1 117 ? 24.021 85.191 55.008 1.00 29.89 179 ALA C N 1
ATOM 5145 C CA . ALA C 1 117 ? 23.870 86.629 55.142 1.00 35.40 179 ALA C CA 1
ATOM 5146 C C . ALA C 1 117 ? 25.229 87.300 55.326 1.00 24.73 179 ALA C C 1
ATOM 5147 O O . ALA C 1 117 ? 25.483 88.336 54.728 1.00 27.33 179 ALA C O 1
ATOM 5149 N N . LYS C 1 118 ? 26.084 86.732 56.164 1.00 25.97 180 LYS C N 1
ATOM 5150 C CA . LYS C 1 118 ? 27.405 87.323 56.416 1.00 30.73 180 LYS C CA 1
ATOM 5151 C C . LYS C 1 118 ? 28.233 87.386 55.137 1.00 32.37 180 LYS C C 1
ATOM 5152 O O . LYS C 1 118 ? 29.033 88.283 54.977 1.00 28.88 180 LYS C O 1
ATOM 5158 N N . HIS C 1 119 ? 28.042 86.445 54.206 1.00 24.27 181 HIS C N 1
ATOM 5159 C CA . HIS C 1 119 ? 28.830 86.445 53.012 1.00 22.03 181 HIS C CA 1
ATOM 5160 C C . HIS C 1 119 ? 28.347 87.548 52.082 1.00 26.07 181 HIS C C 1
ATOM 5161 O O . HIS C 1 119 ? 29.155 88.274 51.488 1.00 31.20 181 HIS C O 1
ATOM 5168 N N . LEU C 1 120 ? 27.032 87.713 51.992 1.00 28.60 182 LEU C N 1
ATOM 5169 C CA . LEU C 1 120 ? 26.463 88.773 51.168 1.00 33.77 182 LEU C CA 1
ATOM 5170 C C . LEU C 1 120 ? 26.884 90.099 51.745 1.00 34.02 182 LEU C C 1
ATOM 5171 O O . LEU C 1 120 ? 27.229 91.001 50.998 1.00 27.79 182 LEU C O 1
ATOM 5176 N N . GLN C 1 121 ? 26.843 90.191 53.069 1.00 31.55 183 GLN C N 1
ATOM 5177 C CA . GLN C 1 121 ? 27.213 91.428 53.769 1.00 32.93 183 GLN C CA 1
ATOM 5178 C C . GLN C 1 121 ? 28.690 91.776 53.567 1.00 33.83 183 GLN C C 1
ATOM 5179 O O . GLN C 1 121 ? 29.019 92.934 53.275 1.00 31.42 183 GLN C O 1
ATOM 5185 N N . GLU C 1 122 ? 29.574 90.775 53.628 1.00 29.25 184 GLU C N 1
ATOM 5186 C CA . GLU C 1 122 ? 30.970 90.968 53.290 1.00 35.47 184 GLU C CA 1
ATOM 5187 C C . GLU C 1 122 ? 31.162 91.453 51.860 1.00 47.73 184 GLU C C 1
ATOM 5188 O O . GLU C 1 122 ? 32.048 92.255 51.594 1.00 34.04 184 GLU C O 1
ATOM 5194 N N . GLN C 1 123 ? 30.344 90.956 50.945 1.00 28.66 185 GLN C N 1
ATOM 5195 C CA . GLN C 1 123 ? 30.359 91.438 49.573 1.00 30.97 185 GLN C CA 1
ATOM 5196 C C . GLN C 1 123 ? 29.622 92.791 49.417 1.00 32.71 185 GLN C C 1
ATOM 5197 O O . GLN C 1 123 ? 29.343 93.210 48.307 1.00 32.76 185 GLN C O 1
ATOM 5203 N N . ARG C 1 124 ? 29.209 93.407 50.521 1.00 34.04 186 ARG C N 1
ATOM 5204 C CA . ARG C 1 124 ? 28.647 94.772 50.510 1.00 39.61 186 ARG C CA 1
ATOM 5205 C C . ARG C 1 124 ? 27.227 94.906 49.937 1.00 39.13 186 ARG C C 1
ATOM 5206 O O . ARG C 1 124 ? 26.784 96.004 49.642 1.00 35.65 186 ARG C O 1
ATOM 5214 N N . HIS C 1 125 ? 26.480 93.812 49.794 1.00 28.52 187 HIS C N 1
ATOM 5215 C CA . HIS C 1 125 ? 25.067 93.930 49.433 1.00 26.70 187 HIS C CA 1
ATOM 5216 C C . HIS C 1 125 ? 24.240 94.482 50.567 1.00 27.03 187 HIS C C 1
ATOM 5217 O O . HIS C 1 125 ? 24.351 94.042 51.695 1.00 33.08 187 HIS C O 1
ATOM 5224 N N . GLU C 1 126 ? 23.397 95.468 50.252 1.00 35.70 188 GLU C N 1
ATOM 5225 C CA . GLU C 1 126 ? 22.549 96.124 51.241 1.00 33.89 188 GLU C CA 1
ATOM 5226 C C . GLU C 1 126 ? 21.099 95.770 51.093 1.00 29.35 188 GLU C C 1
ATOM 5227 O O . GLU C 1 126 ? 20.408 95.568 52.102 1.00 33.80 188 GLU C O 1
ATOM 5233 N N . GLN C 1 127 ? 20.624 95.668 49.853 1.00 29.05 189 GLN C N 1
ATOM 5234 C CA . GLN C 1 127 ? 19.253 95.279 49.576 1.00 27.26 189 GLN C CA 1
ATOM 5235 C C . GLN C 1 127 ? 19.227 93.840 49.093 1.00 25.43 189 GLN C C 1
ATOM 5236 O O . GLN C 1 127 ? 19.741 93.527 48.013 1.00 23.75 189 GLN C O 1
ATOM 5242 N N . VAL C 1 128 ? 18.642 92.970 49.904 1.00 32.15 190 VAL C N 1
ATOM 5243 C CA . VAL C 1 128 ? 18.695 91.528 49.624 1.00 35.31 190 VAL C CA 1
ATOM 5244 C C . VAL C 1 128 ? 17.308 90.912 49.604 1.00 30.69 190 VAL C C 1
ATOM 5245 O O . VAL C 1 128 ? 16.323 91.491 50.082 1.00 31.22 190 VAL C O 1
ATOM 5249 N N . ILE C 1 129 ? 17.214 89.752 48.977 1.00 29.25 191 ILE C N 1
ATOM 5250 C CA . ILE C 1 129 ? 15.978 89.035 48.835 1.00 27.37 191 ILE C CA 1
ATOM 5251 C C . ILE C 1 129 ? 16.198 87.611 49.343 1.00 28.32 191 ILE C C 1
ATOM 5252 O O . ILE C 1 129 ? 17.264 87.044 49.079 1.00 26.09 191 ILE C O 1
ATOM 5257 N N . VAL C 1 130 ? 15.221 87.087 50.081 1.00 23.34 192 VAL C N 1
ATOM 5258 C CA . VAL C 1 130 ? 15.153 85.644 50.406 1.00 25.52 192 VAL C CA 1
ATOM 5259 C C . VAL C 1 130 ? 14.040 84.970 49.629 1.00 33.01 192 VAL C C 1
ATOM 5260 O O . VAL C 1 130 ? 12.869 85.420 49.649 1.00 26.61 192 VAL C O 1
ATOM 5264 N N . VAL C 1 131 ? 14.385 83.856 48.965 1.00 23.01 193 VAL C N 1
ATOM 5265 C CA . VAL C 1 131 ? 13.397 83.117 48.180 1.00 26.19 193 VAL C CA 1
ATOM 5266 C C . VAL C 1 131 ? 13.153 81.813 48.877 1.00 30.34 193 VAL C C 1
ATOM 5267 O O . VAL C 1 131 ? 14.075 80.995 49.053 1.00 21.67 193 VAL C O 1
ATOM 5271 N N . MET C 1 132 ? 11.922 81.629 49.321 1.00 29.05 194 MET C N 1
ATOM 5272 C CA . MET C 1 132 ? 11.571 80.505 50.173 1.00 27.00 194 MET C CA 1
ATOM 5273 C C . MET C 1 132 ? 10.129 80.058 49.989 1.00 34.41 194 MET C C 1
ATOM 5274 O O . MET C 1 132 ? 9.293 80.807 49.489 1.00 26.04 194 MET C O 1
ATOM 5279 N N . PRO C 1 133 ? 9.816 78.834 50.443 1.00 26.24 195 PRO C N 1
ATOM 5280 C CA . PRO C 1 133 ? 8.420 78.391 50.336 1.00 25.96 195 PRO C CA 1
ATOM 5281 C C . PRO C 1 133 ? 7.528 79.042 51.391 1.00 30.10 195 PRO C C 1
ATOM 5282 O O . PRO C 1 133 ? 7.993 79.353 52.459 1.00 26.73 195 PRO C O 1
ATOM 5286 N N . PRO C 1 134 ? 6.229 79.238 51.081 1.00 28.39 196 PRO C N 1
ATOM 5287 C CA . PRO C 1 134 ? 5.272 79.665 52.088 1.00 33.31 196 PRO C CA 1
ATOM 5288 C C . PRO C 1 134 ? 5.041 78.561 53.137 1.00 28.98 196 PRO C C 1
ATOM 5289 O O . PRO C 1 134 ? 5.262 77.362 52.854 1.00 29.62 196 PRO C O 1
ATOM 5293 N N . HIS C 1 135 ? 4.626 78.954 54.347 1.00 28.60 197 HIS C N 1
ATOM 5294 C CA . HIS C 1 135 ? 4.333 78.002 55.438 1.00 36.53 197 HIS C CA 1
ATOM 5295 C C . HIS C 1 135 ? 5.510 77.077 55.597 1.00 32.23 197 HIS C C 1
ATOM 5296 O O . HIS C 1 135 ? 5.330 75.881 55.630 1.00 32.60 197 HIS C O 1
ATOM 5303 N N . ALA C 1 136 ? 6.718 77.626 55.652 1.00 31.42 198 ALA C N 1
ATOM 5304 C CA . ALA C 1 136 ? 7.897 76.749 55.509 1.00 33.92 198 ALA C CA 1
ATOM 5305 C C . ALA C 1 136 ? 7.991 75.788 56.673 1.00 36.69 198 ALA C C 1
ATOM 5306 O O . ALA C 1 136 ? 7.507 76.080 57.758 1.00 27.25 198 ALA C O 1
ATOM 5308 N N . PRO C 1 137 ? 8.626 74.625 56.460 1.00 27.68 199 PRO C N 1
ATOM 5309 C CA . PRO C 1 137 ? 8.944 73.761 57.589 1.00 24.11 199 PRO C CA 1
ATOM 5310 C C . PRO C 1 137 ? 9.890 74.454 58.564 1.00 23.97 199 PRO C C 1
ATOM 5311 O O . PRO C 1 137 ? 10.591 75.399 58.193 1.00 24.21 199 PRO C O 1
ATOM 5315 N N . VAL C 1 138 ? 9.863 74.027 59.823 1.00 27.53 200 VAL C N 1
ATOM 5316 C CA . VAL C 1 138 ? 10.534 74.752 60.890 1.00 26.02 200 VAL C CA 1
ATOM 5317 C C . VAL C 1 138 ? 12.039 74.883 60.618 1.00 29.78 200 VAL C C 1
ATOM 5318 O O . VAL C 1 138 ? 12.632 75.921 60.868 1.00 25.70 200 VAL C O 1
ATOM 5322 N N . ASN C 1 139 ? 12.654 73.839 60.084 1.00 23.79 201 ASN C N 1
ATOM 5323 C CA . ASN C 1 139 ? 14.094 73.892 59.825 1.00 26.86 201 ASN C CA 1
ATOM 5324 C C . ASN C 1 139 ? 14.427 74.973 58.795 1.00 29.49 201 ASN C C 1
ATOM 5325 O O . ASN C 1 139 ? 15.424 75.689 58.918 1.00 28.63 201 ASN C O 1
ATOM 5330 N N . ILE C 1 140 ? 13.578 75.103 57.797 1.00 21.82 202 ILE C N 1
ATOM 5331 C CA . ILE C 1 140 ? 13.824 76.062 56.732 1.00 23.41 202 ILE C CA 1
ATOM 5332 C C . ILE C 1 140 ? 13.558 77.464 57.301 1.00 25.49 202 ILE C C 1
ATOM 5333 O O . ILE C 1 140 ? 14.317 78.392 57.046 1.00 25.05 202 ILE C O 1
ATOM 5338 N N . GLN C 1 141 ? 12.556 77.584 58.169 1.00 29.52 203 GLN C N 1
ATOM 5339 C CA . GLN C 1 141 ? 12.272 78.872 58.846 1.00 28.33 203 GLN C CA 1
ATOM 5340 C C . GLN C 1 141 ? 13.475 79.354 59.678 1.00 29.77 203 GLN C C 1
ATOM 5341 O O . GLN C 1 141 ? 13.777 80.562 59.743 1.00 28.44 203 GLN C O 1
ATOM 5347 N N . GLN C 1 142 ? 14.177 78.424 60.319 1.00 24.31 204 GLN C N 1
ATOM 5348 C CA . GLN C 1 142 ? 15.396 78.760 61.048 1.00 30.72 204 GLN C CA 1
ATOM 5349 C C . GLN C 1 142 ? 16.518 79.404 60.183 1.00 27.84 204 GLN C C 1
ATOM 5350 O O . GLN C 1 142 ? 17.261 80.261 60.652 1.00 26.68 204 GLN C O 1
ATOM 5356 N N . ARG C 1 143 ? 16.637 78.997 58.932 1.00 27.68 205 ARG C N 1
ATOM 5357 C CA . ARG C 1 143 ? 17.584 79.659 58.004 1.00 24.40 205 ARG C CA 1
ATOM 5358 C C . ARG C 1 143 ? 17.209 81.112 57.783 1.00 28.46 205 ARG C C 1
ATOM 5359 O O . ARG C 1 143 ? 18.065 81.984 57.712 1.00 24.40 205 ARG C O 1
ATOM 5367 N N . LEU C 1 144 ? 15.932 81.363 57.573 1.00 27.58 206 LEU C N 1
ATOM 5368 C CA . LEU C 1 144 ? 15.469 82.753 57.493 1.00 32.92 206 LEU C CA 1
ATOM 5369 C C . LEU C 1 144 ? 15.806 83.537 58.781 1.00 27.47 206 LEU C C 1
ATOM 5370 O O . LEU C 1 144 ? 16.280 84.705 58.693 1.00 30.73 206 LEU C O 1
ATOM 5375 N N . LYS C 1 145 ? 15.569 82.934 59.959 1.00 26.08 207 LYS C N 1
ATOM 5376 C CA . LYS C 1 145 ? 15.865 83.603 61.244 1.00 32.16 207 LYS C CA 1
ATOM 5377 C C . LYS C 1 145 ? 17.349 83.927 61.349 1.00 32.81 207 LYS C C 1
ATOM 5378 O O . LYS C 1 145 ? 17.771 85.049 61.685 1.00 24.83 207 LYS C O 1
ATOM 5384 N N . GLY C 1 146 ? 18.176 82.939 61.017 1.00 25.63 208 GLY C N 1
ATOM 5385 C CA . GLY C 1 146 ? 19.618 83.172 60.852 1.00 28.78 208 GLY C CA 1
ATOM 5386 C C . GLY C 1 146 ? 19.970 84.310 59.918 1.00 31.22 208 GLY C C 1
ATOM 5387 O O . GLY C 1 146 ? 20.822 85.138 60.233 1.00 27.53 208 GLY C O 1
ATOM 5388 N N . PHE C 1 147 ? 19.335 84.335 58.746 1.00 28.62 209 PHE C N 1
ATOM 5389 C CA . PHE C 1 147 ? 19.639 85.331 57.754 1.00 26.00 209 PHE C CA 1
ATOM 5390 C C . PHE C 1 147 ? 19.288 86.752 58.265 1.00 28.37 209 PHE C C 1
ATOM 5391 O O . PHE C 1 147 ? 20.065 87.690 58.073 1.00 28.61 209 PHE C O 1
ATOM 5399 N N . CYS C 1 148 ? 18.137 86.843 58.929 1.00 31.14 210 CYS C N 1
ATOM 5400 C CA . CYS C 1 148 ? 17.605 88.080 59.480 1.00 34.28 210 CYS C CA 1
ATOM 5401 C C . CYS C 1 148 ? 18.262 88.556 60.760 1.00 41.61 210 CYS C C 1
ATOM 5402 O O . CYS C 1 148 ? 18.103 89.721 61.127 1.00 37.68 210 CYS C O 1
ATOM 5405 N N . SER C 1 149 ? 18.996 87.669 61.429 1.00 34.29 211 SER C N 1
ATOM 5406 C CA . SER C 1 149 ? 19.869 88.047 62.542 1.00 31.22 211 SER C CA 1
ATOM 5407 C C . SER C 1 149 ? 21.039 88.947 62.067 1.00 34.46 211 SER C C 1
ATOM 5408 O O . SER C 1 149 ? 21.689 89.601 62.872 1.00 42.08 211 SER C O 1
ATOM 5411 N N . VAL C 1 150 ? 21.275 89.000 60.756 1.00 31.20 212 VAL C N 1
ATOM 5412 C CA . VAL C 1 150 ? 22.358 89.750 60.159 1.00 36.72 212 VAL C CA 1
ATOM 5413 C C . VAL C 1 150 ? 21.816 90.951 59.385 1.00 46.61 212 VAL C C 1
ATOM 5414 O O . VAL C 1 150 ? 22.280 92.076 59.575 1.00 34.87 212 VAL C O 1
ATOM 5418 N N . TYR C 1 151 ? 20.858 90.692 58.503 1.00 31.69 213 TYR C N 1
ATOM 5419 C CA . TYR C 1 151 ? 20.122 91.720 57.761 1.00 36.53 213 TYR C CA 1
ATOM 5420 C C . TYR C 1 151 ? 18.894 92.060 58.555 1.00 45.03 213 TYR C C 1
ATOM 5421 O O . TYR C 1 151 ? 17.893 91.360 58.493 1.00 39.38 213 TYR C O 1
ATOM 5430 N N . THR C 1 152 ? 18.991 93.139 59.319 1.00 33.05 214 THR C N 1
ATOM 5431 C CA . THR C 1 152 ? 17.896 93.550 60.184 1.00 50.59 214 THR C CA 1
ATOM 5432 C C . THR C 1 152 ? 16.820 94.335 59.441 1.00 73.90 214 THR C C 1
ATOM 5433 O O . THR C 1 152 ? 15.643 94.196 59.755 1.00 103.88 214 THR C O 1
ATOM 5437 N N . GLU C 1 153 ? 17.209 95.124 58.439 1.00 47.53 215 GLU C N 1
ATOM 5438 C CA . GLU C 1 153 ? 16.257 96.019 57.763 1.00 78.49 215 GLU C CA 1
ATOM 5439 C C . GLU C 1 153 ? 15.741 95.578 56.381 1.00 92.50 215 GLU C C 1
ATOM 5440 O O . GLU C 1 153 ? 14.611 95.096 56.280 1.00 79.53 215 GLU C O 1
ATOM 5446 N N . LYS C 1 154 ? 16.563 95.737 55.340 1.00 51.81 216 LYS C N 1
ATOM 5447 C CA . LYS C 1 154 ? 16.098 95.793 53.922 1.00 41.07 216 LYS C CA 1
ATOM 5448 C C . LYS C 1 154 ? 16.124 94.424 53.214 1.00 45.46 216 LYS C C 1
ATOM 5449 O O . LYS C 1 154 ? 16.844 94.223 52.192 1.00 41.25 216 LYS C O 1
ATOM 5455 N N . VAL C 1 155 ? 15.330 93.519 53.769 1.00 46.14 217 VAL C N 1
ATOM 5456 C CA . VAL C 1 155 ? 15.157 92.163 53.272 1.00 50.42 217 VAL C CA 1
ATOM 5457 C C . VAL C 1 155 ? 13.749 92.009 52.745 1.00 34.09 217 VAL C C 1
ATOM 5458 O O . VAL C 1 155 ? 12.784 92.296 53.425 1.00 46.13 217 VAL C O 1
ATO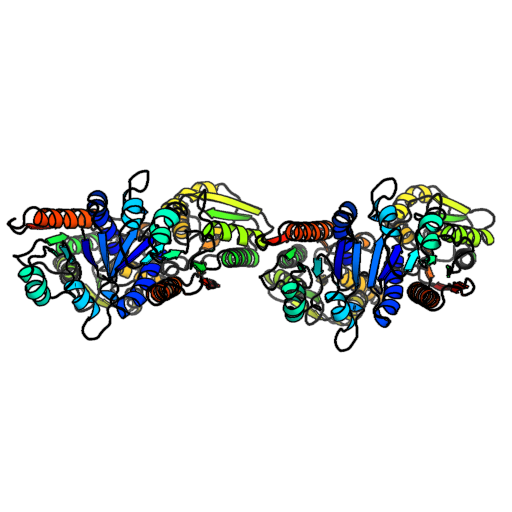M 5462 N N . GLN C 1 156 ? 13.644 91.560 51.507 1.00 33.14 218 GLN C N 1
ATOM 5463 C CA . GLN C 1 156 ? 12.358 91.244 50.940 1.00 35.50 218 GLN C CA 1
ATOM 5464 C C . GLN C 1 156 ? 12.245 89.742 50.826 1.00 29.07 218 GLN C C 1
ATOM 5465 O O . GLN C 1 156 ? 13.177 89.080 50.393 1.00 31.17 218 GLN C O 1
ATOM 5471 N N . LEU C 1 157 ? 11.104 89.228 51.232 1.00 30.33 219 LEU C N 1
ATOM 5472 C CA . LEU C 1 157 ? 10.807 87.803 51.093 1.00 41.59 219 LEU C CA 1
ATOM 5473 C C . LEU C 1 157 ? 9.996 87.558 49.858 1.00 44.90 219 LEU C C 1
ATOM 5474 O O . LEU C 1 157 ? 9.003 88.227 49.655 1.00 34.27 219 LEU C O 1
ATOM 5479 N N . ILE C 1 158 ? 10.386 86.582 49.045 1.00 33.68 220 ILE C N 1
ATOM 5480 C CA . ILE C 1 158 ? 9.544 86.142 47.922 1.00 26.48 220 ILE C CA 1
ATOM 5481 C C . ILE C 1 158 ? 9.183 84.681 48.147 1.00 34.58 220 ILE C C 1
ATOM 5482 O O . ILE C 1 158 ? 10.080 83.830 48.319 1.00 32.21 220 ILE C O 1
ATOM 5487 N N . GLU C 1 159 ? 7.885 84.382 48.178 1.00 27.06 221 GLU C N 1
ATOM 5488 C CA . GLU C 1 159 ? 7.467 83.014 48.453 1.00 28.73 221 GLU C CA 1
ATOM 5489 C C . GLU C 1 159 ? 7.190 82.246 47.157 1.00 44.79 221 GLU C C 1
ATOM 5490 O O . GLU C 1 159 ? 6.591 82.766 46.227 1.00 34.43 221 GLU C O 1
ATOM 5496 N N . THR C 1 160 ? 7.617 80.991 47.096 1.00 24.15 222 THR C N 1
ATOM 5497 C CA . THR C 1 160 ? 7.486 80.252 45.880 1.00 30.60 222 THR C CA 1
ATOM 5498 C C . THR C 1 160 ? 7.688 78.781 46.227 1.00 31.28 222 THR C C 1
ATOM 5499 O O . THR C 1 160 ? 8.100 78.438 47.324 1.00 29.38 222 THR C O 1
ATOM 5503 N N . GLU C 1 161 ? 7.416 77.913 45.276 1.00 28.62 223 GLU C N 1
ATOM 5504 C CA . GLU C 1 161 ? 7.577 76.487 45.513 1.00 31.11 223 GLU C CA 1
ATOM 5505 C C . GLU C 1 161 ? 9.056 76.144 45.789 1.00 25.95 223 GLU C C 1
ATOM 5506 O O . GLU C 1 161 ? 9.981 76.692 45.171 1.00 23.43 223 GLU C O 1
ATOM 5512 N N . LEU C 1 162 ? 9.249 75.173 46.671 1.00 29.09 224 LEU C N 1
ATOM 5513 C CA . LEU C 1 162 ? 10.589 74.714 47.035 1.00 25.86 224 LEU C CA 1
ATOM 5514 C C . LEU C 1 162 ? 11.078 73.727 45.946 1.00 24.93 224 LEU C C 1
ATOM 5515 O O . LEU C 1 162 ? 11.009 72.507 46.096 1.00 24.04 224 LEU C O 1
ATOM 5520 N N . SER C 1 163 ? 11.505 74.267 44.807 1.00 22.66 225 SER C N 1
ATOM 5521 C CA . SER C 1 163 ? 11.849 73.478 43.654 1.00 25.39 225 SER C CA 1
ATOM 5522 C C . SER C 1 163 ? 12.531 74.372 42.630 1.00 24.58 225 SER C C 1
ATOM 5523 O O . SER C 1 163 ? 12.501 75.570 42.748 1.00 21.43 225 SER C O 1
ATOM 5526 N N . LYS C 1 164 ? 13.036 73.753 41.580 1.00 22.94 226 LYS C N 1
ATOM 5527 C CA . LYS C 1 164 ? 13.643 74.484 40.485 1.00 20.94 226 LYS C CA 1
ATOM 5528 C C . LYS C 1 164 ? 12.569 75.327 39.833 1.00 29.55 226 LYS C C 1
ATOM 5529 O O . LYS C 1 164 ? 12.794 76.487 39.533 1.00 26.50 226 LYS C O 1
ATOM 5535 N N . THR C 1 165 ? 11.382 74.749 39.633 1.00 23.62 227 THR C N 1
ATOM 5536 C CA . THR C 1 165 ? 10.286 75.524 39.019 1.00 29.44 227 THR C CA 1
ATOM 5537 C C . THR C 1 165 ? 9.945 76.745 39.861 1.00 29.30 227 THR C C 1
ATOM 5538 O O . THR C 1 165 ? 9.742 77.843 39.332 1.00 29.09 227 THR C O 1
ATOM 5542 N N . GLY C 1 166 ? 9.879 76.562 41.174 1.00 28.27 228 GLY C N 1
ATOM 5543 C CA . GLY C 1 166 ? 9.608 77.659 42.069 1.00 27.98 228 GLY C CA 1
ATOM 5544 C C . GLY C 1 166 ? 10.618 78.772 41.951 1.00 26.12 228 GLY C C 1
ATOM 5545 O O . GLY C 1 166 ? 10.262 79.969 41.966 1.00 25.05 228 GLY C O 1
ATOM 5546 N N . GLY C 1 167 ? 11.895 78.415 41.887 1.00 22.88 229 GLY C N 1
ATOM 5547 C CA . GLY C 1 167 ? 12.931 79.375 41.624 1.00 21.95 229 GLY C CA 1
ATOM 5548 C C . GLY C 1 167 ? 12.747 80.151 40.344 1.00 29.48 229 GLY C C 1
ATOM 5549 O O . GLY C 1 167 ? 12.844 81.397 40.312 1.00 24.58 229 GLY C O 1
ATOM 5550 N N . TYR C 1 168 ? 12.471 79.420 39.285 1.00 23.35 230 TYR C N 1
ATOM 5551 C CA . TYR C 1 168 ? 12.231 80.035 37.993 1.00 23.84 230 TYR C CA 1
ATOM 5552 C C . TYR C 1 168 ? 11.080 81.047 38.050 1.00 35.53 230 TYR C C 1
ATOM 5553 O O . TYR C 1 168 ? 11.196 82.135 37.539 1.00 33.42 230 TYR C O 1
ATOM 5562 N N . GLN C 1 169 ? 9.999 80.682 38.714 1.00 27.02 231 GLN C N 1
ATOM 5563 C CA . GLN C 1 169 ? 8.784 81.503 38.782 1.00 34.82 231 GLN C CA 1
ATOM 5564 C C . GLN C 1 169 ? 8.899 82.686 39.722 1.00 33.44 231 GLN C C 1
ATOM 5565 O O . GLN C 1 169 ? 8.052 83.563 39.702 1.00 39.21 231 GLN C O 1
ATOM 5571 N N . ALA C 1 170 ? 9.957 82.733 40.521 1.00 30.87 232 ALA C N 1
ATOM 5572 C CA . ALA C 1 170 ? 10.227 83.877 41.401 1.00 31.15 232 ALA C CA 1
ATOM 5573 C C . ALA C 1 170 ? 10.888 85.070 40.709 1.00 28.62 232 ALA C C 1
ATOM 5574 O O . ALA C 1 170 ? 10.961 86.180 41.239 1.00 31.32 232 ALA C O 1
ATOM 5576 N N . VAL C 1 171 ? 11.453 84.817 39.555 1.00 31.09 233 VAL C N 1
ATOM 5577 C CA . VAL C 1 171 ? 12.272 85.780 38.910 1.00 30.87 233 VAL C CA 1
ATOM 5578 C C . VAL C 1 171 ? 11.478 87.022 38.462 1.00 39.80 233 VAL C C 1
ATOM 5579 O O . VAL C 1 171 ? 11.929 88.135 38.683 1.00 32.54 233 VAL C O 1
ATOM 5583 N N . PRO C 1 172 ? 10.261 86.842 37.938 1.00 31.68 234 PRO C N 1
ATOM 5584 C CA . PRO C 1 172 ? 9.546 88.083 37.597 1.00 46.16 234 PRO C CA 1
ATOM 5585 C C . PRO C 1 172 ? 9.477 89.085 38.756 1.00 46.36 234 PRO C C 1
ATOM 5586 O O . PRO C 1 172 ? 9.747 90.263 38.543 1.00 37.09 234 PRO C O 1
ATOM 5590 N N . GLU C 1 173 ? 9.193 88.618 39.976 1.00 36.36 235 GLU C N 1
ATOM 5591 C CA . GLU C 1 173 ? 9.062 89.507 41.136 1.00 41.64 235 GLU C CA 1
ATOM 5592 C C . GLU C 1 173 ? 10.401 90.137 41.521 1.00 55.47 235 GLU C C 1
ATOM 5593 O O . GLU C 1 173 ? 10.481 91.328 41.840 1.00 36.92 235 GLU C O 1
ATOM 5599 N N . ILE C 1 174 ? 11.470 89.351 41.460 1.00 32.08 236 ILE C N 1
ATOM 5600 C CA . ILE C 1 174 ? 12.801 89.864 41.788 1.00 42.22 236 ILE C CA 1
ATOM 5601 C C . ILE C 1 174 ? 13.189 91.057 40.902 1.00 31.71 236 ILE C C 1
ATOM 5602 O O . ILE C 1 174 ? 13.739 92.062 41.371 1.00 33.03 236 ILE C O 1
ATOM 5607 N N . LEU C 1 175 ? 12.926 90.906 39.621 1.00 28.37 237 LEU C N 1
ATOM 5608 C CA . LEU C 1 175 ? 13.261 91.911 38.620 1.00 31.70 237 LEU C CA 1
ATOM 5609 C C . LEU C 1 175 ? 12.556 93.264 38.871 1.00 35.28 237 LEU C C 1
ATOM 5610 O O . LEU C 1 175 ? 13.029 94.279 38.401 1.00 35.04 237 LEU C O 1
ATOM 5615 N N . LYS C 1 176 ? 11.466 93.241 39.637 1.00 35.97 238 LYS C N 1
ATOM 5616 C CA . LYS C 1 176 ? 10.736 94.435 40.094 1.00 41.31 238 LYS C CA 1
ATOM 5617 C C . LYS C 1 176 ? 11.403 95.201 41.243 1.00 65.52 238 LYS C C 1
ATOM 5618 O O . LYS C 1 176 ? 11.106 96.371 41.436 1.00 58.37 238 LYS C O 1
ATOM 5624 N N . THR C 1 177 ? 12.282 94.552 42.005 1.00 40.23 239 THR C N 1
ATOM 5625 C CA . THR C 1 177 ? 12.924 95.174 43.184 1.00 37.97 239 THR C CA 1
ATOM 5626 C C . THR C 1 177 ? 14.252 95.810 42.829 1.00 31.38 239 THR C C 1
ATOM 5627 O O . THR C 1 177 ? 14.736 95.646 41.719 1.00 38.33 239 THR C O 1
ATOM 5631 N N . GLU C 1 178 ? 14.883 96.479 43.796 1.00 29.17 240 GLU C N 1
ATOM 5632 C CA . GLU C 1 178 ? 16.225 97.026 43.605 1.00 39.35 240 GLU C CA 1
ATOM 5633 C C . GLU C 1 178 ? 17.265 96.166 44.321 1.00 36.82 240 GLU C C 1
ATOM 5634 O O . GLU C 1 178 ? 18.375 96.593 44.573 1.00 36.73 240 GLU C O 1
ATOM 5640 N N . SER C 1 179 ? 16.921 94.916 44.591 1.00 37.54 241 SER C N 1
ATOM 5641 C CA . SER C 1 179 ? 17.821 94.021 45.319 1.00 27.86 241 SER C CA 1
ATOM 5642 C C . SER C 1 179 ? 19.018 93.587 44.457 1.00 23.64 241 SER C C 1
ATOM 5643 O O . SER C 1 179 ? 18.927 93.516 43.232 1.00 34.26 241 SER C O 1
ATOM 5646 N N . THR C 1 180 ? 20.162 93.374 45.103 1.00 29.56 242 THR C N 1
ATOM 5647 C CA . THR C 1 180 ? 21.371 92.985 44.415 1.00 27.17 242 THR C CA 1
ATOM 5648 C C . THR C 1 180 ? 21.883 91.603 44.827 1.00 25.51 242 THR C C 1
ATOM 5649 O O . THR C 1 180 ? 22.709 91.047 44.129 1.00 28.59 242 THR C O 1
ATOM 5653 N N . GLY C 1 181 ? 21.409 91.081 45.948 1.00 30.68 243 GLY C N 1
ATOM 5654 C CA . GLY C 1 181 ? 21.857 89.780 46.446 1.00 31.66 243 GLY C CA 1
ATOM 5655 C C . GLY C 1 181 ? 20.663 88.929 46.804 1.00 30.09 243 GLY C C 1
ATOM 5656 O O . GLY C 1 181 ? 19.661 89.421 47.338 1.00 28.57 243 GLY C O 1
ATOM 5657 N N . ILE C 1 182 ? 20.729 87.643 46.484 1.00 25.34 244 ILE C N 1
ATOM 5658 C CA . ILE C 1 182 ? 19.593 86.771 46.701 1.00 20.25 244 ILE C CA 1
ATOM 5659 C C . ILE C 1 182 ? 20.063 85.580 47.546 1.00 21.95 244 ILE C C 1
ATOM 5660 O O . ILE C 1 182 ? 21.106 84.979 47.243 1.00 25.73 244 ILE C O 1
ATOM 5665 N N . PHE C 1 183 ? 19.308 85.240 48.567 1.00 23.75 245 PHE C N 1
ATOM 5666 C CA . PHE C 1 183 ? 19.502 83.967 49.299 1.00 21.36 245 PHE C CA 1
ATOM 5667 C C . PHE C 1 183 ? 18.403 83.003 48.877 1.00 25.34 245 PHE C C 1
ATOM 5668 O O . PHE C 1 183 ? 17.241 83.227 49.220 1.00 27.11 245 PHE C O 1
ATOM 5676 N N . ALA C 1 184 ? 18.775 81.949 48.146 1.00 19.84 246 ALA C N 1
ATOM 5677 C CA . ALA C 1 184 ? 17.892 80.836 47.784 1.00 22.90 246 ALA C CA 1
ATOM 5678 C C . ALA C 1 184 ? 17.945 79.804 48.901 1.00 22.89 246 ALA C C 1
ATOM 5679 O O . ALA C 1 184 ? 19.012 79.300 49.239 1.00 23.98 246 ALA C O 1
ATOM 5681 N N . ILE C 1 185 ? 16.781 79.439 49.438 1.00 25.42 247 ILE C N 1
ATOM 5682 C CA . ILE C 1 185 ? 16.744 78.671 50.679 1.00 25.71 247 ILE C CA 1
ATOM 5683 C C . ILE C 1 185 ? 17.117 77.206 50.441 1.00 20.94 247 ILE C C 1
ATOM 5684 O O . ILE C 1 185 ? 17.297 76.490 51.378 1.00 22.92 247 ILE C O 1
ATOM 5689 N N . ASN C 1 186 ? 17.195 76.782 49.182 1.00 21.01 248 ASN C N 1
ATOM 5690 C CA . ASN C 1 186 ? 17.902 75.572 48.811 1.00 22.47 248 ASN C CA 1
ATOM 5691 C C . ASN C 1 186 ? 18.510 75.681 47.421 1.00 22.21 248 ASN C C 1
ATOM 5692 O O . ASN C 1 186 ? 18.232 76.641 46.657 1.00 20.69 248 ASN C O 1
ATOM 5697 N N . ASP C 1 187 ? 19.376 74.731 47.095 1.00 21.39 249 ASP C N 1
ATOM 5698 C CA . ASP C 1 187 ? 20.080 74.804 45.819 1.00 22.03 249 ASP C CA 1
ATOM 5699 C C . ASP C 1 187 ? 19.116 74.679 44.638 1.00 22.11 249 ASP C C 1
ATOM 5700 O O . ASP C 1 187 ? 19.340 75.305 43.554 1.00 20.74 249 ASP C O 1
ATOM 5705 N N . GLU C 1 188 ? 18.056 73.872 44.799 1.00 24.03 250 GLU C N 1
ATOM 5706 C CA . GLU C 1 188 ? 17.134 73.675 43.693 1.00 21.53 250 GLU C CA 1
ATOM 5707 C C . GLU C 1 188 ? 16.447 75.013 43.362 1.00 24.91 250 GLU C C 1
ATOM 5708 O O . GLU C 1 188 ? 16.343 75.376 42.190 1.00 24.42 250 GLU C O 1
ATOM 5714 N N . ILE C 1 189 ? 16.062 75.780 44.388 1.00 19.75 251 ILE C N 1
ATOM 5715 C CA . ILE C 1 189 ? 15.539 77.144 44.131 1.00 22.11 251 ILE C CA 1
ATOM 5716 C C . ILE C 1 189 ? 16.585 77.937 43.379 1.00 24.29 251 ILE C C 1
ATOM 5717 O O . ILE C 1 189 ? 16.269 78.619 42.376 1.00 22.45 251 ILE C O 1
ATOM 5722 N N . ALA C 1 190 ? 17.838 77.869 43.853 1.00 22.93 252 ALA C N 1
ATOM 5723 C CA . ALA C 1 190 ? 18.938 78.580 43.207 1.00 18.42 252 ALA C CA 1
ATOM 5724 C C . ALA C 1 190 ? 19.048 78.252 41.699 1.00 23.65 252 ALA C C 1
ATOM 5725 O O . ALA C 1 190 ? 19.239 79.143 40.884 1.00 23.96 252 ALA C O 1
ATOM 5727 N N . PHE C 1 191 ? 18.939 76.975 41.342 1.00 21.55 253 PHE C N 1
ATOM 5728 C CA . PHE C 1 191 ? 19.063 76.594 39.945 1.00 23.65 253 PHE C CA 1
ATOM 5729 C C . PHE C 1 191 ? 17.916 77.195 39.130 1.00 24.95 253 PHE C C 1
ATOM 5730 O O . PHE C 1 191 ? 18.115 77.587 37.967 1.00 24.68 253 PHE C O 1
ATOM 5738 N N . GLY C 1 192 ? 16.724 77.238 39.721 1.00 20.33 254 GLY C N 1
ATOM 5739 C CA . GLY C 1 192 ? 15.598 77.913 39.081 1.00 23.58 254 GLY C CA 1
ATOM 5740 C C . GLY C 1 192 ? 15.871 79.379 38.842 1.00 29.78 254 GLY C C 1
ATOM 5741 O O . GLY C 1 192 ? 15.586 79.881 37.743 1.00 25.47 254 GLY C O 1
ATOM 5742 N N . LEU C 1 193 ? 16.404 80.075 39.872 1.00 25.29 255 LEU C N 1
ATOM 5743 C CA . LEU C 1 193 ? 16.806 81.488 39.705 1.00 22.82 255 LEU C CA 1
ATOM 5744 C C . LEU C 1 193 ? 17.811 81.664 38.560 1.00 25.55 255 LEU C C 1
ATOM 5745 O O . LEU C 1 193 ? 17.692 82.575 37.720 1.00 23.61 255 LEU C O 1
ATOM 5750 N N . TYR C 1 194 ? 18.816 80.792 38.507 1.00 25.42 256 TYR C N 1
ATOM 5751 C CA . TYR C 1 194 ? 19.774 80.831 37.398 1.00 23.62 256 TYR C CA 1
ATOM 5752 C C . TYR C 1 194 ? 19.034 80.797 36.041 1.00 31.12 256 TYR C C 1
ATOM 5753 O O . TYR C 1 194 ? 19.306 81.607 35.179 1.00 29.18 256 TYR C O 1
ATOM 5762 N N . ARG C 1 195 ? 18.151 79.824 35.837 1.00 27.90 257 ARG C N 1
ATOM 5763 C CA . ARG C 1 195 ? 17.480 79.698 34.549 1.00 36.43 257 ARG C CA 1
ATOM 5764 C C . ARG C 1 195 ? 16.612 80.911 34.231 1.00 39.08 257 ARG C C 1
ATOM 5765 O O . ARG C 1 195 ? 16.553 81.377 33.078 1.00 32.91 257 ARG C O 1
ATOM 5773 N N . GLY C 1 196 ? 15.918 81.404 35.243 1.00 28.80 258 GLY C N 1
ATOM 5774 C CA . GLY C 1 196 ? 15.056 82.589 35.085 1.00 28.39 258 GLY C CA 1
ATOM 5775 C C . GLY C 1 196 ? 15.829 83.847 34.757 1.00 33.85 258 GLY C C 1
ATOM 5776 O O . GLY C 1 196 ? 15.425 84.631 33.892 1.00 34.55 258 GLY C O 1
ATOM 5777 N N . LEU C 1 197 ? 16.962 84.038 35.423 1.00 33.06 259 LEU C N 1
ATOM 5778 C CA . LEU C 1 197 ? 17.707 85.261 35.271 1.00 38.47 259 LEU C CA 1
ATOM 5779 C C . LEU C 1 197 ? 18.437 85.233 33.943 1.00 52.03 259 LEU C C 1
ATOM 5780 O O . LEU C 1 197 ? 18.590 86.260 33.302 1.00 33.44 259 LEU C O 1
ATOM 5785 N N . ALA C 1 198 ? 18.856 84.050 33.515 1.00 32.83 260 ALA C N 1
ATOM 5786 C CA . ALA C 1 198 ? 19.485 83.913 32.207 1.00 36.77 260 ALA C CA 1
ATOM 5787 C C . ALA C 1 198 ? 18.460 84.267 31.124 1.00 53.03 260 ALA C C 1
ATOM 5788 O O . ALA C 1 198 ? 18.764 85.053 30.212 1.00 37.96 260 ALA C O 1
ATOM 5790 N N . GLU C 1 199 ? 17.244 83.730 31.232 1.00 34.04 261 GLU C N 1
ATOM 5791 C CA . GLU C 1 199 ? 16.167 84.107 30.263 1.00 41.69 261 GLU C CA 1
ATOM 5792 C C . GLU C 1 199 ? 15.832 85.601 30.298 1.00 50.42 261 GLU C C 1
ATOM 5793 O O . GLU C 1 199 ? 15.493 86.181 29.265 1.00 43.96 261 GLU C O 1
ATOM 5799 N N . ALA C 1 200 ? 15.951 86.219 31.468 1.00 35.90 262 ALA C N 1
ATOM 5800 C CA . ALA C 1 200 ? 15.743 87.675 31.622 1.00 41.71 262 ALA C CA 1
ATOM 5801 C C . ALA C 1 200 ? 16.921 88.592 31.224 1.00 42.97 262 ALA C C 1
ATOM 5802 O O . ALA C 1 200 ? 16.821 89.831 31.297 1.00 43.21 262 ALA C O 1
ATOM 5804 N N . GLY C 1 201 ? 18.023 87.986 30.810 1.00 34.43 263 GLY C N 1
ATOM 5805 C CA . GLY C 1 201 ? 19.179 88.694 30.285 1.00 42.71 263 GLY C CA 1
ATOM 5806 C C . GLY C 1 201 ? 20.126 89.178 31.352 1.00 41.53 263 GLY C C 1
ATOM 5807 O O . GLY C 1 201 ? 20.979 90.012 31.088 1.00 44.69 263 GLY C O 1
ATOM 5808 N N . LYS C 1 202 ? 19.977 88.643 32.565 1.00 28.22 264 LYS C N 1
ATOM 5809 C CA . LYS C 1 202 ? 20.743 89.075 33.695 1.00 29.75 264 LYS C CA 1
ATOM 5810 C C . LYS C 1 202 ? 21.928 88.142 33.875 1.00 34.97 264 LYS C C 1
ATOM 5811 O O . LYS C 1 202 ? 21.853 86.955 33.543 1.00 39.86 264 LYS C O 1
ATOM 5817 N N . LYS C 1 203 ? 23.024 88.704 34.362 1.00 31.91 265 LYS C N 1
ATOM 5818 C CA . LYS C 1 203 ? 24.251 87.976 34.586 1.00 37.61 265 LYS C CA 1
ATOM 5819 C C . LYS C 1 203 ? 24.472 87.704 36.061 1.00 39.35 265 LYS C C 1
ATOM 5820 O O . LYS C 1 203 ? 24.181 88.544 36.932 1.00 32.62 265 LYS C O 1
ATOM 5826 N N . ILE C 1 204 ? 25.043 86.540 36.325 1.00 30.04 266 ILE C N 1
ATOM 5827 C CA . ILE C 1 204 ? 25.424 86.161 37.668 1.00 29.96 266 ILE C CA 1
ATOM 5828 C C . ILE C 1 204 ? 26.927 85.971 37.691 1.00 21.86 266 ILE C C 1
ATOM 5829 O O . ILE C 1 204 ? 27.468 85.178 36.895 1.00 28.85 266 ILE C O 1
ATOM 5834 N N . PRO C 1 205 ? 27.663 86.656 38.562 1.00 25.21 267 PRO C N 1
ATOM 5835 C CA . PRO C 1 205 ? 27.167 87.573 39.571 1.00 26.63 267 PRO C CA 1
ATOM 5836 C C . PRO C 1 205 ? 27.133 89.071 39.212 1.00 34.28 267 PRO C C 1
ATOM 5837 O O . PRO C 1 205 ? 26.878 89.891 40.092 1.00 33.50 267 PRO C O 1
ATOM 5841 N N . GLU C 1 206 ? 27.376 89.427 37.964 1.00 43.39 268 GLU C N 1
ATOM 5842 C CA . GLU C 1 206 ? 27.542 90.845 37.621 1.00 40.32 268 GLU C CA 1
ATOM 5843 C C . GLU C 1 206 ? 26.299 91.641 37.997 1.00 39.13 268 GLU C C 1
ATOM 5844 O O . GLU C 1 206 ? 26.422 92.719 38.586 1.00 43.02 268 GLU C O 1
ATOM 5850 N N . ASP C 1 207 ? 25.116 91.097 37.701 1.00 28.01 269 ASP C N 1
ATOM 5851 C CA . ASP C 1 207 ? 23.846 91.712 38.081 1.00 36.73 269 ASP C CA 1
ATOM 5852 C C . ASP C 1 207 ? 23.240 91.242 39.415 1.00 45.97 269 ASP C C 1
ATOM 5853 O O . ASP C 1 207 ? 22.733 92.070 40.176 1.00 29.39 269 ASP C O 1
ATOM 5858 N N . TYR C 1 208 ? 23.219 89.927 39.672 1.00 28.83 270 TYR C N 1
ATOM 5859 C CA . TYR C 1 208 ? 22.753 89.424 40.950 1.00 28.84 270 TYR C CA 1
ATOM 5860 C C . TYR C 1 208 ? 23.773 88.472 41.537 1.00 28.43 270 TYR C C 1
ATOM 5861 O O . TYR C 1 208 ? 24.308 87.621 40.815 1.00 30.28 270 TYR C O 1
ATOM 5870 N N . SER C 1 209 ? 24.056 88.648 42.826 1.00 27.53 271 SER C N 1
ATOM 5871 C CA . SER C 1 209 ? 24.825 87.674 43.588 1.00 25.17 271 SER C CA 1
ATOM 5872 C C . SER C 1 209 ? 23.805 86.699 44.207 1.00 23.28 271 SER C C 1
ATOM 5873 O O . SER C 1 209 ? 22.783 87.107 44.738 1.00 29.10 271 SER C O 1
ATOM 5876 N N . ILE C 1 210 ? 24.119 85.398 44.165 1.00 26.24 272 ILE C N 1
ATOM 5877 C CA . ILE C 1 210 ? 23.227 84.356 44.635 1.00 23.43 272 ILE C CA 1
ATOM 5878 C C . ILE C 1 210 ? 24.014 83.417 45.519 1.00 19.42 272 ILE C C 1
ATOM 5879 O O . ILE C 1 210 ? 25.111 83.004 45.185 1.00 23.05 272 ILE C O 1
ATOM 5884 N N . ILE C 1 211 ? 23.413 83.088 46.629 1.00 23.61 273 ILE C N 1
ATOM 5885 C CA . ILE C 1 211 ? 23.901 82.038 47.501 1.00 27.73 273 ILE C CA 1
ATOM 5886 C C . ILE C 1 211 ? 22.770 81.052 47.742 1.00 23.81 273 ILE C C 1
ATOM 5887 O O . ILE C 1 211 ? 21.605 81.441 48.005 1.00 24.05 273 ILE C O 1
ATOM 5892 N N . GLY C 1 212 ? 23.077 79.767 47.609 1.00 20.35 274 GLY C N 1
ATOM 5893 C CA . GLY C 1 212 ? 22.107 78.731 47.874 1.00 22.74 274 GLY C CA 1
ATOM 5894 C C . GLY C 1 212 ? 22.178 78.044 49.231 1.00 20.88 274 GLY C C 1
ATOM 5895 O O . GLY C 1 212 ? 22.665 78.562 50.209 1.00 24.38 274 GLY C O 1
ATOM 5896 N N . TYR C 1 213 ? 21.652 76.820 49.281 1.00 21.66 275 TYR C N 1
ATOM 5897 C CA . TYR C 1 213 ? 21.746 76.020 50.476 1.00 16.07 275 TYR C CA 1
ATOM 5898 C C . TYR C 1 213 ? 21.618 74.526 50.140 1.00 17.95 275 TYR C C 1
ATOM 5899 O O . TYR C 1 213 ? 20.672 74.116 49.500 1.00 20.68 275 TYR C O 1
ATOM 5908 N N . ASP C 1 214 ? 22.607 73.789 50.628 1.00 19.12 276 ASP C N 1
ATOM 5909 C CA . ASP C 1 214 ? 22.719 72.319 50.688 1.00 18.85 276 ASP C CA 1
ATOM 5910 C C . ASP C 1 214 ? 24.105 71.864 50.261 1.00 18.73 276 ASP C C 1
ATOM 5911 O O . ASP C 1 214 ? 24.659 70.934 50.855 1.00 21.84 276 ASP C O 1
ATOM 5916 N N . ASN C 1 215 ? 24.619 72.466 49.194 1.00 17.59 277 ASN C N 1
ATOM 5917 C CA . ASN C 1 215 ? 25.840 71.982 48.490 1.00 18.97 277 ASN C CA 1
ATOM 5918 C C . ASN C 1 215 ? 25.622 70.626 47.822 1.00 28.58 277 ASN C C 1
ATOM 5919 O O . ASN C 1 215 ? 26.468 69.740 47.959 1.00 21.37 277 ASN C O 1
ATOM 5924 N N . VAL C 1 216 ? 24.508 70.499 47.097 1.00 23.22 278 VAL C N 1
ATOM 5925 C CA . VAL C 1 216 ? 24.241 69.326 46.243 1.00 23.41 278 VAL C CA 1
ATOM 5926 C C . VAL C 1 216 ? 25.297 69.246 45.138 1.00 24.57 278 VAL C C 1
ATOM 5927 O O . VAL C 1 216 ? 25.993 70.222 44.846 1.00 22.64 278 VAL C O 1
ATOM 5931 N N . ASP C 1 217 ? 25.456 68.060 44.567 1.00 24.95 279 ASP C N 1
ATOM 5932 C CA . ASP C 1 217 ? 26.548 67.822 43.620 1.00 25.62 279 ASP C CA 1
ATOM 5933 C C . ASP C 1 217 ? 26.504 68.714 42.372 1.00 21.94 279 ASP C C 1
ATOM 5934 O O . ASP C 1 217 ? 27.550 69.030 41.826 1.00 28.12 279 ASP C O 1
ATOM 5939 N N . MET C 1 218 ? 25.323 69.161 41.952 1.00 24.91 280 MET C N 1
ATOM 5940 C CA . MET C 1 218 ? 25.230 70.008 40.767 1.00 23.83 280 MET C CA 1
ATOM 5941 C C . MET C 1 218 ? 25.767 71.444 40.964 1.00 22.60 280 MET C C 1
ATOM 5942 O O . MET C 1 218 ? 25.928 72.152 39.984 1.00 23.57 280 MET C O 1
ATOM 5947 N N . CYS C 1 219 ? 26.000 71.891 42.207 1.00 23.56 281 CYS C N 1
ATOM 5948 C CA . CYS C 1 219 ? 26.569 73.221 42.409 1.00 28.22 281 CYS C CA 1
ATOM 5949 C C . CYS C 1 219 ? 27.814 73.501 41.522 1.00 24.95 281 CYS C C 1
ATOM 5950 O O . CYS C 1 219 ? 27.997 74.616 41.046 1.00 27.72 281 CYS C O 1
ATOM 5953 N N . GLU C 1 220 ? 28.646 72.477 41.301 1.00 20.07 282 GLU C N 1
ATOM 5954 C CA . GLU C 1 220 ? 29.891 72.596 40.563 1.00 27.62 282 GLU C CA 1
ATOM 5955 C C . GLU C 1 220 ? 29.722 72.584 39.065 1.00 29.48 282 GLU C C 1
ATOM 5956 O O . GLU C 1 220 ? 30.677 72.777 38.347 1.00 29.90 282 GLU C O 1
ATOM 5962 N N . TYR C 1 221 ? 28.499 72.367 38.597 1.00 22.66 283 TYR C N 1
ATOM 5963 C CA . TYR C 1 221 ? 28.229 72.088 37.203 1.00 31.30 283 TYR C CA 1
ATOM 5964 C C . TYR C 1 221 ? 27.329 73.125 36.556 1.00 28.53 283 TYR C C 1
ATOM 5965 O O . TYR C 1 221 ? 27.129 73.109 35.335 1.00 29.42 283 TYR C O 1
ATOM 5974 N N . VAL C 1 222 ? 26.806 74.045 37.356 1.00 28.42 284 VAL C N 1
ATOM 5975 C CA . VAL C 1 222 ? 26.041 75.173 36.798 1.00 24.11 284 VAL C CA 1
ATOM 5976 C C . VAL C 1 222 ? 26.997 76.315 36.552 1.00 29.98 284 VAL C C 1
ATOM 5977 O O . VAL C 1 222 ? 28.144 76.271 36.999 1.00 27.24 284 VAL C O 1
ATOM 5981 N N . SER C 1 223 ? 26.537 77.347 35.840 1.00 29.66 285 SER C N 1
ATOM 5982 C CA . SER C 1 223 ? 27.418 78.409 35.396 1.00 28.20 285 SER C CA 1
ATOM 5983 C C . SER C 1 223 ? 26.870 79.741 35.854 1.00 31.14 285 SER C C 1
ATOM 5984 O O . SER C 1 223 ? 25.783 80.130 35.436 1.00 27.79 285 SER C O 1
ATOM 5987 N N . PRO C 1 224 ? 27.565 80.445 36.720 1.00 24.96 286 PRO C N 1
ATOM 5988 C CA . PRO C 1 224 ? 28.769 80.034 37.425 1.00 26.95 286 PRO C CA 1
ATOM 5989 C C . PRO C 1 224 ? 28.531 78.992 38.553 1.00 23.76 286 PRO C C 1
ATOM 5990 O O . PRO C 1 224 ? 27.446 78.949 39.145 1.00 24.48 286 PRO C O 1
ATOM 5994 N N . PRO C 1 225 ? 29.572 78.231 38.901 1.00 23.14 287 PRO C N 1
ATOM 5995 C CA . PRO C 1 225 ? 29.481 77.355 40.071 1.00 23.72 287 PRO C CA 1
ATOM 5996 C C . PRO C 1 225 ? 28.898 78.055 41.306 1.00 26.18 287 PRO C C 1
ATOM 5997 O O . PRO C 1 225 ? 29.245 79.188 41.616 1.00 25.08 287 PRO C O 1
ATOM 6001 N N . LEU C 1 226 ? 27.985 77.378 42.002 1.00 23.97 288 LEU C N 1
ATOM 6002 C CA . LEU C 1 226 ? 27.170 78.024 43.020 1.00 29.13 288 LEU C CA 1
ATOM 6003 C C . LEU C 1 226 ? 27.775 78.067 44.423 1.00 25.00 288 LEU C C 1
ATOM 6004 O O . LEU C 1 226 ? 28.159 77.064 45.000 1.00 24.71 288 LEU C O 1
ATOM 6009 N N . THR C 1 227 ? 27.834 79.271 44.982 1.00 21.73 289 THR C N 1
ATOM 6010 C CA . THR C 1 227 ? 28.189 79.478 46.366 1.00 18.69 289 THR C CA 1
ATOM 6011 C C . THR C 1 227 ? 26.987 79.087 47.183 1.00 21.32 289 THR C C 1
ATOM 6012 O O . THR C 1 227 ? 25.858 79.440 46.846 1.00 20.27 289 THR C O 1
ATOM 6016 N N . THR C 1 228 ? 27.232 78.353 48.255 1.00 19.87 290 THR C N 1
ATOM 6017 C CA . THR C 1 228 ? 26.189 77.725 49.024 1.00 20.40 290 THR C CA 1
ATOM 6018 C C . THR C 1 228 ? 26.620 77.375 50.445 1.00 24.92 290 THR C C 1
ATOM 6019 O O . THR C 1 228 ? 27.775 77.476 50.797 1.00 24.18 290 THR C O 1
ATOM 6023 N N . ILE C 1 229 ? 25.668 76.965 51.269 1.00 21.95 291 ILE C N 1
ATOM 6024 C CA . ILE C 1 229 ? 25.923 76.456 52.590 1.00 18.67 291 ILE C CA 1
ATOM 6025 C C . ILE C 1 229 ? 25.872 74.928 52.535 1.00 23.29 291 ILE C C 1
ATOM 6026 O O . ILE C 1 229 ? 24.847 74.342 52.188 1.00 22.65 291 ILE C O 1
ATOM 6031 N N . ALA C 1 230 ? 26.960 74.268 52.921 1.00 19.37 292 ALA C N 1
ATOM 6032 C CA . ALA C 1 230 ? 26.992 72.784 52.839 1.00 19.07 292 ALA C CA 1
ATOM 6033 C C . ALA C 1 230 ? 26.347 72.181 54.075 1.00 25.95 292 ALA C C 1
ATOM 6034 O O . ALA C 1 230 ? 26.752 72.487 55.195 1.00 26.94 292 ALA C O 1
ATOM 6036 N N . GLN C 1 231 ? 25.374 71.304 53.855 1.00 22.66 293 GLN C N 1
ATOM 6037 C CA . GLN C 1 231 ? 24.886 70.403 54.900 1.00 17.61 293 GLN C CA 1
ATOM 6038 C C . GLN C 1 231 ? 25.562 69.058 54.708 1.00 21.96 293 GLN C C 1
ATOM 6039 O O . GLN C 1 231 ? 25.694 68.578 53.581 1.00 22.85 293 GLN C O 1
ATOM 6045 N N . PRO C 1 232 ? 25.912 68.390 55.805 1.00 19.23 294 PRO C N 1
ATOM 6046 C CA . PRO C 1 232 ? 26.577 67.095 55.744 1.00 25.17 294 PRO C CA 1
ATOM 6047 C C . PRO C 1 232 ? 25.522 65.962 55.669 1.00 20.62 294 PRO C C 1
ATOM 6048 O O . PRO C 1 232 ? 25.323 65.197 56.617 1.00 20.73 294 PRO C O 1
ATOM 6052 N N . VAL C 1 233 ? 24.880 65.903 54.514 1.00 21.01 295 VAL C N 1
ATOM 6053 C CA . VAL C 1 233 ? 23.658 65.140 54.350 1.00 20.54 295 VAL C CA 1
ATOM 6054 C C . VAL C 1 233 ? 23.906 63.621 54.394 1.00 23.50 295 VAL C C 1
ATOM 6055 O O . VAL C 1 233 ? 23.123 62.867 54.945 1.00 20.40 295 VAL C O 1
ATOM 6059 N N . PHE C 1 234 ? 25.015 63.187 53.837 1.00 18.26 296 PHE C N 1
ATOM 6060 C CA . PHE C 1 234 ? 25.343 61.742 53.914 1.00 21.12 296 PHE C CA 1
ATOM 6061 C C . PHE C 1 234 ? 25.557 61.361 55.360 1.00 21.36 296 PHE C C 1
ATOM 6062 O O . PHE C 1 234 ? 24.967 60.415 55.840 1.00 20.75 296 PHE C O 1
ATOM 6070 N N . GLN C 1 235 ? 26.318 62.155 56.110 1.00 23.57 297 GLN C N 1
ATOM 6071 C CA . GLN C 1 235 ? 26.527 61.917 57.520 1.00 23.89 297 GLN C CA 1
ATOM 6072 C C . GLN C 1 235 ? 25.235 62.011 58.329 1.00 21.45 297 GLN C C 1
ATOM 6073 O O . GLN C 1 235 ? 25.038 61.279 59.279 1.00 25.14 297 GLN C O 1
ATOM 6079 N N . LEU C 1 236 ? 24.362 62.921 57.943 1.00 17.16 298 LEU C N 1
ATOM 6080 C CA . LEU C 1 236 ? 23.073 63.076 58.560 1.00 20.00 298 LEU C CA 1
ATOM 6081 C C . LEU C 1 236 ? 22.273 61.772 58.403 1.00 21.92 298 LEU C C 1
ATOM 6082 O O . LEU C 1 236 ? 21.731 61.252 59.370 1.00 22.60 298 LEU C O 1
ATOM 6087 N N . GLY C 1 237 ? 22.287 61.206 57.211 1.00 21.15 299 GLY C N 1
ATOM 6088 C CA . GLY C 1 237 ? 21.637 59.903 56.990 1.00 17.94 299 GLY C CA 1
ATOM 6089 C C . GLY C 1 237 ? 22.254 58.771 57.815 1.00 18.95 299 GLY C C 1
ATOM 6090 O O . GLY C 1 237 ? 21.544 57.985 58.428 1.00 24.10 299 GLY C O 1
ATOM 6091 N N . GLN C 1 238 ? 23.571 58.693 57.811 1.00 20.59 300 GLN C N 1
ATOM 6092 C CA . GLN C 1 238 ? 24.279 57.688 58.618 1.00 21.38 300 GLN C CA 1
ATOM 6093 C C . GLN C 1 238 ? 23.956 57.826 60.079 1.00 23.07 300 GLN C C 1
ATOM 6094 O O . GLN C 1 238 ? 23.641 56.839 60.749 1.00 24.62 300 GLN C O 1
ATOM 6100 N N . THR C 1 239 ? 24.063 59.043 60.592 1.00 22.41 301 THR C N 1
ATOM 6101 C CA . THR C 1 239 ? 23.809 59.310 61.987 1.00 22.30 301 THR C CA 1
ATOM 6102 C C . THR C 1 239 ? 22.394 58.926 62.403 1.00 21.67 301 THR C C 1
ATOM 6103 O O . THR C 1 239 ? 22.173 58.296 63.448 1.00 23.23 301 THR C O 1
ATOM 6107 N N . THR C 1 240 ? 21.431 59.312 61.580 1.00 20.51 302 THR C N 1
ATOM 6108 C CA . THR C 1 240 ? 20.049 59.074 61.829 1.00 17.54 302 THR C CA 1
ATOM 6109 C C . THR C 1 240 ? 19.772 57.594 61.908 1.00 21.42 302 THR C C 1
ATOM 6110 O O . THR C 1 240 ? 19.093 57.128 62.832 1.00 22.13 302 THR C O 1
ATOM 6114 N N . ALA C 1 241 ? 20.301 56.850 60.940 1.00 21.72 303 ALA C N 1
ATOM 6115 C CA . ALA C 1 241 ? 20.103 55.393 60.959 1.00 20.76 303 ALA C CA 1
ATOM 6116 C C . ALA C 1 241 ? 20.787 54.710 62.145 1.00 19.87 303 ALA C C 1
ATOM 6117 O O . ALA C 1 241 ? 20.215 53.811 62.781 1.00 22.70 303 ALA C O 1
ATOM 6119 N N . THR C 1 242 ? 21.971 55.191 62.488 1.00 24.16 304 THR C N 1
ATOM 6120 C CA . THR C 1 242 ? 22.713 54.676 63.625 1.00 25.10 304 THR C CA 1
ATOM 6121 C C . THR C 1 242 ? 21.995 54.879 64.943 1.00 26.39 304 THR C C 1
ATOM 6122 O O . THR C 1 242 ? 21.869 53.942 65.718 1.00 22.44 304 THR C O 1
ATOM 6126 N N . LEU C 1 243 ? 21.441 56.057 65.153 1.00 25.50 305 LEU C N 1
ATOM 6127 C CA . LEU C 1 243 ? 20.673 56.333 66.359 1.00 20.98 305 LEU C CA 1
ATOM 6128 C C . LEU C 1 243 ? 19.411 55.522 66.447 1.00 24.91 305 LEU C C 1
ATOM 6129 O O . LEU C 1 243 ? 19.017 55.075 67.527 1.00 25.41 305 LEU C O 1
ATOM 6134 N N . LEU C 1 244 ? 18.759 55.290 65.309 1.00 22.46 306 LEU C N 1
ATOM 6135 C CA . LEU C 1 244 ? 17.564 54.454 65.317 1.00 20.25 306 LEU C CA 1
ATOM 6136 C C . LEU C 1 244 ? 17.878 53.009 65.704 1.00 21.51 306 LEU C C 1
ATOM 6137 O O . LEU C 1 244 ? 17.191 52.419 66.557 1.00 22.81 306 LEU C O 1
ATOM 6142 N N . LEU C 1 245 ? 18.927 52.457 65.116 1.00 23.22 307 LEU C N 1
ATOM 6143 C CA . LEU C 1 245 ? 19.335 51.122 65.437 1.00 23.78 307 LEU C CA 1
ATOM 6144 C C . LEU C 1 245 ? 19.790 51.003 66.885 1.00 23.54 307 LEU C C 1
ATOM 6145 O O . LEU C 1 245 ? 19.558 49.979 67.514 1.00 24.04 307 LEU C O 1
ATOM 6150 N N . GLU C 1 246 ? 20.336 52.084 67.462 1.00 28.57 308 GLU C N 1
ATOM 6151 C CA . GLU C 1 246 ? 20.617 52.072 68.915 1.00 26.86 308 GLU C CA 1
ATOM 6152 C C . GLU C 1 246 ? 19.355 51.976 69.761 1.00 27.08 308 GLU C C 1
ATOM 6153 O O . GLU C 1 246 ? 19.326 51.250 70.781 1.00 26.01 308 GLU C O 1
ATOM 6159 N N . ARG C 1 247 ? 18.293 52.676 69.358 1.00 21.19 309 ARG C N 1
ATOM 6160 C CA . ARG C 1 247 ? 17.067 52.646 70.122 1.00 23.99 309 ARG C CA 1
ATOM 6161 C C . ARG C 1 247 ? 16.416 51.266 70.009 1.00 35.89 309 ARG C C 1
ATOM 6162 O O . ARG C 1 247 ? 15.824 50.756 70.958 1.00 30.39 309 ARG C O 1
ATOM 6170 N N . ILE C 1 248 ? 16.524 50.650 68.846 1.00 21.88 310 ILE C N 1
ATOM 6171 C CA . ILE C 1 248 ? 16.081 49.252 68.719 1.00 22.51 310 ILE C CA 1
ATOM 6172 C C . ILE C 1 248 ? 16.802 48.372 69.734 1.00 27.15 310 ILE C C 1
ATOM 6173 O O . ILE C 1 248 ? 16.178 47.494 70.344 1.00 27.09 310 ILE C O 1
ATOM 6178 N N . HIS C 1 249 ? 18.103 48.590 69.934 1.00 28.76 311 HIS C N 1
ATOM 6179 C CA . HIS C 1 249 ? 18.849 47.807 70.928 1.00 29.11 311 HIS C CA 1
ATOM 6180 C C . HIS C 1 249 ? 18.437 48.170 72.358 1.00 31.09 311 HIS C C 1
ATOM 6181 O O . HIS C 1 249 ? 18.329 47.293 73.211 1.00 29.82 311 HIS C O 1
ATOM 6188 N N . GLN C 1 250 ? 18.203 49.457 72.599 1.00 28.60 312 GLN C N 1
ATOM 6189 C CA . GLN C 1 250 ? 17.939 49.990 73.919 1.00 25.96 312 GLN C CA 1
ATOM 6190 C C . GLN C 1 250 ? 16.700 50.880 73.914 1.00 20.22 312 GLN C C 1
ATOM 6191 O O . GLN C 1 250 ? 16.786 52.104 73.950 1.00 29.85 312 GLN C O 1
ATOM 6197 N N . PRO C 1 251 ? 15.518 50.250 73.882 1.00 28.16 313 PRO C N 1
ATOM 6198 C CA . PRO C 1 251 ? 14.272 51.003 73.611 1.00 29.80 313 PRO C CA 1
ATOM 6199 C C . PRO C 1 251 ? 13.886 52.047 74.646 1.00 38.67 313 PRO C C 1
ATOM 6200 O O . PRO C 1 251 ? 13.157 52.970 74.323 1.00 30.99 313 PRO C O 1
ATOM 6204 N N . ALA C 1 252 ? 14.351 51.902 75.882 1.00 29.55 314 ALA C N 1
ATOM 6205 C CA . ALA C 1 252 ? 14.048 52.883 76.921 1.00 28.82 314 ALA C CA 1
ATOM 6206 C C . ALA C 1 252 ? 15.145 53.917 77.218 1.00 29.31 314 ALA C C 1
ATOM 6207 O O . ALA C 1 252 ? 15.025 54.647 78.188 1.00 32.57 314 ALA C O 1
ATOM 6209 N N . LYS C 1 253 ? 16.202 54.006 76.409 1.00 29.05 315 LYS C N 1
ATOM 6210 C CA . LYS C 1 253 ? 17.267 54.990 76.669 1.00 39.75 315 LYS C CA 1
ATOM 6211 C C . LYS C 1 253 ? 16.755 56.439 76.550 1.00 31.38 315 LYS C C 1
ATOM 6212 O O . LYS C 1 253 ? 15.763 56.698 75.848 1.00 27.27 315 LYS C O 1
ATOM 6218 N N . ASP C 1 254 ? 17.440 57.361 77.231 1.00 28.37 316 ASP C N 1
ATOM 6219 C CA . ASP C 1 254 ? 17.127 58.784 77.166 1.00 32.03 316 ASP C CA 1
ATOM 6220 C C . ASP C 1 254 ? 17.020 59.217 75.674 1.00 26.79 316 ASP C C 1
ATOM 6221 O O . ASP C 1 254 ? 17.796 58.743 74.815 1.00 27.13 316 ASP C O 1
ATOM 6226 N N . TRP C 1 255 ? 16.088 60.115 75.402 1.00 35.61 317 TRP C N 1
ATOM 6227 C CA . TRP C 1 255 ? 15.996 60.717 74.069 1.00 38.16 317 TRP C CA 1
ATOM 6228 C C . TRP C 1 255 ? 17.289 61.459 73.727 1.00 43.81 317 TRP C C 1
ATOM 6229 O O . TRP C 1 255 ? 17.854 62.112 74.599 1.00 32.27 317 TRP C O 1
ATOM 6240 N N . GLU C 1 256 ? 17.777 61.353 72.480 1.00 25.89 318 GLU C N 1
ATOM 6241 C CA . GLU C 1 256 ? 19.013 62.023 72.095 1.00 35.94 318 GLU C CA 1
ATOM 6242 C C . GLU C 1 256 ? 18.745 62.927 70.915 1.00 36.29 318 GLU C C 1
ATOM 6243 O O . GLU C 1 256 ? 18.150 62.509 69.950 1.00 27.11 318 GLU C O 1
ATOM 6249 N N . GLU C 1 257 ? 19.209 64.164 70.989 1.00 31.58 319 GLU C N 1
ATOM 6250 C CA . GLU C 1 257 ? 19.231 65.063 69.805 1.00 30.04 319 GLU C CA 1
ATOM 6251 C C . GLU C 1 257 ? 20.669 65.423 69.510 1.00 45.39 319 GLU C C 1
ATOM 6252 O O . GLU C 1 257 ? 21.418 65.837 70.401 1.00 49.82 319 GLU C O 1
ATOM 6258 N N . GLN C 1 258 ? 21.068 65.227 68.261 1.00 21.67 320 GLN C N 1
ATOM 6259 C CA . GLN C 1 258 ? 22.374 65.570 67.810 1.00 26.91 320 GLN C CA 1
ATOM 6260 C C . GLN C 1 258 ? 22.179 66.654 66.784 1.00 34.86 320 GLN C C 1
ATOM 6261 O O . GLN C 1 258 ? 21.164 66.660 66.095 1.00 37.30 320 GLN C O 1
ATOM 6267 N N . THR C 1 259 ? 23.122 67.588 66.737 1.00 25.40 321 THR C N 1
ATOM 6268 C CA . THR C 1 259 ? 23.190 68.617 65.707 1.00 22.86 321 THR C CA 1
ATOM 6269 C C . THR C 1 259 ? 24.500 68.545 64.958 1.00 32.22 321 THR C C 1
ATOM 6270 O O . THR C 1 259 ? 25.539 68.441 65.548 1.00 36.18 321 THR C O 1
ATOM 6274 N N . LEU C 1 260 ? 24.429 68.551 63.640 1.00 23.72 322 LEU C N 1
ATOM 6275 C CA . LEU C 1 260 ? 25.619 68.541 62.829 1.00 19.43 322 LEU C CA 1
ATOM 6276 C C . LEU C 1 260 ? 25.866 69.956 62.301 1.00 28.02 322 LEU C C 1
ATOM 6277 O O . LEU C 1 260 ? 24.924 70.689 61.972 1.00 26.19 322 LEU C O 1
ATOM 6282 N N . PRO C 1 261 ? 27.142 70.306 62.133 1.00 24.47 323 PRO C N 1
ATOM 6283 C CA . PRO C 1 261 ? 27.522 71.659 61.723 1.00 29.16 323 PRO C CA 1
ATOM 6284 C C . PRO C 1 261 ? 27.358 71.852 60.230 1.00 23.50 323 PRO C C 1
ATOM 6285 O O . PRO C 1 261 ? 27.250 70.873 59.472 1.00 23.78 323 PRO C O 1
ATOM 6289 N N . VAL C 1 262 ? 27.316 73.109 59.811 1.00 23.90 324 VAL C N 1
ATOM 6290 C CA . VAL C 1 262 ? 27.284 73.479 58.396 1.00 22.79 324 VAL C CA 1
ATOM 6291 C C . VAL C 1 262 ? 28.465 74.411 58.083 1.00 30.10 324 VAL C C 1
ATOM 6292 O O . VAL C 1 262 ? 29.100 74.911 58.982 1.00 26.86 324 VAL C O 1
ATOM 6296 N N . GLN C 1 263 ? 28.757 74.641 56.809 1.00 24.56 325 GLN C N 1
ATOM 6297 C CA . GLN C 1 263 ? 29.815 75.566 56.432 1.00 22.83 325 GLN C CA 1
ATOM 6298 C C . GLN C 1 263 ? 29.536 76.229 55.094 1.00 30.33 325 GLN C C 1
ATOM 6299 O O . GLN C 1 263 ? 28.901 75.662 54.248 1.00 24.64 325 GLN C O 1
ATOM 6305 N N . LEU C 1 264 ? 30.087 77.418 54.887 1.00 25.58 326 LEU C N 1
ATOM 6306 C CA . LEU C 1 264 ? 29.980 78.108 53.624 1.00 23.20 326 LEU C CA 1
ATOM 6307 C C . LEU C 1 264 ? 30.966 77.542 52.656 1.00 23.18 326 LEU C C 1
ATOM 6308 O O . LEU C 1 264 ? 32.119 77.375 52.988 1.00 26.43 326 LEU C O 1
ATOM 6313 N N . ILE C 1 265 ? 30.497 77.269 51.447 1.00 21.14 327 ILE C N 1
ATOM 6314 C CA . ILE C 1 265 ? 31.317 76.808 50.359 1.00 20.27 327 ILE C CA 1
ATOM 6315 C C . ILE C 1 265 ? 31.313 77.933 49.336 1.00 26.37 327 ILE C C 1
ATOM 6316 O O . ILE C 1 265 ? 30.279 78.227 48.696 1.00 24.86 327 ILE C O 1
ATOM 6321 N N . GLU C 1 266 ? 32.473 78.581 49.193 1.00 24.31 328 GLU C N 1
ATOM 6322 C CA . GLU C 1 266 ? 32.582 79.784 48.355 1.00 27.91 328 GLU C CA 1
ATOM 6323 C C . GLU C 1 266 ? 33.002 79.379 46.962 1.00 24.27 328 GLU C C 1
ATOM 6324 O O . GLU C 1 266 ? 34.048 78.740 46.782 1.00 25.02 328 GLU C O 1
ATOM 6330 N N . ARG C 1 267 ? 32.169 79.704 45.982 1.00 27.50 329 ARG C N 1
ATOM 6331 C CA . ARG C 1 267 ? 32.457 79.423 44.576 1.00 28.24 329 ARG C CA 1
ATOM 6332 C C . ARG C 1 267 ? 32.419 80.763 43.800 1.00 26.72 329 ARG C C 1
ATOM 6333 O O . ARG C 1 267 ? 33.181 81.652 44.147 1.00 27.18 329 ARG C O 1
ATOM 6341 N N . PHE C 1 268 ? 31.559 80.935 42.801 1.00 21.30 330 PHE C N 1
ATOM 6342 C CA . PHE C 1 268 ? 31.660 82.067 41.874 1.00 23.52 330 PHE C CA 1
ATOM 6343 C C . PHE C 1 268 ? 30.367 82.779 41.583 1.00 25.91 330 PHE C C 1
ATOM 6344 O O . PHE C 1 268 ? 30.251 83.475 40.564 1.00 28.00 330 PHE C O 1
ATOM 6352 N N . SER C 1 269 ? 29.369 82.587 42.445 1.00 25.26 331 SER C N 1
ATOM 6353 C CA . SER C 1 269 ? 28.049 83.121 42.151 1.00 28.03 331 SER C CA 1
ATOM 6354 C C . SER C 1 269 ? 27.781 84.430 42.916 1.00 19.49 331 SER C C 1
ATOM 6355 O O . SER C 1 269 ? 26.681 84.979 42.780 1.00 24.06 331 SER C O 1
ATOM 6358 N N . THR C 1 270 ? 28.738 84.889 43.711 1.00 26.60 332 THR C N 1
ATOM 6359 C CA . THR C 1 270 ? 28.636 86.213 44.369 1.00 23.29 332 THR C CA 1
ATOM 6360 C C . THR C 1 270 ? 29.818 87.056 43.973 1.00 28.92 332 THR C C 1
ATOM 6361 O O . THR C 1 270 ? 30.843 86.534 43.544 1.00 27.09 332 THR C O 1
ATOM 6365 N N . ALA C 1 271 ? 29.655 88.363 44.086 1.00 32.21 333 ALA C N 1
ATOM 6366 C CA . ALA C 1 271 ? 30.743 89.303 43.807 1.00 35.03 333 ALA C CA 1
ATOM 6367 C C . ALA C 1 271 ? 30.483 90.557 44.646 1.00 34.72 333 ALA C C 1
ATOM 6368 O O . ALA C 1 271 ? 29.311 90.866 44.924 1.00 29.96 333 ALA C O 1
ATOM 6370 N N . PRO C 1 272 ? 31.561 91.265 45.063 1.00 34.18 334 PRO C N 1
ATOM 6371 C CA . PRO C 1 272 ? 31.406 92.539 45.810 1.00 26.91 334 PRO C CA 1
ATOM 6372 C C . PRO C 1 272 ? 30.567 93.534 45.034 1.00 28.70 334 PRO C C 1
ATOM 6373 O O . PRO C 1 272 ? 30.666 93.613 43.828 1.00 29.48 334 PRO C O 1
ATOM 6377 N N . LEU C 1 273 ? 29.717 94.263 45.723 1.00 33.58 335 LEU C N 1
ATOM 6378 C CA . LEU C 1 273 ? 28.913 95.267 45.062 1.00 37.22 335 LEU C CA 1
ATOM 6379 C C . LEU C 1 273 ? 29.797 96.459 44.737 1.00 45.74 335 LEU C C 1
ATOM 6380 O O . LEU C 1 273 ? 30.461 97.023 45.631 1.00 43.38 335 LEU C O 1
ATOM 6385 N N . LYS C 1 274 ? 29.806 96.825 43.460 1.00 53.66 336 LYS C N 1
ATOM 6386 C CA . LYS C 1 274 ? 30.560 97.983 42.983 1.00 128.27 336 LYS C CA 1
ATOM 6387 C C . LYS C 1 274 ? 29.752 99.259 43.188 1.00 97.00 336 LYS C C 1
ATOM 6388 O O . LYS C 1 274 ? 28.526 99.248 43.044 1.00 67.51 336 LYS C O 1
ATOM 6394 N N . LYS D 1 6 ? -0.038 41.233 56.360 1.00 50.23 68 LYS D N 1
ATOM 6395 C CA . LYS D 1 6 ? -0.099 40.760 54.939 1.00 76.33 68 LYS D CA 1
ATOM 6396 C C . LYS D 1 6 ? 0.056 41.919 53.932 1.00 46.13 68 LYS D C 1
ATOM 6397 O O . LYS D 1 6 ? -0.763 42.127 53.012 1.00 49.41 68 LYS D O 1
ATOM 6403 N N . SER D 1 7 ? 1.127 42.667 54.113 1.00 55.24 69 SER D N 1
ATOM 6404 C CA . SER D 1 7 ? 1.391 43.815 53.280 1.00 70.44 69 SER D CA 1
ATOM 6405 C C . SER D 1 7 ? 1.880 43.304 51.953 1.00 42.27 69 SER D C 1
ATOM 6406 O O . SER D 1 7 ? 2.537 42.285 51.870 1.00 40.85 69 SER D O 1
ATOM 6409 N N . LYS D 1 8 ? 1.562 44.043 50.915 1.00 39.33 70 LYS D N 1
ATOM 6410 C CA . LYS D 1 8 ? 2.029 43.700 49.602 1.00 32.49 70 LYS D CA 1
ATOM 6411 C C . LYS D 1 8 ? 3.309 44.458 49.374 1.00 32.68 70 LYS D C 1
ATOM 6412 O O . LYS D 1 8 ? 3.345 45.657 49.609 1.00 31.46 70 LYS D O 1
ATOM 6418 N N . THR D 1 9 ? 4.348 43.768 48.936 1.00 29.34 71 THR D N 1
ATOM 6419 C CA . THR D 1 9 ? 5.672 44.376 48.812 1.00 31.38 71 THR D CA 1
ATOM 6420 C C . THR D 1 9 ? 6.275 44.095 47.455 1.00 30.68 71 THR D C 1
ATOM 6421 O O . THR D 1 9 ? 6.168 42.965 46.957 1.00 30.73 71 THR D O 1
ATOM 6425 N N . ILE D 1 10 ? 6.935 45.096 46.889 1.00 27.07 72 ILE D N 1
ATOM 6426 C CA . ILE D 1 10 ? 7.699 44.949 45.630 1.00 24.70 72 ILE D CA 1
ATOM 6427 C C . ILE D 1 10 ? 9.082 45.433 45.956 1.00 33.70 72 ILE D C 1
ATOM 6428 O O . ILE D 1 10 ? 9.251 46.534 46.499 1.00 28.64 72 ILE D O 1
ATOM 6433 N N . GLY D 1 11 ? 10.068 44.618 45.639 1.00 23.55 73 GLY D N 1
ATOM 6434 C CA . GLY D 1 11 ? 11.449 45.061 45.667 1.00 31.32 73 GLY D CA 1
ATOM 6435 C C . GLY D 1 11 ? 11.866 45.788 44.398 1.00 34.35 73 GLY D C 1
ATOM 6436 O O . GLY D 1 11 ? 11.582 45.339 43.288 1.00 28.29 73 GLY D O 1
ATOM 6437 N N . VAL D 1 12 ? 12.553 46.921 44.545 1.00 26.39 74 VAL D N 1
ATOM 6438 C CA . VAL D 1 12 ? 13.045 47.626 43.370 1.00 21.37 74 VAL D CA 1
ATOM 6439 C C . VAL D 1 12 ? 14.545 47.783 43.444 1.00 24.37 74 VAL D C 1
ATOM 6440 O O . VAL D 1 12 ? 15.054 48.407 44.392 1.00 26.37 74 VAL D O 1
ATOM 6444 N N . ILE D 1 13 ? 15.244 47.232 42.456 1.00 21.22 75 ILE D N 1
ATOM 6445 C CA . ILE D 1 13 ? 16.703 47.225 42.418 1.00 21.63 75 ILE D CA 1
ATOM 6446 C C . ILE D 1 13 ? 17.201 48.089 41.262 1.00 34.45 75 ILE D C 1
ATOM 6447 O O . ILE D 1 13 ? 17.005 47.764 40.101 1.00 28.37 75 ILE D O 1
ATOM 6452 N N . VAL D 1 14 ? 17.825 49.212 41.607 1.00 23.68 76 VAL D N 1
ATOM 6453 C CA . VAL D 1 14 ? 18.348 50.163 40.624 1.00 22.52 76 VAL D CA 1
ATOM 6454 C C . VAL D 1 14 ? 19.839 50.325 40.853 1.00 26.52 76 VAL D C 1
ATOM 6455 O O . VAL D 1 14 ? 20.323 50.045 41.937 1.00 25.92 76 VAL D O 1
ATOM 6459 N N . PRO D 1 15 ? 20.569 50.757 39.830 1.00 23.80 77 PRO D N 1
ATOM 6460 C CA . PRO D 1 15 ? 21.989 51.002 39.972 1.00 29.55 77 PRO D CA 1
ATOM 6461 C C . PRO D 1 15 ? 22.297 52.084 41.001 1.00 31.80 77 PRO D C 1
ATOM 6462 O O . PRO D 1 15 ? 23.082 51.831 41.897 1.00 38.73 77 PRO D O 1
ATOM 6466 N N . ASP D 1 16 ? 21.666 53.251 40.900 1.00 30.04 78 ASP D N 1
ATOM 6467 C CA . ASP D 1 16 ? 21.839 54.304 41.911 1.00 41.27 78 ASP D CA 1
ATOM 6468 C C . ASP D 1 16 ? 20.754 55.396 41.895 1.00 34.21 78 ASP D C 1
ATOM 6469 O O . ASP D 1 16 ? 20.466 55.994 40.865 1.00 41.75 78 ASP D O 1
ATOM 6474 N N . ILE D 1 17 ? 20.248 55.748 43.061 1.00 33.29 79 ILE D N 1
ATOM 6475 C CA . ILE D 1 17 ? 19.147 56.702 43.187 1.00 34.21 79 ILE D CA 1
ATOM 6476 C C . ILE D 1 17 ? 19.548 58.186 43.054 1.00 32.77 79 ILE D C 1
ATOM 6477 O O . ILE D 1 17 ? 18.704 59.091 42.882 1.00 35.16 79 ILE D O 1
ATOM 6482 N N . THR D 1 18 ? 20.834 58.429 43.141 1.00 25.30 80 THR D N 1
ATOM 6483 C CA . THR D 1 18 ? 21.400 59.733 42.898 1.00 39.50 80 THR D CA 1
ATOM 6484 C C . THR D 1 18 ? 21.403 60.203 41.435 1.00 30.91 80 THR D C 1
ATOM 6485 O O . THR D 1 18 ? 21.532 61.381 41.183 1.00 28.32 80 THR D O 1
ATOM 6489 N N . ASN D 1 19 ? 21.318 59.299 40.471 1.00 28.82 81 ASN D N 1
ATOM 6490 C CA . ASN D 1 19 ? 21.129 59.718 39.078 1.00 28.67 81 ASN D CA 1
ATOM 6491 C C . ASN D 1 19 ? 19.652 60.075 38.974 1.00 25.45 81 ASN D C 1
ATOM 6492 O O . ASN D 1 19 ? 18.807 59.255 39.278 1.00 26.44 81 ASN D O 1
ATOM 6497 N N . PRO D 1 20 ? 19.331 61.297 38.554 1.00 26.35 82 PRO D N 1
ATOM 6498 C CA . PRO D 1 20 ? 17.922 61.661 38.463 1.00 37.37 82 PRO D CA 1
ATOM 6499 C C . PRO D 1 20 ? 17.127 60.753 37.543 1.00 28.97 82 PRO D C 1
ATOM 6500 O O . PRO D 1 20 ? 15.917 60.631 37.699 1.00 28.63 82 PRO D O 1
ATOM 6504 N N . PHE D 1 21 ? 17.780 60.161 36.551 1.00 23.83 83 PHE D N 1
ATOM 6505 C CA . PHE D 1 21 ? 17.079 59.116 35.776 1.00 24.54 83 PHE D CA 1
ATOM 6506 C C . PHE D 1 21 ? 16.402 58.064 36.660 1.00 28.00 83 PHE D C 1
ATOM 6507 O O . PHE D 1 21 ? 15.209 57.742 36.456 1.00 25.37 83 PHE D O 1
ATOM 6515 N N . PHE D 1 22 ? 17.139 57.495 37.614 1.00 24.90 84 PHE D N 1
ATOM 6516 C CA . PHE D 1 22 ? 16.567 56.419 38.439 1.00 24.50 84 PHE D CA 1
ATOM 6517 C C . PHE D 1 22 ? 15.567 56.900 39.496 1.00 24.57 84 PHE D C 1
ATOM 6518 O O . PHE D 1 22 ? 14.642 56.183 39.856 1.00 25.74 84 PHE D O 1
ATOM 6526 N N . ALA D 1 23 ? 15.715 58.135 39.954 1.00 27.13 85 ALA D N 1
ATOM 6527 C CA . ALA D 1 23 ? 14.701 58.710 40.831 1.00 22.15 85 ALA D CA 1
ATOM 6528 C C . ALA D 1 23 ? 13.390 58.840 40.086 1.00 19.84 85 ALA D C 1
ATOM 6529 O O . ALA D 1 23 ? 12.307 58.591 40.642 1.00 25.04 85 ALA D O 1
ATOM 6531 N N . GLN D 1 24 ? 13.467 59.264 38.834 1.00 23.23 86 GLN D N 1
ATOM 6532 C CA . GLN D 1 24 ? 12.259 59.479 38.049 1.00 18.96 86 GLN D CA 1
ATOM 6533 C C . GLN D 1 24 ? 11.710 58.113 37.650 1.00 27.03 86 GLN D C 1
ATOM 6534 O O . GLN D 1 24 ? 10.529 57.955 37.594 1.00 24.56 86 GLN D O 1
ATOM 6540 N N . LEU D 1 25 ? 12.568 57.120 37.365 1.00 25.43 87 LEU D N 1
ATOM 6541 C CA . LEU D 1 25 ? 12.065 55.784 37.186 1.00 22.39 87 LEU D CA 1
ATOM 6542 C C . LEU D 1 25 ? 11.226 55.327 38.408 1.00 28.97 87 LEU D C 1
ATOM 6543 O O . LEU D 1 25 ? 10.134 54.797 38.279 1.00 23.54 87 LEU D O 1
ATOM 6548 N N . ILE D 1 26 ? 11.738 55.547 39.604 1.00 29.89 88 ILE D N 1
ATOM 6549 C CA . ILE D 1 26 ? 11.059 55.133 40.837 1.00 23.22 88 ILE D CA 1
ATOM 6550 C C . ILE D 1 26 ? 9.728 55.888 40.994 1.00 19.27 88 ILE D C 1
ATOM 6551 O O . ILE D 1 26 ? 8.740 55.262 41.392 1.00 28.46 88 ILE D O 1
ATOM 6556 N N . ARG D 1 27 ? 9.708 57.183 40.692 1.00 23.29 89 ARG D N 1
ATOM 6557 C CA . ARG D 1 27 ? 8.466 57.935 40.667 1.00 31.47 89 ARG D CA 1
ATOM 6558 C C . ARG D 1 27 ? 7.419 57.297 39.757 1.00 31.92 89 ARG D C 1
ATOM 6559 O O . ARG D 1 27 ? 6.268 57.183 40.148 1.00 31.77 89 ARG D O 1
ATOM 6567 N N . GLY D 1 28 ? 7.825 56.855 38.570 1.00 24.59 90 GLY D N 1
ATOM 6568 C CA . GLY D 1 28 ? 6.919 56.178 37.661 1.00 31.29 90 GLY D CA 1
ATOM 6569 C C . GLY D 1 28 ? 6.376 54.917 38.281 1.00 24.65 90 GLY D C 1
ATOM 6570 O O . GLY D 1 28 ? 5.183 54.677 38.255 1.00 26.87 90 GLY D O 1
ATOM 6571 N N . ILE D 1 29 ? 7.261 54.141 38.910 1.00 21.97 91 ILE D N 1
ATOM 6572 C CA . ILE D 1 29 ? 6.856 52.937 39.589 1.00 26.24 91 ILE D CA 1
ATOM 6573 C C . ILE D 1 29 ? 5.885 53.259 40.734 1.00 29.07 91 ILE D C 1
ATOM 6574 O O . ILE D 1 29 ? 4.859 52.623 40.860 1.00 27.35 91 ILE D O 1
ATOM 6579 N N . GLU D 1 30 ? 6.199 54.262 41.555 1.00 26.15 92 GLU D N 1
ATOM 6580 C CA . GLU D 1 30 ? 5.331 54.616 42.689 1.00 27.95 92 GLU D CA 1
ATOM 6581 C C . GLU D 1 30 ? 3.960 55.077 42.298 1.00 25.18 92 GLU D C 1
ATOM 6582 O O . GLU D 1 30 ? 2.980 54.857 43.043 1.00 29.16 92 GLU D O 1
ATOM 6588 N N . SER D 1 31 ? 3.875 55.741 41.152 1.00 27.21 93 SER D N 1
ATOM 6589 C CA . SER D 1 31 ? 2.596 56.248 40.649 1.00 36.59 93 SER D CA 1
ATOM 6590 C C . SER D 1 31 ? 1.611 55.098 40.532 1.00 38.39 93 SER D C 1
ATOM 6591 O O . SER D 1 31 ? 0.420 55.279 40.753 1.00 32.55 93 SER D O 1
ATOM 6594 N N . VAL D 1 32 ? 2.103 53.901 40.220 1.00 30.66 94 VAL D N 1
ATOM 6595 C CA . VAL D 1 32 ? 1.239 52.730 40.189 1.00 28.48 94 VAL D CA 1
ATOM 6596 C C . VAL D 1 32 ? 1.143 52.041 41.555 1.00 33.62 94 VAL D C 1
ATOM 6597 O O . VAL D 1 32 ? 0.067 51.689 42.061 1.00 28.14 94 VAL D O 1
ATOM 6601 N N . LEU D 1 33 ? 2.283 51.838 42.185 1.00 26.64 95 LEU D N 1
ATOM 6602 C CA . LEU D 1 33 ? 2.304 51.099 43.418 1.00 24.56 95 LEU D CA 1
ATOM 6603 C C . LEU D 1 33 ? 1.617 51.735 44.581 1.00 26.15 95 LEU D C 1
ATOM 6604 O O . LEU D 1 33 ? 0.955 51.050 45.343 1.00 26.87 95 LEU D O 1
ATOM 6609 N N . TYR D 1 34 ? 1.775 53.047 44.745 1.00 27.34 96 TYR D N 1
ATOM 6610 C CA . TYR D 1 34 ? 1.225 53.700 45.910 1.00 24.29 96 TYR D CA 1
ATOM 6611 C C . TYR D 1 34 ? -0.294 53.617 45.885 1.00 38.59 96 TYR D C 1
ATOM 6612 O O . TYR D 1 34 ? -0.918 53.394 46.914 1.00 29.71 96 TYR D O 1
ATOM 6621 N N . LYS D 1 35 ? -0.867 53.790 44.701 1.00 31.13 97 LYS D N 1
ATOM 6622 C CA . LYS D 1 35 ? -2.344 53.697 44.482 1.00 34.30 97 LYS D CA 1
ATOM 6623 C C . LYS D 1 35 ? -2.875 52.318 44.834 1.00 35.28 97 LYS D C 1
ATOM 6624 O O . LYS D 1 35 ? -3.969 52.197 45.326 1.00 34.75 97 LYS D O 1
ATOM 6630 N N . GLU D 1 36 ? -2.083 51.280 44.574 1.00 29.10 98 GLU D N 1
ATOM 6631 C CA . GLU D 1 36 ? -2.412 49.912 44.916 1.00 31.91 98 GLU D CA 1
ATOM 6632 C C . GLU D 1 36 ? -2.031 49.503 46.333 1.00 40.86 98 GLU D C 1
ATOM 6633 O O . GLU D 1 36 ? -2.238 48.376 46.695 1.00 33.58 98 GLU D O 1
ATOM 6639 N N . ASN D 1 37 ? -1.455 50.417 47.120 1.00 32.82 99 ASN D N 1
ATOM 6640 C CA . ASN D 1 37 ? -1.068 50.146 48.489 1.00 27.74 99 ASN D CA 1
ATOM 6641 C C . ASN D 1 37 ? 0.025 49.087 48.612 1.00 24.99 99 ASN D C 1
ATOM 6642 O O . ASN D 1 37 ? 0.017 48.295 49.534 1.00 32.09 99 ASN D O 1
ATOM 6647 N N . PHE D 1 38 ? 0.952 49.102 47.654 1.00 26.47 100 PHE D N 1
ATOM 6648 C CA . PHE D 1 38 ? 2.169 48.320 47.741 1.00 24.21 100 PHE D CA 1
ATOM 6649 C C . PHE D 1 38 ? 3.254 49.130 48.468 1.00 24.14 100 PHE D C 1
ATOM 6650 O O . PHE D 1 38 ? 3.433 50.329 48.241 1.00 27.29 100 PHE D O 1
ATOM 6658 N N . ILE D 1 39 ? 3.969 48.425 49.310 1.00 26.45 101 ILE D N 1
ATOM 6659 C CA . ILE D 1 39 ? 5.197 48.911 49.916 1.00 29.40 101 ILE D CA 1
ATOM 6660 C C . ILE D 1 39 ? 6.324 48.706 48.910 1.00 29.11 101 ILE D C 1
ATOM 6661 O O . ILE D 1 39 ? 6.416 47.631 48.271 1.00 24.78 101 ILE D O 1
ATOM 6666 N N . LEU D 1 40 ? 7.225 49.687 48.834 1.00 25.08 102 LEU D N 1
ATOM 6667 C CA . LEU D 1 40 ? 8.376 49.642 47.977 1.00 22.77 102 LEU D CA 1
ATOM 6668 C C . LEU D 1 40 ? 9.653 49.462 48.790 1.00 29.31 102 LEU D C 1
ATOM 6669 O O . LEU D 1 40 ? 9.997 50.290 49.637 1.00 28.72 102 LEU D O 1
ATOM 6674 N N . ILE D 1 41 ? 10.297 48.329 48.586 1.00 23.65 103 ILE D N 1
ATOM 6675 C CA . ILE D 1 41 ? 11.618 48.075 49.164 1.00 17.42 103 ILE D CA 1
ATOM 6676 C C . ILE D 1 41 ? 12.687 48.545 48.199 1.00 29.44 103 ILE D C 1
ATOM 6677 O O . ILE D 1 41 ? 12.732 48.097 47.070 1.00 26.19 103 ILE D O 1
ATOM 6682 N N . LEU D 1 42 ? 13.579 49.439 48.636 1.00 24.51 104 LEU D N 1
ATOM 6683 C CA . LEU D 1 42 ? 14.565 50.024 47.730 1.00 21.46 104 LEU D CA 1
ATOM 6684 C C . LEU D 1 42 ? 15.885 49.343 47.890 1.00 28.99 104 LEU D C 1
ATOM 6685 O O . LEU D 1 42 ? 16.323 49.133 49.015 1.00 30.61 104 LEU D O 1
ATOM 6690 N N . CYS D 1 43 ? 16.549 49.054 46.774 1.00 21.52 105 CYS D N 1
ATOM 6691 C CA . CYS D 1 43 ? 17.923 48.554 46.848 1.00 18.77 105 CYS D CA 1
ATOM 6692 C C . CYS D 1 43 ? 18.738 49.315 45.852 1.00 24.05 105 CYS D C 1
ATOM 6693 O O . CYS D 1 43 ? 18.490 49.234 44.660 1.00 26.14 105 CYS D O 1
ATOM 6696 N N . ASN D 1 44 ? 19.664 50.131 46.355 1.00 25.08 106 ASN D N 1
ATOM 6697 C CA . ASN D 1 44 ? 20.575 50.931 45.519 1.00 23.77 106 ASN D CA 1
ATOM 6698 C C . ASN D 1 44 ? 21.760 50.032 45.284 1.00 26.26 106 ASN D C 1
ATOM 6699 O O . ASN D 1 44 ? 22.593 49.844 46.165 1.00 26.20 106 ASN D O 1
ATOM 6704 N N . ALA D 1 45 ? 21.843 49.430 44.110 1.00 27.47 107 ALA D N 1
ATOM 6705 C CA . ALA D 1 45 ? 22.700 48.276 43.979 1.00 29.59 107 ALA D CA 1
ATOM 6706 C C . ALA D 1 45 ? 24.154 48.679 44.069 1.00 30.46 107 ALA D C 1
ATOM 6707 O O . ALA D 1 45 ? 24.977 47.927 44.560 1.00 29.97 107 ALA D O 1
ATOM 6709 N N . ASP D 1 46 ? 24.481 49.895 43.653 1.00 23.72 108 ASP D N 1
ATOM 6710 C CA . ASP D 1 46 ? 25.879 50.270 43.627 1.00 39.26 108 ASP D CA 1
ATOM 6711 C C . ASP D 1 46 ? 26.430 50.520 45.024 1.00 35.44 108 ASP D C 1
ATOM 6712 O O . ASP D 1 46 ? 27.634 50.667 45.190 1.00 35.13 108 ASP D O 1
ATOM 6717 N N . GLN D 1 47 ? 25.570 50.531 46.048 1.00 29.91 109 GLN D N 1
ATOM 6718 C CA . GLN D 1 47 ? 26.044 50.596 47.418 1.00 28.75 109 GLN D CA 1
ATOM 6719 C C . GLN D 1 47 ? 26.459 49.267 48.038 1.00 27.64 109 GLN D C 1
ATOM 6720 O O . GLN D 1 47 ? 27.050 49.257 49.116 1.00 34.77 109 GLN D O 1
ATOM 6726 N N . ASP D 1 48 ? 26.145 48.148 47.405 1.00 26.92 110 ASP D N 1
ATOM 6727 C CA . ASP D 1 48 ? 26.658 46.893 47.855 1.00 27.05 110 ASP D CA 1
ATOM 6728 C C . ASP D 1 48 ? 28.041 46.719 47.210 1.00 35.53 110 ASP D C 1
ATOM 6729 O O . ASP D 1 48 ? 28.140 46.327 46.067 1.00 26.60 110 ASP D O 1
ATOM 6734 N N . VAL D 1 49 ? 29.094 46.993 47.964 1.00 31.00 111 VAL D N 1
ATOM 6735 C CA . VAL D 1 49 ? 30.454 46.790 47.455 1.00 30.07 111 VAL D CA 1
ATOM 6736 C C . VAL D 1 49 ? 31.163 45.640 48.137 1.00 42.19 111 VAL D C 1
ATOM 6737 O O . VAL D 1 49 ? 32.400 45.539 48.057 1.00 39.93 111 VAL D O 1
ATOM 6741 N N . THR D 1 50 ? 30.380 44.762 48.768 1.00 29.77 112 THR D N 1
ATOM 6742 C CA . THR D 1 50 ? 30.902 43.521 49.309 1.00 28.17 112 THR D CA 1
ATOM 6743 C C . THR D 1 50 ? 31.430 42.634 48.206 1.00 30.42 112 THR D C 1
ATOM 6744 O O . THR D 1 50 ? 30.938 42.680 47.110 1.00 29.60 112 THR D O 1
ATOM 6748 N N . ARG D 1 51 ? 32.425 41.810 48.531 1.00 31.44 113 ARG D N 1
ATOM 6749 C CA . ARG D 1 51 ? 33.143 41.021 47.546 1.00 47.67 113 ARG D CA 1
ATOM 6750 C C . ARG D 1 51 ? 32.177 40.174 46.753 1.00 35.73 113 ARG D C 1
ATOM 6751 O O . ARG D 1 51 ? 32.291 40.073 45.529 1.00 35.15 113 ARG D O 1
ATOM 6759 N N . GLU D 1 52 ? 31.204 39.584 47.452 1.00 35.74 114 GLU D N 1
ATOM 6760 C CA . GLU D 1 52 ? 30.266 38.639 46.841 1.00 30.74 114 GLU D CA 1
ATOM 6761 C C . GLU D 1 52 ? 28.840 39.189 46.663 1.00 32.55 114 GLU D C 1
ATOM 6762 O O . GLU D 1 52 ? 27.894 38.433 46.411 1.00 39.34 114 GLU D O 1
ATOM 6768 N N . HIS D 1 53 ? 28.685 40.506 46.751 1.00 33.63 115 HIS D N 1
ATOM 6769 C CA . HIS D 1 53 ? 27.358 41.153 46.725 1.00 25.08 115 HIS D CA 1
ATOM 6770 C C . HIS D 1 53 ? 26.371 40.506 47.629 1.00 26.29 115 HIS D C 1
ATOM 6771 O O . HIS D 1 53 ? 25.260 40.149 47.245 1.00 28.54 115 HIS D O 1
ATOM 6778 N N . GLU D 1 54 ? 26.816 40.361 48.863 1.00 25.49 116 GLU D N 1
ATOM 6779 C CA . GLU D 1 54 ? 26.041 39.655 49.864 1.00 32.23 116 GLU D CA 1
ATOM 6780 C C . GLU D 1 54 ? 24.784 40.410 50.317 1.00 27.16 116 GLU D C 1
ATOM 6781 O O . GLU D 1 54 ? 23.830 39.779 50.750 1.00 28.60 116 GLU D O 1
ATOM 6787 N N . TYR D 1 55 ? 24.787 41.733 50.305 1.00 24.55 117 TYR D N 1
ATOM 6788 C CA . TYR D 1 55 ? 23.526 42.433 50.544 1.00 29.23 117 TYR D CA 1
ATOM 6789 C C . TYR D 1 55 ? 22.486 42.209 49.453 1.00 29.28 117 TYR D C 1
ATOM 6790 O O . TYR D 1 55 ? 21.336 41.956 49.758 1.00 27.05 117 TYR D O 1
ATOM 6799 N N . LEU D 1 56 ? 22.879 42.290 48.190 1.00 24.47 118 LEU D N 1
ATOM 6800 C CA . LEU D 1 56 ? 21.960 41.970 47.099 1.00 26.65 118 LEU D CA 1
ATOM 6801 C C . LEU D 1 56 ? 21.399 40.573 47.229 1.00 27.92 118 LEU D C 1
ATOM 6802 O O . LEU D 1 56 ? 20.243 40.353 46.917 1.00 29.49 118 LEU D O 1
ATOM 6807 N N . THR D 1 57 ? 22.243 39.632 47.634 1.00 30.56 119 THR D N 1
ATOM 6808 C CA . THR D 1 57 ? 21.763 38.265 47.911 1.00 30.07 119 THR D CA 1
ATOM 6809 C C . THR D 1 57 ? 20.740 38.221 49.076 1.00 33.64 119 THR D C 1
ATOM 6810 O O . THR D 1 57 ? 19.664 37.631 48.946 1.00 42.73 119 THR D O 1
ATOM 6814 N N . GLU D 1 58 ? 21.045 38.913 50.163 1.00 35.56 120 GLU D N 1
ATOM 6815 C CA . GLU D 1 58 ? 20.096 39.061 51.304 1.00 32.97 120 GLU D CA 1
ATOM 6816 C C . GLU D 1 58 ? 18.734 39.599 50.804 1.00 32.39 120 GLU D C 1
ATOM 6817 O O . GLU D 1 58 ? 17.685 39.010 51.073 1.00 28.88 120 GLU D O 1
ATOM 6823 N N . LEU D 1 59 ? 18.774 40.664 50.007 1.00 25.85 121 LEU D N 1
ATOM 6824 C CA . LEU D 1 59 ? 17.573 41.335 49.583 1.00 31.66 121 LEU D CA 1
ATOM 6825 C C . LEU D 1 59 ? 16.756 40.473 48.613 1.00 30.12 121 LEU D C 1
ATOM 6826 O O . LEU D 1 59 ? 15.524 40.394 48.726 1.00 34.44 121 LEU D O 1
ATOM 6831 N N . ILE D 1 60 ? 17.437 39.838 47.668 1.00 31.77 122 ILE D N 1
ATOM 6832 C CA . ILE D 1 60 ? 16.754 39.130 46.606 1.00 25.73 122 ILE D CA 1
ATOM 6833 C C . ILE D 1 60 ? 16.057 37.903 47.201 1.00 40.13 122 ILE D C 1
ATOM 6834 O O . ILE D 1 60 ? 15.115 37.392 46.615 1.00 32.92 122 ILE D O 1
ATOM 6839 N N . ARG D 1 61 ? 16.488 37.467 48.382 1.00 35.88 123 ARG D N 1
ATOM 6840 C CA . ARG D 1 61 ? 15.820 36.357 49.087 1.00 42.98 123 ARG D CA 1
ATOM 6841 C C . ARG D 1 61 ? 14.652 36.776 49.973 1.00 37.17 123 ARG D C 1
ATOM 6842 O O . ARG D 1 61 ? 14.027 35.937 50.609 1.00 39.80 123 ARG D O 1
ATOM 6850 N N . ARG D 1 62 ? 14.362 38.066 50.050 1.00 34.65 124 ARG D N 1
ATOM 6851 C CA . ARG D 1 62 ? 13.233 38.502 50.864 1.00 50.30 124 ARG D CA 1
ATOM 6852 C C . ARG D 1 62 ? 11.947 37.991 50.237 1.00 47.23 124 ARG D C 1
ATOM 6853 O O . ARG D 1 62 ? 11.824 37.942 49.004 1.00 38.24 124 ARG D O 1
ATOM 6861 N N . SER D 1 63 ? 11.009 37.605 51.096 1.00 35.15 125 SER D N 1
ATOM 6862 C CA . SER D 1 63 ? 9.718 37.081 50.664 1.00 36.80 125 SER D CA 1
ATOM 6863 C C . SER D 1 63 ? 8.789 38.212 50.252 1.00 40.59 125 SER D C 1
ATOM 6864 O O . SER D 1 63 ? 7.955 38.664 51.033 1.00 53.49 125 SER D O 1
ATOM 6867 N N . VAL D 1 64 ? 8.972 38.684 49.031 1.00 36.83 126 VAL D N 1
ATOM 6868 C CA . VAL D 1 64 ? 8.170 39.775 48.505 1.00 32.73 126 VAL D CA 1
ATOM 6869 C C . VAL D 1 64 ? 7.182 39.276 47.477 1.00 31.96 126 VAL D C 1
ATOM 6870 O O . VAL D 1 64 ? 7.274 38.136 46.988 1.00 35.96 126 VAL D O 1
ATOM 6874 N N . ASP D 1 65 ? 6.270 40.158 47.098 1.00 32.52 127 ASP D N 1
ATOM 6875 C CA . ASP D 1 65 ? 5.309 39.839 46.052 1.00 31.20 127 ASP D CA 1
ATOM 6876 C C . ASP D 1 65 ? 5.853 39.931 44.638 1.00 43.50 127 ASP D C 1
ATOM 6877 O O . ASP D 1 65 ? 5.324 39.296 43.746 1.00 34.25 127 ASP D O 1
ATOM 6882 N N . GLY D 1 66 ? 6.887 40.729 44.424 1.00 30.32 128 GLY D N 1
ATOM 6883 C CA . GLY D 1 66 ? 7.470 40.877 43.094 1.00 23.97 128 GLY D CA 1
ATOM 6884 C C . GLY D 1 66 ? 8.760 41.665 43.116 1.00 28.72 128 GLY D C 1
ATOM 6885 O O . GLY D 1 66 ? 8.990 42.444 44.037 1.00 27.93 128 GLY D O 1
ATOM 6886 N N . PHE D 1 67 ? 9.576 41.530 42.080 1.00 25.23 129 PHE D N 1
ATOM 6887 C CA . PHE D 1 67 ? 10.785 42.383 41.968 1.00 29.33 129 PHE D CA 1
ATOM 6888 C C . PHE D 1 67 ? 10.854 43.102 40.646 1.00 29.33 129 PHE D C 1
ATOM 6889 O O . PHE D 1 67 ? 10.546 42.512 39.600 1.00 25.85 129 PHE D O 1
ATOM 6897 N N . VAL D 1 68 ? 11.338 44.347 40.694 1.00 25.13 130 VAL D N 1
ATOM 6898 C CA . VAL D 1 68 ? 11.680 45.128 39.535 1.00 25.91 130 VAL D CA 1
ATOM 6899 C C . VAL D 1 68 ? 13.187 45.172 39.508 1.00 25.05 130 VAL D C 1
ATOM 6900 O O . VAL D 1 68 ? 13.831 45.669 40.463 1.00 27.29 130 VAL D O 1
ATOM 6904 N N . ILE D 1 69 ? 13.774 44.661 38.430 1.00 22.40 131 ILE D N 1
ATOM 6905 C CA . ILE D 1 69 ? 15.224 44.503 38.394 1.00 23.28 131 ILE D CA 1
ATOM 6906 C C . ILE D 1 69 ? 15.799 45.318 37.270 1.00 26.74 131 ILE D C 1
ATOM 6907 O O . ILE D 1 69 ? 15.669 44.923 36.137 1.00 24.28 131 ILE D O 1
ATOM 6912 N N . ALA D 1 70 ? 16.408 46.485 37.597 1.00 18.44 132 ALA D N 1
ATOM 6913 C CA . ALA D 1 70 ? 17.024 47.369 36.616 1.00 20.61 132 ALA D CA 1
ATOM 6914 C C . ALA D 1 70 ? 18.560 47.349 36.623 1.00 30.04 132 ALA D C 1
ATOM 6915 O O . ALA D 1 70 ? 19.204 48.118 35.897 1.00 28.21 132 ALA D O 1
ATOM 6917 N N . SER D 1 71 ? 19.121 46.401 37.362 1.00 33.39 133 SER D N 1
ATOM 6918 C CA . SER D 1 71 ? 20.555 46.245 37.539 1.00 30.10 133 SER D CA 1
ATOM 6919 C C . SER D 1 71 ? 21.034 44.879 37.041 1.00 23.97 133 SER D C 1
ATOM 6920 O O . SER D 1 71 ? 20.421 43.870 37.326 1.00 29.00 133 SER D O 1
ATOM 6923 N N . SER D 1 72 ? 22.162 44.886 36.352 1.00 23.26 134 SER D N 1
ATOM 6924 C CA . SER D 1 72 ? 22.858 43.692 35.880 1.00 31.09 134 SER D CA 1
ATOM 6925 C C . SER D 1 72 ? 23.544 42.944 36.994 1.00 32.18 134 SER D C 1
ATOM 6926 O O . SER D 1 72 ? 24.014 41.831 36.780 1.00 32.72 134 SER D O 1
ATOM 6929 N N . GLU D 1 73 ? 23.628 43.546 38.186 1.00 31.61 135 GLU D N 1
ATOM 6930 C CA . GLU D 1 73 ? 24.245 42.868 39.330 1.00 31.17 135 GLU D CA 1
ATOM 6931 C C . GLU D 1 73 ? 23.411 41.710 39.917 1.00 39.33 135 GLU D C 1
ATOM 6932 O O . GLU D 1 73 ? 23.926 40.935 40.699 1.00 36.25 135 GLU D O 1
ATOM 6938 N N . ILE D 1 74 ? 22.132 41.590 39.558 1.00 31.22 136 ILE D N 1
ATOM 6939 C CA . ILE D 1 74 ? 21.350 40.401 39.914 1.00 28.53 136 ILE D CA 1
ATOM 6940 C C . ILE D 1 74 ? 21.470 39.448 38.740 1.00 34.41 136 ILE D C 1
ATOM 6941 O O . ILE D 1 74 ? 20.901 39.696 37.689 1.00 34.39 136 ILE D O 1
ATOM 6946 N N . SER D 1 75 ? 22.212 38.363 38.917 1.00 35.17 137 SER D N 1
ATOM 6947 C CA . SER D 1 75 ? 22.435 37.400 37.822 1.00 33.86 137 SER D CA 1
ATOM 6948 C C . SER D 1 75 ? 21.245 36.506 37.499 1.00 33.03 137 SER D C 1
ATOM 6949 O O . SER D 1 75 ? 20.346 36.277 38.318 1.00 33.87 137 SER D O 1
ATOM 6952 N N . ASN D 1 76 ? 21.273 35.966 36.291 1.00 28.07 138 ASN D N 1
ATOM 6953 C CA . ASN D 1 76 ? 20.228 35.060 35.844 1.00 38.73 138 ASN D CA 1
ATOM 6954 C C . ASN D 1 76 ? 20.216 33.828 36.706 1.00 33.09 138 ASN D C 1
ATOM 6955 O O . ASN D 1 76 ? 19.149 33.335 37.073 1.00 34.20 138 ASN D O 1
ATOM 6960 N N . GLN D 1 77 ? 21.403 33.379 37.092 1.00 34.08 139 GLN D N 1
ATOM 6961 C CA . GLN D 1 77 ? 21.499 32.247 37.966 1.00 52.63 139 GLN D CA 1
ATOM 6962 C C . GLN D 1 77 ? 20.795 32.542 39.275 1.00 43.53 139 GLN D C 1
ATOM 6963 O O . GLN D 1 77 ? 20.031 31.733 39.745 1.00 38.05 139 GLN D O 1
ATOM 6969 N N . THR D 1 78 ? 21.048 33.712 39.855 1.00 32.21 140 THR D N 1
ATOM 6970 C CA . THR D 1 78 ? 20.350 34.120 41.076 1.00 25.43 140 THR D CA 1
ATOM 6971 C C . THR D 1 78 ? 18.826 34.209 40.914 1.00 27.64 140 THR D C 1
ATOM 6972 O O . THR D 1 78 ? 18.059 33.775 41.798 1.00 39.23 140 THR D O 1
ATOM 6976 N N . ILE D 1 79 ? 18.386 34.806 39.813 1.00 32.07 141 ILE D N 1
ATOM 6977 C CA . ILE D 1 79 ? 16.961 34.883 39.511 1.00 33.88 141 ILE D CA 1
ATOM 6978 C C . ILE D 1 79 ? 16.332 33.468 39.412 1.00 32.02 141 ILE D C 1
ATOM 6979 O O . ILE D 1 79 ? 15.258 33.213 39.956 1.00 34.81 141 ILE D O 1
ATOM 6984 N N . ASN D 1 80 ? 17.010 32.558 38.724 1.00 34.89 142 ASN D N 1
ATOM 6985 C CA . ASN D 1 80 ? 16.462 31.208 38.512 1.00 36.29 142 ASN D CA 1
ATOM 6986 C C . ASN D 1 80 ? 16.359 30.457 39.832 1.00 48.48 142 ASN D C 1
ATOM 6987 O O . ASN D 1 80 ? 15.303 29.910 40.152 1.00 35.91 142 ASN D O 1
ATOM 6992 N N . GLU D 1 81 ? 17.444 30.495 40.611 1.00 40.05 143 GLU D N 1
ATOM 6993 C CA . GLU D 1 81 ? 17.546 29.757 41.873 1.00 39.03 143 GLU D CA 1
ATOM 6994 C C . GLU D 1 81 ? 16.697 30.292 43.004 1.00 56.73 143 GLU D C 1
ATOM 6995 O O . GLU D 1 81 ? 16.373 29.575 43.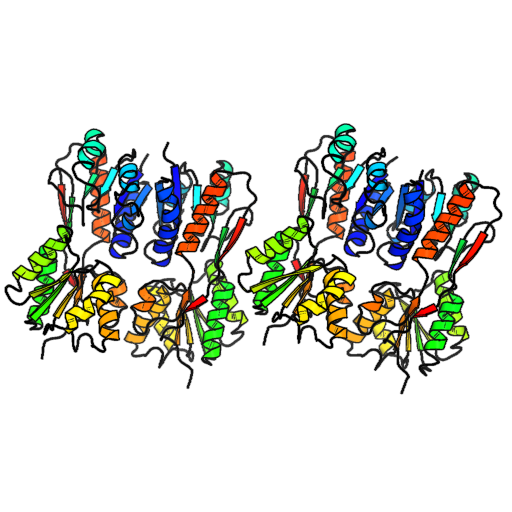942 1.00 40.32 143 GLU D O 1
ATOM 7001 N N . THR D 1 82 ? 16.339 31.561 42.931 1.00 30.57 144 THR D N 1
ATOM 7002 C CA . THR D 1 82 ? 15.643 32.187 44.044 1.00 31.74 144 THR D CA 1
ATOM 7003 C C . THR D 1 82 ? 14.231 32.543 43.629 1.00 39.61 144 THR D C 1
ATOM 7004 O O . THR D 1 82 ? 13.284 32.010 44.197 1.00 46.93 144 THR D O 1
ATOM 7008 N N . LEU D 1 83 ? 14.089 33.425 42.642 1.00 28.26 145 LEU D N 1
ATOM 7009 C CA . LEU D 1 83 ? 12.780 33.957 42.322 1.00 35.18 145 LEU D CA 1
ATOM 7010 C C . LEU D 1 83 ? 11.930 32.922 41.559 1.00 36.68 145 LEU D C 1
ATOM 7011 O O . LEU D 1 83 ? 10.789 32.678 41.923 1.00 37.74 145 LEU D O 1
ATOM 7016 N N . ARG D 1 84 ? 12.491 32.328 40.522 1.00 38.60 146 ARG D N 1
ATOM 7017 C CA . ARG D 1 84 ? 11.740 31.329 39.749 1.00 40.89 146 ARG D CA 1
ATOM 7018 C C . ARG D 1 84 ? 11.378 30.142 40.645 1.00 44.91 146 ARG D C 1
ATOM 7019 O O . ARG D 1 84 ? 10.225 29.730 40.675 1.00 42.07 146 ARG D O 1
ATOM 7027 N N . ALA D 1 85 ? 12.329 29.653 41.430 1.00 43.34 147 ALA D N 1
ATOM 7028 C CA . ALA D 1 85 ? 12.071 28.553 42.364 1.00 51.62 147 ALA D CA 1
ATOM 7029 C C . ALA D 1 85 ? 10.938 28.851 43.338 1.00 48.56 147 ALA D C 1
ATOM 7030 O O . ALA D 1 85 ? 10.118 27.990 43.607 1.00 44.90 147 ALA D O 1
ATOM 7032 N N . LYS D 1 86 ? 10.879 30.077 43.852 1.00 38.21 148 LYS D N 1
ATOM 7033 C CA . LYS D 1 86 ? 9.854 30.477 44.825 1.00 38.21 148 LYS D CA 1
ATOM 7034 C C . LYS D 1 86 ? 8.524 30.941 44.202 1.00 38.63 148 LYS D C 1
ATOM 7035 O O . LYS D 1 86 ? 7.582 31.300 44.928 1.00 37.84 148 LYS D O 1
ATOM 7041 N N . LYS D 1 87 ? 8.456 30.942 42.872 1.00 35.11 149 LYS D N 1
ATOM 7042 C CA . LYS D 1 87 ? 7.375 31.551 42.117 1.00 36.17 149 LYS D CA 1
ATOM 7043 C C . LYS D 1 87 ? 7.142 33.016 42.506 1.00 36.53 149 LYS D C 1
ATOM 7044 O O . LYS D 1 87 ? 6.003 33.461 42.655 1.00 33.87 149 LYS D O 1
ATOM 7050 N N . ILE D 1 88 ? 8.230 33.768 42.656 1.00 33.64 150 ILE D N 1
ATOM 7051 C CA . ILE D 1 88 ? 8.091 35.226 42.825 1.00 34.17 150 ILE D CA 1
ATOM 7052 C C . ILE D 1 88 ? 8.286 35.856 41.462 1.00 21.84 150 ILE D C 1
ATOM 7053 O O . ILE D 1 88 ? 9.325 35.671 40.807 1.00 31.36 150 ILE D O 1
ATOM 7058 N N . PRO D 1 89 ? 7.272 36.614 40.999 1.00 24.56 151 PRO D N 1
ATOM 7059 C CA . PRO D 1 89 ? 7.416 37.236 39.706 1.00 22.11 151 PRO D CA 1
ATOM 7060 C C . PRO D 1 89 ? 8.419 38.405 39.697 1.00 25.20 151 PRO D C 1
ATOM 7061 O O . PRO D 1 89 ? 8.668 39.065 40.719 1.00 26.85 151 PRO D O 1
ATOM 7065 N N . PHE D 1 90 ? 8.944 38.675 38.532 1.00 27.61 152 PHE D N 1
ATOM 7066 C CA . PHE D 1 90 ? 9.858 39.782 38.389 1.00 27.58 152 PHE D CA 1
ATOM 7067 C C . PHE D 1 90 ? 9.769 40.364 37.017 1.00 28.82 152 PHE D C 1
ATOM 7068 O O . PHE D 1 90 ? 9.154 39.791 36.105 1.00 31.65 152 PHE D O 1
ATOM 7076 N N . ILE D 1 91 ? 10.388 41.521 36.859 1.00 24.81 153 ILE D N 1
ATOM 7077 C CA . ILE D 1 91 ? 10.455 42.180 35.574 1.00 29.41 153 ILE D CA 1
ATOM 7078 C C . ILE D 1 91 ? 11.802 42.856 35.424 1.00 27.53 153 ILE D C 1
ATOM 7079 O O . ILE D 1 91 ? 12.322 43.408 36.374 1.00 29.82 153 ILE D O 1
ATOM 7084 N N . VAL D 1 92 ? 12.378 42.776 34.235 1.00 28.61 154 VAL D N 1
ATOM 7085 C CA . VAL D 1 92 ? 13.668 43.392 33.971 1.00 28.22 154 VAL D CA 1
ATOM 7086 C C . VAL D 1 92 ? 13.552 44.576 33.050 1.00 27.05 154 VAL D C 1
ATOM 7087 O O . VAL D 1 92 ? 12.586 44.722 32.271 1.00 30.69 154 VAL D O 1
ATOM 7091 N N . LEU D 1 93 ? 14.525 45.457 33.187 1.00 23.29 155 LEU D N 1
ATOM 7092 C CA . LEU D 1 93 ? 14.584 46.671 32.377 1.00 25.02 155 LEU D CA 1
ATOM 7093 C C . LEU D 1 93 ? 15.963 47.286 32.490 1.00 22.94 155 LEU D C 1
ATOM 7094 O O . LEU D 1 93 ? 16.778 46.884 33.298 1.00 25.76 155 LEU D O 1
ATOM 7099 N N . ASP D 1 94 ? 16.209 48.240 31.609 1.00 23.63 156 ASP D N 1
ATOM 7100 C CA . ASP D 1 94 ? 17.364 49.100 31.654 1.00 28.56 156 ASP D CA 1
ATOM 7101 C C . ASP D 1 94 ? 18.675 48.301 31.617 1.00 30.50 156 ASP D C 1
ATOM 7102 O O . ASP D 1 94 ? 18.909 47.598 30.659 1.00 21.89 156 ASP D O 1
ATOM 7107 N N . GLN D 1 95 ? 19.525 48.397 32.640 1.00 23.50 157 GLN D N 1
ATOM 7108 C CA . GLN D 1 95 ? 20.826 47.782 32.626 1.00 26.79 157 GLN D CA 1
ATOM 7109 C C . GLN D 1 95 ? 20.766 46.280 32.769 1.00 26.41 157 GLN D C 1
ATOM 7110 O O . GLN D 1 95 ? 21.731 45.608 32.463 1.00 27.71 157 GLN D O 1
ATOM 7116 N N . LYS D 1 96 ? 19.624 45.737 33.151 1.00 25.35 158 LYS D N 1
ATOM 7117 C CA . LYS D 1 96 ? 19.446 44.300 33.201 1.00 25.13 158 LYS D CA 1
ATOM 7118 C C . LYS D 1 96 ? 18.876 43.757 31.881 1.00 28.51 158 LYS D C 1
ATOM 7119 O O . LYS D 1 96 ? 17.745 44.040 31.504 1.00 25.76 158 LYS D O 1
ATOM 7125 N N . LYS D 1 97 ? 19.688 42.958 31.197 1.00 25.48 159 LYS D N 1
ATOM 7126 C CA . LYS D 1 97 ? 19.286 42.349 29.931 1.00 38.67 159 LYS D CA 1
ATOM 7127 C C . LYS D 1 97 ? 18.342 41.180 30.150 1.00 35.38 159 LYS D C 1
ATOM 7128 O O . LYS D 1 97 ? 18.597 40.308 30.993 1.00 34.64 159 LYS D O 1
ATOM 7134 N N . ALA D 1 98 ? 17.275 41.153 29.352 1.00 36.53 160 ALA D N 1
ATOM 7135 C CA . ALA D 1 98 ? 16.269 40.107 29.430 1.00 49.70 160 ALA D CA 1
ATOM 7136 C C . ALA D 1 98 ? 16.803 38.804 28.835 1.00 58.12 160 ALA D C 1
ATOM 7137 O O . ALA D 1 98 ? 17.322 38.785 27.727 1.00 45.10 160 ALA D O 1
ATOM 7139 N N . GLU D 1 99 ? 16.656 37.736 29.605 1.00 44.49 161 GLU D N 1
ATOM 7140 C CA . GLU D 1 99 ? 17.120 36.393 29.285 1.00 81.69 161 GLU D CA 1
ATOM 7141 C C . GLU D 1 99 ? 16.262 35.807 28.160 1.00 116.15 161 GLU D C 1
ATOM 7142 O O . GLU D 1 99 ? 16.694 34.907 27.446 1.00 115.16 161 GLU D O 1
ATOM 7148 N N . GLY D 1 100 ? 15.044 36.330 28.013 1.00 129.12 162 GLY D N 1
ATOM 7149 C CA . GLY D 1 100 ? 14.117 35.883 26.986 1.00 56.29 162 GLY D CA 1
ATOM 7150 C C . GLY D 1 100 ? 12.910 35.153 27.567 1.00 121.28 162 GLY D C 1
ATOM 7151 O O . GLY D 1 100 ? 11.901 35.014 26.881 1.00 58.57 162 GLY D O 1
ATOM 7152 N N . PHE D 1 101 ? 13.000 34.680 28.817 1.00 46.99 163 PHE D N 1
ATOM 7153 C CA . PHE D 1 101 ? 11.885 33.981 29.473 1.00 51.12 163 PHE D CA 1
ATOM 7154 C C . PHE D 1 101 ? 11.384 34.802 30.668 1.00 35.72 163 PHE D C 1
ATOM 7155 O O . PHE D 1 101 ? 11.286 34.323 31.821 1.00 36.95 163 PHE D O 1
ATOM 7163 N N . SER D 1 102 ? 11.077 36.056 30.387 1.00 39.90 164 SER D N 1
ATOM 7164 C CA . SER D 1 102 ? 10.546 36.949 31.415 1.00 30.88 164 SER D CA 1
ATOM 7165 C C . SER D 1 102 ? 9.915 38.133 30.736 1.00 28.91 164 SER D C 1
ATOM 7166 O O . SER D 1 102 ? 10.107 38.349 29.531 1.00 32.33 164 SER D O 1
ATOM 7169 N N . ASP D 1 103 ? 9.157 38.911 31.502 1.00 28.52 165 ASP D N 1
ATOM 7170 C CA . ASP D 1 103 ? 8.689 40.192 31.017 1.00 28.19 165 ASP D CA 1
ATOM 7171 C C . ASP D 1 103 ? 9.855 41.164 31.045 1.00 37.66 165 ASP D C 1
ATOM 7172 O O . ASP D 1 103 ? 10.742 41.040 31.875 1.00 29.47 165 ASP D O 1
ATOM 7177 N N . ALA D 1 104 ? 9.833 42.143 30.155 1.00 31.13 166 ALA D N 1
ATOM 7178 C CA . ALA D 1 104 ? 10.862 43.176 30.128 1.00 31.88 166 ALA D CA 1
ATOM 7179 C C . ALA D 1 104 ? 10.306 44.452 29.539 1.00 38.21 166 ALA D C 1
ATOM 7180 O O . ALA D 1 104 ? 9.439 44.417 28.675 1.00 35.34 166 ALA D O 1
ATOM 7182 N N . VAL D 1 105 ? 10.793 45.602 30.002 1.00 29.48 167 VAL D N 1
ATOM 7183 C CA . VAL D 1 105 ? 10.424 46.855 29.364 1.00 28.39 167 VAL D CA 1
ATOM 7184 C C . VAL D 1 105 ? 11.677 47.627 28.989 1.00 37.83 167 VAL D C 1
ATOM 7185 O O . VAL D 1 105 ? 12.414 48.075 29.863 1.00 32.59 167 VAL D O 1
ATOM 7189 N N . LEU D 1 106 ? 11.874 47.817 27.685 1.00 26.42 168 LEU D N 1
ATOM 7190 C CA . LEU D 1 106 ? 12.999 48.536 27.122 1.00 24.94 168 LEU D CA 1
ATOM 7191 C C . LEU D 1 106 ? 12.592 49.909 26.614 1.00 23.81 168 LEU D C 1
ATOM 7192 O O . LEU D 1 106 ? 11.396 50.195 26.403 1.00 30.24 168 LEU D O 1
ATOM 7197 N N . THR D 1 107 ? 13.602 50.737 26.419 1.00 30.58 169 THR D N 1
ATOM 7198 C CA . THR D 1 107 ? 13.481 51.882 25.549 1.00 35.58 169 THR D CA 1
ATOM 7199 C C . THR D 1 107 ? 14.403 51.645 24.339 1.00 31.63 169 THR D C 1
ATOM 7200 O O . THR D 1 107 ? 15.273 50.765 24.334 1.00 32.07 169 THR D O 1
ATOM 7204 N N . ASP D 1 108 ? 14.211 52.451 23.313 1.00 29.51 170 ASP D N 1
ATOM 7205 C CA . ASP D 1 108 ? 14.817 52.182 22.031 1.00 27.15 170 ASP D CA 1
ATOM 7206 C C . ASP D 1 108 ? 16.215 52.769 21.899 1.00 22.55 170 ASP D C 1
ATOM 7207 O O . ASP D 1 108 ? 16.408 53.784 21.211 1.00 32.62 170 ASP D O 1
ATOM 7212 N N . ASP D 1 109 ? 17.173 52.153 22.600 1.00 28.13 171 ASP D N 1
ATOM 7213 C CA . ASP D 1 109 ? 18.538 52.672 22.728 1.00 24.77 171 ASP D CA 1
ATOM 7214 C C . ASP D 1 109 ? 19.212 52.766 21.358 1.00 33.85 171 ASP D C 1
ATOM 7215 O O . ASP D 1 109 ? 19.974 53.688 21.079 1.00 28.21 171 ASP D O 1
ATOM 7220 N N . TYR D 1 110 ? 18.963 51.757 20.529 1.00 26.53 172 TYR D N 1
ATOM 7221 C CA . TYR D 1 110 ? 19.601 51.733 19.208 1.00 23.62 172 TYR D CA 1
ATOM 7222 C C . TYR D 1 110 ? 19.129 52.925 18.400 1.00 24.29 172 TYR D C 1
ATOM 7223 O O . TYR D 1 110 ? 19.914 53.603 17.782 1.00 28.17 172 TYR D O 1
ATOM 7232 N N . ARG D 1 111 ? 17.825 53.179 18.441 1.00 27.28 173 ARG D N 1
ATOM 7233 C CA . ARG D 1 111 ? 17.220 54.284 17.717 1.00 30.87 173 ARG D CA 1
ATOM 7234 C C . ARG D 1 111 ? 17.709 55.576 18.319 1.00 30.69 173 ARG D C 1
ATOM 7235 O O . ARG D 1 111 ? 17.952 56.523 17.620 1.00 28.37 173 ARG D O 1
ATOM 7243 N N . GLY D 1 112 ? 17.870 55.601 19.635 1.00 26.38 174 GLY D N 1
ATOM 7244 C CA . GLY D 1 112 ? 18.404 56.805 20.275 1.00 29.02 174 GLY D CA 1
ATOM 7245 C C . GLY D 1 112 ? 19.753 57.203 19.817 1.00 24.41 174 GLY D C 1
ATOM 7246 O O . GLY D 1 112 ? 20.028 58.387 19.545 1.00 27.38 174 GLY D O 1
ATOM 7247 N N . GLY D 1 113 ? 20.645 56.219 19.766 1.00 29.89 175 GLY D N 1
ATOM 7248 C CA . GLY D 1 113 ? 21.963 56.457 19.245 1.00 25.38 175 GLY D CA 1
ATOM 7249 C C . GLY D 1 113 ? 21.930 56.968 17.800 1.00 24.46 175 GLY D C 1
ATOM 7250 O O . GLY D 1 113 ? 22.686 57.890 17.415 1.00 27.19 175 GLY D O 1
ATOM 7251 N N . GLN D 1 114 ? 21.068 56.346 17.005 1.00 30.67 176 GLN D N 1
ATOM 7252 C CA . GLN D 1 114 ? 20.914 56.746 15.581 1.00 30.34 176 GLN D CA 1
ATOM 7253 C C . GLN D 1 114 ? 20.468 58.195 15.477 1.00 32.46 176 GLN D C 1
ATOM 7254 O O . GLN D 1 114 ? 20.952 58.957 14.647 1.00 34.05 176 GLN D O 1
ATOM 7260 N N . LEU D 1 115 ? 19.531 58.565 16.338 1.00 31.27 177 LEU D N 1
ATOM 7261 C CA . LEU D 1 115 ? 18.998 59.904 16.338 1.00 26.36 177 LEU D CA 1
ATOM 7262 C C . LEU D 1 115 ? 20.076 60.932 16.715 1.00 38.39 177 LEU D C 1
ATOM 7263 O O . LEU D 1 115 ? 20.188 61.995 16.090 1.00 33.16 177 LEU D O 1
ATOM 7268 N N . ALA D 1 116 ? 20.896 60.592 17.706 1.00 32.81 178 ALA D N 1
ATOM 7269 C CA . ALA D 1 116 ? 22.029 61.421 18.093 1.00 29.58 178 ALA D CA 1
ATOM 7270 C C . ALA D 1 116 ? 23.018 61.647 16.948 1.00 33.72 178 ALA D C 1
ATOM 7271 O O . ALA D 1 116 ? 23.467 62.789 16.700 1.00 31.06 178 ALA D O 1
ATOM 7273 N N . ALA D 1 117 ? 23.329 60.562 16.245 1.00 29.50 179 ALA D N 1
ATOM 7274 C CA . ALA D 1 117 ? 24.238 60.610 15.110 1.00 32.07 179 ALA D CA 1
ATOM 7275 C C . ALA D 1 117 ? 23.626 61.489 14.019 1.00 25.30 179 ALA D C 1
ATOM 7276 O O . ALA D 1 117 ? 24.308 62.356 13.461 1.00 34.30 179 ALA D O 1
ATOM 7278 N N . LYS D 1 118 ? 22.341 61.280 13.765 1.00 30.71 180 LYS D N 1
ATOM 7279 C CA . LYS D 1 118 ? 21.632 62.024 12.708 1.00 29.78 180 LYS D CA 1
ATOM 7280 C C . LYS D 1 118 ? 21.661 63.498 12.984 1.00 43.90 180 LYS D C 1
ATOM 7281 O O . LYS D 1 118 ? 21.734 64.286 12.070 1.00 39.42 180 LYS D O 1
ATOM 7287 N N . HIS D 1 119 ? 21.604 63.884 14.250 1.00 29.00 181 HIS D N 1
ATOM 7288 C CA . HIS D 1 119 ? 21.654 65.292 14.590 1.00 33.16 181 HIS D CA 1
ATOM 7289 C C . HIS D 1 119 ? 23.030 65.872 14.352 1.00 31.22 181 HIS D C 1
ATOM 7290 O O . HIS D 1 119 ? 23.171 66.949 13.787 1.00 40.38 181 HIS D O 1
ATOM 7297 N N . LEU D 1 120 ? 24.066 65.163 14.782 1.00 29.87 182 LEU D N 1
ATOM 7298 C CA . LEU D 1 120 ? 25.399 65.665 14.592 1.00 29.74 182 LEU D CA 1
ATOM 7299 C C . LEU D 1 120 ? 25.733 65.659 13.101 1.00 39.54 182 LEU D C 1
ATOM 7300 O O . LEU D 1 120 ? 26.422 66.549 12.626 1.00 42.16 182 LEU D O 1
ATOM 7305 N N . GLN D 1 121 ? 25.243 64.649 12.391 1.00 33.44 183 GLN D N 1
ATOM 7306 C CA . GLN D 1 121 ? 25.363 64.583 10.919 1.00 46.81 183 GLN D CA 1
ATOM 7307 C C . GLN D 1 121 ? 24.675 65.795 10.264 1.00 47.52 183 GLN D C 1
ATOM 7308 O O . GLN D 1 121 ? 25.255 66.475 9.411 1.00 39.53 183 GLN D O 1
ATOM 7314 N N . GLU D 1 122 ? 23.454 66.088 10.685 1.00 47.70 184 GLU D N 1
ATOM 7315 C CA . GLU D 1 122 ? 22.752 67.256 10.170 1.00 53.24 184 GLU D CA 1
ATOM 7316 C C . GLU D 1 122 ? 23.479 68.567 10.461 1.00 62.86 184 GLU D C 1
ATOM 7317 O O . GLU D 1 122 ? 23.387 69.503 9.673 1.00 42.12 184 GLU D O 1
ATOM 7323 N N . GLN D 1 123 ? 24.204 68.627 11.583 1.00 40.63 185 GLN D N 1
ATOM 7324 C CA . GLN D 1 123 ? 25.016 69.796 11.930 1.00 51.85 185 GLN D CA 1
ATOM 7325 C C . GLN D 1 123 ? 26.404 69.731 11.252 1.00 39.96 185 GLN D C 1
ATOM 7326 O O . GLN D 1 123 ? 27.270 70.587 11.485 1.00 43.55 185 GLN D O 1
ATOM 7332 N N . ARG D 1 124 ? 26.611 68.697 10.432 1.00 52.63 186 ARG D N 1
ATOM 7333 C CA . ARG D 1 124 ? 27.787 68.538 9.553 1.00 52.66 186 ARG D CA 1
ATOM 7334 C C . ARG D 1 124 ? 29.075 68.197 10.257 1.00 70.52 186 ARG D C 1
ATOM 7335 O O . ARG D 1 124 ? 30.155 68.448 9.709 1.00 42.59 186 ARG D O 1
ATOM 7343 N N . HIS D 1 125 ? 28.983 67.617 11.452 1.00 42.17 187 HIS D N 1
ATOM 7344 C CA . HIS D 1 125 ? 30.192 67.206 12.158 1.00 33.76 187 HIS D CA 1
ATOM 7345 C C . HIS D 1 125 ? 30.712 65.921 11.544 1.00 37.10 187 HIS D C 1
ATOM 7346 O O . HIS D 1 125 ? 29.916 65.020 11.226 1.00 43.77 187 HIS D O 1
ATOM 7353 N N . GLU D 1 126 ? 32.037 65.826 11.396 1.00 53.96 188 GLU D N 1
ATOM 7354 C CA . GLU D 1 126 ? 32.669 64.667 10.750 1.00 34.38 188 GLU D CA 1
ATOM 7355 C C . GLU D 1 126 ? 33.531 63.815 11.685 1.00 33.83 188 GLU D C 1
ATOM 7356 O O . GLU D 1 126 ? 33.466 62.586 11.626 1.00 45.76 188 GLU D O 1
ATOM 7362 N N . GLN D 1 127 ? 34.354 64.465 12.511 1.00 40.72 189 GLN D N 1
ATOM 7363 C CA . GLN D 1 127 ? 35.134 63.778 13.516 1.00 42.51 189 GLN D CA 1
ATOM 7364 C C . GLN D 1 127 ? 34.343 63.883 14.831 1.00 41.35 189 GLN D C 1
ATOM 7365 O O . GLN D 1 127 ? 34.057 64.989 15.297 1.00 39.93 189 GLN D O 1
ATOM 7371 N N . VAL D 1 128 ? 33.944 62.743 15.391 1.00 43.09 190 VAL D N 1
ATOM 7372 C CA . VAL D 1 128 ? 33.062 62.747 16.575 1.00 38.73 190 VAL D CA 1
ATOM 7373 C C . VAL D 1 128 ? 33.595 61.805 17.633 1.00 58.94 190 VAL D C 1
ATOM 7374 O O . VAL D 1 128 ? 34.359 60.906 17.313 1.00 38.18 190 VAL D O 1
ATOM 7378 N N . ILE D 1 129 ? 33.204 62.034 18.892 1.00 32.85 191 ILE D N 1
ATOM 7379 C CA . ILE D 1 129 ? 33.656 61.233 20.022 1.00 39.03 191 ILE D CA 1
ATOM 7380 C C . ILE D 1 129 ? 32.413 60.705 20.733 1.00 33.20 191 ILE D C 1
ATOM 7381 O O . ILE D 1 129 ? 31.479 61.485 20.978 1.00 32.39 191 ILE D O 1
ATOM 7386 N N . VAL D 1 130 ? 32.421 59.421 21.094 1.00 29.57 192 VAL D N 1
ATOM 7387 C CA . VAL D 1 130 ? 31.463 58.881 22.053 1.00 31.37 192 VAL D CA 1
ATOM 7388 C C . VAL D 1 130 ? 32.146 58.671 23.411 1.00 40.68 192 VAL D C 1
ATOM 7389 O O . VAL D 1 130 ? 33.236 58.070 23.509 1.00 33.03 192 VAL D O 1
ATOM 7393 N N . VAL D 1 131 ? 31.518 59.200 24.451 1.00 30.74 193 VAL D N 1
ATOM 7394 C CA . VAL D 1 131 ? 32.019 59.042 25.824 1.00 31.85 193 VAL D CA 1
ATOM 7395 C C . VAL D 1 131 ? 31.074 58.126 26.577 1.00 36.10 193 VAL D C 1
ATOM 7396 O O . VAL D 1 131 ? 29.877 58.436 26.756 1.00 33.56 193 VAL D O 1
ATOM 7400 N N . MET D 1 132 ? 31.605 56.989 27.032 1.00 33.59 194 MET D N 1
ATOM 7401 C CA . MET D 1 132 ? 30.807 55.946 27.607 1.00 29.85 194 MET D CA 1
ATOM 7402 C C . MET D 1 132 ? 31.616 55.080 28.588 1.00 29.26 194 MET D C 1
ATOM 7403 O O . MET D 1 132 ? 32.817 55.180 28.635 1.00 33.31 194 MET D O 1
ATOM 7408 N N . PRO D 1 133 ? 30.934 54.275 29.401 1.00 29.25 195 PRO D N 1
ATOM 7409 C CA . PRO D 1 133 ? 31.641 53.411 30.323 1.00 28.99 195 PRO D CA 1
ATOM 7410 C C . PRO D 1 133 ? 32.216 52.204 29.640 1.00 36.77 195 PRO D C 1
ATOM 7411 O O . PRO D 1 133 ? 31.719 51.804 28.617 1.00 33.55 195 PRO D O 1
ATOM 7415 N N . PRO D 1 134 ? 33.264 51.631 30.233 1.00 40.81 196 PRO D N 1
ATOM 7416 C CA . PRO D 1 134 ? 33.751 50.319 29.840 1.00 39.75 196 PRO D CA 1
ATOM 7417 C C . PRO D 1 134 ? 32.792 49.205 30.239 1.00 29.30 196 PRO D C 1
ATOM 7418 O O . PRO D 1 134 ? 32.017 49.350 31.201 1.00 36.21 196 PRO D O 1
ATOM 7422 N N . HIS D 1 135 ? 32.875 48.071 29.533 1.00 41.22 197 HIS D N 1
ATOM 7423 C CA . HIS D 1 135 ? 31.998 46.898 29.789 1.00 39.00 197 HIS D CA 1
ATOM 7424 C C . HIS D 1 135 ? 30.568 47.355 30.073 1.00 37.41 197 HIS D C 1
ATOM 7425 O O . HIS D 1 135 ? 29.973 47.010 31.070 1.00 32.40 197 HIS D O 1
ATOM 7432 N N . ALA D 1 136 ? 30.039 48.158 29.153 1.00 38.19 198 ALA D N 1
ATOM 7433 C CA . ALA D 1 136 ? 28.753 48.829 29.332 1.00 28.43 198 ALA D CA 1
ATOM 7434 C C . ALA D 1 136 ? 27.617 47.821 29.351 1.00 35.93 198 ALA D C 1
ATOM 7435 O O . ALA D 1 136 ? 27.665 46.795 28.662 1.00 31.10 198 ALA D O 1
ATOM 7437 N N . PRO D 1 137 ? 26.590 48.083 30.161 1.00 35.95 199 PRO D N 1
ATOM 7438 C CA . PRO D 1 137 ? 25.394 47.272 30.049 1.00 31.08 199 PRO D CA 1
ATOM 7439 C C . PRO D 1 137 ? 24.864 47.268 28.627 1.00 27.96 199 PRO D C 1
ATOM 7440 O O . PRO D 1 137 ? 25.121 48.207 27.872 1.00 31.99 199 PRO D O 1
ATOM 7444 N N . VAL D 1 138 ? 24.114 46.234 28.284 1.00 29.97 200 VAL D N 1
ATOM 7445 C CA . VAL D 1 138 ? 23.659 46.042 26.903 1.00 30.57 200 VAL D CA 1
ATOM 7446 C C . VAL D 1 138 ? 22.838 47.211 26.372 1.00 27.80 200 VAL D C 1
ATOM 7447 O O . VAL D 1 138 ? 23.044 47.663 25.269 1.00 29.26 200 VAL D O 1
ATOM 7451 N N . ASN D 1 139 ? 21.926 47.729 27.170 1.00 28.27 201 ASN D N 1
ATOM 7452 C CA . ASN D 1 139 ? 21.143 48.871 26.740 1.00 25.96 201 ASN D CA 1
ATOM 7453 C C . ASN D 1 139 ? 22.047 50.032 26.322 1.00 27.57 201 ASN D C 1
ATOM 7454 O O . ASN D 1 139 ? 21.818 50.681 25.292 1.00 31.05 201 ASN D O 1
ATOM 7459 N N . ILE D 1 140 ? 23.120 50.264 27.061 1.00 26.18 202 ILE D N 1
ATOM 7460 C CA . ILE D 1 140 ? 23.981 51.395 26.787 1.00 29.05 202 ILE D CA 1
ATOM 7461 C C . ILE D 1 140 ? 24.844 51.106 25.541 1.00 31.47 202 ILE D C 1
ATOM 7462 O O . ILE D 1 140 ? 25.025 51.955 24.699 1.00 31.18 202 ILE D O 1
ATOM 7467 N N . GLN D 1 141 ? 25.348 49.893 25.430 1.00 26.55 203 GLN D N 1
ATOM 7468 C CA . GLN D 1 141 ? 26.094 49.506 24.258 1.00 24.93 203 GLN D CA 1
ATOM 7469 C C . GLN D 1 141 ? 25.254 49.719 23.000 1.00 29.86 203 GLN D C 1
ATOM 7470 O O . GLN D 1 141 ? 25.786 50.116 21.957 1.00 34.12 203 GLN D O 1
ATOM 7476 N N . GLN D 1 142 ? 23.936 49.479 23.097 1.00 28.66 204 GLN D N 1
ATOM 7477 C CA . GLN D 1 142 ? 23.051 49.642 21.943 1.00 28.26 204 GLN D CA 1
ATOM 7478 C C . GLN D 1 142 ? 23.033 51.063 21.437 1.00 31.61 204 GLN D C 1
ATOM 7479 O O . GLN D 1 142 ? 22.806 51.309 20.235 1.00 30.53 204 GLN D O 1
ATOM 7485 N N . ARG D 1 143 ? 23.326 52.020 22.320 1.00 25.59 205 ARG D N 1
ATOM 7486 C CA . ARG D 1 143 ? 23.343 53.393 21.906 1.00 25.17 205 ARG D CA 1
ATOM 7487 C C . ARG D 1 143 ? 24.499 53.641 20.980 1.00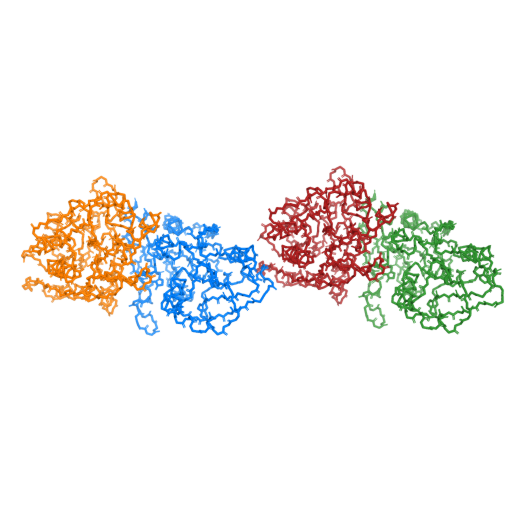 29.30 205 ARG D C 1
ATOM 7488 O O . ARG D 1 143 ? 24.374 54.385 20.016 1.00 26.46 205 ARG D O 1
ATOM 7496 N N . LEU D 1 144 ? 25.639 53.047 21.304 1.00 28.84 206 LEU D N 1
ATOM 7497 C CA . LEU D 1 144 ? 26.807 53.208 20.501 1.00 28.43 206 LEU D CA 1
ATOM 7498 C C . LEU D 1 144 ? 26.582 52.544 19.145 1.00 29.93 206 LEU D C 1
ATOM 7499 O O . LEU D 1 144 ? 26.951 53.113 18.120 1.00 33.10 206 LEU D O 1
ATOM 7504 N N . LYS D 1 145 ? 26.006 51.349 19.146 1.00 29.35 207 LYS D N 1
ATOM 7505 C CA . LYS D 1 145 ? 25.766 50.608 17.885 1.00 37.20 207 LYS D CA 1
ATOM 7506 C C . LYS D 1 145 ? 24.795 51.366 16.973 1.00 36.08 207 LYS D C 1
ATOM 7507 O O . LYS D 1 145 ? 24.962 51.416 15.745 1.00 37.16 207 LYS D O 1
ATOM 7513 N N . GLY D 1 146 ? 23.776 51.962 17.579 1.00 32.83 208 GLY D N 1
ATOM 7514 C CA . GLY D 1 146 ? 22.870 52.869 16.865 1.00 26.91 208 GLY D CA 1
ATOM 7515 C C . GLY D 1 146 ? 23.629 54.030 16.261 1.00 42.52 208 GLY D C 1
ATOM 7516 O O . GLY D 1 146 ? 23.471 54.324 15.081 1.00 36.00 208 GLY D O 1
ATOM 7517 N N . PHE D 1 147 ? 24.466 54.690 17.065 1.00 28.95 209 PHE D N 1
ATOM 7518 C CA . PHE D 1 147 ? 25.215 55.826 16.618 1.00 32.33 209 PHE D CA 1
ATOM 7519 C C . PHE D 1 147 ? 26.142 55.433 15.436 1.00 29.67 209 PHE D C 1
ATOM 7520 O O . PHE D 1 147 ? 26.231 56.148 14.462 1.00 35.65 209 PHE D O 1
ATOM 7528 N N . CYS D 1 148 ? 26.804 54.287 15.526 1.00 31.27 210 CYS D N 1
ATOM 7529 C CA . CYS D 1 148 ? 27.665 53.817 14.413 1.00 48.73 210 CYS D CA 1
ATOM 7530 C C . CYS D 1 148 ? 26.938 53.268 13.176 1.00 42.41 210 CYS D C 1
ATOM 7531 O O . CYS D 1 148 ? 27.570 53.052 12.135 1.00 42.46 210 CYS D O 1
ATOM 7534 N N . SER D 1 149 ? 25.639 53.030 13.272 1.00 45.17 211 SER D N 1
ATOM 7535 C CA . SER D 1 149 ? 24.841 52.739 12.084 1.00 41.88 211 SER D CA 1
ATOM 7536 C C . SER D 1 149 ? 24.767 53.974 11.175 1.00 52.07 211 SER D C 1
ATOM 7537 O O . SER D 1 149 ? 24.385 53.871 10.020 1.00 36.91 211 SER D O 1
ATOM 7540 N N . VAL D 1 150 ? 25.123 55.144 11.700 1.00 35.97 212 VAL D N 1
ATOM 7541 C CA . VAL D 1 150 ? 25.142 56.367 10.922 1.00 32.34 212 VAL D CA 1
ATOM 7542 C C . VAL D 1 150 ? 26.574 56.848 10.700 1.00 47.58 212 VAL D C 1
ATOM 7543 O O . VAL D 1 150 ? 27.005 56.984 9.574 1.00 43.17 212 VAL D O 1
ATOM 7547 N N . TYR D 1 151 ? 27.289 57.152 11.778 1.00 30.26 213 TYR D N 1
ATOM 7548 C CA . TYR D 1 151 ? 28.735 57.335 11.713 1.00 31.28 213 TYR D CA 1
ATOM 7549 C C . TYR D 1 151 ? 29.372 55.964 11.578 1.00 46.34 213 TYR D C 1
ATOM 7550 O O . TYR D 1 151 ? 29.568 55.266 12.552 1.00 42.29 213 TYR D O 1
ATOM 7559 N N . THR D 1 152 ? 29.677 55.573 10.343 1.00 50.58 214 THR D N 1
ATOM 7560 C CA . THR D 1 152 ? 30.380 54.306 10.098 1.00 61.73 214 THR D CA 1
ATOM 7561 C C . THR D 1 152 ? 31.920 54.427 10.120 1.00 43.12 214 THR D C 1
ATOM 7562 O O . THR D 1 152 ? 32.605 53.424 10.045 1.00 61.12 214 THR D O 1
ATOM 7566 N N . GLU D 1 153 ? 32.441 55.652 10.223 1.00 56.26 215 GLU D N 1
ATOM 7567 C CA . GLU D 1 153 ? 33.884 55.930 10.281 1.00 67.73 215 GLU D CA 1
ATOM 7568 C C . GLU D 1 153 ? 34.145 57.218 11.076 1.00 61.22 215 GLU D C 1
ATOM 7569 O O . GLU D 1 153 ? 33.243 58.046 11.249 1.00 46.09 215 GLU D O 1
ATOM 7575 N N . LYS D 1 154 ? 35.389 57.399 11.516 1.00 48.00 216 LYS D N 1
ATOM 7576 C CA . LYS D 1 154 ? 35.831 58.626 12.206 1.00 72.24 216 LYS D CA 1
ATOM 7577 C C . LYS D 1 154 ? 35.136 58.837 13.548 1.00 61.09 216 LYS D C 1
ATOM 7578 O O . LYS D 1 154 ? 34.849 59.981 13.956 1.00 50.65 216 LYS D O 1
ATOM 7584 N N . VAL D 1 155 ? 34.859 57.725 14.224 1.00 68.23 217 VAL D N 1
ATOM 7585 C CA . VAL D 1 155 ? 34.327 57.765 15.575 1.00 71.57 217 VAL D CA 1
ATOM 7586 C C . VAL D 1 155 ? 35.423 57.363 16.532 1.00 50.62 217 VAL D C 1
ATOM 7587 O O . VAL D 1 155 ? 36.002 56.291 16.421 1.00 41.13 217 VAL D O 1
ATOM 7591 N N . GLN D 1 156 ? 35.702 58.226 17.489 1.00 35.16 218 GLN D N 1
ATOM 7592 C CA . GLN D 1 156 ? 36.580 57.863 18.551 1.00 29.83 218 GLN D CA 1
ATOM 7593 C C . GLN D 1 156 ? 35.750 57.542 19.785 1.00 46.64 218 GLN D C 1
ATOM 7594 O O . GLN D 1 156 ? 34.702 58.157 20.014 1.00 35.20 218 GLN D O 1
ATOM 7600 N N . LEU D 1 157 ? 36.189 56.536 20.540 1.00 33.46 219 LEU D N 1
ATOM 7601 C CA . LEU D 1 157 ? 35.534 56.136 21.779 1.00 50.89 219 LEU D CA 1
ATOM 7602 C C . LEU D 1 157 ? 36.399 56.540 22.971 1.00 48.82 219 LEU D C 1
ATOM 7603 O O . LEU D 1 157 ? 37.590 56.262 23.000 1.00 41.65 219 LEU D O 1
ATOM 7608 N N . ILE D 1 158 ? 35.819 57.201 23.960 1.00 34.18 220 ILE D N 1
ATOM 7609 C CA . ILE D 1 158 ? 36.557 57.423 25.187 1.00 37.14 220 ILE D CA 1
ATOM 7610 C C . ILE D 1 158 ? 35.802 56.755 26.298 1.00 41.91 220 ILE D C 1
ATOM 7611 O O . ILE D 1 158 ? 34.622 57.032 26.501 1.00 41.24 220 ILE D O 1
ATOM 7616 N N . GLU D 1 159 ? 36.484 55.884 27.022 1.00 33.57 221 GLU D N 1
ATOM 7617 C CA . GLU D 1 159 ? 35.888 55.160 28.073 1.00 31.19 221 GLU D CA 1
ATOM 7618 C C . GLU D 1 159 ? 36.124 55.917 29.375 1.00 42.02 221 GLU D C 1
ATOM 7619 O O . GLU D 1 159 ? 37.211 56.426 29.623 1.00 44.19 221 GLU D O 1
ATOM 7625 N N . THR D 1 160 ? 35.080 56.006 30.189 1.00 40.98 222 THR D N 1
ATOM 7626 C CA . THR D 1 160 ? 35.141 56.728 31.445 1.00 33.78 222 THR D CA 1
ATOM 7627 C C . THR D 1 160 ? 33.980 56.299 32.338 1.00 33.39 222 THR D C 1
ATOM 7628 O O . THR D 1 160 ? 33.038 55.655 31.904 1.00 34.81 222 THR D O 1
ATOM 7632 N N . GLU D 1 161 ? 34.060 56.666 33.603 1.00 28.84 223 GLU D N 1
ATOM 7633 C CA . GLU D 1 161 ? 33.016 56.329 34.542 1.00 33.07 223 GLU D CA 1
ATOM 7634 C C . GLU D 1 161 ? 31.670 56.982 34.077 1.00 24.91 223 GLU D C 1
ATOM 7635 O O . GLU D 1 161 ? 31.661 58.078 33.550 1.00 28.55 223 GLU D O 1
ATOM 7641 N N . LEU D 1 162 ? 30.576 56.233 34.215 1.00 30.48 224 LEU D N 1
ATOM 7642 C CA . LEU D 1 162 ? 29.214 56.715 33.914 1.00 30.70 224 LEU D CA 1
ATOM 7643 C C . LEU D 1 162 ? 28.720 57.681 35.008 1.00 24.13 224 LEU D C 1
ATOM 7644 O O . LEU D 1 162 ? 27.977 57.302 35.887 1.00 31.38 224 LEU D O 1
ATOM 7649 N N . SER D 1 163 ? 29.221 58.903 34.982 1.00 26.02 225 SER D N 1
ATOM 7650 C CA . SER D 1 163 ? 29.001 59.828 36.078 1.00 27.11 225 SER D CA 1
ATOM 7651 C C . SER D 1 163 ? 29.493 61.154 35.660 1.00 27.70 225 SER D C 1
ATOM 7652 O O . SER D 1 163 ? 30.240 61.274 34.683 1.00 26.67 225 SER D O 1
ATOM 7655 N N . LYS D 1 164 ? 29.104 62.167 36.432 1.00 26.27 226 LYS D N 1
ATOM 7656 C CA . LYS D 1 164 ? 29.640 63.496 36.211 1.00 26.33 226 LYS D CA 1
ATOM 7657 C C . LYS D 1 164 ? 31.158 63.511 36.330 1.00 34.36 226 LYS D C 1
ATOM 7658 O O . LYS D 1 164 ? 31.840 64.111 35.507 1.00 25.66 226 LYS D O 1
ATOM 7664 N N . THR D 1 165 ? 31.685 62.841 37.353 1.00 34.39 227 THR D N 1
ATOM 7665 C CA . THR D 1 165 ? 33.129 62.720 37.507 1.00 30.88 227 THR D CA 1
ATOM 7666 C C . THR D 1 165 ? 33.771 62.123 36.251 1.00 29.10 227 THR D C 1
ATOM 7667 O O . THR D 1 165 ? 34.817 62.587 35.806 1.00 36.94 227 THR D O 1
ATOM 7671 N N . GLY D 1 166 ? 33.163 61.066 35.695 1.00 32.84 228 GLY D N 1
ATOM 7672 C CA . GLY D 1 166 ? 33.676 60.436 34.471 1.00 28.88 228 GLY D CA 1
ATOM 7673 C C . GLY D 1 166 ? 33.770 61.407 33.318 1.00 26.88 228 GLY D C 1
ATOM 7674 O O . GLY D 1 166 ? 34.803 61.528 32.635 1.00 30.70 228 GLY D O 1
ATOM 7675 N N . GLY D 1 167 ? 32.695 62.155 33.113 1.00 29.09 229 GLY D N 1
ATOM 7676 C CA . GLY D 1 167 ? 32.670 63.172 32.124 1.00 25.02 229 GLY D CA 1
ATOM 7677 C C . GLY D 1 167 ? 33.781 64.201 32.324 1.00 36.05 229 GLY D C 1
ATOM 7678 O O . GLY D 1 167 ? 34.494 64.540 31.398 1.00 31.49 229 GLY D O 1
ATOM 7679 N N . TYR D 1 168 ? 33.930 64.663 33.559 1.00 31.09 230 TYR D N 1
ATOM 7680 C CA . TYR D 1 168 ? 34.984 65.605 33.913 1.00 28.31 230 TYR D CA 1
ATOM 7681 C C . TYR D 1 168 ? 36.380 65.048 33.553 1.00 28.30 230 TYR D C 1
ATOM 7682 O O . TYR D 1 168 ? 37.206 65.745 32.941 1.00 33.84 230 TYR D O 1
ATOM 7691 N N . GLN D 1 169 ? 36.599 63.782 33.871 1.00 30.03 231 GLN D N 1
ATOM 7692 C CA . GLN D 1 169 ? 37.926 63.154 33.684 1.00 36.07 231 GLN D CA 1
ATOM 7693 C C . GLN D 1 169 ? 38.219 62.904 32.211 1.00 52.15 231 GLN D C 1
ATOM 7694 O O . GLN D 1 169 ? 39.369 62.847 31.806 1.00 34.65 231 GLN D O 1
ATOM 7700 N N . ALA D 1 170 ? 37.180 62.803 31.393 1.00 47.12 232 ALA D N 1
ATOM 7701 C CA . ALA D 1 170 ? 37.361 62.557 29.969 1.00 33.04 232 ALA D CA 1
ATOM 7702 C C . ALA D 1 170 ? 37.893 63.740 29.201 1.00 34.04 232 ALA D C 1
ATOM 7703 O O . ALA D 1 170 ? 38.389 63.573 28.096 1.00 30.89 232 ALA D O 1
ATOM 7705 N N . VAL D 1 171 ? 37.725 64.952 29.732 1.00 28.25 233 VAL D N 1
ATOM 7706 C CA . VAL D 1 171 ? 37.995 66.147 28.956 1.00 31.16 233 VAL D CA 1
ATOM 7707 C C . VAL D 1 171 ? 39.473 66.288 28.494 1.00 37.06 233 VAL D C 1
ATOM 7708 O O . VAL D 1 171 ? 39.711 66.627 27.332 1.00 34.42 233 VAL D O 1
ATOM 7712 N N . PRO D 1 172 ? 40.453 66.041 29.385 1.00 34.67 234 PRO D N 1
ATOM 7713 C CA . PRO D 1 172 ? 41.857 66.069 28.930 1.00 38.71 234 PRO D CA 1
ATOM 7714 C C . PRO D 1 172 ? 42.091 65.276 27.640 1.00 33.71 234 PRO D C 1
ATOM 7715 O O . PRO D 1 172 ? 42.816 65.733 26.744 1.00 45.42 234 PRO D O 1
ATOM 7719 N N . GLU D 1 173 ? 41.499 64.086 27.548 1.00 38.63 235 GLU D N 1
ATOM 7720 C CA . GLU D 1 173 ? 41.656 63.237 26.367 1.00 35.51 235 GLU D CA 1
ATOM 7721 C C . GLU D 1 173 ? 40.965 63.804 25.142 1.00 45.88 235 GLU D C 1
ATOM 7722 O O . GLU D 1 173 ? 41.501 63.765 24.037 1.00 40.44 235 GLU D O 1
ATOM 7728 N N . ILE D 1 174 ? 39.760 64.319 25.340 1.00 37.74 236 ILE D N 1
ATOM 7729 C CA . ILE D 1 174 ? 39.035 64.992 24.265 1.00 34.96 236 ILE D CA 1
ATOM 7730 C C . ILE D 1 174 ? 39.859 66.130 23.673 1.00 52.36 236 ILE D C 1
ATOM 7731 O O . ILE D 1 174 ? 39.874 66.343 22.458 1.00 42.34 236 ILE D O 1
ATOM 7736 N N . LEU D 1 175 ? 40.521 66.874 24.552 1.00 44.62 237 LEU D N 1
ATOM 7737 C CA . LEU D 1 175 ? 41.266 68.042 24.146 1.00 38.16 237 LEU D CA 1
ATOM 7738 C C . LEU D 1 175 ? 42.437 67.683 23.230 1.00 45.85 237 LEU D C 1
ATOM 7739 O O . LEU D 1 175 ? 42.847 68.481 22.387 1.00 49.52 237 LEU D O 1
ATOM 7744 N N . LYS D 1 176 ? 42.940 66.471 23.388 1.00 45.08 238 LYS D N 1
ATOM 7745 C CA . LYS D 1 176 ? 44.018 65.972 22.556 1.00 44.92 238 LYS D CA 1
ATOM 7746 C C . LYS D 1 176 ? 43.561 65.512 21.168 1.00 59.08 238 LYS D C 1
ATOM 7747 O O . LYS D 1 176 ? 44.384 65.097 20.374 1.00 50.20 238 LYS D O 1
ATOM 7753 N N . THR D 1 177 ? 42.270 65.590 20.859 1.00 57.33 239 THR D N 1
ATOM 7754 C CA . THR D 1 177 ? 41.766 65.087 19.580 1.00 49.11 239 THR D CA 1
ATOM 7755 C C . THR D 1 177 ? 41.459 66.201 18.613 1.00 40.93 239 THR D C 1
ATOM 7756 O O . THR D 1 177 ? 41.524 67.371 18.963 1.00 47.03 239 THR D O 1
ATOM 7760 N N . GLU D 1 178 ? 41.075 65.804 17.402 1.00 38.15 240 GLU D N 1
ATOM 7761 C CA . GLU D 1 178 ? 40.555 66.721 16.387 1.00 50.80 240 GLU D CA 1
ATOM 7762 C C . GLU D 1 178 ? 39.008 66.697 16.318 1.00 50.08 240 GLU D C 1
ATOM 7763 O O . GLU D 1 178 ? 38.420 67.227 15.398 1.00 42.88 240 GLU D O 1
ATOM 7769 N N . SER D 1 179 ? 38.340 66.106 17.304 1.00 46.48 241 SER D N 1
ATOM 7770 C CA . SER D 1 179 ? 36.892 66.007 17.246 1.00 41.20 241 SER D CA 1
ATOM 7771 C C . SER D 1 179 ? 36.197 67.324 17.545 1.00 36.21 241 SER D C 1
ATOM 7772 O O . SER D 1 179 ? 36.727 68.174 18.249 1.00 47.69 241 SER D O 1
ATOM 7775 N N . THR D 1 180 ? 34.996 67.474 16.978 1.00 41.67 242 THR D N 1
ATOM 7776 C CA . THR D 1 180 ? 34.200 68.684 17.101 1.00 51.93 242 THR D CA 1
ATOM 7777 C C . THR D 1 180 ? 32.790 68.426 17.665 1.00 38.21 242 THR D C 1
ATOM 7778 O O . THR D 1 180 ? 32.117 69.365 18.096 1.00 36.15 242 THR D O 1
ATOM 7782 N N . GLY D 1 181 ? 32.346 67.168 17.628 1.00 45.00 243 GLY D N 1
ATOM 7783 C CA . GLY D 1 181 ? 31.026 66.769 18.127 1.00 39.14 243 GLY D CA 1
ATOM 7784 C C . GLY D 1 181 ? 31.168 65.616 19.083 1.00 40.75 243 GLY D C 1
ATOM 7785 O O . GLY D 1 181 ? 31.986 64.727 18.863 1.00 31.34 243 GLY D O 1
ATOM 7786 N N . ILE D 1 182 ? 30.384 65.621 20.155 1.00 28.94 244 ILE D N 1
ATOM 7787 C CA . ILE D 1 182 ? 30.533 64.608 21.209 1.00 34.73 244 ILE D CA 1
ATOM 7788 C C . ILE D 1 182 ? 29.175 64.055 21.592 1.00 34.42 244 ILE D C 1
ATOM 7789 O O . ILE D 1 182 ? 28.232 64.817 21.867 1.00 29.47 244 ILE D O 1
ATOM 7794 N N . PHE D 1 183 ? 29.066 62.728 21.601 1.00 27.49 245 PHE D N 1
ATOM 7795 C CA . PHE D 1 183 ? 27.903 62.065 22.114 1.00 30.29 245 PHE D CA 1
ATOM 7796 C C . PHE D 1 183 ? 28.272 61.552 23.473 1.00 33.46 245 PHE D C 1
ATOM 7797 O O . PHE D 1 183 ? 29.096 60.654 23.602 1.00 27.41 245 PHE D O 1
ATOM 7805 N N . ALA D 1 184 ? 27.652 62.146 24.487 1.00 31.22 246 ALA D N 1
ATOM 7806 C CA . ALA D 1 184 ? 27.748 61.687 25.858 1.00 33.37 246 ALA D CA 1
ATOM 7807 C C . ALA D 1 184 ? 26.625 60.683 26.066 1.00 23.78 246 ALA D C 1
ATOM 7808 O O . ALA D 1 184 ? 25.463 60.983 25.838 1.00 27.75 246 ALA D O 1
ATOM 7810 N N . ILE D 1 185 ? 26.972 59.480 26.513 1.00 26.35 247 ILE D N 1
ATOM 7811 C CA . ILE D 1 185 ? 26.034 58.368 26.510 1.00 28.42 247 ILE D CA 1
ATOM 7812 C C . ILE D 1 185 ? 25.025 58.529 27.650 1.00 21.14 247 ILE D C 1
ATOM 7813 O O . ILE D 1 185 ? 24.055 57.821 27.691 1.00 25.03 247 ILE D O 1
ATOM 7818 N N . ASN D 1 186 ? 25.229 59.496 28.551 1.00 24.27 248 ASN D N 1
ATOM 7819 C CA . ASN D 1 186 ? 24.132 59.984 29.381 1.00 23.59 248 ASN D CA 1
ATOM 7820 C C . ASN D 1 186 ? 24.320 61.436 29.780 1.00 27.96 248 ASN D C 1
ATOM 7821 O O . ASN D 1 186 ? 25.393 61.993 29.573 1.00 23.78 248 ASN D O 1
ATOM 7826 N N . ASP D 1 187 ? 23.253 62.060 30.290 1.00 25.80 249 ASP D N 1
ATOM 7827 C CA . ASP D 1 187 ? 23.318 63.454 30.632 1.00 22.37 249 ASP D CA 1
ATOM 7828 C C . ASP D 1 187 ? 24.349 63.735 31.759 1.00 24.10 249 ASP D C 1
ATOM 7829 O O . ASP D 1 187 ? 24.931 64.814 31.805 1.00 25.05 249 ASP D O 1
ATOM 7834 N N . GLU D 1 188 ? 24.532 62.792 32.683 1.00 24.14 250 GLU D N 1
ATOM 7835 C CA . GLU D 1 188 ? 25.497 63.017 33.747 1.00 34.61 250 GLU D CA 1
ATOM 7836 C C . GLU D 1 188 ? 26.890 63.163 33.178 1.00 29.19 250 GLU D C 1
ATOM 7837 O O . GLU D 1 188 ? 27.601 64.085 33.531 1.00 25.80 250 GLU D O 1
ATOM 7843 N N . ILE D 1 189 ? 27.281 62.287 32.258 1.00 24.75 251 ILE D N 1
ATOM 7844 C CA . ILE D 1 189 ? 28.553 62.467 31.573 1.00 25.56 251 ILE D CA 1
ATOM 7845 C C . ILE D 1 189 ? 28.635 63.832 30.906 1.00 27.32 251 ILE D C 1
ATOM 7846 O O . ILE D 1 189 ? 29.669 64.528 31.018 1.00 25.59 251 ILE D O 1
ATOM 7851 N N . ALA D 1 190 ? 27.558 64.248 30.213 1.00 24.31 252 ALA D N 1
ATOM 7852 C CA . ALA D 1 190 ? 27.565 65.508 29.505 1.00 22.64 252 ALA D CA 1
ATOM 7853 C C . ALA D 1 190 ? 27.891 66.683 30.486 1.00 21.94 252 ALA D C 1
ATOM 7854 O O . ALA D 1 190 ? 28.682 67.580 30.165 1.00 29.50 252 ALA D O 1
ATOM 7856 N N . PHE D 1 191 ? 27.249 66.678 31.644 1.00 24.17 253 PHE D N 1
ATOM 7857 C CA . PHE D 1 191 ? 27.444 67.756 32.612 1.00 24.98 253 PHE D CA 1
ATOM 7858 C C . PHE D 1 191 ? 28.897 67.810 33.067 1.00 22.92 253 PHE D C 1
ATOM 7859 O O . PHE D 1 191 ? 29.419 68.896 33.351 1.00 27.93 253 PHE D O 1
ATOM 7867 N N . GLY D 1 192 ? 29.529 66.635 33.179 1.00 28.09 254 GLY D N 1
ATOM 7868 C CA . GLY D 1 192 ? 30.982 66.526 33.509 1.00 28.03 254 GLY D CA 1
ATOM 7869 C C . GLY D 1 192 ? 31.848 67.184 32.459 1.00 25.72 254 GLY D C 1
ATOM 7870 O O . GLY D 1 192 ? 32.751 67.983 32.772 1.00 30.65 254 GLY D O 1
ATOM 7871 N N . LEU D 1 193 ? 31.532 66.883 31.196 1.00 28.19 255 LEU D N 1
ATOM 7872 C CA . LEU D 1 193 ? 32.154 67.521 30.045 1.00 24.99 255 LEU D CA 1
ATOM 7873 C C . LEU D 1 193 ? 32.021 69.014 30.070 1.00 31.13 255 LEU D C 1
ATOM 7874 O O . LEU D 1 193 ? 32.982 69.720 29.739 1.00 32.75 255 LEU D O 1
ATOM 7879 N N . TYR D 1 194 ? 30.828 69.511 30.408 1.00 29.65 256 TYR D N 1
ATOM 7880 C CA . TYR D 1 194 ? 30.654 70.960 30.584 1.00 29.65 256 TYR D CA 1
ATOM 7881 C C . TYR D 1 194 ? 31.680 71.484 31.571 1.00 21.94 256 TYR D C 1
ATOM 7882 O O . TYR D 1 194 ? 32.432 72.407 31.247 1.00 31.73 256 TYR D O 1
ATOM 7891 N N . ARG D 1 195 ? 31.665 70.957 32.801 1.00 26.69 257 ARG D N 1
ATOM 7892 C CA . ARG D 1 195 ? 32.560 71.453 33.847 1.00 34.55 257 ARG D CA 1
ATOM 7893 C C . ARG D 1 195 ? 34.024 71.399 33.386 1.00 44.52 257 ARG D C 1
ATOM 7894 O O . ARG D 1 195 ? 34.761 72.373 33.514 1.00 32.40 257 ARG D O 1
ATOM 7902 N N . GLY D 1 196 ? 34.420 70.280 32.797 1.00 30.75 258 GLY D N 1
ATOM 7903 C CA . GLY D 1 196 ? 35.800 70.104 32.338 1.00 31.32 258 GLY D CA 1
ATOM 7904 C C . GLY D 1 196 ? 36.187 71.104 31.262 1.00 40.81 258 GLY D C 1
ATOM 7905 O O . GLY D 1 196 ? 37.245 71.712 31.322 1.00 37.71 258 GLY D O 1
ATOM 7906 N N . LEU D 1 197 ? 35.312 71.308 30.286 1.00 28.50 259 LEU D N 1
ATOM 7907 C CA . LEU D 1 197 ? 35.636 72.144 29.152 1.00 31.89 259 LEU D CA 1
ATOM 7908 C C . LEU D 1 197 ? 35.646 73.603 29.545 1.00 45.57 259 LEU D C 1
ATOM 7909 O O . LEU D 1 197 ? 36.478 74.374 29.058 1.00 38.17 259 LEU D O 1
ATOM 7914 N N . ALA D 1 198 ? 34.732 73.980 30.433 1.00 41.91 260 ALA D N 1
ATOM 7915 C CA . ALA D 1 198 ? 34.775 75.312 31.010 1.00 37.39 260 ALA D CA 1
ATOM 7916 C C . ALA D 1 198 ? 36.125 75.535 31.694 1.00 40.47 260 ALA D C 1
ATOM 7917 O O . ALA D 1 198 ? 36.749 76.567 31.466 1.00 45.05 260 ALA D O 1
ATOM 7919 N N . GLU D 1 199 ? 36.583 74.584 32.512 1.00 33.75 261 GLU D N 1
ATOM 7920 C CA . GLU D 1 199 ? 37.886 74.730 33.202 1.00 51.14 261 GLU D CA 1
ATOM 7921 C C . GLU D 1 199 ? 39.033 74.849 32.204 1.00 62.53 261 GLU D C 1
ATOM 7922 O O . GLU D 1 199 ? 39.991 75.572 32.448 1.00 54.26 261 GLU D O 1
ATOM 7928 N N . ALA D 1 200 ? 38.912 74.162 31.071 1.00 44.97 262 ALA D N 1
ATOM 7929 C CA . ALA D 1 200 ? 39.902 74.244 29.987 1.00 47.37 262 ALA D CA 1
ATOM 7930 C C . ALA D 1 200 ? 39.783 75.496 29.132 1.00 54.67 262 ALA D C 1
ATOM 7931 O O . ALA D 1 200 ? 40.551 75.656 28.197 1.00 44.42 262 ALA D O 1
ATOM 7933 N N . GLY D 1 201 ? 38.821 76.365 29.422 1.00 46.05 263 GLY D N 1
ATOM 7934 C CA . GLY D 1 201 ? 38.599 77.550 28.619 1.00 38.92 263 GLY D CA 1
ATOM 7935 C C . GLY D 1 201 ? 37.955 77.332 27.259 1.00 52.11 263 GLY D C 1
ATOM 7936 O O . GLY D 1 201 ? 38.076 78.182 26.392 1.00 42.90 263 GLY D O 1
ATOM 7937 N N . LYS D 1 202 ? 37.245 76.217 27.080 1.00 39.62 264 LYS D N 1
ATOM 7938 C CA . LYS D 1 202 ? 36.522 75.943 25.831 1.00 37.61 264 LYS D CA 1
ATOM 7939 C C . LYS D 1 202 ? 35.017 76.251 25.964 1.00 46.58 264 LYS D C 1
ATOM 7940 O O . LYS D 1 202 ? 34.456 76.209 27.051 1.00 42.68 264 LYS D O 1
ATOM 7946 N N . LYS D 1 203 ? 34.378 76.572 24.851 1.00 41.30 265 LYS D N 1
ATOM 7947 C CA . LYS D 1 203 ? 32.984 77.005 24.862 1.00 47.65 265 LYS D CA 1
ATOM 7948 C C . LYS D 1 203 ? 32.103 76.002 24.127 1.00 43.59 265 LYS D C 1
ATOM 7949 O O . LYS D 1 203 ? 32.545 75.340 23.208 1.00 36.61 265 LYS D O 1
ATOM 7955 N N . ILE D 1 204 ? 30.854 75.879 24.566 1.00 35.77 266 ILE D N 1
ATOM 7956 C CA . ILE D 1 204 ? 29.876 74.989 23.945 1.00 41.11 266 ILE D CA 1
ATOM 7957 C C . ILE D 1 204 ? 28.775 75.899 23.466 1.00 40.96 266 ILE D C 1
ATOM 7958 O O . ILE D 1 204 ? 28.310 76.697 24.268 1.00 36.95 266 ILE D O 1
ATOM 7963 N N . PRO D 1 205 ? 28.329 75.830 22.207 1.00 35.87 267 PRO D N 1
ATOM 7964 C CA . PRO D 1 205 ? 28.717 74.869 21.195 1.00 42.64 267 PRO D CA 1
ATOM 7965 C C . PRO D 1 205 ? 29.841 75.372 20.279 1.00 47.06 267 PRO D C 1
ATOM 7966 O O . PRO D 1 205 ? 30.183 74.713 19.303 1.00 43.27 267 PRO D O 1
ATOM 7970 N N . GLU D 1 206 ? 30.406 76.532 20.600 1.00 37.70 268 GLU D N 1
ATOM 7971 C CA . GLU D 1 206 ? 31.324 77.229 19.696 1.00 45.26 268 GLU D CA 1
ATOM 7972 C C . GLU D 1 206 ? 32.571 76.408 19.447 1.00 38.09 268 GLU D C 1
ATOM 7973 O O . GLU D 1 206 ? 33.009 76.262 18.312 1.00 54.80 268 GLU D O 1
ATOM 7979 N N . ASP D 1 207 ? 33.127 75.838 20.506 1.00 38.56 269 ASP D N 1
ATOM 7980 C CA . ASP D 1 207 ? 34.253 74.923 20.370 1.00 38.80 269 ASP D CA 1
ATOM 7981 C C . ASP D 1 207 ? 33.869 73.450 20.248 1.00 63.18 269 ASP D C 1
ATOM 7982 O O . ASP D 1 207 ? 34.513 72.737 19.512 1.00 36.98 269 ASP D O 1
ATOM 7987 N N . TYR D 1 208 ? 32.857 72.979 20.976 1.00 34.63 270 TYR D N 1
ATOM 7988 C CA . TYR D 1 208 ? 32.406 71.576 20.858 1.00 35.70 270 TYR D CA 1
ATOM 7989 C C . TYR D 1 208 ? 30.901 71.514 20.889 1.00 40.38 270 TYR D C 1
ATOM 7990 O O . TYR D 1 208 ? 30.281 72.214 21.696 1.00 37.41 270 TYR D O 1
ATOM 7999 N N . SER D 1 209 ? 30.327 70.674 20.027 1.00 34.16 271 SER D N 1
ATOM 8000 C CA . SER D 1 209 ? 28.902 70.392 20.033 1.00 34.91 271 SER D CA 1
ATOM 8001 C C . SER D 1 209 ? 28.693 69.136 20.876 1.00 36.58 271 SER D C 1
ATOM 8002 O O . SER D 1 209 ? 29.363 68.148 20.668 1.00 34.49 271 SER D O 1
ATOM 8005 N N . ILE D 1 210 ? 27.779 69.210 21.839 1.00 37.57 272 ILE D N 1
ATOM 8006 C CA . ILE D 1 210 ? 27.541 68.101 22.747 1.00 28.96 272 ILE D CA 1
ATOM 8007 C C . ILE D 1 210 ? 26.071 67.721 22.752 1.00 29.95 272 ILE D C 1
ATOM 8008 O O . ILE D 1 210 ? 25.184 68.568 22.925 1.00 28.47 272 ILE D O 1
ATOM 8013 N N . ILE D 1 211 ? 25.834 66.425 22.592 1.00 27.17 273 ILE D N 1
ATOM 8014 C CA . ILE D 1 211 ? 24.534 65.837 22.740 1.00 25.72 273 ILE D CA 1
ATOM 8015 C C . ILE D 1 211 ? 24.604 64.738 23.829 1.00 23.14 273 ILE D C 1
ATOM 8016 O O . ILE D 1 211 ? 25.533 63.914 23.868 1.00 26.60 273 ILE D O 1
ATOM 8021 N N . GLY D 1 212 ? 23.639 64.783 24.736 1.00 25.47 274 GLY D N 1
ATOM 8022 C CA . GLY D 1 212 ? 23.550 63.869 25.859 1.00 26.21 274 GLY D CA 1
ATOM 8023 C C . GLY D 1 212 ? 22.535 62.768 25.626 1.00 31.32 274 GLY D C 1
ATOM 8024 O O . GLY D 1 212 ? 22.100 62.549 24.504 1.00 27.58 274 GLY D O 1
ATOM 8025 N N . TYR D 1 213 ? 22.129 62.105 26.704 1.00 22.91 275 TYR D N 1
ATOM 8026 C CA . TYR D 1 213 ? 21.118 61.059 26.632 1.00 23.42 275 TYR D CA 1
ATOM 8027 C C . TYR D 1 213 ? 20.420 60.966 27.970 1.00 27.96 275 TYR D C 1
ATOM 8028 O O . TYR D 1 213 ? 21.104 60.836 28.975 1.00 24.81 275 TYR D O 1
ATOM 8037 N N . ASP D 1 214 ? 19.083 61.088 27.933 1.00 21.10 276 ASP D N 1
ATOM 8038 C CA . ASP D 1 214 ? 18.092 60.793 28.964 1.00 25.27 276 ASP D CA 1
ATOM 8039 C C . ASP D 1 214 ? 16.994 61.878 28.980 1.00 22.93 276 ASP D C 1
ATOM 8040 O O . ASP D 1 214 ? 15.814 61.569 29.147 1.00 25.69 276 ASP D O 1
ATOM 8045 N N . ASN D 1 215 ? 17.420 63.134 28.894 1.00 22.97 277 ASN D N 1
ATOM 8046 C CA . ASN D 1 215 ? 16.596 64.310 29.165 1.00 26.34 277 ASN D CA 1
ATOM 8047 C C . ASN D 1 215 ? 16.210 64.450 30.649 1.00 30.20 277 ASN D C 1
ATOM 8048 O O . ASN D 1 215 ? 15.034 64.661 30.997 1.00 25.59 277 ASN D O 1
ATOM 8053 N N . VAL D 1 216 ? 17.206 64.357 31.527 1.00 23.94 278 VAL D N 1
ATOM 8054 C CA . VAL D 1 216 ? 16.983 64.600 32.948 1.00 28.58 278 VAL D CA 1
ATOM 8055 C C . VAL D 1 216 ? 16.675 66.099 33.091 1.00 25.93 278 VAL D C 1
ATOM 8056 O O . VAL D 1 216 ? 16.992 66.909 32.203 1.00 27.32 278 VAL D O 1
ATOM 8060 N N . ASP D 1 217 ? 16.036 66.453 34.190 1.00 27.20 279 ASP D N 1
ATOM 8061 C CA . ASP D 1 217 ? 15.492 67.796 34.369 1.00 36.50 279 ASP D CA 1
ATOM 8062 C C . ASP D 1 217 ? 16.561 68.872 34.321 1.00 34.68 279 ASP D C 1
ATOM 8063 O O . ASP D 1 217 ? 16.312 69.983 33.832 1.00 28.47 279 ASP D O 1
ATOM 8068 N N . MET D 1 218 ? 17.764 68.536 34.795 1.00 22.77 280 MET D N 1
ATOM 8069 C CA . MET D 1 218 ? 18.855 69.494 34.789 1.00 26.79 280 MET D CA 1
ATOM 8070 C C . MET D 1 218 ? 19.321 69.930 33.409 1.00 23.63 280 MET D C 1
ATOM 8071 O O . MET D 1 218 ? 20.013 70.916 33.318 1.00 25.85 280 MET D O 1
ATOM 8076 N N . CYS D 1 219 ? 18.944 69.226 32.331 1.00 24.82 281 CYS D N 1
ATOM 8077 C CA . CYS D 1 219 ? 19.310 69.691 30.980 1.00 21.82 281 CYS D CA 1
ATOM 8078 C C . CYS D 1 219 ? 18.910 71.130 30.731 1.00 24.37 281 CYS D C 1
ATOM 8079 O O . CYS D 1 219 ? 19.572 71.836 29.992 1.00 27.04 281 CYS D O 1
ATOM 8082 N N . GLU D 1 220 ? 17.801 71.532 31.319 1.00 25.92 282 GLU D N 1
ATOM 8083 C CA . GLU D 1 220 ? 17.299 72.917 31.142 1.00 28.27 282 GLU D CA 1
ATOM 8084 C C . GLU D 1 220 ? 18.016 73.945 32.005 1.00 35.33 282 GLU D C 1
ATOM 8085 O O . GLU D 1 220 ? 17.775 75.125 31.836 1.00 31.57 282 GLU D O 1
ATOM 8091 N N . TYR D 1 221 ? 18.860 73.511 32.945 1.00 24.54 283 TYR D N 1
ATOM 8092 C CA . TYR D 1 221 ? 19.459 74.409 33.953 1.00 25.47 283 TYR D CA 1
ATOM 8093 C C . TYR D 1 221 ? 20.969 74.572 33.814 1.00 27.56 283 TYR D C 1
ATOM 8094 O O . TYR D 1 221 ? 21.577 75.420 34.456 1.00 32.23 283 TYR D O 1
ATOM 8103 N N . VAL D 1 222 ? 21.572 73.780 32.940 1.00 29.94 284 VAL D N 1
ATOM 8104 C CA . VAL D 1 222 ? 22.973 73.961 32.621 1.00 29.21 284 VAL D CA 1
ATOM 8105 C C . VAL D 1 222 ? 23.109 74.991 31.485 1.00 30.58 284 VAL D C 1
ATOM 8106 O O . VAL D 1 222 ? 22.122 75.364 30.829 1.00 27.49 284 VAL D O 1
ATOM 8110 N N . SER D 1 223 ? 24.330 75.463 31.294 1.00 27.69 285 SER D N 1
ATOM 8111 C CA A SER D 1 223 ? 24.618 76.519 30.305 0.50 38.75 285 SER D CA 1
ATOM 8112 C CA B SER D 1 223 ? 24.634 76.520 30.323 0.50 34.12 285 SER D CA 1
ATOM 8113 C C . SER D 1 223 ? 25.649 76.053 29.267 1.00 34.93 285 SER D C 1
ATOM 8114 O O . SER D 1 223 ? 26.798 75.826 29.596 1.00 29.72 285 SER D O 1
ATOM 8119 N N . PRO D 1 224 ? 25.246 75.901 27.992 1.00 28.25 286 PRO D N 1
ATOM 8120 C CA . PRO D 1 224 ? 23.890 76.133 27.500 1.00 29.33 286 PRO D CA 1
ATOM 8121 C C . PRO D 1 224 ? 22.967 74.946 27.774 1.00 28.76 286 PRO D C 1
ATOM 8122 O O . PRO D 1 224 ? 23.470 73.841 28.019 1.00 30.48 286 PRO D O 1
ATOM 8126 N N . PRO D 1 225 ? 21.636 75.160 27.723 1.00 29.44 287 PRO D N 1
ATOM 8127 C CA . PRO D 1 225 ? 20.741 74.032 27.874 1.00 24.58 287 PRO D CA 1
ATOM 8128 C C . PRO D 1 225 ? 21.088 72.915 26.908 1.00 29.69 287 PRO D C 1
ATOM 8129 O O . PRO D 1 225 ? 21.389 73.164 25.753 1.00 28.18 287 PRO D O 1
ATOM 8133 N N . LEU D 1 226 ? 21.019 71.691 27.405 1.00 31.18 288 LEU D N 1
ATOM 8134 C CA . LEU D 1 226 ? 21.614 70.522 26.769 1.00 28.41 288 LEU D CA 1
ATOM 8135 C C . LEU D 1 226 ? 20.663 69.787 25.825 1.00 24.06 288 LEU D C 1
ATOM 8136 O O . LEU D 1 226 ? 19.627 69.311 26.212 1.00 27.93 288 LEU D O 1
ATOM 8141 N N . THR D 1 227 ? 21.087 69.708 24.567 1.00 27.43 289 THR D N 1
ATOM 8142 C CA . THR D 1 227 ? 20.480 68.874 23.573 1.00 26.62 289 THR D CA 1
ATOM 8143 C C . THR D 1 227 ? 20.748 67.441 23.952 1.00 25.53 289 THR D C 1
ATOM 8144 O O . THR D 1 227 ? 21.887 67.092 24.355 1.00 26.85 289 THR D O 1
ATOM 8148 N N . THR D 1 228 ? 19.718 66.621 23.807 1.00 25.37 290 THR D N 1
ATOM 8149 C CA . THR D 1 228 ? 19.719 65.265 24.342 1.00 23.57 290 THR D CA 1
ATOM 8150 C C . THR D 1 228 ? 18.677 64.385 23.651 1.00 29.33 290 THR D C 1
ATOM 8151 O O . THR D 1 228 ? 17.822 64.846 22.912 1.00 31.18 290 THR D O 1
ATOM 8155 N N . ILE D 1 229 ? 18.806 63.099 23.881 1.00 25.15 291 ILE D N 1
ATOM 8156 C CA . ILE D 1 229 ? 17.773 62.124 23.569 1.00 22.05 291 ILE D CA 1
ATOM 8157 C C . ILE D 1 229 ? 16.922 61.816 24.802 1.00 25.32 291 ILE D C 1
ATOM 8158 O O . ILE D 1 229 ? 17.430 61.299 25.805 1.00 26.17 291 ILE D O 1
ATOM 8163 N N . ALA D 1 230 ? 15.632 62.108 24.733 1.00 23.25 292 ALA D N 1
ATOM 8164 C CA . ALA D 1 230 ? 14.704 61.798 25.815 1.00 26.26 292 ALA D CA 1
ATOM 8165 C C . ALA D 1 230 ? 14.280 60.355 25.894 1.00 29.54 292 ALA D C 1
ATOM 8166 O O . ALA D 1 230 ? 13.746 59.781 24.944 1.00 30.68 292 ALA D O 1
ATOM 8168 N N . GLN D 1 231 ? 14.487 59.781 27.065 1.00 22.43 293 GLN D N 1
ATOM 8169 C CA . GLN D 1 231 ? 13.791 58.577 27.450 1.00 28.30 293 GLN D CA 1
ATOM 8170 C C . GLN D 1 231 ? 12.536 58.929 28.207 1.00 28.16 293 GLN D C 1
ATOM 8171 O O . GLN D 1 231 ? 12.576 59.823 29.065 1.00 30.76 293 GLN D O 1
ATOM 8177 N N . PRO D 1 232 ? 11.427 58.229 27.918 1.00 29.80 294 PRO D N 1
ATOM 8178 C CA . PRO D 1 232 ? 10.185 58.478 28.653 1.00 26.50 294 PRO D CA 1
ATOM 8179 C C . PRO D 1 232 ? 10.228 57.689 29.985 1.00 30.25 294 PRO D C 1
ATOM 8180 O O . PRO D 1 232 ? 9.585 56.677 30.137 1.00 29.84 294 PRO D O 1
ATOM 8184 N N . VAL D 1 233 ? 11.005 58.180 30.928 1.00 28.46 295 VAL D N 1
ATOM 8185 C CA . VAL D 1 233 ? 11.380 57.400 32.106 1.00 24.44 295 VAL D CA 1
ATOM 8186 C C . VAL D 1 233 ? 10.237 57.189 33.095 1.00 20.50 295 VAL D C 1
ATOM 8187 O O . VAL D 1 233 ? 10.074 56.084 33.649 1.00 27.49 295 VAL D O 1
ATOM 8191 N N . PHE D 1 234 ? 9.397 58.210 33.264 1.00 28.60 296 PHE D N 1
ATOM 8192 C CA . PHE D 1 234 ? 8.263 58.062 34.175 1.00 26.07 296 PHE D CA 1
ATOM 8193 C C . PHE D 1 234 ? 7.312 56.994 33.619 1.00 28.12 296 PHE D C 1
ATOM 8194 O O . PHE D 1 234 ? 6.835 56.112 34.353 1.00 25.60 296 PHE D O 1
ATOM 8202 N N . GLN D 1 235 ? 7.046 57.083 32.315 1.00 28.07 297 GLN D N 1
ATOM 8203 C CA . GLN D 1 235 ? 6.220 56.066 31.624 1.00 27.02 297 GLN D CA 1
ATOM 8204 C C . GLN D 1 235 ? 6.868 54.675 31.688 1.00 28.63 297 GLN D C 1
ATOM 8205 O O . GLN D 1 235 ? 6.185 53.670 31.828 1.00 29.20 297 GLN D O 1
ATOM 8211 N N . LEU D 1 236 ? 8.195 54.627 31.563 1.00 26.58 298 LEU D N 1
ATOM 8212 C CA . LEU D 1 236 ? 8.910 53.378 31.691 1.00 27.20 298 LEU D CA 1
ATOM 8213 C C . LEU D 1 236 ? 8.612 52.792 33.058 1.00 24.03 298 LEU D C 1
ATOM 8214 O O . LEU D 1 236 ? 8.363 51.604 33.178 1.00 26.05 298 LEU D O 1
ATOM 8219 N N . GLY D 1 237 ? 8.696 53.604 34.115 1.00 23.84 299 GLY D N 1
ATOM 8220 C CA . GLY D 1 237 ? 8.433 53.090 35.431 1.00 30.30 299 GLY D CA 1
ATOM 8221 C C . GLY D 1 237 ? 6.988 52.678 35.629 1.00 24.28 299 GLY D C 1
ATOM 8222 O O . GLY D 1 237 ? 6.710 51.668 36.223 1.00 25.01 299 GLY D O 1
ATOM 8223 N N . GLN D 1 238 ? 6.072 53.470 35.102 1.00 25.86 300 GLN D N 1
ATOM 8224 C CA . GLN D 1 238 ? 4.666 53.115 35.162 1.00 26.16 300 GLN D CA 1
ATOM 8225 C C . GLN D 1 238 ? 4.381 51.789 34.403 1.00 23.25 300 GLN D C 1
ATOM 8226 O O . GLN D 1 238 ? 3.722 50.906 34.914 1.00 31.71 300 GLN D O 1
ATOM 8232 N N . THR D 1 239 ? 4.951 51.638 33.235 1.00 30.12 301 THR D N 1
ATOM 8233 C CA . THR D 1 239 ? 4.710 50.418 32.438 1.00 26.09 301 THR D CA 1
ATOM 8234 C C . THR D 1 239 ? 5.272 49.206 33.106 1.00 28.43 301 THR D C 1
ATOM 8235 O O . THR D 1 239 ? 4.642 48.157 33.138 1.00 33.92 301 THR D O 1
ATOM 8239 N N . THR D 1 240 ? 6.464 49.351 33.650 1.00 27.18 302 THR D N 1
ATOM 8240 C CA . THR D 1 240 ? 7.132 48.265 34.332 1.00 22.91 302 THR D CA 1
ATOM 8241 C C . THR D 1 240 ? 6.301 47.784 35.513 1.00 25.57 302 THR D C 1
ATOM 8242 O O . THR D 1 240 ? 6.114 46.583 35.716 1.00 29.22 302 THR D O 1
ATOM 8246 N N . ALA D 1 241 ? 5.818 48.727 36.339 1.00 25.30 303 ALA D N 1
ATOM 8247 C CA . ALA D 1 241 ? 5.043 48.352 37.514 1.00 21.60 303 ALA D CA 1
ATOM 8248 C C . ALA D 1 241 ? 3.718 47.695 37.120 1.00 25.14 303 ALA D C 1
ATOM 8249 O O . ALA D 1 241 ? 3.274 46.732 37.775 1.00 29.83 303 ALA D O 1
ATOM 8251 N N . THR D 1 242 ? 3.116 48.227 36.065 1.00 29.91 304 THR D N 1
ATOM 8252 C CA . THR D 1 242 ? 1.860 47.707 35.539 1.00 33.02 304 THR D CA 1
ATOM 8253 C C . THR D 1 242 ? 1.980 46.255 35.102 1.00 35.47 304 THR D C 1
ATOM 8254 O O . THR D 1 242 ? 1.195 45.396 35.528 1.00 32.46 304 THR D O 1
ATOM 8258 N N . LEU D 1 243 ? 2.984 45.980 34.289 1.00 30.31 305 LEU D N 1
ATOM 8259 C CA . LEU D 1 243 ? 3.180 44.632 33.816 1.00 34.29 305 LEU D CA 1
ATOM 8260 C C . LEU D 1 243 ? 3.515 43.702 34.949 1.00 36.80 305 LEU D C 1
ATOM 8261 O O . LEU D 1 243 ? 3.050 42.582 34.945 1.00 33.07 305 LEU D O 1
ATOM 8266 N N . LEU D 1 244 ? 4.320 44.131 35.923 1.00 28.10 306 LEU D N 1
ATOM 8267 C CA . LEU D 1 244 ? 4.567 43.280 37.091 1.00 31.08 306 LEU D CA 1
ATOM 8268 C C . LEU D 1 244 ? 3.265 42.943 37.812 1.00 27.34 306 LEU D C 1
ATOM 8269 O O . LEU D 1 244 ? 3.005 41.778 38.167 1.00 32.10 306 LEU D O 1
ATOM 8274 N N . LEU D 1 245 ? 2.448 43.959 38.068 1.00 30.36 307 LEU D N 1
ATOM 8275 C CA . LEU D 1 245 ? 1.174 43.732 38.735 1.00 31.09 307 LEU D CA 1
ATOM 8276 C C . LEU D 1 245 ? 0.241 42.829 37.875 1.00 31.16 307 LEU D C 1
ATOM 8277 O O . LEU D 1 245 ? -0.434 41.960 38.414 1.00 41.66 307 LEU D O 1
ATOM 8282 N N . GLU D 1 246 ? 0.264 43.015 36.560 1.00 33.75 308 GLU D N 1
ATOM 8283 C CA . GLU D 1 246 ? -0.489 42.119 35.659 1.00 41.17 308 GLU D CA 1
ATOM 8284 C C . GLU D 1 246 ? -0.064 40.678 35.881 1.00 60.74 308 GLU D C 1
ATOM 8285 O O . GLU D 1 246 ? -0.922 39.795 36.005 1.00 47.56 308 GLU D O 1
ATOM 8291 N N . ARG D 1 247 ? 1.251 40.436 35.930 1.00 34.71 309 ARG D N 1
ATOM 8292 C CA . ARG D 1 247 ? 1.761 39.073 36.184 1.00 38.38 309 ARG D CA 1
ATOM 8293 C C . ARG D 1 247 ? 1.402 38.543 37.547 1.00 35.44 309 ARG D C 1
ATOM 8294 O O . ARG D 1 247 ? 1.131 37.353 37.723 1.00 40.03 309 ARG D O 1
ATOM 8302 N N . ILE D 1 248 ? 1.389 39.414 38.550 1.00 31.64 310 ILE D N 1
ATOM 8303 C CA . ILE D 1 248 ? 0.991 38.978 39.880 1.00 30.87 310 ILE D CA 1
ATOM 8304 C C . ILE D 1 248 ? -0.466 38.467 39.876 1.00 37.44 310 ILE D C 1
ATOM 8305 O O . ILE D 1 248 ? -0.766 37.418 40.459 1.00 48.71 310 ILE D O 1
ATOM 8310 N N . HIS D 1 249 ? -1.342 39.177 39.189 1.00 42.98 311 HIS D N 1
ATOM 8311 C CA . HIS D 1 249 ? -2.759 38.787 39.173 1.00 61.36 311 HIS D CA 1
ATOM 8312 C C . HIS D 1 249 ? -3.058 37.659 38.171 1.00 78.70 311 HIS D C 1
ATOM 8313 O O . HIS D 1 249 ? -4.100 37.025 38.253 1.00 48.41 311 HIS D O 1
ATOM 8320 N N . GLN D 1 250 ? -2.128 37.400 37.256 1.00 50.68 312 GLN D N 1
ATOM 8321 C CA . GLN D 1 250 ? -2.266 36.370 36.240 1.00 43.72 312 GLN D CA 1
ATOM 8322 C C . GLN D 1 250 ? -0.877 35.748 35.960 1.00 27.08 312 GLN D C 1
ATOM 8323 O O . GLN D 1 250 ? -0.256 36.039 34.953 1.00 40.77 312 GLN D O 1
ATOM 8329 N N . PRO D 1 251 ? -0.388 34.904 36.889 1.00 35.00 313 PRO D N 1
ATOM 8330 C CA . PRO D 1 251 ? 0.987 34.391 36.835 1.00 40.34 313 PRO D CA 1
ATOM 8331 C C . PRO D 1 251 ? 1.286 33.500 35.665 1.00 68.41 313 PRO D C 1
ATOM 8332 O O . PRO D 1 251 ? 2.458 33.286 35.375 1.00 42.03 313 PRO D O 1
ATOM 8336 N N . ALA D 1 252 ? 0.239 32.958 35.040 1.00 51.08 314 ALA D N 1
ATOM 8337 C CA . ALA D 1 252 ? 0.372 32.116 33.859 1.00 57.88 314 ALA D CA 1
ATOM 8338 C C . 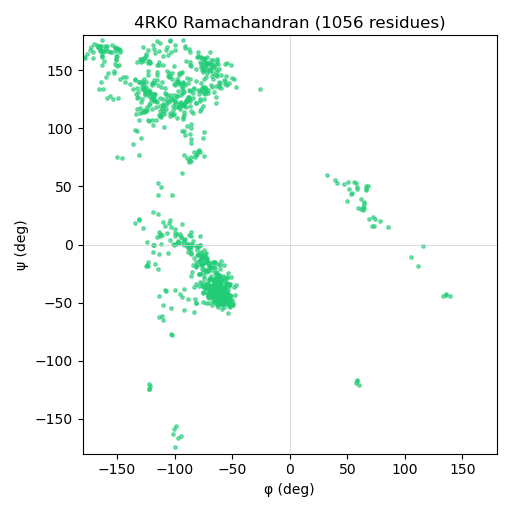ALA D 1 252 ? 0.357 32.930 32.577 1.00 48.46 314 ALA D C 1
ATOM 8339 O O . ALA D 1 252 ? 0.520 32.377 31.512 1.00 46.27 314 ALA D O 1
ATOM 8341 N N . LYS D 1 253 ? 0.169 34.247 32.667 1.00 41.99 315 LYS D N 1
ATOM 8342 C CA . LYS D 1 253 ? 0.256 35.132 31.502 1.00 51.80 315 LYS D CA 1
ATOM 8343 C C . LYS D 1 253 ? 1.513 34.924 30.632 1.00 38.36 315 LYS D C 1
ATOM 8344 O O . LYS D 1 253 ? 2.605 34.671 31.154 1.00 38.88 315 LYS D O 1
ATOM 8350 N N . ASP D 1 254 ? 1.340 35.036 29.313 1.00 39.61 316 ASP D N 1
ATOM 8351 C CA . ASP D 1 254 ? 2.442 34.978 28.343 1.00 46.26 316 ASP D CA 1
ATOM 8352 C C . ASP D 1 254 ? 3.491 36.024 28.712 1.00 43.57 316 ASP D C 1
ATOM 8353 O O . ASP D 1 254 ? 3.145 37.112 29.204 1.00 34.81 316 ASP D O 1
ATOM 8358 N N . TRP D 1 255 ? 4.751 35.694 28.473 1.00 37.14 317 TRP D N 1
ATOM 8359 C CA . TRP D 1 255 ? 5.841 36.675 28.636 1.00 36.93 317 TRP D CA 1
ATOM 8360 C C . TRP D 1 255 ? 5.609 37.862 27.721 1.00 51.35 317 TRP D C 1
ATOM 8361 O O . TRP D 1 255 ? 5.276 37.672 26.546 1.00 41.28 317 TRP D O 1
ATOM 8372 N N . GLU D 1 256 ? 5.783 39.082 28.246 1.00 33.12 318 GLU D N 1
ATOM 8373 C CA . GLU D 1 256 ? 5.627 40.278 27.445 1.00 34.81 318 GLU D CA 1
ATOM 8374 C C . GLU D 1 256 ? 6.875 41.179 27.449 1.00 39.42 318 GLU D C 1
ATOM 8375 O O . GLU D 1 256 ? 7.427 41.455 28.508 1.00 43.25 318 GLU D O 1
ATOM 8381 N N . GLU D 1 257 ? 7.293 41.606 26.250 1.00 29.45 319 GLU D N 1
ATOM 8382 C CA . GLU D 1 257 ? 8.341 42.609 26.026 1.00 32.07 319 GLU D CA 1
ATOM 8383 C C . GLU D 1 257 ? 7.750 43.820 25.304 1.00 45.58 319 GLU D C 1
ATOM 8384 O O . GLU D 1 257 ? 7.066 43.683 24.290 1.00 43.56 319 GLU D O 1
ATOM 8390 N N . GLN D 1 258 ? 8.008 45.007 25.845 1.00 35.07 320 GLN D N 1
ATOM 8391 C CA . GLN D 1 258 ? 7.677 46.261 25.167 1.00 39.02 320 GLN D CA 1
ATOM 8392 C C . GLN D 1 258 ? 8.930 47.076 25.032 1.00 42.82 320 GLN D C 1
ATOM 8393 O O . GLN D 1 258 ? 9.829 46.967 25.860 1.00 35.21 320 GLN D O 1
ATOM 8399 N N . THR D 1 259 ? 9.004 47.876 23.980 1.00 30.09 321 THR D N 1
ATOM 8400 C CA . THR D 1 259 ? 10.043 48.868 23.840 1.00 34.78 321 THR D CA 1
ATOM 8401 C C . THR D 1 259 ? 9.345 50.194 23.703 1.00 44.36 321 THR D C 1
ATOM 8402 O O . THR D 1 259 ? 8.491 50.359 22.842 1.00 39.08 321 THR D O 1
ATOM 8406 N N . LEU D 1 260 ? 9.737 51.156 24.532 1.00 31.62 322 LEU D N 1
ATOM 8407 C CA . LEU D 1 260 ? 9.168 52.492 24.479 1.00 33.60 322 LEU D CA 1
ATOM 8408 C C . LEU D 1 260 ? 10.040 53.353 23.588 1.00 23.56 322 LEU D C 1
ATOM 8409 O O . LEU D 1 260 ? 11.245 53.179 23.523 1.00 33.44 322 LEU D O 1
ATOM 8414 N N . PRO D 1 261 ? 9.420 54.336 22.891 1.00 27.05 323 PRO D N 1
ATOM 8415 C CA . PRO D 1 261 ? 10.130 55.157 21.951 1.00 36.98 323 PRO D CA 1
ATOM 8416 C C . PRO D 1 261 ? 10.941 56.248 22.630 1.00 37.19 323 PRO D C 1
ATOM 8417 O O . PRO D 1 261 ? 10.662 56.634 23.760 1.00 30.81 323 PRO D O 1
ATOM 8421 N N . VAL D 1 262 ? 11.901 56.777 21.896 1.00 29.99 324 VAL D N 1
ATOM 8422 C CA . VAL D 1 262 ? 12.714 57.870 22.362 1.00 30.78 324 VAL D CA 1
ATOM 8423 C C . VAL D 1 262 ? 12.694 58.980 21.350 1.00 50.96 324 VAL D C 1
ATOM 8424 O O . VAL D 1 262 ? 12.227 58.784 20.253 1.00 37.25 324 VAL D O 1
ATOM 8428 N N . GLN D 1 263 ? 13.219 60.141 21.703 1.00 33.21 325 GLN D N 1
ATOM 8429 C CA . GLN D 1 263 ? 13.313 61.225 20.726 1.00 33.41 325 GLN D CA 1
ATOM 8430 C C . GLN D 1 263 ? 14.296 62.300 21.080 1.00 33.73 325 GLN D C 1
ATOM 8431 O O . GLN D 1 263 ? 14.601 62.540 22.253 1.00 31.62 325 GLN D O 1
ATOM 8437 N N . LEU D 1 264 ? 14.721 62.997 20.046 1.00 27.89 326 LEU D N 1
ATOM 8438 C CA . LEU D 1 264 ? 15.660 64.087 20.161 1.00 30.49 326 LEU D CA 1
ATOM 8439 C C . LEU D 1 264 ? 14.954 65.297 20.735 1.00 34.34 326 LEU D C 1
ATOM 8440 O O . LEU D 1 264 ? 13.884 65.635 20.272 1.00 29.05 326 LEU D O 1
ATOM 8445 N N . ILE D 1 265 ? 15.532 65.905 21.765 1.00 31.21 327 ILE D N 1
ATOM 8446 C CA . ILE D 1 265 ? 15.109 67.232 22.242 1.00 33.70 327 ILE D CA 1
ATOM 8447 C C . ILE D 1 265 ? 16.223 68.177 21.905 1.00 33.81 327 ILE D C 1
ATOM 8448 O O . ILE D 1 265 ? 17.340 68.063 22.436 1.00 27.69 327 ILE D O 1
ATOM 8453 N N . GLU D 1 266 ? 15.947 69.104 20.981 1.00 27.04 328 GLU D N 1
ATOM 8454 C CA . GLU D 1 266 ? 16.946 70.000 20.524 1.00 32.60 328 GLU D CA 1
ATOM 8455 C C . GLU D 1 266 ? 16.936 71.241 21.407 1.00 33.57 328 GLU D C 1
ATOM 8456 O O . GLU D 1 266 ? 15.901 71.891 21.572 1.00 33.11 328 GLU D O 1
ATOM 8462 N N . ARG D 1 267 ? 18.081 71.543 22.010 1.00 29.80 329 ARG D N 1
ATOM 8463 C CA . ARG D 1 267 ? 18.263 72.770 22.798 1.00 25.93 329 ARG D CA 1
ATOM 8464 C C . ARG D 1 267 ? 19.412 73.618 22.235 1.00 35.76 329 ARG D C 1
ATOM 8465 O O . ARG D 1 267 ? 19.342 74.012 21.073 1.00 37.54 329 ARG D O 1
ATOM 8473 N N . PHE D 1 268 ? 20.463 73.936 23.004 1.00 34.84 330 PHE D N 1
ATOM 8474 C CA . PHE D 1 268 ? 21.444 74.925 22.532 1.00 32.07 330 PHE D CA 1
ATOM 8475 C C . PHE D 1 268 ? 22.902 74.496 22.637 1.00 23.74 330 PHE D C 1
ATOM 8476 O O . PHE D 1 268 ? 23.788 75.332 22.601 1.00 29.04 330 PHE D O 1
ATOM 8484 N N . SER D 1 269 ? 23.152 73.187 22.702 1.00 25.30 331 SER D N 1
ATOM 8485 C CA . SER D 1 269 ? 24.497 72.700 22.980 1.00 37.68 331 SER D CA 1
ATOM 8486 C C . SER D 1 269 ? 25.220 72.162 21.750 1.00 32.67 331 SER D C 1
ATOM 8487 O O . SER D 1 269 ? 26.353 71.665 21.861 1.00 30.17 331 SER D O 1
ATOM 8490 N N . THR D 1 270 ? 24.579 72.279 20.587 1.00 32.08 332 THR D N 1
ATOM 8491 C CA . THR D 1 270 ? 25.226 71.959 19.326 1.00 29.57 332 THR D CA 1
ATOM 8492 C C . THR D 1 270 ? 25.034 73.079 18.340 1.00 38.97 332 THR D C 1
ATOM 8493 O O . THR D 1 270 ? 24.136 73.880 18.476 1.00 32.70 332 THR D O 1
ATOM 8497 N N . ALA D 1 271 ? 25.891 73.113 17.336 1.00 38.28 333 ALA D N 1
ATOM 8498 C CA . ALA D 1 271 ? 25.787 74.095 16.278 1.00 37.35 333 ALA D CA 1
ATOM 8499 C C . ALA D 1 271 ? 26.354 73.518 14.989 1.00 38.34 333 ALA D C 1
ATOM 8500 O O . ALA D 1 271 ? 27.127 72.560 15.014 1.00 36.50 333 ALA D O 1
ATOM 8502 N N . PRO D 1 272 ? 25.960 74.107 13.851 1.00 39.61 334 PRO D N 1
ATOM 8503 C CA . PRO D 1 272 ? 26.588 73.662 12.611 1.00 48.81 334 PRO D CA 1
ATOM 8504 C C . PRO D 1 272 ? 28.065 74.039 12.557 1.00 32.59 334 PRO D C 1
ATOM 8505 O O . PRO D 1 272 ? 28.461 75.136 12.931 1.00 47.39 334 PRO D O 1
ATOM 8509 N N . LEU D 1 273 ? 28.858 73.078 12.122 1.00 38.50 335 LEU D N 1
ATOM 8510 C CA . LEU D 1 273 ? 30.272 73.246 11.878 1.00 53.83 335 LEU D CA 1
ATOM 8511 C C . LEU D 1 273 ? 30.481 74.259 10.749 1.00 74.79 335 LEU D C 1
ATOM 8512 O O . LEU D 1 273 ? 29.956 74.069 9.653 1.00 48.31 335 LEU D O 1
ATOM 8517 N N . LYS D 1 274 ? 31.222 75.335 11.039 1.00 60.71 336 LYS D N 1
ATOM 8518 C CA . LYS D 1 274 ? 31.378 76.477 10.128 1.00 114.94 336 LYS D CA 1
ATOM 8519 C C . LYS D 1 274 ? 32.761 76.490 9.477 1.00 127.65 336 LYS D C 1
ATOM 8520 O O . LYS D 1 274 ? 33.758 76.836 10.112 1.00 89.85 336 LYS D O 1
#

Nearest PDB structures (foldseek):
  4rk0-assembly1_B  TM=9.985E-01  e=1.379E-52  Enterococcus faecalis V583
  4rk1-assembly1_A  TM=9.430E-01  e=2.089E-39  Enterococcus faecium DO
  4rk1-assembly2_D  TM=9.462E-01  e=2.668E-39  Enterococcus faecium DO
  4rk1-assembly3_F  TM=9.469E-01  e=6.679E-39  Enterococcus faecium DO
  1qpz-assembly1_A  TM=8.956E-01  e=3.518E-24  Escherichia coli